Protein AF-0000000075208035 (afdb_homodimer)

Secondary structure (DSSP, 8-state):
-GGGGGHHHHHHHHHHHHHT-HHHHHHHHHHHHHHHHS-SHHHHHHHHHHHHHHHHT-HHHHHHHHHHHHHHHHHHHHHHTTHHHHHHHHHHHH--SHHHHHHHHHHHTTTS-S-HHHHHHHHHHHHHHHTTTS---HHHHHHHHHHTSHHHHTT--SS-HHHHHHHHHHHHHHHHTT----HHHHHHHHGGG-HHHHHHHHHHHHHHHT----------HHHHHSS-----GGGS-GGG-TTS---THHHHHHHHHHHHHHHHHHHHHHHHHH-S-HHHHHHHS-HHHHHHHHHHHHHHHHHHHHHHTT--HHHHHHHHHHHHHTTHHHHHHHHHHHHHHHHHHHHTHHHHHHHHHTTS-HHHHHHHHHHHHHHHHHHHT-HHHHHHHHHHHHHHHHHHHT--HHHHHHHHHHHHHHHHHH-TTSHHHHHHHHHTT--HHHHHHHHHHHHHHHHHHHHHHHHHHHHH-/-GGGGGHHHHHHHHHHHHHT-HHHHHHHHHHHHHHHHS-SHHHHHHHHHHHHHHHHT-HHHHHHHHHHHHHHHHHHHHHHTTHHHHHHHHHHHH--SHHHHHHHHHHHTTTS-S-HHHHHHHHHHHHHHHTTTS---HHHHHHHHHHTSHHHHTT--SS-HHHHHHHHHHHHHHHHTT----HHHHHHHHGGG-HHHHHHHHHHHHHHHT----------HHHHHSS-----GGGS-GGG-TTS---THHHHHHHHHHHHHHHHHHHHHHHHHH-S-HHHHHHHS-HHHHHHHHHHHHHHHHHHHHHHTT--HHHHHHHHHHHHHTTHHHHHHHHHHHHHHHHHHHTTHHHHHHHHHTTS-HHHHHHHHHHHHHHHHHHHT-HHHHHHHHHHHHHHHHHHHT--HHHHHHHHHHHHHHHHHH-TTSHHHHHHHHHTT--HHHHHHHHHHHHHHHHHHHHHHHHHHHHH-

pLDDT: mean 87.48, std 11.92, range [35.88, 98.44]

Solvent-accessible surface area (backbone atoms only — not comparable to full-atom values): 45261 Å² total; per-residue (Å²): 120,50,70,63,16,49,48,25,62,61,46,17,55,59,42,8,48,74,58,53,31,48,60,65,7,43,47,49,14,27,46,51,36,20,27,72,73,29,82,43,87,64,43,12,48,49,44,35,51,50,33,35,49,57,40,48,35,34,66,69,50,41,51,36,52,51,36,43,33,51,51,34,10,44,52,21,33,24,34,65,60,2,3,43,28,12,37,29,53,57,52,46,72,69,46,74,45,56,67,50,47,52,50,45,56,61,56,44,36,78,74,34,45,51,38,54,68,57,27,46,71,41,48,47,42,31,51,56,61,36,45,86,65,24,97,60,55,70,65,56,52,48,48,53,54,49,36,49,24,56,40,44,36,74,62,45,92,56,89,21,53,58,44,45,50,54,26,46,49,45,38,53,29,29,56,68,67,70,48,93,69,58,34,59,60,44,48,60,59,8,45,84,38,23,44,33,29,55,40,37,39,50,49,38,52,42,48,71,75,69,43,75,73,70,76,53,83,58,75,34,66,64,58,61,55,55,52,59,76,74,74,50,48,40,69,50,39,81,54,35,26,82,88,42,49,75,32,35,61,52,37,51,50,44,51,50,46,29,55,51,38,24,54,49,41,21,40,49,50,4,29,72,74,60,74,51,56,72,68,59,5,49,68,66,21,62,48,69,61,24,34,38,40,22,42,52,49,31,45,52,50,42,51,50,57,42,41,74,70,66,48,55,62,64,56,47,50,50,22,24,52,56,21,20,49,70,47,41,67,59,52,54,45,50,43,44,39,42,16,31,54,52,42,27,43,76,43,32,29,56,62,40,45,30,67,56,38,62,75,49,58,64,52,50,49,51,26,48,48,22,51,52,36,25,54,51,3,33,55,35,9,30,30,68,52,33,39,52,64,43,36,44,54,37,50,31,43,20,65,42,56,68,46,59,59,30,52,35,52,7,25,43,53,22,8,8,45,47,3,29,64,38,10,60,65,2,64,58,37,44,50,50,18,57,53,66,72,46,58,42,64,62,50,26,56,63,48,31,56,63,45,50,53,27,48,51,55,29,38,51,49,40,33,51,45,47,69,74,99,118,51,69,62,15,49,47,25,62,62,46,18,54,58,42,8,48,73,58,54,32,49,62,65,7,44,48,50,15,28,44,51,36,19,27,72,75,28,80,43,89,62,42,11,48,49,43,36,50,50,34,36,49,56,39,46,35,34,66,70,50,40,52,36,51,50,37,44,32,51,51,32,9,45,52,19,34,23,35,64,60,3,4,42,28,13,36,29,53,56,50,46,72,70,48,76,46,53,68,49,46,51,50,44,58,62,58,44,36,80,73,34,44,52,38,56,67,58,28,45,70,42,48,47,40,30,50,57,61,36,44,85,65,24,99,61,56,69,63,56,50,50,48,52,52,50,35,48,25,58,41,44,36,76,60,45,89,60,89,21,55,58,44,45,51,55,27,46,47,46,37,54,30,30,56,68,67,69,46,92,68,60,32,58,61,43,47,60,60,7,46,83,38,23,42,34,28,55,41,37,39,51,50,38,51,42,46,70,75,68,43,75,73,72,77,51,79,61,73,34,66,64,59,61,54,57,52,60,76,74,75,49,49,40,68,50,40,80,54,35,26,81,88,43,50,75,30,35,62,54,36,52,49,44,52,51,46,29,54,51,38,23,54,50,40,22,39,49,51,4,31,72,74,60,74,52,56,71,67,61,6,49,68,66,21,61,49,68,61,23,36,37,40,22,43,52,50,31,44,52,51,44,50,51,57,44,40,75,69,68,48,54,62,63,56,45,52,49,22,24,52,55,20,19,50,70,48,42,69,58,52,54,44,49,45,43,38,41,17,30,53,51,42,27,45,75,43,31,30,54,62,39,46,31,66,56,38,64,74,49,58,64,51,50,48,51,27,46,49,23,52,52,36,25,53,52,3,34,55,34,10,30,30,68,53,34,37,52,63,43,37,45,54,38,50,32,44,19,66,41,56,68,46,58,59,31,52,36,53,6,26,42,54,21,9,8,44,46,3,29,64,36,10,61,66,3,65,60,35,43,50,49,18,56,54,66,71,46,58,43,64,62,49,26,57,64,48,32,57,64,45,50,52,26,47,51,53,30,38,51,49,41,34,52,44,48,69,74,98

Structure (mmCIF, N/CA/C/O backbone):
data_AF-0000000075208035-model_v1
#
loop_
_entity.id
_entity.type
_entity.pdbx_description
1 polymer 'Sodium:proton antiporter'
#
loop_
_atom_site.group_PDB
_atom_site.id
_atom_site.type_symbol
_atom_site.label_atom_id
_atom_site.label_alt_id
_atom_site.label_comp_id
_atom_site.label_asym_id
_atom_site.label_entity_id
_atom_site.label_seq_id
_atom_site.pdbx_PDB_ins_code
_atom_site.Cartn_x
_atom_site.Cartn_y
_atom_site.Cartn_z
_atom_site.occupancy
_atom_site.B_iso_or_equiv
_atom_site.auth_seq_id
_atom_site.auth_comp_id
_atom_site.auth_asym_id
_atom_site.auth_atom_id
_atom_site.pdbx_PDB_model_num
ATOM 1 N N . MET A 1 1 ? 21.047 26.766 -17.734 1 55.53 1 MET A N 1
ATOM 2 C CA . MET A 1 1 ? 19.875 27.625 -17.641 1 55.53 1 MET A CA 1
ATOM 3 C C . MET A 1 1 ? 19.078 27.344 -16.375 1 55.53 1 MET A C 1
ATOM 5 O O . MET A 1 1 ? 18.438 26.297 -16.25 1 55.53 1 MET A O 1
ATOM 9 N N . GLU A 1 2 ? 19.281 28.016 -15.281 1 73.06 2 GLU A N 1
ATOM 10 C CA . GLU A 1 2 ? 18.859 27.953 -13.883 1 73.06 2 GLU A CA 1
ATOM 11 C C . GLU A 1 2 ? 17.328 28.047 -13.766 1 73.06 2 GLU A C 1
ATOM 13 O O . GLU A 1 2 ? 16.734 27.438 -12.867 1 73.06 2 GLU A O 1
ATOM 18 N N . TRP A 1 3 ? 16.703 28.641 -14.82 1 82.31 3 TRP A N 1
ATOM 19 C CA . TRP A 1 3 ? 15.258 28.844 -14.758 1 82.31 3 TRP A CA 1
ATOM 20 C C . TRP A 1 3 ? 14.508 27.531 -15.008 1 82.31 3 TRP A C 1
ATOM 22 O O . TRP A 1 3 ? 13.336 27.406 -14.648 1 82.31 3 TRP A O 1
ATOM 32 N N . LEU A 1 4 ? 15.211 26.547 -15.562 1 86.12 4 LEU A N 1
ATOM 33 C CA . LEU A 1 4 ? 14.602 25.25 -15.836 1 86.12 4 LEU A CA 1
ATOM 34 C C . LEU A 1 4 ? 14.25 24.531 -14.539 1 86.12 4 LEU A C 1
ATOM 36 O O . LEU A 1 4 ? 13.383 23.656 -14.523 1 86.12 4 LEU A O 1
ATOM 40 N N . SER A 1 5 ? 14.922 24.969 -13.531 1 87.75 5 SER A N 1
ATOM 41 C CA . SER A 1 5 ? 14.758 24.281 -12.25 1 87.75 5 SER A CA 1
ATOM 42 C C . SER A 1 5 ? 13.398 24.578 -11.625 1 87.75 5 SER A C 1
ATOM 44 O O . SER A 1 5 ? 12.922 23.828 -10.773 1 87.75 5 SER A O 1
ATOM 46 N N . ILE A 1 6 ? 12.75 25.641 -12.086 1 87.88 6 ILE A N 1
ATOM 47 C CA . ILE A 1 6 ? 11.5 26.047 -11.461 1 87.88 6 ILE A CA 1
ATOM 48 C C . ILE A 1 6 ? 10.32 25.516 -12.273 1 87.88 6 ILE A C 1
ATOM 50 O O . ILE A 1 6 ? 9.188 25.5 -11.789 1 87.88 6 ILE A O 1
ATOM 54 N N . ILE A 1 7 ? 10.516 25.047 -13.414 1 91 7 ILE A N 1
ATOM 55 C CA . ILE A 1 7 ? 9.469 24.641 -14.344 1 91 7 ILE A CA 1
ATOM 56 C C . ILE A 1 7 ? 8.633 23.531 -13.734 1 91 7 ILE A C 1
ATOM 58 O O . ILE A 1 7 ? 7.398 23.578 -13.766 1 91 7 ILE A O 1
ATOM 62 N N . PRO A 1 8 ? 9.281 22.531 -13.156 1 91.38 8 PRO A N 1
ATOM 63 C CA . PRO A 1 8 ? 8.469 21.438 -12.586 1 91.38 8 PRO A CA 1
ATOM 64 C C . PRO A 1 8 ? 7.492 21.938 -11.523 1 91.38 8 PRO A C 1
ATOM 66 O O . PRO A 1 8 ? 6.316 21.562 -11.539 1 91.38 8 PRO A O 1
ATOM 69 N N . PHE A 1 9 ? 7.961 22.797 -10.672 1 85.81 9 PHE A N 1
ATOM 70 C CA . PHE A 1 9 ? 7.094 23.297 -9.617 1 85.81 9 PHE A CA 1
ATOM 71 C C . PHE A 1 9 ? 6.027 24.219 -10.188 1 85.81 9 PHE A C 1
ATOM 73 O O . PHE A 1 9 ? 4.902 24.266 -9.688 1 85.81 9 PHE A O 1
ATOM 80 N N . LEU A 1 10 ? 6.316 24.938 -11.227 1 88.12 10 LEU A N 1
ATOM 81 C CA . LEU A 1 10 ? 5.371 25.859 -11.852 1 88.12 10 LEU A CA 1
ATOM 82 C C . LEU A 1 10 ? 4.238 25.094 -12.523 1 88.12 10 LEU A C 1
ATOM 84 O O . LEU A 1 10 ? 3.123 25.609 -12.641 1 88.12 10 LEU A O 1
ATOM 88 N N . LEU A 1 11 ? 4.551 23.906 -12.891 1 91.62 11 LEU A N 1
ATOM 89 C CA . LEU A 1 11 ? 3.537 23.094 -13.555 1 91.62 11 LEU A CA 1
ATOM 90 C C . LEU A 1 11 ? 2.629 22.406 -12.539 1 91.62 11 LEU A C 1
ATOM 92 O O . LEU A 1 11 ? 1.454 22.156 -12.82 1 91.62 11 LEU A O 1
ATOM 96 N N . VAL A 1 12 ? 3.176 22.109 -11.367 1 90.62 12 VAL A N 1
ATOM 97 C CA . VAL A 1 12 ? 2.453 21.359 -10.352 1 90.62 12 VAL A CA 1
ATOM 98 C C . VAL A 1 12 ? 1.216 22.141 -9.906 1 90.62 12 VAL A C 1
ATOM 100 O O . VAL A 1 12 ? 0.114 21.578 -9.859 1 90.62 12 VAL A O 1
ATOM 103 N N . ILE A 1 13 ? 1.379 23.422 -9.68 1 85.69 13 ILE A N 1
ATOM 104 C CA . ILE A 1 13 ? 0.346 24.25 -9.062 1 85.69 13 ILE A CA 1
ATOM 105 C C . ILE A 1 13 ? -0.833 24.406 -10.016 1 85.69 13 ILE A C 1
ATOM 107 O O . ILE A 1 13 ? -1.967 24.062 -9.68 1 85.69 13 ILE A O 1
ATOM 111 N N . PRO A 1 14 ? -0.672 24.797 -11.25 1 89.44 14 PRO A N 1
ATOM 112 C CA . PRO A 1 14 ? -1.81 24.969 -12.156 1 89.44 14 PRO A CA 1
ATOM 113 C C . PRO A 1 14 ? -2.525 23.641 -12.438 1 89.44 14 PRO A C 1
ATOM 115 O O . PRO A 1 14 ? -3.756 23.609 -12.523 1 89.44 14 PRO A O 1
ATOM 118 N N . ILE A 1 15 ? -1.785 22.625 -12.57 1 91.38 15 ILE A N 1
ATOM 119 C CA . ILE A 1 15 ? -2.391 21.328 -12.859 1 91.38 15 ILE A CA 1
ATOM 120 C C . ILE A 1 15 ? -3.195 20.859 -11.648 1 91.38 15 ILE A C 1
ATOM 122 O O . ILE A 1 15 ? -4.305 20.344 -11.797 1 91.38 15 ILE A O 1
ATOM 126 N N . ALA A 1 16 ? -2.646 21.016 -10.5 1 87.38 16 ALA A N 1
ATOM 127 C CA . ALA A 1 16 ? -3.34 20.625 -9.273 1 87.38 16 ALA A CA 1
ATOM 128 C C . ALA A 1 16 ? -4.629 21.422 -9.094 1 87.38 16 ALA A C 1
ATOM 130 O O . ALA A 1 16 ? -5.66 20.875 -8.711 1 87.38 16 ALA A O 1
ATOM 131 N N . VAL A 1 17 ? -4.559 22.703 -9.414 1 83.5 17 VAL A N 1
ATOM 132 C CA . VAL A 1 17 ? -5.723 23.562 -9.266 1 83.5 17 VAL A CA 1
ATOM 133 C C . VAL A 1 17 ? -6.773 23.203 -10.312 1 83.5 17 VAL A C 1
ATOM 135 O O . VAL A 1 17 ? -7.961 23.078 -9.992 1 83.5 17 VAL A O 1
ATOM 138 N N . LYS A 1 18 ? -6.359 22.953 -11.5 1 86.75 18 LYS A N 1
ATOM 139 C CA . LYS A 1 18 ? -7.285 22.641 -12.586 1 86.75 18 LYS A CA 1
ATOM 140 C C . LYS A 1 18 ? -7.945 21.281 -12.383 1 86.75 18 LYS A C 1
ATOM 142 O O . LYS A 1 18 ? -9.133 21.109 -12.656 1 86.75 18 LYS A O 1
ATOM 147 N N . THR A 1 19 ? -7.176 20.359 -11.93 1 87.38 19 THR A N 1
ATOM 148 C CA . THR A 1 19 ? -7.691 19 -11.766 1 87.38 19 THR A CA 1
ATOM 149 C C . THR A 1 19 ? -8.312 18.828 -10.383 1 87.38 19 THR A C 1
ATOM 151 O O . THR A 1 19 ? -9 17.844 -10.125 1 87.38 19 THR A O 1
ATOM 154 N N . LYS A 1 20 ? -8.055 19.75 -9.492 1 82.5 20 LYS A N 1
ATOM 155 C CA . LYS A 1 20 ? -8.492 19.688 -8.102 1 82.5 20 LYS A CA 1
ATOM 156 C C . LYS A 1 20 ? -7.891 18.484 -7.391 1 82.5 20 LYS A C 1
ATOM 158 O O . LYS A 1 20 ? -8.516 17.906 -6.496 1 82.5 20 LYS A O 1
ATOM 163 N N . GLN A 1 21 ? -6.777 18.078 -8.023 1 87.44 21 GLN A N 1
ATOM 164 C CA . GLN A 1 21 ? -6.035 16.953 -7.453 1 87.44 21 GLN A CA 1
ATOM 165 C C . GLN A 1 21 ? -4.539 17.266 -7.395 1 87.44 21 GLN A C 1
ATOM 167 O O . GLN A 1 21 ? -3.969 17.781 -8.359 1 87.44 21 GLN A O 1
ATOM 172 N N . VAL A 1 22 ? -3.93 16.844 -6.305 1 87.38 22 VAL A N 1
ATOM 173 C CA . VAL A 1 22 ? -2.525 17.172 -6.086 1 87.38 22 VAL A CA 1
ATOM 174 C C . VAL A 1 22 ? -1.634 16.188 -6.824 1 87.38 22 VAL A C 1
ATOM 176 O O . VAL A 1 22 ? -0.62 16.562 -7.414 1 87.38 22 VAL A O 1
ATOM 179 N N . LEU A 1 23 ? -2.023 14.938 -6.797 1 91.44 23 LEU A N 1
ATOM 180 C CA . LEU A 1 23 ? -1.148 13.867 -7.258 1 91.44 23 LEU A CA 1
ATOM 181 C C . LEU A 1 23 ? -0.846 14.008 -8.75 1 91.44 23 LEU A C 1
ATOM 183 O O . LEU A 1 23 ? 0.311 13.906 -9.164 1 91.44 23 LEU A O 1
ATOM 187 N N . PRO A 1 24 ? -1.819 14.344 -9.586 1 91.81 24 PRO A N 1
ATOM 188 C CA . PRO A 1 24 ? -1.515 14.555 -11.008 1 91.81 24 PRO A CA 1
ATOM 189 C C . PRO A 1 24 ? -0.543 15.711 -11.242 1 91.81 24 PRO A C 1
ATOM 191 O O . PRO A 1 24 ? 0.316 15.625 -12.117 1 91.81 24 PRO A O 1
ATOM 194 N N . GLY A 1 25 ? -0.71 16.75 -10.5 1 91.94 25 GLY A N 1
ATOM 195 C CA . GLY A 1 25 ? 0.219 17.875 -10.609 1 91.94 25 GLY A CA 1
ATOM 196 C C . GLY A 1 25 ? 1.643 17.5 -10.242 1 91.94 25 GLY A C 1
ATOM 197 O O . GLY A 1 25 ? 2.584 17.828 -10.969 1 91.94 25 GLY A O 1
ATOM 198 N N . LEU A 1 26 ? 1.776 16.812 -9.125 1 92.81 26 LEU A N 1
ATOM 199 C CA . LEU A 1 26 ? 3.098 16.391 -8.672 1 92.81 26 LEU A CA 1
ATOM 200 C C . LEU A 1 26 ? 3.738 15.43 -9.664 1 92.81 26 LEU A C 1
ATOM 202 O O . LEU A 1 26 ? 4.934 15.531 -9.953 1 92.81 26 LEU A O 1
ATOM 206 N N . PHE A 1 27 ? 2.957 14.555 -10.141 1 94.5 27 PHE A N 1
ATOM 207 C CA . PHE A 1 27 ? 3.465 13.586 -11.109 1 94.5 27 PHE A CA 1
ATOM 208 C C . PHE A 1 27 ? 3.91 14.281 -12.391 1 94.5 27 PHE A C 1
ATOM 210 O O . PHE A 1 27 ? 4.938 13.93 -12.969 1 94.5 27 PHE A O 1
ATOM 217 N N . ALA A 1 28 ? 3.127 15.211 -12.852 1 94.56 28 ALA A N 1
ATOM 218 C CA . ALA A 1 28 ? 3.484 15.977 -14.039 1 94.56 28 ALA A CA 1
ATOM 219 C C . ALA A 1 28 ? 4.793 16.734 -13.836 1 94.56 28 ALA A C 1
ATOM 221 O O . ALA A 1 28 ? 5.629 16.797 -14.742 1 94.56 28 ALA A O 1
ATOM 222 N N . GLY A 1 29 ? 4.914 17.328 -12.695 1 95 29 GLY A N 1
ATOM 223 C CA . GLY A 1 29 ? 6.168 18 -12.383 1 95 29 GLY A CA 1
ATOM 224 C C . GLY A 1 29 ? 7.367 17.062 -12.414 1 95 29 GLY A C 1
ATOM 225 O O . GLY A 1 29 ? 8.406 17.406 -12.969 1 95 29 GLY A O 1
ATOM 226 N N . LEU A 1 30 ? 7.211 15.906 -11.805 1 95.56 30 LEU A N 1
ATOM 227 C CA . LEU A 1 30 ? 8.281 14.914 -11.789 1 95.56 30 LEU A CA 1
ATOM 228 C C . LEU A 1 30 ? 8.609 14.453 -13.203 1 95.56 30 LEU A C 1
ATOM 230 O O . LEU A 1 30 ? 9.781 14.32 -13.562 1 95.56 30 LEU A O 1
ATOM 234 N N . LEU A 1 31 ? 7.582 14.258 -13.992 1 95.81 31 LEU A N 1
ATOM 235 C CA . LEU A 1 31 ? 7.766 13.797 -15.367 1 95.81 31 LEU A CA 1
ATOM 236 C C . LEU A 1 31 ? 8.516 14.844 -16.188 1 95.81 31 LEU A C 1
ATOM 238 O O . LEU A 1 31 ? 9.5 14.516 -16.859 1 95.81 31 LEU A O 1
ATOM 242 N N . VAL A 1 32 ? 8.047 16.031 -16.141 1 95.94 32 VAL A N 1
ATOM 243 C CA . VAL A 1 32 ? 8.656 17.109 -16.922 1 95.94 32 VAL A CA 1
ATOM 244 C C . VAL A 1 32 ? 10.086 17.344 -16.438 1 95.94 32 VAL A C 1
ATOM 246 O O . VAL A 1 32 ? 10.992 17.547 -17.25 1 95.94 32 VAL A O 1
ATOM 249 N N . GLY A 1 33 ? 10.266 17.359 -15.117 1 95.81 33 GLY A N 1
ATOM 250 C CA . GLY A 1 33 ? 11.617 17.5 -14.594 1 95.81 33 GLY A CA 1
ATOM 251 C C . GLY A 1 33 ? 12.555 16.406 -15.094 1 95.81 33 GLY A C 1
ATOM 252 O O . GLY A 1 33 ? 13.703 16.688 -15.438 1 95.81 33 GLY A O 1
ATOM 253 N N . SER A 1 34 ? 12.102 15.227 -15.156 1 96 34 SER A N 1
ATOM 254 C CA . SER A 1 34 ? 12.914 14.102 -15.617 1 96 34 SER A CA 1
ATOM 255 C C . SER A 1 34 ? 13.25 14.227 -17.094 1 96 34 SER A C 1
ATOM 257 O O . SER A 1 34 ? 14.359 13.914 -17.516 1 96 34 SER A O 1
ATOM 259 N N . TYR A 1 35 ? 12.312 14.742 -17.875 1 95.31 35 TYR A N 1
ATOM 260 C CA . TYR A 1 35 ? 12.539 14.922 -19.297 1 95.31 35 TYR A CA 1
ATOM 261 C C . TYR A 1 35 ? 13.5 16.078 -19.562 1 95.31 35 TYR A C 1
ATOM 263 O O . TYR A 1 35 ? 14.211 16.094 -20.562 1 95.31 35 TYR A O 1
ATOM 271 N N . LEU A 1 36 ? 13.531 17.031 -18.688 1 95.38 36 LEU A N 1
ATOM 272 C CA . LEU A 1 36 ? 14.477 18.141 -18.828 1 95.38 36 LEU A CA 1
ATOM 273 C C . LEU A 1 36 ? 15.906 17.656 -18.594 1 95.38 36 LEU A C 1
ATOM 275 O O . LEU A 1 36 ? 16.844 18.172 -19.219 1 95.38 36 LEU A O 1
ATOM 279 N N . ILE A 1 37 ? 16.047 16.672 -17.781 1 94.44 37 ILE A N 1
ATOM 280 C CA . ILE A 1 37 ? 17.359 16.125 -17.484 1 94.44 37 ILE A CA 1
ATOM 281 C C . ILE A 1 37 ? 17.781 15.172 -18.609 1 94.44 37 ILE A C 1
ATOM 283 O O . ILE A 1 37 ? 18.922 15.188 -19.047 1 94.44 37 ILE A O 1
ATOM 287 N N . ALA A 1 38 ? 16.891 14.305 -19.031 1 94.69 38 ALA A N 1
ATOM 288 C CA . ALA A 1 38 ? 17.125 13.359 -20.125 1 94.69 38 ALA A CA 1
ATOM 289 C C . ALA A 1 38 ? 16.031 13.469 -21.188 1 94.69 38 ALA A C 1
ATOM 291 O O . ALA A 1 38 ? 15.07 12.695 -21.188 1 94.69 38 ALA A O 1
ATOM 292 N N . PRO A 1 39 ? 16.344 14.352 -22.172 1 90.94 39 PRO A N 1
ATOM 293 C CA . PRO A 1 39 ? 15.312 14.664 -23.172 1 90.94 39 PRO A CA 1
ATOM 294 C C . PRO A 1 39 ? 15.195 13.602 -24.25 1 90.94 39 PRO A C 1
ATOM 296 O O . PRO A 1 39 ? 15.438 13.883 -25.438 1 90.94 39 PRO A O 1
ATOM 299 N N . SER A 1 40 ? 15.023 12.398 -24.031 1 89.25 40 SER A N 1
ATOM 300 C CA . SER A 1 40 ? 14.719 11.312 -24.953 1 89.25 40 SER A CA 1
ATOM 301 C C . SER A 1 40 ? 13.438 10.586 -24.547 1 89.25 40 SER A C 1
ATOM 303 O O . SER A 1 40 ? 12.992 10.695 -23.406 1 89.25 40 SER A O 1
ATOM 305 N N . LEU A 1 41 ? 12.836 10.031 -25.453 1 81.62 41 LEU A N 1
ATOM 306 C CA . LEU A 1 41 ? 11.562 9.367 -25.203 1 81.62 41 LEU A CA 1
ATOM 307 C C . LEU A 1 41 ? 11.688 8.359 -24.078 1 81.62 41 LEU A C 1
ATOM 309 O O . LEU A 1 41 ? 10.852 8.328 -23.172 1 81.62 41 LEU A O 1
ATOM 313 N N . THR A 1 42 ? 12.727 7.586 -24.062 1 84.69 42 THR A N 1
ATOM 314 C CA . THR A 1 42 ? 12.875 6.574 -23.031 1 84.69 42 THR A CA 1
ATOM 315 C C . THR A 1 42 ? 13.695 7.117 -21.859 1 84.69 42 THR A C 1
ATOM 317 O O . THR A 1 42 ? 13.57 6.645 -20.734 1 84.69 42 THR A O 1
ATOM 320 N N . GLY A 1 43 ? 14.508 8.094 -22.172 1 88.75 43 GLY A N 1
ATOM 321 C CA . GLY A 1 43 ? 15.406 8.625 -21.156 1 88.75 43 GLY A CA 1
ATOM 322 C C . GLY A 1 43 ? 14.672 9.32 -20.016 1 88.75 43 GLY A C 1
ATOM 323 O O . GLY A 1 43 ? 15 9.117 -18.844 1 88.75 43 GLY A O 1
ATOM 324 N N . GLY A 1 44 ? 13.695 10.156 -20.359 1 93.31 44 GLY A N 1
ATOM 325 C CA . GLY A 1 44 ? 12.93 10.852 -19.344 1 93.31 44 GLY A CA 1
ATOM 326 C C . GLY A 1 44 ? 12.172 9.922 -18.406 1 93.31 44 GLY A C 1
ATOM 327 O O . GLY A 1 44 ? 12.117 10.141 -17.203 1 93.31 44 GLY A O 1
ATOM 328 N N . LEU A 1 45 ? 11.664 8.883 -18.984 1 92.38 45 LEU A N 1
ATOM 329 C CA . LEU A 1 45 ? 10.898 7.922 -18.188 1 92.38 45 LEU A CA 1
ATOM 330 C C . LEU A 1 45 ? 11.812 7.109 -17.281 1 92.38 45 LEU A C 1
ATOM 332 O O . LEU A 1 45 ? 11.453 6.816 -16.141 1 92.38 45 LEU A O 1
ATOM 336 N N . GLN A 1 46 ? 12.914 6.73 -17.828 1 91.75 46 GLN A N 1
ATOM 337 C CA . GLN A 1 46 ? 13.875 5.98 -17.031 1 91.75 46 GLN A CA 1
ATOM 338 C C . GLN A 1 46 ? 14.391 6.82 -15.867 1 91.75 46 GLN A C 1
ATOM 340 O O . GLN A 1 46 ? 14.578 6.305 -14.758 1 91.75 46 GLN A O 1
ATOM 345 N N . LYS A 1 47 ? 14.609 8.062 -16.172 1 94.69 47 LYS A N 1
ATOM 346 C CA . LYS A 1 47 ? 15.055 8.961 -15.102 1 94.69 47 LYS A CA 1
ATOM 347 C C . LYS A 1 47 ? 13.977 9.125 -14.031 1 94.69 47 LYS A C 1
ATOM 349 O O . LYS A 1 47 ? 14.281 9.227 -12.844 1 94.69 47 LYS A O 1
ATOM 354 N N . MET A 1 48 ? 12.758 9.234 -14.461 1 95.12 48 MET A N 1
ATOM 355 C CA . MET A 1 48 ? 11.648 9.328 -13.523 1 95.12 48 MET A CA 1
ATOM 356 C C . MET A 1 48 ? 11.641 8.133 -12.57 1 95.12 48 MET A C 1
ATOM 358 O O . MET A 1 48 ? 11.492 8.305 -11.359 1 95.12 48 MET A O 1
ATOM 362 N N . VAL A 1 49 ? 11.836 6.961 -13.086 1 93.38 49 VAL A N 1
ATOM 363 C CA . VAL A 1 49 ? 11.875 5.746 -12.281 1 93.38 49 VAL A CA 1
ATOM 364 C C . VAL A 1 49 ? 13.047 5.812 -11.305 1 93.38 49 VAL A C 1
ATOM 366 O O . VAL A 1 49 ? 12.898 5.469 -10.133 1 93.38 49 VAL A O 1
ATOM 369 N N . SER A 1 50 ? 14.125 6.215 -11.836 1 94.5 50 SER A N 1
ATOM 370 C CA . SER A 1 50 ? 15.32 6.297 -11 1 94.5 50 SER A CA 1
ATOM 371 C C . SER A 1 50 ? 15.109 7.234 -9.82 1 94.5 50 SER A C 1
ATOM 373 O O . SER A 1 50 ? 15.531 6.938 -8.703 1 94.5 50 SER A O 1
ATOM 375 N N . TYR A 1 51 ? 14.453 8.344 -10.031 1 95 51 TYR A N 1
ATOM 376 C CA . TYR A 1 51 ? 14.211 9.305 -8.961 1 95 51 TYR A CA 1
ATOM 377 C C . TYR A 1 51 ? 13.211 8.758 -7.953 1 95 51 TYR A C 1
ATOM 379 O O . TYR A 1 51 ? 13.344 8.984 -6.75 1 95 51 TYR A O 1
ATOM 387 N N . LEU A 1 52 ? 12.195 8.086 -8.422 1 94.94 52 LEU A N 1
ATOM 388 C CA . LEU A 1 52 ? 11.227 7.457 -7.531 1 94.94 52 LEU A CA 1
ATOM 389 C C . LEU A 1 52 ? 11.906 6.422 -6.641 1 94.94 52 LEU A C 1
ATOM 391 O O . LEU A 1 52 ? 11.695 6.41 -5.426 1 94.94 52 LEU A O 1
ATOM 395 N N . VAL A 1 53 ? 12.719 5.605 -7.258 1 94.38 53 VAL A N 1
ATOM 396 C CA . VAL A 1 53 ? 13.406 4.543 -6.531 1 94.38 53 VAL A CA 1
ATOM 397 C C . VAL A 1 53 ? 14.391 5.152 -5.535 1 94.38 53 VAL A C 1
ATOM 399 O O . VAL A 1 53 ? 14.484 4.699 -4.391 1 94.38 53 VAL A O 1
ATOM 402 N N . LYS A 1 54 ? 15.102 6.152 -5.988 1 93.06 54 LYS A N 1
ATOM 403 C CA . LYS A 1 54 ? 16.062 6.82 -5.125 1 93.06 54 LYS A CA 1
ATOM 404 C C . LYS A 1 54 ? 15.406 7.332 -3.85 1 93.06 54 LYS A C 1
ATOM 406 O O . LYS A 1 54 ? 15.953 7.172 -2.756 1 93.06 54 LYS A O 1
ATOM 411 N N . GLY A 1 55 ? 14.297 7.941 -3.994 1 92.12 55 GLY A N 1
ATOM 412 C CA . GLY A 1 55 ? 13.562 8.438 -2.838 1 92.12 55 GLY A CA 1
ATOM 413 C C . GLY A 1 55 ? 13.078 7.328 -1.922 1 92.12 55 GLY A C 1
ATOM 414 O O . GLY A 1 55 ? 13.062 7.492 -0.7 1 92.12 55 GLY A O 1
ATOM 415 N N . LEU A 1 56 ? 12.766 6.195 -2.463 1 94.44 56 LEU A N 1
ATOM 416 C CA . LEU A 1 56 ? 12.141 5.113 -1.716 1 94.44 56 LEU A CA 1
ATOM 417 C C . LEU A 1 56 ? 13.188 4.246 -1.03 1 94.44 56 LEU A C 1
ATOM 419 O O . LEU A 1 56 ? 12.891 3.576 -0.037 1 94.44 56 LEU A O 1
ATOM 423 N N . ILE A 1 57 ? 14.391 4.25 -1.521 1 94.69 57 ILE A N 1
ATOM 424 C CA . ILE A 1 57 ? 15.375 3.344 -0.953 1 94.69 57 ILE A CA 1
ATOM 425 C C . ILE A 1 57 ? 16.078 4.016 0.224 1 94.69 57 ILE A C 1
ATOM 427 O O . ILE A 1 57 ? 16.938 3.412 0.871 1 94.69 57 ILE A O 1
ATOM 431 N N . ASP A 1 58 ? 15.734 5.262 0.512 1 92.81 58 ASP A N 1
ATOM 432 C CA . ASP A 1 58 ? 16.234 5.898 1.728 1 92.81 58 ASP A CA 1
ATOM 433 C C . ASP A 1 58 ? 15.656 5.227 2.973 1 92.81 58 ASP A C 1
ATOM 435 O O . ASP A 1 58 ? 14.445 5.07 3.104 1 92.81 58 ASP A O 1
ATOM 439 N N . PRO A 1 59 ? 16.547 4.797 3.863 1 92.56 59 PRO A N 1
ATOM 440 C CA . PRO A 1 59 ? 16.078 4.059 5.035 1 92.56 59 PRO A CA 1
ATOM 441 C C . PRO A 1 59 ? 15.086 4.855 5.879 1 92.56 59 PRO A C 1
ATOM 443 O O . PRO A 1 59 ? 14.125 4.289 6.41 1 92.56 59 PRO A O 1
ATOM 446 N N . LYS A 1 60 ? 15.328 6.109 6.062 1 89.44 60 LYS A N 1
ATOM 447 C CA . LYS A 1 60 ? 14.414 6.938 6.836 1 89.44 60 LYS A CA 1
ATOM 448 C C . LYS A 1 60 ? 13.039 7 6.172 1 89.44 60 LYS A C 1
ATOM 450 O O . LYS A 1 60 ? 12.008 6.91 6.848 1 89.44 60 LYS A O 1
ATOM 455 N N . ASN A 1 61 ? 13.055 7.188 4.84 1 91.94 61 ASN A N 1
ATOM 456 C CA . ASN A 1 61 ? 11.805 7.277 4.094 1 91.94 61 ASN A CA 1
ATOM 457 C C . ASN A 1 61 ? 11.008 5.98 4.184 1 91.94 61 ASN A C 1
ATOM 459 O O . ASN A 1 61 ? 9.789 6.008 4.375 1 91.94 61 ASN A O 1
ATOM 463 N N . ILE A 1 62 ? 11.688 4.859 4.102 1 94.62 62 ILE A N 1
ATOM 464 C CA . ILE A 1 62 ? 11.008 3.572 4.148 1 94.62 62 ILE A CA 1
ATOM 465 C C . ILE A 1 62 ? 10.438 3.342 5.547 1 94.62 62 ILE A C 1
ATOM 467 O O . ILE A 1 62 ? 9.352 2.775 5.699 1 94.62 62 ILE A O 1
ATOM 471 N N . THR A 1 63 ? 11.18 3.748 6.562 1 92.88 63 THR A N 1
ATOM 472 C CA . THR A 1 63 ? 10.703 3.621 7.938 1 92.88 63 THR A CA 1
ATOM 473 C C . THR A 1 63 ? 9.406 4.402 8.133 1 92.88 63 THR A C 1
ATOM 475 O O . THR A 1 63 ? 8.484 3.93 8.797 1 92.88 63 THR A O 1
ATOM 478 N N . ILE A 1 64 ? 9.375 5.504 7.512 1 90.69 64 ILE A N 1
ATOM 479 C CA . ILE A 1 64 ? 8.18 6.34 7.59 1 90.69 64 ILE A CA 1
ATOM 480 C C . ILE A 1 64 ? 7.016 5.648 6.887 1 90.69 64 ILE A C 1
ATOM 482 O O . ILE A 1 64 ? 5.898 5.625 7.398 1 90.69 64 ILE A O 1
ATOM 486 N N . LEU A 1 65 ? 7.281 5.125 5.711 1 94.69 65 LEU A N 1
ATOM 487 C CA . LEU A 1 65 ? 6.234 4.434 4.969 1 94.69 65 LEU A CA 1
ATOM 488 C C . LEU A 1 65 ? 5.699 3.246 5.762 1 94.69 65 LEU A C 1
ATOM 490 O O . LEU A 1 65 ? 4.488 3.021 5.809 1 94.69 65 LEU A O 1
ATOM 494 N N . LEU A 1 66 ? 6.621 2.492 6.352 1 95 66 LEU A N 1
ATOM 495 C CA . LEU A 1 66 ? 6.219 1.363 7.184 1 95 66 LEU A CA 1
ATOM 496 C C . LEU A 1 66 ? 5.379 1.832 8.367 1 95 66 LEU A C 1
ATOM 498 O O . LEU A 1 66 ? 4.375 1.2 8.711 1 95 66 LEU A O 1
ATOM 502 N N . PHE A 1 67 ? 5.809 2.861 8.961 1 92.75 67 PHE A N 1
ATOM 503 C CA . PHE A 1 67 ? 5.074 3.416 10.094 1 92.75 67 PHE A CA 1
ATOM 504 C C . PHE A 1 67 ? 3.658 3.797 9.688 1 92.75 67 PHE A C 1
ATOM 506 O O . PHE A 1 67 ? 2.695 3.451 10.375 1 92.75 67 PHE A O 1
ATOM 513 N N . LEU A 1 68 ? 3.541 4.531 8.539 1 92.12 68 LEU A N 1
ATOM 514 C CA . LEU A 1 68 ? 2.242 5 8.07 1 92.12 68 LEU A CA 1
ATOM 515 C C . LEU A 1 68 ? 1.312 3.824 7.789 1 92.12 68 LEU A C 1
ATOM 517 O O . LEU A 1 68 ? 0.152 3.83 8.211 1 92.12 68 LEU A O 1
ATOM 521 N N . TYR A 1 69 ? 1.806 2.854 7.148 1 95.19 69 TYR A N 1
ATOM 522 C CA . TYR A 1 69 ? 0.972 1.721 6.762 1 95.19 69 TYR A CA 1
ATOM 523 C C . TYR A 1 69 ? 0.563 0.903 7.98 1 95.19 69 TYR A C 1
ATOM 525 O O . TYR A 1 69 ? -0.6 0.516 8.117 1 95.19 69 TYR A O 1
ATOM 533 N N . VAL A 1 70 ? 1.509 0.615 8.883 1 94.75 70 VAL A N 1
ATOM 534 C CA . VAL A 1 70 ? 1.224 -0.187 10.07 1 94.75 70 VAL A CA 1
ATOM 535 C C . VAL A 1 70 ? 0.267 0.57 10.984 1 94.75 70 VAL A C 1
ATOM 537 O O . VAL A 1 70 ? -0.642 -0.023 11.57 1 94.75 70 VAL A O 1
ATOM 540 N N . PHE A 1 71 ? 0.499 1.826 11.102 1 92 71 PHE A N 1
ATOM 541 C CA . PHE A 1 71 ? -0.367 2.637 11.953 1 92 71 PHE A CA 1
ATOM 542 C C . PHE A 1 71 ? -1.81 2.578 11.469 1 92 71 PHE A C 1
ATOM 544 O O . PHE A 1 71 ? -2.725 2.32 12.25 1 92 71 PHE A O 1
ATOM 551 N N . SER A 1 72 ? -1.954 2.857 10.219 1 93.19 72 SER A N 1
ATOM 552 C CA . SER A 1 72 ? -3.299 2.83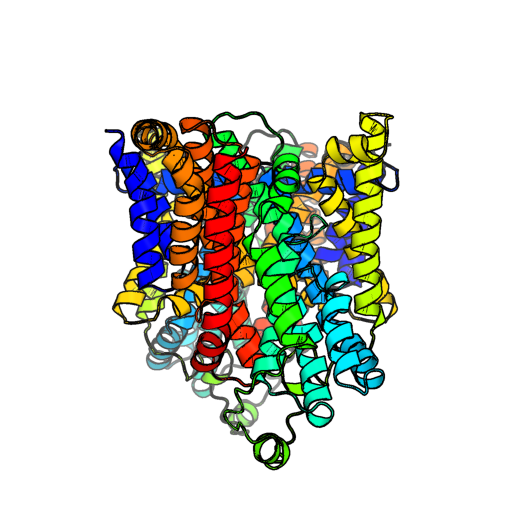4 9.656 1 93.19 72 SER A CA 1
ATOM 553 C C . SER A 1 72 ? -3.881 1.424 9.672 1 93.19 72 SER A C 1
ATOM 555 O O . SER A 1 72 ? -5.094 1.249 9.812 1 93.19 72 SER A O 1
ATOM 557 N N . GLY A 1 73 ? -3.057 0.453 9.531 1 95.44 73 GLY A N 1
ATOM 558 C CA . GLY A 1 73 ? -3.5 -0.922 9.688 1 95.44 73 GLY A CA 1
ATOM 559 C C . GLY A 1 73 ? -4.043 -1.217 11.07 1 95.44 73 GLY A C 1
ATOM 560 O O . GLY A 1 73 ? -5.07 -1.88 11.219 1 95.44 73 GLY A O 1
ATOM 561 N N . LEU A 1 74 ? -3.336 -0.751 12.078 1 94.81 74 LEU A N 1
ATOM 562 C CA . LEU A 1 74 ? -3.803 -0.911 13.453 1 94.81 74 LEU A CA 1
ATOM 563 C C . LEU A 1 74 ? -5.18 -0.282 13.633 1 94.81 74 LEU A C 1
ATOM 565 O O . LEU A 1 74 ? -6.066 -0.885 14.242 1 94.81 74 LEU A O 1
ATOM 569 N N . VAL A 1 75 ? -5.316 0.895 13.094 1 92.69 75 VAL A N 1
ATOM 570 C CA . VAL A 1 75 ? -6.598 1.586 13.188 1 92.69 75 VAL A CA 1
ATOM 571 C C . VAL A 1 75 ? -7.684 0.763 12.5 1 92.69 75 VAL A C 1
ATOM 573 O O . VAL A 1 75 ? -8.828 0.723 12.953 1 92.69 75 VAL A O 1
ATOM 576 N N . GLY A 1 76 ? -7.336 0.134 11.406 1 94.19 76 GLY A N 1
ATOM 577 C CA . GLY A 1 76 ? -8.273 -0.737 10.711 1 94.19 76 GLY A CA 1
ATOM 578 C C . GLY A 1 76 ? -8.758 -1.895 11.57 1 94.19 76 GLY A C 1
ATOM 579 O O . GLY A 1 76 ? -9.945 -2.219 11.57 1 94.19 76 GLY A O 1
ATOM 580 N N . MET A 1 77 ? -7.855 -2.516 12.289 1 96.62 77 MET A N 1
ATOM 581 C CA . MET A 1 77 ? -8.234 -3.602 13.188 1 96.62 77 MET A CA 1
ATOM 582 C C . MET A 1 77 ? -9.133 -3.096 14.305 1 96.62 77 MET A C 1
ATOM 584 O O . MET A 1 77 ? -10.102 -3.766 14.68 1 96.62 77 MET A O 1
ATOM 588 N N . ILE A 1 78 ? -8.828 -1.937 14.789 1 94.88 78 ILE A N 1
ATOM 589 C CA . ILE A 1 78 ? -9.602 -1.332 15.867 1 94.88 78 ILE A CA 1
ATOM 590 C C . ILE A 1 78 ? -11.039 -1.09 15.398 1 94.88 78 ILE A C 1
ATOM 592 O O . ILE A 1 78 ? -11.992 -1.393 16.109 1 94.88 78 ILE A O 1
ATOM 596 N N . LYS A 1 79 ? -11.172 -0.59 14.195 1 93.19 79 LYS A N 1
ATOM 597 C CA . LYS A 1 79 ? -12.484 -0.322 13.617 1 93.19 79 LYS A CA 1
ATOM 598 C C . LYS A 1 79 ? -13.305 -1.604 13.484 1 93.19 79 LYS A C 1
ATOM 600 O O . LYS A 1 79 ? -14.469 -1.648 13.883 1 93.19 79 LYS A O 1
ATOM 605 N N . MET A 1 80 ? -12.695 -2.613 13.055 1 94.25 80 MET A N 1
ATOM 606 C CA . MET A 1 80 ? -13.398 -3.844 12.719 1 94.25 80 MET A CA 1
ATOM 607 C C . MET A 1 80 ? -13.789 -4.609 13.977 1 94.25 80 MET A C 1
ATOM 609 O O . MET A 1 80 ? -14.766 -5.363 13.977 1 94.25 80 MET A O 1
ATOM 613 N N . THR A 1 81 ? -13.094 -4.414 15.039 1 96.44 81 THR A N 1
ATOM 614 C CA . THR A 1 81 ? -13.352 -5.164 16.266 1 96.44 81 THR A CA 1
ATOM 615 C C . THR A 1 81 ? -14.336 -4.414 17.156 1 96.44 81 THR A C 1
ATOM 617 O O . THR A 1 81 ? -14.617 -4.852 18.281 1 96.44 81 THR A O 1
ATOM 620 N N . GLY A 1 82 ? -14.812 -3.25 16.672 1 94.88 82 GLY A N 1
ATOM 621 C CA . GLY A 1 82 ? -15.844 -2.525 17.391 1 94.88 82 GLY A CA 1
ATOM 622 C C . GLY A 1 82 ? -15.281 -1.545 18.406 1 94.88 82 GLY A C 1
ATOM 623 O O . GLY A 1 82 ? -15.992 -1.108 19.312 1 94.88 82 GLY A O 1
ATOM 624 N N . GLY A 1 83 ? -14.055 -1.267 18.281 1 93.69 83 GLY A N 1
ATOM 625 C CA . GLY A 1 83 ? -13.453 -0.318 19.203 1 93.69 83 GLY A CA 1
ATOM 626 C C . GLY A 1 83 ? -14.055 1.074 19.109 1 93.69 83 GLY A C 1
ATOM 627 O O . GLY A 1 83 ? -14.352 1.702 20.125 1 93.69 83 GLY A O 1
ATOM 628 N N . ILE A 1 84 ? -14.242 1.553 17.938 1 91.19 84 ILE A N 1
ATOM 629 C CA . ILE A 1 84 ? -14.773 2.895 17.719 1 91.19 84 ILE A CA 1
ATOM 630 C C . ILE A 1 84 ? -16.234 2.945 18.156 1 91.19 84 ILE A C 1
ATOM 632 O O . ILE A 1 84 ? -16.641 3.848 18.891 1 91.19 84 ILE A O 1
ATOM 636 N N . ARG A 1 85 ? -17 1.974 17.703 1 93.25 85 ARG A N 1
ATOM 637 C CA . ARG A 1 85 ? -18.406 1.922 18.078 1 93.25 85 ARG A CA 1
ATOM 638 C C . ARG A 1 85 ? -18.562 1.877 19.594 1 93.25 85 ARG A C 1
ATOM 640 O O . ARG A 1 85 ? -19.391 2.604 20.156 1 93.25 85 ARG A O 1
ATOM 647 N N . GLY A 1 86 ? -17.812 0.971 20.172 1 92.06 86 GLY A N 1
ATOM 648 C CA . GLY A 1 86 ? -17.875 0.861 21.625 1 92.06 86 GLY A CA 1
ATOM 649 C C . GLY A 1 86 ? -17.562 2.162 22.328 1 92.06 86 GLY A C 1
ATOM 650 O O . GLY A 1 86 ? -18.219 2.523 23.312 1 92.06 86 GLY A O 1
ATOM 651 N N . PHE A 1 87 ? -16.578 2.809 21.844 1 89 87 PHE A N 1
ATOM 652 C CA . PHE A 1 87 ? -16.188 4.078 22.438 1 89 87 PHE A CA 1
ATOM 653 C C . PHE A 1 87 ? -17.281 5.121 22.281 1 89 87 PHE A C 1
ATOM 655 O O . PHE A 1 87 ? -17.594 5.852 23.219 1 89 87 PHE A O 1
ATOM 662 N N . VAL A 1 88 ? -17.828 5.25 21.094 1 86.62 88 VAL A N 1
ATOM 663 C CA . VAL A 1 88 ? -18.875 6.223 20.812 1 86.62 88 VAL A CA 1
ATOM 664 C C . VAL A 1 88 ? -20.094 5.938 21.703 1 86.62 88 VAL A C 1
ATOM 666 O O . VAL A 1 88 ? -20.703 6.859 22.25 1 86.62 88 VAL A O 1
ATOM 669 N N . GLU A 1 89 ? -20.422 4.648 21.812 1 89.5 89 GLU A N 1
ATOM 670 C CA . GLU A 1 89 ? -21.562 4.266 22.656 1 89.5 89 GLU A CA 1
ATOM 671 C C . GLU A 1 89 ? -21.328 4.664 24.109 1 89.5 89 GLU A C 1
ATOM 673 O O . GLU A 1 89 ? -22.219 5.219 24.75 1 89.5 89 GLU A O 1
ATOM 678 N N . GLU A 1 90 ? -20.234 4.348 24.594 1 88 90 GLU A N 1
ATOM 679 C CA . GLU A 1 90 ? -19.906 4.652 25.984 1 88 90 GLU A CA 1
ATOM 680 C C . GLU A 1 90 ? -19.859 6.16 26.219 1 88 90 GLU A C 1
ATOM 682 O O . GLU A 1 90 ? -20.359 6.648 27.234 1 88 90 GLU A O 1
ATOM 687 N N . ALA A 1 91 ? -19.281 6.895 25.312 1 84.19 91 ALA A N 1
ATOM 688 C CA . ALA A 1 91 ? -19.141 8.344 25.438 1 84.19 91 ALA A CA 1
ATOM 689 C C . ALA A 1 91 ? -20.5 9.031 25.328 1 84.19 91 ALA A C 1
ATOM 691 O O . ALA A 1 91 ? -20.797 9.969 26.078 1 84.19 91 ALA A O 1
ATOM 692 N N . SER A 1 92 ? -21.312 8.57 24.359 1 83.81 92 SER A N 1
ATOM 693 C CA . SER A 1 92 ? -22.625 9.18 24.125 1 83.81 92 SER A CA 1
ATOM 694 C C . SER A 1 92 ? -23.547 8.961 25.328 1 83.81 92 SER A C 1
ATOM 696 O O . SER A 1 92 ? -24.438 9.781 25.578 1 83.81 92 SER A O 1
ATOM 698 N N . SER A 1 93 ? -23.375 7.871 26 1 84.44 93 SER A N 1
ATOM 699 C CA . SER A 1 93 ? -24.234 7.57 27.141 1 84.44 93 SER A CA 1
ATOM 700 C C . SER A 1 93 ? -23.859 8.414 28.344 1 84.44 93 SER A C 1
ATOM 702 O O . SER A 1 93 ? -24.703 8.672 29.219 1 84.44 93 SER A O 1
ATOM 704 N N . ARG A 1 94 ? -22.734 8.914 28.359 1 83.88 94 ARG A N 1
ATOM 705 C CA . ARG A 1 94 ? -22.25 9.617 29.547 1 83.88 94 ARG A CA 1
ATOM 706 C C . ARG A 1 94 ? -22.406 11.125 29.391 1 83.88 94 ARG A C 1
ATOM 708 O O . ARG A 1 94 ? -22.438 11.859 30.391 1 83.88 94 ARG A O 1
ATOM 715 N N . ILE A 1 95 ? -22.516 11.57 28.156 1 81.69 95 ILE A N 1
ATOM 716 C CA . ILE A 1 95 ? -22.578 13 27.891 1 81.69 95 ILE A CA 1
ATOM 717 C C . ILE A 1 95 ? -24.031 13.445 27.812 1 81.69 95 ILE A C 1
ATOM 719 O O . ILE A 1 95 ? -24.812 12.883 27.047 1 81.69 95 ILE A O 1
ATOM 723 N N . LYS A 1 96 ? -24.391 14.477 28.594 1 78.19 96 LYS A N 1
ATOM 724 C CA . LYS A 1 96 ? -25.781 14.883 28.656 1 78.19 96 LYS A CA 1
ATOM 725 C C . LYS A 1 96 ? -25.953 16.359 28.297 1 78.19 96 LYS A C 1
ATOM 727 O O . LYS A 1 96 ? -27.047 16.781 27.938 1 78.19 96 LYS A O 1
ATOM 732 N N . THR A 1 97 ? -24.906 17.156 28.375 1 79.62 97 THR A N 1
ATOM 733 C CA . THR A 1 97 ? -25.047 18.594 28.156 1 79.62 97 THR A CA 1
ATOM 734 C C . THR A 1 97 ? -24.141 19.062 27.016 1 79.62 97 THR A C 1
ATOM 736 O O . THR A 1 97 ? -23.203 18.344 26.641 1 79.62 97 THR A O 1
ATOM 739 N N . LYS A 1 98 ? -24.469 20.25 26.5 1 80.06 98 LYS A N 1
ATOM 740 C CA . LYS A 1 98 ? -23.641 20.859 25.453 1 80.06 98 LYS A CA 1
ATOM 741 C C . LYS A 1 98 ? -22.219 21.078 25.938 1 80.06 98 LYS A C 1
ATOM 743 O O . LYS A 1 98 ? -21.266 20.828 25.219 1 80.06 98 LYS A O 1
ATOM 748 N N . ARG A 1 99 ? -22.109 21.578 27.078 1 83.19 99 ARG A N 1
ATOM 749 C CA . ARG A 1 99 ? -20.797 21.859 27.641 1 83.19 99 ARG A CA 1
ATOM 750 C C . ARG A 1 99 ? -19.984 20.578 27.766 1 83.19 99 ARG A C 1
ATOM 752 O O . ARG A 1 99 ? -18.781 20.578 27.469 1 83.19 99 ARG A O 1
ATOM 759 N N . GLU A 1 100 ? -20.625 19.578 28.172 1 84.38 100 GLU A N 1
ATOM 760 C CA . GLU A 1 100 ? -19.938 18.297 28.297 1 84.38 100 GLU A CA 1
ATOM 761 C C . GLU A 1 100 ? -19.5 17.781 26.922 1 84.38 100 GLU A C 1
ATOM 763 O O . GLU A 1 100 ? -18.422 17.188 26.797 1 84.38 100 GLU A O 1
ATOM 768 N N . ALA A 1 101 ? -20.359 18.016 25.984 1 82.81 101 ALA A N 1
ATOM 769 C CA . ALA A 1 101 ? -20.047 17.578 24.625 1 82.81 101 ALA A CA 1
ATOM 770 C C . ALA A 1 101 ? -18.828 18.312 24.078 1 82.81 101 ALA A C 1
ATOM 772 O O . ALA A 1 101 ? -17.969 17.703 23.422 1 82.81 101 ALA A O 1
ATOM 773 N N . LEU A 1 102 ? -18.828 19.547 24.344 1 84.25 102 LEU A N 1
ATOM 774 C CA . LEU A 1 102 ? -17.703 20.359 23.875 1 84.25 102 LEU A CA 1
ATOM 775 C C . LEU A 1 102 ? -16.406 19.953 24.594 1 84.25 102 LEU A C 1
ATOM 777 O O . LEU A 1 102 ? -15.367 19.828 23.953 1 84.25 102 LEU A O 1
ATOM 781 N N . ILE A 1 103 ? -16.516 19.719 25.812 1 85.12 103 ILE A N 1
ATOM 782 C CA . ILE A 1 103 ? -15.344 19.328 26.594 1 85.12 103 ILE A CA 1
ATOM 783 C C . ILE A 1 103 ? -14.844 17.969 26.125 1 85.12 103 ILE A C 1
ATOM 785 O O . ILE A 1 103 ? -13.633 17.75 25.984 1 85.12 103 ILE A O 1
ATOM 789 N N . LEU A 1 104 ? -15.734 17.172 25.859 1 82.69 104 LEU A N 1
ATOM 790 C CA . LEU A 1 104 ? -15.352 15.852 25.359 1 82.69 104 LEU A CA 1
ATOM 791 C C . LEU A 1 104 ? -14.648 15.961 24.016 1 82.69 104 LEU A C 1
ATOM 793 O O . LEU A 1 104 ? -13.695 15.227 23.734 1 82.69 104 LEU A O 1
ATOM 797 N N . THR A 1 105 ? -15.164 16.766 23.188 1 84.25 105 THR A N 1
ATOM 798 C CA . THR A 1 105 ? -14.562 16.953 21.859 1 84.25 105 THR A CA 1
ATOM 799 C C . THR A 1 105 ? -13.117 17.422 21.984 1 84.25 105 THR A C 1
ATOM 801 O O . THR A 1 105 ? -12.227 16.891 21.328 1 84.25 105 THR A O 1
ATOM 804 N N . TYR A 1 106 ? -12.898 18.297 22.844 1 84.5 106 TYR A N 1
ATOM 805 C CA . TYR A 1 106 ? -11.555 18.828 23.016 1 84.5 106 TYR A CA 1
ATOM 806 C C . TYR A 1 106 ? -10.664 17.812 23.734 1 84.5 106 TYR A C 1
ATOM 808 O O . TYR A 1 106 ? -9.516 17.609 23.328 1 84.5 106 TYR A O 1
ATOM 816 N N . LEU A 1 107 ? -11.172 17.094 24.656 1 81.62 107 LEU A N 1
ATOM 817 C CA . LEU A 1 107 ? -10.398 16.141 25.422 1 81.62 107 LEU A CA 1
ATOM 818 C C . LEU A 1 107 ? -10.109 14.883 24.609 1 81.62 107 LEU A C 1
ATOM 820 O O . LEU A 1 107 ? -9.062 14.25 24.781 1 81.62 107 LEU A O 1
ATOM 824 N N . SER A 1 108 ? -11.016 14.57 23.781 1 84 108 SER A N 1
ATOM 825 C CA . SER A 1 108 ? -10.867 13.359 22.984 1 84 108 SER A CA 1
ATOM 826 C C . SER A 1 108 ? -9.719 13.484 21.984 1 84 108 SER A C 1
ATOM 828 O O . SER A 1 108 ? -9.25 12.484 21.438 1 84 108 SER A O 1
ATOM 830 N N . THR A 1 109 ? -9.289 14.688 21.734 1 80.88 109 THR A N 1
ATOM 831 C CA . THR A 1 109 ? -8.156 14.898 20.844 1 80.88 109 THR A CA 1
ATOM 832 C C . THR A 1 109 ? -6.926 14.156 21.359 1 80.88 109 THR A C 1
ATOM 834 O O . THR A 1 109 ? -6.078 13.719 20.578 1 80.88 109 THR A O 1
ATOM 837 N N . LEU A 1 110 ? -6.863 13.883 22.578 1 74.12 110 LEU A N 1
ATOM 838 C CA . LEU A 1 110 ? -5.742 13.203 23.219 1 74.12 110 LEU A CA 1
ATOM 839 C C . LEU A 1 110 ? -5.68 11.742 22.781 1 74.12 110 LEU A C 1
ATOM 841 O O . LEU A 1 110 ? -4.605 11.133 22.781 1 74.12 110 LEU A O 1
ATOM 845 N N . GLY A 1 111 ? -6.812 11.305 22.359 1 72.75 111 GLY A N 1
ATOM 846 C CA . GLY A 1 111 ? -6.852 9.898 22.016 1 72.75 111 GLY A CA 1
ATOM 847 C C . GLY A 1 111 ? -7.109 9.648 20.547 1 72.75 111 GLY A C 1
ATOM 848 O O . GLY A 1 111 ? -6.926 8.531 20.062 1 72.75 111 GLY A O 1
ATOM 849 N N . THR A 1 112 ? -7.473 10.695 19.875 1 78.94 112 THR A N 1
ATOM 850 C CA . THR A 1 112 ? -7.887 10.5 18.5 1 78.94 112 THR A CA 1
ATOM 851 C C . THR A 1 112 ? -7.047 11.352 17.547 1 78.94 112 THR A C 1
ATOM 853 O O . THR A 1 112 ? -7.555 11.859 16.547 1 78.94 112 THR A O 1
ATOM 856 N N . PHE A 1 113 ? -5.809 11.539 17.953 1 77.44 113 PHE A N 1
ATOM 857 C CA . PHE A 1 113 ? -4.98 12.477 17.203 1 77.44 113 PHE A CA 1
ATOM 858 C C . PHE A 1 113 ? -4.195 11.75 16.109 1 77.44 113 PHE A C 1
ATOM 860 O O . PHE A 1 113 ? -3.332 12.344 15.469 1 77.44 113 PHE A O 1
ATOM 867 N N . ALA A 1 114 ? -4.5 10.508 15.93 1 73 114 ALA A N 1
ATOM 868 C CA . ALA A 1 114 ? -3.713 9.711 14.984 1 73 114 ALA A CA 1
ATOM 869 C C . ALA A 1 114 ? -3.84 10.258 13.57 1 73 114 ALA A C 1
ATOM 871 O O . ALA A 1 114 ? -2.838 10.414 12.859 1 73 114 ALA A O 1
ATOM 872 N N . ALA A 1 115 ? -5.02 10.469 13.156 1 80.44 115 ALA A N 1
ATOM 873 C CA . ALA A 1 115 ? -5.348 11.047 11.852 1 80.44 115 ALA A CA 1
ATOM 874 C C . ALA A 1 115 ? -6.668 11.805 11.906 1 80.44 115 ALA A C 1
ATOM 876 O O . ALA A 1 115 ? -7.555 11.469 12.695 1 80.44 115 ALA A O 1
ATOM 877 N N . PRO A 1 116 ? -6.727 12.859 11.086 1 88.44 116 PRO A N 1
ATOM 878 C CA . PRO A 1 116 ? -7.984 13.609 11.102 1 88.44 116 PRO A CA 1
ATOM 879 C C . PRO A 1 116 ? -9.195 12.742 10.789 1 88.44 116 PRO A C 1
ATOM 881 O O . PRO A 1 116 ? -10.242 12.883 11.422 1 88.44 116 PRO A O 1
ATOM 884 N N . SER A 1 117 ? -9.047 11.859 9.859 1 85.75 117 SER A N 1
ATOM 885 C CA . SER A 1 117 ? -10.164 11 9.492 1 85.75 117 SER A CA 1
ATOM 886 C C . SER A 1 117 ? -10.594 10.117 10.664 1 85.75 117 SER A C 1
ATOM 888 O O . SER A 1 117 ? -11.781 9.859 10.852 1 85.75 117 SER A O 1
ATOM 890 N N . PHE A 1 118 ? -9.617 9.664 11.312 1 87.31 118 PHE A N 1
ATOM 891 C CA . PHE A 1 118 ? -9.898 8.844 12.484 1 87.31 118 PHE A CA 1
ATOM 892 C C . PHE A 1 118 ? -10.68 9.641 13.531 1 87.31 118 PHE A C 1
ATOM 894 O O . PHE A 1 118 ? -11.633 9.133 14.117 1 87.31 118 PHE A O 1
ATOM 901 N N . ARG A 1 119 ? -10.273 10.812 13.758 1 89.19 119 ARG A N 1
ATOM 902 C CA . ARG A 1 119 ? -10.961 11.688 14.711 1 89.19 119 ARG A CA 1
ATOM 903 C C . ARG A 1 119 ? -12.398 11.945 14.273 1 89.19 119 ARG A C 1
ATOM 905 O O . ARG A 1 119 ? -13.32 11.883 15.086 1 89.19 119 ARG A O 1
ATOM 912 N N . PHE A 1 120 ? -12.672 12.188 13.062 1 92.06 120 PHE A N 1
ATOM 913 C CA . PHE A 1 120 ? -14 12.477 12.547 1 92.06 120 PHE A CA 1
ATOM 914 C C . PHE A 1 120 ? -14.93 11.281 12.727 1 92.06 120 PHE A C 1
ATOM 916 O O . PHE A 1 120 ? -16.062 11.43 13.172 1 92.06 120 PHE A O 1
ATOM 923 N N . VAL A 1 121 ? -14.359 10.125 12.461 1 88.25 121 VAL A N 1
ATOM 924 C CA . VAL A 1 121 ? -15.211 8.938 12.5 1 88.25 121 VAL A CA 1
ATOM 925 C C . VAL A 1 121 ? -15.492 8.539 13.945 1 88.25 121 VAL A C 1
ATOM 927 O O . VAL A 1 121 ? -16.453 7.812 14.219 1 88.25 121 VAL A O 1
ATOM 930 N N . THR A 1 122 ? -14.672 9.031 14.836 1 88.44 122 THR A N 1
ATOM 931 C CA . THR A 1 122 ? -14.836 8.672 16.25 1 88.44 122 THR A CA 1
ATOM 932 C C . THR A 1 122 ? -15.672 9.719 16.969 1 88.44 122 THR A C 1
ATOM 934 O O . THR A 1 122 ? -16.562 9.367 17.75 1 88.44 122 THR A O 1
ATOM 937 N N . VAL A 1 123 ? -15.492 10.984 16.688 1 89.31 123 VAL A N 1
ATOM 938 C CA . VAL A 1 123 ? -16.078 12.039 17.516 1 89.31 123 VAL A CA 1
ATOM 939 C C . VAL A 1 123 ? -17.359 12.547 16.875 1 89.31 123 VAL A C 1
ATOM 941 O O . VAL A 1 123 ? -18.328 12.867 17.578 1 89.31 123 VAL A O 1
ATOM 944 N N . ALA A 1 124 ? -17.391 12.562 15.562 1 88.44 124 ALA A N 1
ATOM 945 C CA . ALA A 1 124 ? -18.547 13.148 14.875 1 88.44 124 ALA A CA 1
ATOM 946 C C . ALA A 1 124 ? -19.812 12.375 15.188 1 88.44 124 ALA A C 1
ATOM 948 O O . ALA A 1 124 ? -20.859 12.969 15.453 1 88.44 124 ALA A O 1
ATOM 949 N N . PRO A 1 125 ? -19.734 11.086 15.219 1 85.44 125 PRO A N 1
ATOM 950 C CA . PRO A 1 125 ? -20.953 10.344 15.555 1 85.44 125 PRO A CA 1
ATOM 951 C C . PRO A 1 125 ? -21.422 10.609 16.984 1 85.44 125 PRO A C 1
ATOM 953 O O . PRO A 1 125 ? -22.625 10.594 17.25 1 85.44 125 PRO A O 1
ATOM 956 N N . ILE A 1 126 ? -20.531 10.773 17.859 1 84 126 ILE A N 1
ATOM 957 C CA . ILE A 1 126 ? -20.891 11.117 19.234 1 84 126 ILE A CA 1
ATOM 958 C C . ILE A 1 126 ? -21.688 12.414 19.25 1 84 126 ILE A C 1
ATOM 960 O O . ILE A 1 126 ? -22.734 12.5 19.891 1 84 126 ILE A O 1
ATOM 964 N N . MET A 1 127 ? -21.188 13.344 18.531 1 81.5 127 MET A N 1
ATOM 965 C CA . MET A 1 127 ? -21.812 14.656 18.5 1 81.5 127 MET A CA 1
ATOM 966 C C . MET A 1 127 ? -23.172 14.594 17.797 1 81.5 127 MET A C 1
ATOM 968 O O . MET A 1 127 ? -24.125 15.266 18.188 1 81.5 127 MET A O 1
ATOM 972 N N . ARG A 1 128 ? -23.172 13.812 16.797 1 83.06 128 ARG A N 1
ATOM 973 C CA . ARG A 1 128 ? -24.438 13.602 16.094 1 83.06 128 ARG A CA 1
ATOM 974 C C . ARG A 1 128 ? -25.469 12.961 17.016 1 83.06 128 ARG A C 1
ATOM 976 O O . ARG A 1 128 ? -26.656 13.297 16.938 1 83.06 128 ARG A O 1
ATOM 983 N N . ALA A 1 129 ? -25.047 12.094 17.797 1 78.5 129 ALA A N 1
ATOM 984 C CA . ALA A 1 129 ? -25.938 11.43 18.734 1 78.5 129 ALA A CA 1
ATOM 985 C C . ALA A 1 129 ? -26.453 12.414 19.781 1 78.5 129 ALA A C 1
ATOM 987 O O . ALA A 1 129 ? -27.562 12.25 20.312 1 78.5 129 ALA A O 1
ATOM 988 N N . LEU A 1 130 ? -25.781 13.414 19.984 1 76.19 130 LEU A N 1
ATOM 989 C CA . LEU A 1 130 ? -26.094 14.367 21.047 1 76.19 130 LEU A CA 1
ATOM 990 C C . LEU A 1 130 ? -26.875 15.555 20.484 1 76.19 130 LEU A C 1
ATOM 992 O O . LEU A 1 130 ? -27.453 16.328 21.25 1 76.19 130 LEU A O 1
ATOM 996 N N . LEU A 1 131 ? -26.875 15.641 19.188 1 75.81 131 LEU A N 1
ATOM 997 C CA . LEU A 1 131 ? -27.547 16.766 18.562 1 75.81 131 LEU A CA 1
ATOM 998 C C . LEU A 1 131 ? -28.984 16.875 19.047 1 75.81 131 LEU A C 1
ATOM 1000 O O . LEU A 1 131 ? -29.547 17.984 19.141 1 75.81 131 LEU A O 1
ATOM 1004 N N . LYS A 1 132 ? -29.531 15.758 19.359 1 68.06 132 LYS A N 1
ATOM 1005 C CA . LYS A 1 132 ? -30.906 15.773 19.828 1 68.06 132 LYS A CA 1
ATOM 1006 C C . LYS A 1 132 ? -31 16.328 21.25 1 68.06 132 LYS A C 1
ATOM 1008 O O . LYS A 1 132 ? -32.031 16.844 21.656 1 68.06 132 LYS A O 1
ATOM 1013 N N . LYS A 1 133 ? -29.859 16.297 21.844 1 68.94 133 LYS A N 1
ATOM 1014 C CA . LYS A 1 133 ? -29.844 16.688 23.25 1 68.94 133 LYS A CA 1
ATOM 1015 C C . LYS A 1 133 ? -29.281 18.094 23.422 1 68.94 133 LYS A C 1
ATOM 1017 O O . LYS A 1 133 ? -29.516 18.75 24.453 1 68.94 133 LYS A O 1
ATOM 1022 N N . VAL A 1 134 ? -28.5 18.484 22.422 1 69.06 134 VAL A N 1
ATOM 1023 C CA . VAL A 1 134 ? -27.781 19.734 22.578 1 69.06 134 VAL A CA 1
ATOM 1024 C C . VAL A 1 134 ? -28.281 20.75 21.547 1 69.06 134 VAL A C 1
ATOM 1026 O O . VAL A 1 134 ? -28.562 20.406 20.406 1 69.06 134 VAL A O 1
ATOM 1029 N N . LYS A 1 135 ? -28.656 21.922 21.953 1 70.19 135 LYS A N 1
ATOM 1030 C CA . LYS A 1 135 ? -29.109 22.984 21.078 1 70.19 135 LYS A CA 1
ATOM 1031 C C . LYS A 1 135 ? -27.938 23.594 20.297 1 70.19 135 LYS A C 1
ATOM 1033 O O . LYS A 1 135 ? -27.453 24.672 20.641 1 70.19 135 LYS A O 1
ATOM 1038 N N . MET A 1 136 ? -27.375 22.938 19.406 1 74.38 136 MET A N 1
ATOM 1039 C CA . MET A 1 136 ? -26.312 23.406 18.516 1 74.38 136 MET A CA 1
ATOM 1040 C C . MET A 1 136 ? -26.625 23.062 17.062 1 74.38 136 MET A C 1
ATOM 1042 O O . MET A 1 136 ? -27.297 22.062 16.781 1 74.38 136 MET A O 1
ATOM 1046 N N . SER A 1 137 ? -26.234 24.031 16.234 1 79.69 137 SER A N 1
ATOM 1047 C CA . SER A 1 137 ? -26.375 23.703 14.812 1 79.69 137 SER A CA 1
ATOM 1048 C C . SER A 1 137 ? -25.375 22.641 14.383 1 79.69 137 SER A C 1
ATOM 1050 O O . SER A 1 137 ? -24.297 22.516 14.984 1 79.69 137 SER A O 1
ATOM 1052 N N . THR A 1 138 ? -25.703 21.906 13.398 1 83.94 138 THR A N 1
ATOM 1053 C CA . THR A 1 138 ? -24.812 20.875 12.867 1 83.94 138 THR A CA 1
ATOM 1054 C C . THR A 1 138 ? -23.531 21.484 12.328 1 83.94 138 THR A C 1
ATOM 1056 O O . THR A 1 138 ? -22.469 20.891 12.422 1 83.94 138 THR A O 1
ATOM 1059 N N . GLN A 1 139 ? -23.594 22.719 11.766 1 87.56 139 GLN A N 1
ATOM 1060 C CA . GLN A 1 139 ? -22.422 23.406 11.242 1 87.56 139 GLN A CA 1
ATOM 1061 C C . GLN A 1 139 ? -21.469 23.797 12.359 1 87.56 139 GLN A C 1
ATOM 1063 O O . GLN A 1 139 ? -20.25 23.703 12.211 1 87.56 139 GLN A O 1
ATOM 1068 N N . GLU A 1 140 ? -22.062 24.234 13.414 1 85.62 140 GLU A N 1
ATOM 1069 C CA . GLU A 1 140 ? -21.25 24.594 14.562 1 85.62 140 GLU A CA 1
ATOM 1070 C C . GLU A 1 140 ? -20.531 23.375 15.141 1 85.62 140 GLU A C 1
ATOM 1072 O O . GLU A 1 140 ? -19.375 23.469 15.539 1 85.62 140 GLU A O 1
ATOM 1077 N N . LEU A 1 141 ? -21.266 22.375 15.172 1 84.31 141 LEU A N 1
ATOM 1078 C CA . LEU A 1 141 ? -20.672 21.141 15.664 1 84.31 141 LEU A CA 1
ATOM 1079 C C . LEU A 1 141 ? -19.516 20.703 14.773 1 84.31 141 LEU A C 1
ATOM 1081 O O . LEU A 1 141 ? -18.469 20.281 15.281 1 84.31 141 LEU A O 1
ATOM 1085 N N . GLY A 1 142 ? -19.75 20.703 13.523 1 89.31 142 GLY A N 1
ATOM 1086 C CA . GLY A 1 142 ? -18.688 20.375 12.586 1 89.31 142 GLY A CA 1
ATOM 1087 C C . GLY A 1 142 ? -17.469 21.266 12.734 1 89.31 142 GLY A C 1
ATOM 1088 O O . GLY A 1 142 ? -16.328 20.781 12.664 1 89.31 142 GLY A O 1
ATOM 1089 N N . PHE A 1 143 ? -17.781 22.516 12.945 1 91.12 143 PHE A N 1
ATOM 1090 C CA . PHE A 1 143 ? -16.703 23.484 13.102 1 91.12 143 PHE A CA 1
ATOM 1091 C C . PHE A 1 143 ? -15.852 23.172 14.32 1 91.12 143 PHE A C 1
ATOM 1093 O O . PHE A 1 143 ? -14.625 23.188 14.25 1 91.12 143 PHE A O 1
ATOM 1100 N N . VAL A 1 144 ? -16.422 22.812 15.414 1 88.31 144 VAL A N 1
ATOM 1101 C CA . VAL A 1 144 ? -15.711 22.516 16.656 1 88.31 144 VAL A CA 1
ATOM 1102 C C . VAL A 1 144 ? -14.875 21.25 16.469 1 88.31 144 VAL A C 1
ATOM 1104 O O . VAL A 1 144 ? -13.719 21.203 16.906 1 88.31 144 VAL A O 1
ATOM 1107 N N . ILE A 1 145 ? -15.406 20.312 15.859 1 91.25 145 ILE A N 1
ATOM 1108 C CA . ILE A 1 145 ? -14.695 19.062 15.633 1 91.25 145 ILE A CA 1
ATOM 1109 C C . ILE A 1 145 ? -13.477 19.312 14.742 1 91.25 145 ILE A C 1
ATOM 1111 O O . ILE A 1 145 ? -12.375 18.844 15.039 1 91.25 145 ILE A O 1
ATOM 1115 N N . GLU A 1 146 ? -13.602 20.078 13.727 1 93.12 146 GLU A N 1
ATOM 1116 C CA . GLU A 1 146 ? -12.531 20.297 12.758 1 93.12 146 GLU A CA 1
ATOM 1117 C C . GLU A 1 146 ? -11.414 21.141 13.359 1 93.12 146 GLU A C 1
ATOM 1119 O O . GLU A 1 146 ? -10.242 20.984 13.008 1 93.12 146 GLU A O 1
ATOM 1124 N N . THR A 1 147 ? -11.836 22.125 14.219 1 92.62 147 THR A N 1
ATOM 1125 C CA . THR A 1 147 ? -10.828 22.969 14.844 1 92.62 147 THR A CA 1
ATOM 1126 C C . THR A 1 147 ? -9.93 22.141 15.766 1 92.62 147 THR A C 1
ATOM 1128 O O . THR A 1 147 ? -8.789 22.547 16.047 1 92.62 147 THR A O 1
ATOM 1131 N N . THR A 1 148 ? -10.406 21 16.188 1 90.88 148 THR A N 1
ATOM 1132 C CA . THR A 1 148 ? -9.633 20.141 17.078 1 90.88 148 THR A CA 1
ATOM 1133 C C . THR A 1 148 ? -9.016 18.969 16.312 1 90.88 148 THR A C 1
ATOM 1135 O O . THR A 1 148 ? -8.461 18.047 16.906 1 90.88 148 THR A O 1
ATOM 1138 N N . ALA A 1 149 ? -9.109 19 15.031 1 92.69 149 ALA A N 1
ATOM 1139 C CA . ALA A 1 149 ? -8.555 17.922 14.211 1 92.69 149 ALA A CA 1
ATOM 1140 C C . ALA A 1 149 ? -7.191 18.312 13.641 1 92.69 149 ALA A C 1
ATOM 1142 O O . ALA A 1 149 ? -6.195 18.344 14.367 1 92.69 149 ALA A O 1
ATOM 1143 N N . THR A 1 150 ? -7.121 18.797 12.445 1 93.19 150 THR A N 1
ATOM 1144 C CA . THR A 1 150 ? -5.852 19.047 11.781 1 93.19 150 THR A CA 1
ATOM 1145 C C . THR A 1 150 ? -5.047 20.109 12.516 1 93.19 150 THR A C 1
ATOM 1147 O O . THR A 1 150 ? -3.85 19.938 12.742 1 93.19 150 THR A O 1
ATOM 1150 N N . PRO A 1 151 ? -5.688 21.234 12.961 1 94.44 151 PRO A N 1
ATOM 1151 C CA . PRO A 1 151 ? -4.93 22.266 13.672 1 94.44 151 PRO A CA 1
ATOM 1152 C C . PRO A 1 151 ? -4.266 21.75 14.945 1 94.44 151 PRO A C 1
ATOM 1154 O O . PRO A 1 151 ? -3.178 22.203 15.305 1 94.44 151 PRO A O 1
ATOM 1157 N N . VAL A 1 152 ? -4.852 20.812 15.562 1 92.88 152 VAL A N 1
ATOM 1158 C CA . VAL A 1 152 ? -4.289 20.281 16.797 1 92.88 152 VAL A CA 1
ATOM 1159 C C . VAL A 1 152 ? -3.307 19.156 16.469 1 92.88 152 VAL A C 1
ATOM 1161 O O . VAL A 1 152 ? -2.232 19.062 17.062 1 92.88 152 VAL A O 1
ATOM 1164 N N . ILE A 1 153 ? -3.635 18.359 15.547 1 91.31 153 ILE A N 1
ATOM 1165 C CA . ILE A 1 153 ? -2.865 17.172 15.219 1 91.31 153 ILE A CA 1
ATOM 1166 C C . ILE A 1 153 ? -1.473 17.562 14.734 1 91.31 153 ILE A C 1
ATOM 1168 O O . ILE A 1 153 ? -0.48 16.922 15.07 1 91.31 153 ILE A O 1
ATOM 1172 N N . VAL A 1 154 ? -1.36 18.641 14.008 1 93.62 154 VAL A N 1
ATOM 1173 C CA . VAL A 1 154 ? -0.089 19.078 13.438 1 93.62 154 VAL A CA 1
ATOM 1174 C C . VAL A 1 154 ? 0.842 19.547 14.555 1 93.62 154 VAL A C 1
ATOM 1176 O O . VAL A 1 154 ? 2.057 19.641 14.359 1 93.62 154 VAL A O 1
ATOM 1179 N N . LEU A 1 155 ? 0.305 19.766 15.711 1 93.06 155 LEU A N 1
ATOM 1180 C CA . LEU A 1 155 ? 1.088 20.266 16.844 1 93.06 155 LEU A CA 1
ATOM 1181 C C . LEU A 1 155 ? 1.545 19.125 17.734 1 93.06 155 LEU A C 1
ATOM 1183 O O . LEU A 1 155 ? 2.393 19.328 18.609 1 93.06 155 LEU A O 1
ATOM 1187 N N . ILE A 1 156 ? 1.05 17.969 17.516 1 87.88 156 ILE A N 1
ATOM 1188 C CA . ILE A 1 156 ? 1.355 16.844 18.375 1 87.88 156 ILE A CA 1
ATOM 1189 C C . ILE A 1 156 ? 2.59 16.109 17.859 1 87.88 156 ILE A C 1
ATOM 1191 O O . ILE A 1 156 ? 2.562 15.539 16.75 1 87.88 156 ILE A O 1
ATOM 1195 N N . PRO A 1 157 ? 3.641 16.141 18.578 1 84.75 157 PRO A N 1
ATOM 1196 C CA . PRO A 1 157 ? 4.898 15.555 18.094 1 84.75 157 PRO A CA 1
ATOM 1197 C C . PRO A 1 157 ? 5.047 14.078 18.453 1 84.75 157 PRO A C 1
ATOM 1199 O O . PRO A 1 157 ? 6.152 13.617 18.75 1 84.75 157 PRO A O 1
ATOM 1202 N N . ILE A 1 158 ? 3.852 13.453 18.547 1 78.12 158 ILE A N 1
ATOM 1203 C CA . ILE A 1 158 ? 3.922 12.062 18.969 1 78.12 158 ILE A CA 1
ATOM 1204 C C . ILE A 1 158 ? 3.271 11.164 17.922 1 78.12 158 ILE A C 1
ATOM 1206 O O . ILE A 1 158 ? 2.203 11.492 17.391 1 78.12 158 ILE A O 1
ATOM 1210 N N . ALA A 1 159 ? 3.807 10.023 17.75 1 69.62 159 ALA A N 1
ATOM 1211 C CA . ALA A 1 159 ? 3.486 8.828 16.969 1 69.62 159 ALA A CA 1
ATOM 1212 C C . ALA A 1 159 ? 2.232 9.039 16.125 1 69.62 159 ALA A C 1
ATOM 1214 O O . ALA A 1 159 ? 1.252 8.305 16.266 1 69.62 159 ALA A O 1
ATOM 1215 N N . THR A 1 160 ? 2.148 10.055 15.25 1 79.25 160 THR A N 1
ATOM 1216 C CA . THR A 1 160 ? 1.053 10.258 14.305 1 79.25 160 THR A CA 1
ATOM 1217 C C . THR A 1 160 ? 1.55 10.156 12.867 1 79.25 160 THR A C 1
ATOM 1219 O O . THR A 1 160 ? 2.756 10.219 12.617 1 79.25 160 THR A O 1
ATOM 1222 N N . ALA A 1 161 ? 0.597 9.867 12.047 1 80.62 161 ALA A N 1
ATOM 1223 C CA . ALA A 1 161 ? 0.913 9.844 10.617 1 80.62 161 ALA A CA 1
ATOM 1224 C C . ALA A 1 161 ? 1.464 11.195 10.164 1 80.62 161 ALA A C 1
ATOM 1226 O O . ALA A 1 161 ? 2.332 11.25 9.289 1 80.62 161 ALA A O 1
ATOM 1227 N N . PHE A 1 162 ? 1.118 12.25 10.781 1 89.06 162 PHE A N 1
ATOM 1228 C CA . PHE A 1 162 ? 1.541 13.602 10.422 1 89.06 162 PHE A CA 1
ATOM 1229 C C . PHE A 1 162 ? 3.012 13.82 10.758 1 89.06 162 PHE A C 1
ATOM 1231 O O . PHE A 1 162 ? 3.754 14.414 9.977 1 89.06 162 PHE A O 1
ATOM 1238 N N . VAL A 1 163 ? 3.387 13.305 11.883 1 87.5 163 VAL A N 1
ATOM 1239 C CA . VAL A 1 163 ? 4.77 13.477 12.312 1 87.5 163 VAL A CA 1
ATOM 1240 C C . VAL A 1 163 ? 5.711 12.82 11.312 1 87.5 163 VAL A C 1
ATOM 1242 O O . VAL A 1 163 ? 6.719 13.414 10.914 1 87.5 163 VAL A O 1
ATOM 1245 N N . GLY A 1 164 ? 5.391 11.602 10.953 1 84.44 164 GLY A N 1
ATOM 1246 C CA . GLY A 1 164 ? 6.215 10.914 9.969 1 84.44 164 GLY A CA 1
ATOM 1247 C C . GLY A 1 164 ? 6.332 11.672 8.656 1 84.44 164 GLY A C 1
ATOM 1248 O O . GLY A 1 164 ? 7.434 11.859 8.141 1 84.44 164 GLY A O 1
ATOM 1249 N N . TYR A 1 165 ? 5.262 12.094 8.172 1 89.06 165 TYR A N 1
ATOM 1250 C CA . TYR A 1 165 ? 5.25 12.82 6.91 1 89.06 165 TYR A CA 1
ATOM 1251 C C . TYR A 1 165 ? 5.984 14.148 7.035 1 89.06 165 TYR A C 1
ATOM 1253 O O . TYR A 1 165 ? 6.812 14.492 6.188 1 89.06 165 TYR A O 1
ATOM 1261 N N . MET A 1 166 ? 5.648 14.891 8.062 1 94.19 166 MET A N 1
ATOM 1262 C CA . MET A 1 166 ? 6.211 16.219 8.25 1 94.19 166 MET A CA 1
ATOM 1263 C C . MET A 1 166 ? 7.723 16.156 8.422 1 94.19 166 MET A C 1
ATOM 1265 O O . MET A 1 166 ? 8.453 16.953 7.832 1 94.19 166 MET A O 1
ATOM 1269 N N . THR A 1 167 ? 8.203 15.219 9.125 1 91.38 167 THR A N 1
ATOM 1270 C CA . THR A 1 167 ? 9.641 15.055 9.312 1 91.38 167 THR A CA 1
ATOM 1271 C C . THR A 1 167 ? 10.312 14.648 8 1 91.38 167 THR A C 1
ATOM 1273 O O . THR A 1 167 ? 11.43 15.094 7.711 1 91.38 167 THR A O 1
ATOM 1276 N N . SER A 1 168 ? 9.609 13.875 7.266 1 90.75 168 SER A N 1
ATOM 1277 C CA . SER A 1 168 ? 10.172 13.375 6.012 1 90.75 168 SER A CA 1
ATOM 1278 C C . SER A 1 168 ? 10.375 14.508 5.008 1 90.75 168 SER A C 1
ATOM 1280 O O . SER A 1 168 ? 11.398 14.57 4.336 1 90.75 168 SER A O 1
ATOM 1282 N N . ILE A 1 169 ? 9.43 15.336 4.875 1 93.56 169 ILE A N 1
ATOM 1283 C CA . ILE A 1 169 ? 9.516 16.406 3.883 1 93.56 169 ILE A CA 1
ATOM 1284 C C . ILE A 1 169 ? 10.578 17.422 4.309 1 93.56 169 ILE A C 1
ATOM 1286 O O . ILE A 1 169 ? 11.266 18 3.463 1 93.56 169 ILE A O 1
ATOM 1290 N N . VAL A 1 170 ? 10.703 17.594 5.598 1 95.06 170 VAL A N 1
ATOM 1291 C CA . VAL A 1 170 ? 11.773 18.469 6.086 1 95.06 170 VAL A CA 1
ATOM 1292 C C . VAL A 1 170 ? 13.133 17.828 5.785 1 95.06 170 VAL A C 1
ATOM 1294 O O . VAL A 1 170 ? 14.055 18.516 5.34 1 95.06 170 VAL A O 1
ATOM 1297 N N . ASP A 1 171 ? 13.219 16.578 5.977 1 92.88 171 ASP A N 1
ATOM 1298 C CA . ASP A 1 171 ? 14.469 15.859 5.781 1 92.88 171 ASP A CA 1
ATOM 1299 C C . ASP A 1 171 ? 14.945 15.969 4.332 1 92.88 171 ASP A C 1
ATOM 1301 O O . ASP A 1 171 ? 16.125 16.25 4.078 1 92.88 171 ASP A O 1
ATOM 1305 N N . ILE A 1 172 ? 14.086 15.758 3.42 1 90.31 172 ILE A N 1
ATOM 1306 C CA . ILE A 1 172 ? 14.477 15.781 2.014 1 90.31 172 ILE A CA 1
ATOM 1307 C C . ILE A 1 172 ? 14.867 17.203 1.607 1 90.31 172 ILE A C 1
ATOM 1309 O O . ILE A 1 172 ? 15.789 17.391 0.809 1 90.31 172 ILE A O 1
ATOM 1313 N N . ALA A 1 173 ? 14.156 18.156 2.094 1 93.12 173 ALA A N 1
ATOM 1314 C CA . ALA A 1 173 ? 14.477 19.562 1.79 1 93.12 173 ALA A CA 1
ATOM 1315 C C . ALA A 1 173 ? 15.859 19.922 2.324 1 93.12 173 ALA A C 1
ATOM 1317 O O . ALA A 1 173 ? 16.609 20.641 1.664 1 93.12 173 ALA A O 1
ATOM 1318 N N . LEU A 1 174 ? 16.203 19.422 3.504 1 94.62 174 LEU A N 1
ATOM 1319 C CA . LEU A 1 174 ? 17.516 19.672 4.102 1 94.62 174 LEU A CA 1
ATOM 1320 C C . LEU A 1 174 ? 18.609 19.016 3.279 1 94.62 174 LEU A C 1
ATOM 1322 O O . LEU A 1 174 ? 19.656 19.641 3.035 1 94.62 174 LEU A O 1
ATOM 1326 N N . LYS A 1 175 ? 18.391 17.828 2.924 1 91.19 175 LYS A N 1
ATOM 1327 C CA . LYS A 1 175 ? 19.359 17.094 2.125 1 91.19 175 LYS A CA 1
ATOM 1328 C C . LYS A 1 175 ? 19.641 17.812 0.801 1 91.19 175 LYS A C 1
ATOM 1330 O O . LYS A 1 175 ? 20.781 17.859 0.343 1 91.19 175 LYS A O 1
ATOM 1335 N N . ASN A 1 176 ? 18.594 18.312 0.268 1 87.88 176 ASN A N 1
ATOM 1336 C CA . ASN A 1 176 ? 18.719 19.031 -1.001 1 87.88 176 ASN A CA 1
ATOM 1337 C C . ASN A 1 176 ? 19.594 20.266 -0.861 1 87.88 176 ASN A C 1
ATOM 1339 O O . ASN A 1 176 ? 20.266 20.672 -1.812 1 87.88 176 ASN A O 1
ATOM 1343 N N . GLU A 1 177 ? 19.578 20.859 0.336 1 90.75 177 GLU A N 1
ATOM 1344 C CA . GLU A 1 177 ? 20.359 22.062 0.59 1 90.75 177 GLU A CA 1
ATOM 1345 C C . GLU A 1 177 ? 21.688 21.734 1.283 1 90.75 177 GLU A C 1
ATOM 1347 O O . GLU A 1 177 ? 22.422 22.641 1.692 1 90.75 177 GLU A O 1
ATOM 1352 N N . ASN A 1 178 ? 21.953 20.422 1.438 1 91 178 ASN A N 1
ATOM 1353 C CA . ASN A 1 178 ? 23.172 19.938 2.102 1 91 178 ASN A CA 1
ATOM 1354 C C . ASN A 1 178 ? 23.297 20.5 3.51 1 91 178 ASN A C 1
ATOM 1356 O O . ASN A 1 178 ? 24.391 20.891 3.926 1 91 178 ASN A O 1
ATOM 1360 N N . ILE A 1 179 ? 22.172 20.641 4.078 1 92 179 ILE A N 1
ATOM 1361 C CA . ILE A 1 179 ? 22.156 21.094 5.469 1 92 179 ILE A CA 1
ATOM 1362 C C . ILE A 1 179 ? 22.188 19.875 6.398 1 92 179 ILE A C 1
ATOM 1364 O O . ILE A 1 179 ? 21.328 19 6.301 1 92 179 ILE A O 1
ATOM 1368 N N . LYS A 1 180 ? 23.141 19.766 7.25 1 89.81 180 LYS A N 1
ATOM 1369 C CA . LYS A 1 180 ? 23.25 18.688 8.211 1 89.81 180 LYS A CA 1
ATOM 1370 C C . LYS A 1 180 ? 22.5 19.016 9.5 1 89.81 180 LYS A C 1
ATOM 1372 O O . LYS A 1 180 ? 23.047 19.641 10.398 1 89.81 180 LYS A O 1
ATOM 1377 N N . ALA A 1 181 ? 21.297 18.781 9.57 1 90.25 181 ALA A N 1
ATOM 1378 C CA . ALA A 1 181 ? 20.453 18.969 10.742 1 90.25 181 ALA A CA 1
ATOM 1379 C C . ALA A 1 181 ? 19.453 17.828 10.914 1 90.25 181 ALA A C 1
ATOM 1381 O O . ALA A 1 181 ? 19.156 17.109 9.953 1 90.25 181 ALA A O 1
ATOM 1382 N N . ASP A 1 182 ? 19.047 17.656 12.141 1 88.94 182 ASP A N 1
ATOM 1383 C CA . ASP A 1 182 ? 18.047 16.625 12.422 1 88.94 182 ASP A CA 1
ATOM 1384 C C . ASP A 1 182 ? 16.656 17.109 12.078 1 88.94 182 ASP A C 1
ATOM 1386 O O . ASP A 1 182 ? 16.203 18.141 12.602 1 88.94 182 ASP A O 1
ATOM 1390 N N . SER A 1 183 ? 16.031 16.406 11.188 1 91.62 183 SER A N 1
ATOM 1391 C CA . SER A 1 183 ? 14.719 16.812 10.695 1 91.62 183 SER A CA 1
ATOM 1392 C C . SER A 1 183 ? 13.672 16.781 11.805 1 91.62 183 SER A C 1
ATOM 1394 O O . SER A 1 183 ? 12.773 17.625 11.844 1 91.62 183 SER A O 1
ATOM 1396 N N . PHE A 1 184 ? 13.734 15.883 12.703 1 88.62 184 PHE A N 1
ATOM 1397 C CA . PHE A 1 184 ? 12.773 15.797 13.797 1 88.62 184 PHE A CA 1
ATOM 1398 C C . PHE A 1 184 ? 12.953 16.953 14.773 1 88.62 184 PHE A C 1
ATOM 1400 O O . PHE A 1 184 ? 11.977 17.531 15.25 1 88.62 184 PHE A O 1
ATOM 1407 N N . ASP A 1 185 ? 14.211 17.219 15.07 1 89.81 185 ASP A N 1
ATOM 1408 C CA . ASP A 1 185 ? 14.5 18.344 15.953 1 89.81 185 ASP A CA 1
ATOM 1409 C C . ASP A 1 185 ? 13.945 19.641 15.367 1 89.81 185 ASP A C 1
ATOM 1411 O O . ASP A 1 185 ? 13.359 20.453 16.094 1 89.81 185 ASP A O 1
ATOM 1415 N N . LEU A 1 186 ? 14.141 19.781 14.117 1 93.06 186 LEU A N 1
ATOM 1416 C CA . LEU A 1 186 ? 13.648 21 13.461 1 93.06 186 LEU A CA 1
ATOM 1417 C C . LEU A 1 186 ? 12.125 21.031 13.461 1 93.06 186 LEU A C 1
ATOM 1419 O O . LEU A 1 186 ? 11.523 22.109 13.562 1 93.06 186 LEU A O 1
ATOM 1423 N N . PHE A 1 187 ? 11.531 19.859 13.32 1 93.44 187 PHE A N 1
ATOM 1424 C CA . PHE A 1 187 ? 10.078 19.781 13.398 1 93.44 187 PHE A CA 1
ATOM 1425 C C . PHE A 1 187 ? 9.578 20.234 14.766 1 93.44 187 PHE A C 1
ATOM 1427 O O . PHE A 1 187 ? 8.664 21.062 14.852 1 93.44 187 PHE A O 1
ATOM 1434 N N . ILE A 1 188 ? 10.195 19.797 15.773 1 91.69 188 ILE A N 1
ATOM 1435 C CA . ILE A 1 188 ? 9.797 20.156 17.125 1 91.69 188 ILE A CA 1
ATOM 1436 C C . ILE A 1 188 ? 9.969 21.656 17.344 1 91.69 188 ILE A C 1
ATOM 1438 O O . ILE A 1 188 ? 9.086 22.312 17.891 1 91.69 188 ILE A O 1
ATOM 1442 N N . LYS A 1 189 ? 11.047 22.156 16.875 1 94.5 189 LYS A N 1
ATOM 1443 C CA . LYS A 1 189 ? 11.352 23.578 17.031 1 94.5 189 LYS A CA 1
ATOM 1444 C C . LYS A 1 189 ? 10.398 24.438 16.203 1 94.5 189 LYS A C 1
ATOM 1446 O O . LYS A 1 189 ? 10.234 25.625 16.484 1 94.5 189 LYS A O 1
ATOM 1451 N N . SER A 1 190 ? 9.797 23.812 15.219 1 96.69 190 SER A N 1
ATOM 1452 C CA . SER A 1 190 ? 8.906 24.578 14.344 1 96.69 190 SER A CA 1
ATOM 1453 C C . SER A 1 190 ? 7.5 24.672 14.922 1 96.69 190 SER A C 1
ATOM 1455 O O . SER A 1 190 ? 6.707 25.516 14.508 1 96.69 190 SER A O 1
ATOM 1457 N N . ILE A 1 191 ? 7.168 23.844 15.898 1 96.38 191 ILE A N 1
ATOM 1458 C CA . ILE A 1 191 ? 5.812 23.719 16.422 1 96.38 191 ILE A CA 1
ATOM 1459 C C . ILE A 1 191 ? 5.336 25.047 16.984 1 96.38 191 ILE A C 1
ATOM 1461 O O . ILE A 1 191 ? 4.23 25.5 16.656 1 96.38 191 ILE A O 1
ATOM 1465 N N . PRO A 1 192 ? 6.203 25.766 17.75 1 96.31 192 PRO A N 1
ATOM 1466 C CA . PRO A 1 192 ? 5.742 27.047 18.281 1 96.31 192 PRO A CA 1
ATOM 1467 C C . PRO A 1 192 ? 5.492 28.078 17.188 1 96.31 192 PRO A C 1
ATOM 1469 O O . PRO A 1 192 ? 4.777 29.062 17.406 1 96.31 192 PRO A O 1
ATOM 1472 N N . PHE A 1 193 ? 5.977 27.844 16.016 1 97.06 193 PHE A N 1
ATOM 1473 C CA . PHE A 1 193 ? 5.859 28.828 14.945 1 97.06 193 PHE A CA 1
ATOM 1474 C C . PHE A 1 193 ? 4.715 28.469 14.008 1 97.06 193 PHE A C 1
ATOM 1476 O O . PHE A 1 193 ? 4.48 29.156 13.016 1 97.06 193 PHE A O 1
ATOM 1483 N N . ASN A 1 194 ? 4.039 27.375 14.281 1 97.94 194 ASN A N 1
ATOM 1484 C CA . ASN A 1 194 ? 2.805 27.109 13.555 1 97.94 194 ASN A CA 1
ATOM 1485 C C . ASN A 1 194 ? 1.661 27.984 14.047 1 97.94 194 ASN A C 1
ATOM 1487 O O . ASN A 1 194 ? 0.655 27.484 14.547 1 97.94 194 ASN A O 1
ATOM 1491 N N . PHE A 1 195 ? 1.747 29.203 13.703 1 98.25 195 PHE A N 1
ATOM 1492 C CA . PHE A 1 195 ? 0.877 30.219 14.273 1 98.25 195 PHE A CA 1
ATOM 1493 C C . PHE A 1 195 ? -0.574 29.984 13.875 1 98.25 195 PHE A C 1
ATOM 1495 O O . PHE A 1 195 ? -1.491 30.25 14.656 1 98.25 195 PHE A O 1
ATOM 1502 N N . PHE A 1 196 ? -0.782 29.531 12.703 1 98.25 196 PHE A N 1
ATOM 1503 C CA . PHE A 1 196 ? -2.16 29.344 12.266 1 98.25 196 PHE A CA 1
ATOM 1504 C C . PHE A 1 196 ? -2.879 28.344 13.148 1 98.25 196 PHE A C 1
ATOM 1506 O O . PHE A 1 196 ? -4.035 28.547 13.523 1 98.25 196 PHE A O 1
ATOM 1513 N N . SER A 1 197 ? -2.223 27.25 13.398 1 97.25 197 SER A N 1
ATOM 1514 C CA . SER A 1 197 ? -2.822 26.219 14.242 1 97.25 197 SER A CA 1
ATOM 1515 C C . SER A 1 197 ? -3.213 26.781 15.602 1 97.25 197 SER A C 1
ATOM 1517 O O . SER A 1 197 ? -4.336 26.578 16.062 1 97.25 197 SER A O 1
ATOM 1519 N N . PHE A 1 198 ? -2.357 27.516 16.172 1 97.31 198 PHE A N 1
ATOM 1520 C CA . PHE A 1 198 ? -2.627 28.094 17.484 1 97.31 198 PHE A CA 1
ATOM 1521 C C . PHE A 1 198 ? -3.771 29.094 17.406 1 97.31 198 PHE A C 1
ATOM 1523 O O . PHE A 1 198 ? -4.664 29.094 18.25 1 97.31 198 PHE A O 1
ATOM 1530 N N . VAL A 1 199 ? -3.711 29.922 16.438 1 97.69 199 VAL A N 1
ATOM 1531 C CA . VAL A 1 199 ? -4.734 30.953 16.297 1 97.69 199 VAL A CA 1
ATOM 1532 C C . VAL A 1 199 ? -6.086 30.297 16.016 1 97.69 199 VAL A C 1
ATOM 1534 O O . VAL A 1 199 ? -7.109 30.734 16.562 1 97.69 199 VAL A O 1
ATOM 1537 N N . MET A 1 200 ? -6.09 29.297 15.188 1 96.31 200 MET A N 1
ATOM 1538 C CA . MET A 1 200 ? -7.348 28.641 14.844 1 96.31 200 MET A CA 1
ATOM 1539 C C . MET A 1 200 ? -7.941 27.938 16.062 1 96.31 200 MET A C 1
ATOM 1541 O O . MET A 1 200 ? -9.164 27.906 16.234 1 96.31 200 MET A O 1
ATOM 1545 N N . ILE A 1 201 ? -7.078 27.297 16.828 1 94.06 201 ILE A N 1
ATOM 1546 C CA . ILE A 1 201 ? -7.539 26.656 18.062 1 94.06 201 ILE A CA 1
ATOM 1547 C C . ILE A 1 201 ? -8.156 27.719 18.984 1 94.06 201 ILE A C 1
ATOM 1549 O O . ILE A 1 201 ? -9.227 27.5 19.547 1 94.06 201 ILE A O 1
ATOM 1553 N N . ALA A 1 202 ? -7.527 28.875 19.109 1 94.69 202 ALA A N 1
ATOM 1554 C CA . ALA A 1 202 ? -8.031 29.969 19.938 1 94.69 202 ALA A CA 1
ATOM 1555 C C . ALA A 1 202 ? -9.367 30.484 19.406 1 94.69 202 ALA A C 1
ATOM 1557 O O . ALA A 1 202 ? -10.297 30.719 20.172 1 94.69 202 ALA A O 1
ATOM 1558 N N . VAL A 1 203 ? -9.414 30.656 18.109 1 92.81 203 VAL A N 1
ATOM 1559 C CA . VAL A 1 203 ? -10.656 31.109 17.5 1 92.81 203 VAL A CA 1
ATOM 1560 C C . VAL A 1 203 ? -11.758 30.078 17.719 1 92.81 203 VAL A C 1
ATOM 1562 O O . VAL A 1 203 ? -12.898 30.422 18 1 92.81 203 VAL A O 1
ATOM 1565 N N . GLY A 1 204 ? -11.414 28.828 17.547 1 90 204 GLY A N 1
ATOM 1566 C CA . GLY A 1 204 ? -12.375 27.75 17.797 1 90 204 GLY A CA 1
ATOM 1567 C C . GLY A 1 204 ? -12.891 27.734 19.234 1 90 204 GLY A C 1
ATOM 1568 O O . GLY A 1 204 ? -14.086 27.562 19.453 1 90 204 GLY A O 1
ATOM 1569 N N . LEU A 1 205 ? -11.969 27.906 20.141 1 88.62 205 LEU A N 1
ATOM 1570 C CA . LEU A 1 205 ? -12.352 27.953 21.547 1 88.62 205 LEU A CA 1
ATOM 1571 C C . LEU A 1 205 ? -13.266 29.141 21.812 1 88.62 205 LEU A C 1
ATOM 1573 O O . LEU A 1 205 ? -14.258 29.016 22.531 1 88.62 205 LEU A O 1
ATOM 1577 N N . TYR A 1 206 ? -12.93 30.25 21.25 1 88.19 206 TYR A N 1
ATOM 1578 C CA . TYR A 1 206 ? -13.711 31.469 21.453 1 88.19 206 TYR A CA 1
ATOM 1579 C C . TYR A 1 206 ? -15.117 31.297 20.875 1 88.19 206 TYR A C 1
ATOM 1581 O O . TYR A 1 206 ? -16.109 31.625 21.547 1 88.19 206 TYR A O 1
ATOM 1589 N N . LEU A 1 207 ? -15.25 30.734 19.719 1 84.44 207 LEU A N 1
ATOM 1590 C CA . LEU A 1 207 ? -16.547 30.609 19.047 1 84.44 207 LEU A CA 1
ATOM 1591 C C . LEU A 1 207 ? -17.359 29.484 19.688 1 84.44 207 LEU A C 1
ATOM 1593 O O . LEU A 1 207 ? -18.594 29.516 19.625 1 84.44 207 LEU A O 1
ATOM 1597 N N . SER A 1 208 ? -16.672 28.531 20.234 1 81.31 208 SER A N 1
ATOM 1598 C CA . SER A 1 208 ? -17.375 27.406 20.828 1 81.31 208 SER A CA 1
ATOM 1599 C C . SER A 1 208 ? -17.938 27.766 22.203 1 81.31 208 SER A C 1
ATOM 1601 O O . SER A 1 208 ? -19.062 27.359 22.547 1 81.31 208 SER A O 1
ATOM 1603 N N . PHE A 1 209 ? -17.203 28.531 23 1 79.62 209 PHE A N 1
ATOM 1604 C CA . PHE A 1 209 ? -17.594 28.734 24.391 1 79.62 209 PHE A CA 1
ATOM 1605 C C . PHE A 1 209 ? -18.172 30.125 24.594 1 79.62 209 PHE A C 1
ATOM 1607 O O . PHE A 1 209 ? -18.969 30.344 25.5 1 79.62 209 PHE A O 1
ATOM 1614 N N . PHE A 1 210 ? -17.812 31.125 23.859 1 74.5 210 PHE A N 1
ATOM 1615 C CA . PHE A 1 210 ? -18.188 32.5 24.188 1 74.5 210 PHE A CA 1
ATOM 1616 C C . PHE A 1 210 ? -19.156 33.062 23.156 1 74.5 210 PHE A C 1
ATOM 1618 O O . PHE A 1 210 ? -19.922 34 23.453 1 74.5 210 PHE A O 1
ATOM 1625 N N . HIS A 1 211 ? -18.781 33 21.844 1 63.66 211 HIS A N 1
ATOM 1626 C CA . HIS A 1 211 ? -19.609 33.656 20.844 1 63.66 211 HIS A CA 1
ATOM 1627 C C . HIS A 1 211 ? -20.734 32.75 20.359 1 63.66 211 HIS A C 1
ATOM 1629 O O . HIS A 1 211 ? -20.484 31.594 19.984 1 63.66 211 HIS A O 1
ATOM 1635 N N . HIS A 1 212 ? -21.844 33.062 20.922 1 55.47 212 HIS A N 1
ATOM 1636 C CA . HIS A 1 212 ? -23.047 32.375 20.484 1 55.47 212 HIS A CA 1
ATOM 1637 C C . HIS A 1 212 ? -23.391 32.719 19.047 1 55.47 212 HIS A C 1
ATOM 1639 O O . HIS A 1 212 ? -23.484 33.875 18.688 1 55.47 212 HIS A O 1
ATOM 1645 N N . SER A 1 213 ? -22.672 32.062 18.078 1 51.88 213 SER A N 1
ATOM 1646 C CA . SER A 1 213 ? -22.953 32.344 16.672 1 51.88 213 SER A CA 1
ATOM 1647 C C . SER A 1 213 ? -24.453 32.531 16.438 1 51.88 213 SER A C 1
ATOM 1649 O O . SER A 1 213 ? -25.266 31.719 16.875 1 51.88 213 SER A O 1
ATOM 1651 N N . LYS A 1 214 ? -24.859 33.719 16.375 1 44.69 214 LYS A N 1
ATOM 1652 C CA . LYS A 1 214 ? -26.203 34.031 15.906 1 44.69 214 LYS A CA 1
ATOM 1653 C C . LYS A 1 214 ? -26.531 33.312 14.602 1 44.69 214 LYS A C 1
ATOM 1655 O O . LYS A 1 214 ? -27.547 33.594 13.969 1 44.69 214 LYS A O 1
ATOM 1660 N N . SER A 1 215 ? -25.531 32.875 13.969 1 45 215 SER A N 1
ATOM 1661 C CA . SER A 1 215 ? -25.922 32.438 12.625 1 45 215 SER A CA 1
ATOM 1662 C C . SER A 1 215 ? -27.062 31.422 12.688 1 45 215 SER A C 1
ATOM 1664 O O . SER A 1 215 ? -26.891 30.297 13.164 1 45 215 SER A O 1
ATOM 1666 N N . THR A 1 216 ? -28.172 31.875 13.07 1 38.44 216 THR A N 1
ATOM 1667 C CA . THR A 1 216 ? -29.531 31.328 12.93 1 38.44 216 THR A CA 1
ATOM 1668 C C . THR A 1 216 ? -29.719 30.734 11.539 1 38.44 216 THR A C 1
ATOM 1670 O O . THR A 1 216 ? -30.859 30.484 11.117 1 38.44 216 THR A O 1
ATOM 1673 N N . GLU A 1 217 ? -29.031 31.141 10.539 1 37.47 217 GLU A N 1
ATOM 1674 C CA . GLU A 1 217 ? -29.672 30.406 9.445 1 37.47 217 GLU A CA 1
ATOM 1675 C C . GLU A 1 217 ? -30.031 28.984 9.859 1 37.47 217 GLU A C 1
ATOM 1677 O O . GLU A 1 217 ? -29.156 28.234 10.32 1 37.47 217 GLU A O 1
ATOM 1682 N N . THR A 1 218 ? -31.281 28.922 10.367 1 38.78 218 THR A N 1
ATOM 1683 C CA . THR A 1 218 ? -32.25 27.875 10.734 1 38.78 218 THR A CA 1
ATOM 1684 C C . THR A 1 218 ? -31.953 26.578 9.992 1 38.78 218 THR A C 1
ATOM 1686 O O . THR A 1 218 ? -32.312 26.438 8.82 1 38.78 218 THR A O 1
ATOM 1689 N N . SER A 1 219 ? -30.969 26.141 9.641 1 39.19 219 SER A N 1
ATOM 1690 C CA . SER A 1 219 ? -31.438 24.75 9.664 1 39.19 219 SER A CA 1
ATOM 1691 C C . SER A 1 219 ? -32.219 24.453 10.938 1 39.19 219 SER A C 1
ATOM 1693 O O . SER A 1 219 ? -31.672 24.562 12.039 1 39.19 219 SER A O 1
ATOM 1695 N N . ASP A 1 220 ? -33.5 25.109 11.109 1 36.66 220 ASP A N 1
ATOM 1696 C CA . ASP A 1 220 ? -34.562 24.969 12.109 1 36.66 220 ASP A CA 1
ATOM 1697 C C . ASP A 1 220 ? -34.312 23.797 13.039 1 36.66 220 ASP A C 1
ATOM 1699 O O . ASP A 1 220 ? -34.312 22.641 12.609 1 36.66 220 ASP A O 1
ATOM 1703 N N . PRO A 1 221 ? -33.688 24.109 14.07 1 41.03 221 PRO A N 1
ATOM 1704 C CA . PRO A 1 221 ? -33.656 22.953 14.984 1 41.03 221 PRO A CA 1
ATOM 1705 C C . PRO A 1 221 ? -34.906 22.109 14.906 1 41.03 221 PRO A C 1
ATOM 1707 O O . PRO A 1 221 ? -34.906 20.953 15.312 1 41.03 221 PRO A O 1
ATOM 1710 N N . ALA A 1 222 ? -36.125 22.891 14.828 1 38.81 222 ALA A N 1
ATOM 1711 C CA . ALA A 1 222 ? -37.438 22.25 14.68 1 38.81 222 ALA A CA 1
ATOM 1712 C C . ALA A 1 222 ? -37.469 21.406 13.398 1 38.81 222 ALA A C 1
ATOM 1714 O O . ALA A 1 222 ? -38.375 20.562 13.242 1 38.81 222 ALA A O 1
ATOM 1715 N N . LYS A 1 223 ? -37 21.859 12.359 1 41.75 223 LYS A N 1
ATOM 1716 C CA . LYS A 1 223 ? -36.938 21.062 11.141 1 41.75 223 LYS A CA 1
ATOM 1717 C C . LYS A 1 223 ? -35.75 20.078 11.188 1 41.75 223 LYS A C 1
ATOM 1719 O O . LYS A 1 223 ? -35.656 19.203 10.328 1 41.75 223 LYS A O 1
ATOM 1724 N N . ILE A 1 224 ? -34.844 20.391 11.938 1 41.41 224 ILE A N 1
ATOM 1725 C CA . ILE A 1 224 ? -33.812 19.391 12.195 1 41.41 224 ILE A CA 1
ATOM 1726 C C . ILE A 1 224 ? -34.375 18.25 13.016 1 41.41 224 ILE A C 1
ATOM 1728 O O . ILE A 1 224 ? -34.031 17.078 12.797 1 41.41 224 ILE A O 1
ATOM 1732 N N . GLY A 1 225 ? -35.219 18.672 14.109 1 35.97 225 GLY A N 1
ATOM 1733 C CA . GLY A 1 225 ? -35.906 17.672 14.922 1 35.97 225 GLY A CA 1
ATOM 1734 C C . GLY A 1 225 ? -37.094 17.047 14.227 1 35.97 225 GLY A C 1
ATOM 1735 O O . GLY A 1 225 ? -37.656 16.078 14.719 1 35.97 225 GLY A O 1
ATOM 1736 N N . LYS A 1 226 ? -37.906 18.031 13.742 1 38.16 226 LYS A N 1
ATOM 1737 C CA . LYS A 1 226 ? -39.188 17.453 13.289 1 38.16 226 LYS A CA 1
ATOM 1738 C C . LYS A 1 226 ? -38.938 16.453 12.164 1 38.16 226 LYS A C 1
ATOM 1740 O O . LYS A 1 226 ? -39.875 15.766 11.742 1 38.16 226 LYS A O 1
ATOM 1745 N N . GLU A 1 227 ? -38.375 17.047 11.07 1 35.94 227 GLU A N 1
ATOM 1746 C CA . GLU A 1 227 ? -38.281 15.844 10.258 1 35.94 227 GLU A CA 1
ATOM 1747 C C . GLU A 1 227 ? -37.656 14.695 11.031 1 35.94 227 GLU A C 1
ATOM 1749 O O . GLU A 1 227 ? -36.531 14.836 11.523 1 35.94 227 GLU A O 1
ATOM 1754 N N . ASP A 1 228 ? -38.156 14.188 11.844 1 37.84 228 ASP A N 1
ATOM 1755 C CA . ASP A 1 228 ? -38.219 12.859 12.438 1 37.84 228 ASP A CA 1
ATOM 1756 C C . ASP A 1 228 ? -37.156 11.938 11.844 1 37.84 228 ASP A C 1
ATOM 1758 O O . ASP A 1 228 ? -37.219 10.711 11.977 1 37.84 228 ASP A O 1
ATOM 1762 N N . ASP A 1 229 ? -36.688 12.312 10.648 1 41.94 229 ASP A N 1
ATOM 1763 C CA . ASP A 1 229 ? -35.969 11.203 10.031 1 41.94 229 ASP A CA 1
ATOM 1764 C C . ASP A 1 229 ? -34.938 10.633 10.992 1 41.94 229 ASP A C 1
ATOM 1766 O O . ASP A 1 229 ? -34.188 11.383 11.617 1 41.94 229 ASP A O 1
ATOM 1770 N N . GLY A 1 230 ? -35.094 9.758 11.797 1 46.03 230 GLY A N 1
ATOM 1771 C CA . GLY A 1 230 ? -34.531 8.594 12.469 1 46.03 230 GLY A CA 1
ATOM 1772 C C . GLY A 1 230 ? -33.062 8.391 12.211 1 46.03 230 GLY A C 1
ATOM 1773 O O . GLY A 1 230 ? -32.625 7.262 11.984 1 46.03 230 GLY A O 1
ATOM 1774 N N . ASP A 1 231 ? -32.281 9.297 11.867 1 57.81 231 ASP A N 1
ATOM 1775 C CA . ASP A 1 231 ? -31 8.984 11.281 1 57.81 231 ASP A CA 1
ATOM 1776 C C . ASP A 1 231 ? -30.031 8.422 12.328 1 57.81 231 ASP A C 1
ATOM 1778 O O . ASP A 1 231 ? -29.594 9.148 13.227 1 57.81 231 ASP A O 1
ATOM 1782 N N . ASP A 1 232 ? -30.172 7.461 12.711 1 77.69 232 ASP A N 1
ATOM 1783 C CA . ASP A 1 232 ? -29.344 6.566 13.523 1 77.69 232 ASP A CA 1
ATOM 1784 C C . ASP A 1 232 ? -27.859 6.762 13.219 1 77.69 232 ASP A C 1
ATOM 1786 O O . ASP A 1 232 ? -27.422 6.543 12.086 1 77.69 232 ASP A O 1
ATOM 1790 N N . TRP A 1 233 ? -27.203 7.59 14.297 1 83.88 233 TRP A N 1
ATOM 1791 C CA . TRP A 1 233 ? -25.781 7.844 14.125 1 83.88 233 TRP A CA 1
ATOM 1792 C C . TRP A 1 233 ? -25.031 6.559 13.789 1 83.88 233 TRP A C 1
ATOM 1794 O O . TRP A 1 233 ? -23.891 6.602 13.312 1 83.88 233 TRP A O 1
ATOM 1804 N N . HIS A 1 234 ? -25.703 5.438 13.945 1 86.88 234 HIS A N 1
ATOM 1805 C CA . HIS A 1 234 ? -25.094 4.156 13.609 1 86.88 234 HIS A CA 1
ATOM 1806 C C . HIS A 1 234 ? -24.938 4.008 12.102 1 86.88 234 HIS A C 1
ATOM 1808 O O . HIS A 1 234 ? -24.172 3.15 11.633 1 86.88 234 HIS A O 1
ATOM 1814 N N . ASP A 1 235 ? -25.547 4.848 11.344 1 83.75 235 ASP A N 1
ATOM 1815 C CA . ASP A 1 235 ? -25.547 4.719 9.891 1 83.75 235 ASP A CA 1
ATOM 1816 C C . ASP A 1 235 ? -24.625 5.762 9.25 1 83.75 235 ASP A C 1
ATOM 1818 O O . ASP A 1 235 ? -24.469 5.781 8.023 1 83.75 235 ASP A O 1
ATOM 1822 N N . CYS A 1 236 ? -24.109 6.566 10.086 1 80.69 236 CYS A N 1
ATOM 1823 C CA . CYS A 1 236 ? -23.375 7.691 9.508 1 80.69 236 CYS A CA 1
ATOM 1824 C C . CYS A 1 236 ? -22.047 7.238 8.938 1 80.69 236 CYS A C 1
ATOM 1826 O O . CYS A 1 236 ? -21.484 7.887 8.047 1 80.69 236 CYS A O 1
ATOM 1828 N N . ASP A 1 237 ? -21.5 6.148 9.492 1 86.06 237 ASP A N 1
ATOM 1829 C CA . ASP A 1 237 ? -20.219 5.617 9.031 1 86.06 237 ASP A CA 1
ATOM 1830 C C . ASP A 1 237 ? -20.109 4.121 9.312 1 86.06 237 ASP A C 1
ATOM 1832 O O . ASP A 1 237 ? -20.609 3.639 10.328 1 86.06 237 ASP A O 1
ATOM 1836 N N . PRO A 1 238 ? -19.469 3.459 8.422 1 86 238 PRO A N 1
ATOM 1837 C CA . PRO A 1 238 ? -19.312 2.018 8.633 1 86 238 PRO A CA 1
ATOM 1838 C C . PRO A 1 238 ? -18.547 1.686 9.906 1 86 238 PRO A C 1
ATOM 1840 O O . PRO A 1 238 ? -18.734 0.604 10.477 1 86 238 PRO A O 1
ATOM 1843 N N . ALA A 1 239 ? -17.781 2.58 10.391 1 89 239 ALA A N 1
ATOM 1844 C CA . ALA A 1 239 ? -16.953 2.354 11.57 1 89 239 ALA A CA 1
ATOM 1845 C C . ALA A 1 239 ? -17.797 2.258 12.836 1 89 239 ALA A C 1
ATOM 1847 O O . ALA A 1 239 ? -17.328 1.776 13.867 1 89 239 ALA A O 1
ATOM 1848 N N . VAL A 1 240 ? -19.031 2.701 12.758 1 90.94 240 VAL A N 1
ATOM 1849 C CA . VAL A 1 240 ? -19.922 2.662 13.914 1 90.94 240 VAL A CA 1
ATOM 1850 C C . VAL A 1 240 ? -21.172 1.872 13.578 1 90.94 240 VAL A C 1
ATOM 1852 O O . VAL A 1 240 ? -22.219 2.053 14.211 1 90.94 240 VAL A O 1
ATOM 1855 N N . GLY A 1 241 ? -21.016 1.025 12.648 1 90.12 241 GLY A N 1
ATOM 1856 C CA . GLY A 1 241 ? -22.156 0.249 12.195 1 90.12 241 GLY A CA 1
ATOM 1857 C C . GLY A 1 241 ? -22.734 -0.657 13.273 1 90.12 241 GLY A C 1
ATOM 1858 O O . GLY A 1 241 ? -22 -1.146 14.133 1 90.12 241 GLY A O 1
ATOM 1859 N N . LYS A 1 242 ? -24 -0.956 13.078 1 88.88 242 LYS A N 1
ATOM 1860 C CA . LYS A 1 242 ? -24.719 -1.745 14.078 1 88.88 242 LYS A CA 1
ATOM 1861 C C . LYS A 1 242 ? -24.234 -3.191 14.086 1 88.88 242 LYS A C 1
ATOM 1863 O O . LYS A 1 242 ? -24.406 -3.902 15.078 1 88.88 242 LYS A O 1
ATOM 1868 N N . GLU A 1 243 ? -23.531 -3.598 13.078 1 90.56 243 GLU A N 1
ATOM 1869 C CA . GLU A 1 243 ? -23.062 -4.977 12.969 1 90.56 243 GLU A CA 1
ATOM 1870 C C . GLU A 1 243 ? -21.781 -5.188 13.766 1 90.56 243 GLU A C 1
ATOM 1872 O O . GLU A 1 243 ? -21.391 -6.328 14.047 1 90.56 243 GLU A O 1
ATOM 1877 N N . LEU A 1 244 ? -21.234 -4.141 14.211 1 92.75 244 LEU A N 1
ATOM 1878 C CA . LEU A 1 244 ? -19.984 -4.242 14.938 1 92.75 244 LEU A CA 1
ATOM 1879 C C . LEU A 1 244 ? -20.219 -4.41 16.438 1 92.75 244 LEU A C 1
ATOM 1881 O O . LEU A 1 244 ? -21.234 -3.924 16.953 1 92.75 244 LEU A O 1
ATOM 1885 N N . PRO A 1 245 ? -19.359 -5.113 17.109 1 94.25 245 PRO A N 1
ATOM 1886 C CA . PRO A 1 245 ? -19.484 -5.211 18.562 1 94.25 245 PRO A CA 1
ATOM 1887 C C . PRO A 1 245 ? -19.203 -3.885 19.281 1 94.25 245 PRO A C 1
ATOM 1889 O O . PRO A 1 245 ? -18.688 -2.949 18.656 1 94.25 245 PRO A O 1
ATOM 1892 N N . GLU A 1 246 ? -19.625 -3.822 20.531 1 93.94 246 GLU A N 1
ATOM 1893 C CA . GLU A 1 246 ? -19.391 -2.645 21.359 1 93.94 246 GLU A CA 1
ATOM 1894 C C . GLU A 1 246 ? -18.281 -2.9 22.375 1 93.94 246 GLU A C 1
ATOM 1896 O O . GLU A 1 246 ? -18.562 -3.27 23.531 1 93.94 246 GLU A O 1
ATOM 1901 N N . LYS A 1 247 ? -17.141 -2.629 22.016 1 96 247 LYS A N 1
ATOM 1902 C CA . LYS A 1 247 ? -16 -2.887 22.906 1 96 247 LYS A CA 1
ATOM 1903 C C . LYS A 1 247 ? -15.07 -1.681 22.953 1 96 247 LYS A C 1
ATOM 1905 O O . LYS A 1 247 ? -14.031 -1.657 22.297 1 96 247 LYS A O 1
ATOM 1910 N N . PRO A 1 248 ? -15.312 -0.751 23.859 1 93.44 248 PRO A N 1
ATOM 1911 C CA . PRO A 1 248 ? -14.516 0.479 23.922 1 93.44 248 PRO A CA 1
ATOM 1912 C C . PRO A 1 248 ? -13.047 0.217 24.234 1 93.44 248 PRO A C 1
ATOM 1914 O O . PRO A 1 248 ? -12.172 0.969 23.781 1 93.44 248 PRO A O 1
ATOM 1917 N N . TRP A 1 249 ? -12.75 -0.843 24.859 1 95.38 249 TRP A N 1
ATOM 1918 C CA . TRP A 1 249 ? -11.383 -1.146 25.25 1 95.38 249 TRP A CA 1
ATOM 1919 C C . TRP A 1 249 ? -10.539 -1.553 24.047 1 95.38 249 TRP A C 1
ATOM 1921 O O . TRP A 1 249 ? -9.312 -1.53 24.094 1 95.38 249 TRP A O 1
ATOM 1931 N N . ASN A 1 250 ? -11.195 -1.952 22.969 1 96.44 250 ASN A N 1
ATOM 1932 C CA . ASN A 1 250 ? -10.484 -2.311 21.75 1 96.44 250 ASN A CA 1
ATOM 1933 C C . ASN A 1 250 ? -9.883 -1.083 21.078 1 96.44 250 ASN A C 1
ATOM 1935 O O . ASN A 1 250 ? -9.023 -1.211 20.203 1 96.44 250 ASN A O 1
ATOM 1939 N N . LEU A 1 251 ? -10.344 0.065 21.484 1 92.94 251 LEU A N 1
ATOM 1940 C CA . LEU A 1 251 ? -9.758 1.309 20.984 1 92.94 251 LEU A CA 1
ATOM 1941 C C . LEU A 1 251 ? -8.797 1.902 22.016 1 92.94 251 LEU A C 1
ATOM 1943 O O . LEU A 1 251 ? -7.668 2.258 21.688 1 92.94 251 LEU A O 1
ATOM 1947 N N . ILE A 1 252 ? -9.148 1.965 23.25 1 92.88 252 ILE A N 1
ATOM 1948 C CA . ILE A 1 252 ? -8.453 2.686 24.312 1 92.88 252 ILE A CA 1
ATOM 1949 C C . ILE A 1 252 ? -7.113 2.012 24.594 1 92.88 252 ILE A C 1
ATOM 1951 O O . ILE A 1 252 ? -6.078 2.682 24.672 1 92.88 252 ILE A O 1
ATOM 1955 N N . LEU A 1 253 ? -7.109 0.759 24.688 1 95.06 253 LEU A N 1
ATOM 1956 C CA . LEU A 1 253 ? -5.918 0.036 25.109 1 95.06 253 LEU A CA 1
ATOM 1957 C C . LEU A 1 253 ? -4.816 0.14 24.062 1 95.06 253 LEU A C 1
ATOM 1959 O O . LEU A 1 253 ? -3.68 0.494 24.375 1 95.06 253 LEU A O 1
ATOM 1963 N N . PRO A 1 254 ? -5.141 -0.181 22.812 1 93.69 254 PRO A N 1
ATOM 1964 C CA . PRO A 1 254 ? -4.086 -0.07 21.812 1 93.69 254 PRO A CA 1
ATOM 1965 C C . PRO A 1 254 ? -3.535 1.35 21.688 1 93.69 254 PRO A C 1
ATOM 1967 O O . PRO A 1 254 ? -2.326 1.536 21.531 1 93.69 254 PRO A O 1
ATOM 1970 N N . LEU A 1 255 ? -4.387 2.307 21.719 1 89.88 255 LEU A N 1
ATOM 1971 C CA . LEU A 1 255 ? -3.941 3.689 21.594 1 89.88 255 LEU A CA 1
ATOM 1972 C C . LEU A 1 255 ? -3.082 4.094 22.797 1 89.88 255 LEU A C 1
ATOM 1974 O O . LEU A 1 255 ? -2.051 4.75 22.625 1 89.88 255 LEU A O 1
ATOM 1978 N N . PHE A 1 256 ? -3.471 3.783 23.922 1 91.31 256 PHE A N 1
ATOM 1979 C CA . PHE A 1 256 ? -2.701 4.066 25.125 1 91.31 256 PHE A CA 1
ATOM 1980 C C . PHE A 1 256 ? -1.338 3.387 25.078 1 91.31 256 PHE A C 1
ATOM 1982 O O . PHE A 1 256 ? -0.323 3.99 25.422 1 91.31 256 PHE A O 1
ATOM 1989 N N . LEU A 1 257 ? -1.386 2.193 24.672 1 93 257 LEU A N 1
ATOM 1990 C CA . LEU A 1 257 ? -0.15 1.421 24.594 1 93 257 LEU A CA 1
ATOM 1991 C C . LEU A 1 257 ? 0.813 2.037 23.578 1 93 257 LEU A C 1
ATOM 1993 O O . LEU A 1 257 ? 2.021 2.094 23.828 1 93 257 LEU A O 1
ATOM 1997 N N . THR A 1 258 ? 0.285 2.441 22.422 1 89.88 258 THR A N 1
ATOM 1998 C CA . THR A 1 258 ? 1.138 3.027 21.391 1 89.88 258 THR A CA 1
ATOM 1999 C C . THR A 1 258 ? 1.798 4.305 21.891 1 89.88 258 THR A C 1
ATOM 2001 O O . THR A 1 258 ? 2.998 4.508 21.703 1 89.88 258 THR A O 1
ATOM 2004 N N . VAL A 1 259 ? 1.07 5.16 22.547 1 87.25 259 VAL A N 1
ATOM 2005 C CA . VAL A 1 259 ? 1.583 6.434 23.047 1 87.25 259 VAL A CA 1
ATOM 2006 C C . VAL A 1 259 ? 2.592 6.184 24.156 1 87.25 259 VAL A C 1
ATOM 2008 O O . VAL A 1 259 ? 3.699 6.727 24.141 1 87.25 259 VAL A O 1
ATOM 2011 N N . THR A 1 260 ? 2.287 5.344 25.109 1 90.81 260 THR A N 1
ATOM 2012 C CA . THR A 1 260 ? 3.141 5.07 26.266 1 90.81 260 THR A CA 1
ATOM 2013 C C . THR A 1 260 ? 4.438 4.402 25.828 1 90.81 260 THR A C 1
ATOM 2015 O O . THR A 1 260 ? 5.523 4.781 26.281 1 90.81 260 THR A O 1
ATOM 2018 N N . LEU A 1 261 ? 4.281 3.43 24.969 1 90.94 261 LEU A N 1
ATOM 2019 C CA . LEU A 1 261 ? 5.469 2.713 24.516 1 90.94 261 LEU A CA 1
ATOM 2020 C C . LEU A 1 261 ? 6.363 3.617 23.672 1 90.94 261 LEU A C 1
ATOM 2022 O O . LEU A 1 261 ? 7.59 3.486 23.703 1 90.94 261 LEU A O 1
ATOM 2026 N N . THR A 1 262 ? 5.742 4.453 22.828 1 87.38 262 THR A N 1
ATOM 2027 C CA . THR A 1 262 ? 6.531 5.395 22.047 1 87.38 262 THR A CA 1
ATOM 2028 C C . THR A 1 262 ? 7.355 6.301 22.953 1 87.38 262 THR A C 1
ATOM 2030 O O . THR A 1 262 ? 8.555 6.5 22.734 1 87.38 262 THR A O 1
ATOM 2033 N N . LEU A 1 263 ? 6.766 6.836 23.984 1 86.38 263 LEU A N 1
ATOM 2034 C CA . LEU A 1 263 ? 7.461 7.715 24.906 1 86.38 263 LEU A CA 1
ATOM 2035 C C . LEU A 1 263 ? 8.539 6.953 25.672 1 86.38 263 LEU A C 1
ATOM 2037 O O . LEU A 1 263 ? 9.656 7.445 25.828 1 86.38 263 LEU A O 1
ATOM 2041 N N . LEU A 1 264 ? 8.25 5.777 26.078 1 88.19 264 LEU A N 1
ATOM 2042 C CA . LEU A 1 264 ? 9.188 4.973 26.844 1 88.19 264 LEU A CA 1
ATOM 2043 C C . LEU A 1 264 ? 10.375 4.543 26 1 88.19 264 LEU A C 1
ATOM 2045 O O . LEU A 1 264 ? 11.523 4.605 26.438 1 88.19 264 LEU A O 1
ATOM 2049 N N . LEU A 1 265 ? 10.102 4.094 24.844 1 87.12 265 LEU A N 1
ATOM 2050 C CA . LEU A 1 265 ? 11.172 3.605 23.984 1 87.12 265 LEU A CA 1
ATOM 2051 C C . LEU A 1 265 ? 12.039 4.754 23.484 1 87.12 265 LEU A C 1
ATOM 2053 O O . LEU A 1 265 ? 13.25 4.59 23.297 1 87.12 265 LEU A O 1
ATOM 2057 N N . THR A 1 266 ? 11.406 5.848 23.172 1 83.75 266 THR A N 1
ATOM 2058 C CA . THR A 1 266 ? 12.18 7.016 22.781 1 83.75 266 THR A CA 1
ATOM 2059 C C . THR A 1 266 ? 13.109 7.449 23.922 1 83.75 266 THR A C 1
ATOM 2061 O O . THR A 1 266 ? 14.281 7.746 23.688 1 83.75 266 THR A O 1
ATOM 2064 N N . TRP A 1 267 ? 12.594 7.469 25.062 1 82.75 267 TRP A N 1
ATOM 2065 C CA . TRP A 1 267 ? 13.398 7.816 26.234 1 82.75 267 TRP A CA 1
ATOM 2066 C C . TRP A 1 267 ? 14.523 6.805 26.438 1 82.75 267 TRP A C 1
ATOM 2068 O O . TRP A 1 267 ? 15.664 7.18 26.703 1 82.75 267 TRP A O 1
ATOM 2078 N N . TRP A 1 268 ? 14.141 5.613 26.297 1 82.5 268 TRP A N 1
ATOM 2079 C CA . TRP A 1 268 ? 15.102 4.543 26.516 1 82.5 268 TRP A CA 1
ATOM 2080 C C . TRP A 1 268 ? 16.219 4.602 25.484 1 82.5 268 TRP A C 1
ATOM 2082 O O . TRP A 1 268 ? 17.391 4.398 25.812 1 82.5 268 TRP A O 1
ATOM 2092 N N . ASP A 1 269 ? 15.922 4.801 24.281 1 81.31 269 ASP A N 1
ATOM 2093 C CA . ASP A 1 269 ? 16.891 4.898 23.203 1 81.31 269 ASP A CA 1
ATOM 2094 C C . ASP A 1 269 ? 17.844 6.078 23.438 1 81.31 269 ASP A C 1
ATOM 2096 O O . ASP A 1 269 ? 19.062 5.953 23.234 1 81.31 269 ASP A O 1
ATOM 2100 N N . GLY A 1 270 ? 17.312 7.191 23.766 1 78.38 270 GLY A N 1
ATOM 2101 C CA . GLY A 1 270 ? 18.125 8.359 24.047 1 78.38 270 GLY A CA 1
ATOM 2102 C C . GLY A 1 270 ? 19.016 8.172 25.266 1 78.38 270 GLY A C 1
ATOM 2103 O O . GLY A 1 270 ? 20.172 8.586 25.266 1 78.38 270 GLY A O 1
ATOM 2104 N N . TYR A 1 271 ? 18.453 7.523 26.266 1 79.25 271 TYR A N 1
ATOM 2105 C CA . TYR A 1 271 ? 19.188 7.297 27.516 1 79.25 271 TYR A CA 1
ATOM 2106 C C . TYR A 1 271 ? 20.391 6.375 27.266 1 79.25 271 TYR A C 1
ATOM 2108 O O . TYR A 1 271 ? 21.453 6.559 27.875 1 79.25 271 TYR A O 1
ATOM 2116 N N . LYS A 1 272 ? 20.234 5.445 26.422 1 78 272 LYS A N 1
ATOM 2117 C CA . LYS A 1 272 ? 21.344 4.539 26.109 1 78 272 LYS A CA 1
ATOM 2118 C C . LYS A 1 272 ? 22.469 5.277 25.406 1 78 272 LYS A C 1
ATOM 2120 O O . L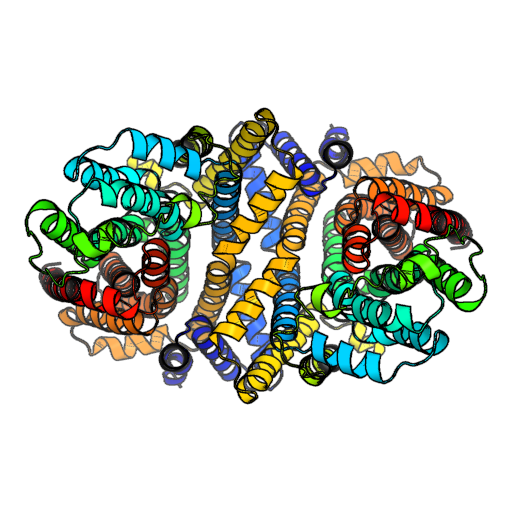YS A 1 272 ? 23.641 4.949 25.594 1 78 272 LYS A O 1
ATOM 2125 N N . LYS A 1 273 ? 22.109 6.254 24.609 1 76.88 273 LYS A N 1
ATOM 2126 C CA . LYS A 1 273 ? 23.094 6.984 23.812 1 76.88 273 LYS A CA 1
ATOM 2127 C C . LYS A 1 273 ? 23.766 8.078 24.641 1 76.88 273 LYS A C 1
ATOM 2129 O O . LYS A 1 273 ? 24.969 8.328 24.5 1 76.88 273 LYS A O 1
ATOM 2134 N N . THR A 1 274 ? 22.984 8.812 25.422 1 73.69 274 THR A N 1
ATOM 2135 C CA . THR A 1 274 ? 23.531 10 26.078 1 73.69 274 THR A CA 1
ATOM 2136 C C . THR A 1 274 ? 23.734 9.75 27.562 1 73.69 274 THR A C 1
ATOM 2138 O O . THR A 1 274 ? 24.516 10.461 28.219 1 73.69 274 THR A O 1
ATOM 2141 N N . LYS A 1 275 ? 23.234 8.773 28.203 1 69.88 275 LYS A N 1
ATOM 2142 C CA . LYS A 1 275 ? 23.297 8.523 29.641 1 69.88 275 LYS A CA 1
ATOM 2143 C C . LYS A 1 275 ? 23 9.789 30.438 1 69.88 275 LYS A C 1
ATOM 2145 O O . LYS A 1 275 ? 23.609 10.039 31.469 1 69.88 275 LYS A O 1
ATOM 2150 N N . ASP A 1 276 ? 22.344 10.688 29.688 1 68.12 276 ASP A N 1
ATOM 2151 C CA . ASP A 1 276 ? 22.062 11.992 30.297 1 68.12 276 ASP A CA 1
ATOM 2152 C C . ASP A 1 276 ? 20.562 12.188 30.516 1 68.12 276 ASP A C 1
ATOM 2154 O O . ASP A 1 276 ? 19.781 11.25 30.344 1 68.12 276 ASP A O 1
ATOM 2158 N N . GLY A 1 277 ? 20.062 13.477 30.766 1 64.94 277 GLY A N 1
ATOM 2159 C CA . GLY A 1 277 ? 18.734 13.891 31.172 1 64.94 277 GLY A CA 1
ATOM 2160 C C . GLY A 1 277 ? 17.672 13.555 30.141 1 64.94 277 GLY A C 1
ATOM 2161 O O . GLY A 1 277 ? 17.984 13.164 29.016 1 64.94 277 GLY A O 1
ATOM 2162 N N . ILE A 1 278 ? 16.406 13.562 30.609 1 69.62 278 ILE A N 1
ATOM 2163 C CA . ILE A 1 278 ? 15.203 13.18 29.875 1 69.62 278 ILE A CA 1
ATOM 2164 C C . ILE A 1 278 ? 15.141 13.953 28.562 1 69.62 278 ILE A C 1
ATOM 2166 O O . ILE A 1 278 ? 14.945 13.359 27.5 1 69.62 278 ILE A O 1
ATOM 2170 N N . LEU A 1 279 ? 15.359 15.188 28.625 1 65.25 279 LEU A N 1
ATOM 2171 C CA . LEU A 1 279 ? 15.219 16.016 27.422 1 65.25 279 LEU A CA 1
ATOM 2172 C C . LEU A 1 279 ? 16.328 15.711 26.422 1 65.25 279 LEU A C 1
ATOM 2174 O O . LEU A 1 279 ? 16.078 15.641 25.219 1 65.25 279 LEU A O 1
ATOM 2178 N N . THR A 1 280 ? 17.469 15.578 26.938 1 67.25 280 THR A N 1
ATOM 2179 C CA . THR A 1 280 ? 18.594 15.289 26.062 1 67.25 280 THR A CA 1
ATOM 2180 C C . THR A 1 280 ? 18.453 13.914 25.422 1 67.25 280 THR A C 1
ATOM 2182 O O . THR A 1 280 ? 18.844 13.711 24.266 1 67.25 280 THR A O 1
ATOM 2185 N N . ALA A 1 281 ? 17.859 13.125 26.141 1 68.25 281 ALA A N 1
ATOM 2186 C CA . ALA A 1 281 ? 17.625 11.773 25.641 1 68.25 281 ALA A CA 1
ATOM 2187 C C . ALA A 1 281 ? 16.641 11.773 24.484 1 68.25 281 ALA A C 1
ATOM 2189 O O . ALA A 1 281 ? 16.859 11.109 23.469 1 68.25 281 ALA A O 1
ATOM 2190 N N . PHE A 1 282 ? 15.695 12.547 24.672 1 68.38 282 PHE A N 1
ATOM 2191 C CA . PHE A 1 282 ? 14.664 12.602 23.641 1 68.38 282 PHE A CA 1
ATOM 2192 C C . PHE A 1 282 ? 15.203 13.227 22.359 1 68.38 282 PHE A C 1
ATOM 2194 O O . PHE A 1 282 ? 14.836 12.812 21.266 1 68.38 282 PHE A O 1
ATOM 2201 N N . ILE A 1 283 ? 16.109 14.062 22.578 1 63.59 283 ILE A N 1
ATOM 2202 C CA . ILE A 1 283 ? 16.641 14.789 21.438 1 63.59 283 ILE A CA 1
ATOM 2203 C C . ILE A 1 283 ? 17.625 13.898 20.672 1 63.59 283 ILE A C 1
ATOM 2205 O O . ILE A 1 283 ? 17.703 13.969 19.438 1 63.59 283 ILE A O 1
ATOM 2209 N N . SER A 1 284 ? 18.219 13.062 21.359 1 67.5 284 SER A N 1
ATOM 2210 C CA . SER A 1 284 ? 19.281 12.258 20.734 1 67.5 284 SER A CA 1
ATOM 2211 C C . SER A 1 284 ? 18.734 10.922 20.25 1 67.5 284 SER A C 1
ATOM 2213 O O . SER A 1 284 ? 19.438 10.156 19.594 1 67.5 284 SER A O 1
ATOM 2215 N N . ALA A 1 285 ? 17.5 10.812 20.453 1 71.31 285 ALA A N 1
ATOM 2216 C CA . ALA A 1 285 ? 16.906 9.508 20.156 1 71.31 285 ALA A CA 1
ATOM 2217 C C . ALA A 1 285 ? 16.531 9.414 18.672 1 71.31 285 ALA A C 1
ATOM 2219 O O . ALA A 1 285 ? 16.344 10.43 18 1 71.31 285 ALA A O 1
ATOM 2220 N N . ASP A 1 286 ? 16.672 8.219 18.156 1 78.88 286 ASP A N 1
ATOM 2221 C CA . ASP A 1 286 ? 16.031 7.941 16.875 1 78.88 286 ASP A CA 1
ATOM 2222 C C . ASP A 1 286 ? 14.531 7.754 17.031 1 78.88 286 ASP A C 1
ATOM 2224 O O . ASP A 1 286 ? 14.047 6.625 17.141 1 78.88 286 ASP A O 1
ATOM 2228 N N . VAL A 1 287 ? 13.969 8.859 16.969 1 78.31 287 VAL A N 1
ATOM 2229 C CA . VAL A 1 287 ? 12.555 8.922 17.328 1 78.31 287 VAL A CA 1
ATOM 2230 C C . VAL A 1 287 ? 11.734 8.086 16.344 1 78.31 287 VAL A C 1
ATOM 2232 O O . VAL A 1 287 ? 10.805 7.379 16.734 1 78.31 287 VAL A O 1
ATOM 2235 N N . MET A 1 288 ? 12.078 8.133 15.07 1 81.75 288 MET A N 1
ATOM 2236 C CA . MET A 1 288 ? 11.289 7.449 14.047 1 81.75 288 MET A CA 1
ATOM 2237 C C . MET A 1 288 ? 11.367 5.938 14.227 1 81.75 288 MET A C 1
ATOM 2239 O O . MET A 1 288 ? 10.359 5.242 14.109 1 81.75 288 MET A O 1
ATOM 2243 N N . GLU A 1 289 ? 12.484 5.441 14.5 1 85 289 GLU A N 1
ATOM 2244 C CA . GLU A 1 289 ? 12.648 4.008 14.727 1 85 289 GLU A CA 1
ATOM 2245 C C . GLU A 1 289 ? 11.93 3.561 15.992 1 85 289 GLU A C 1
ATOM 2247 O O . GLU A 1 289 ? 11.359 2.467 16.047 1 85 289 GLU A O 1
ATOM 2252 N N . SER A 1 290 ? 12.047 4.402 17 1 86.94 290 SER A N 1
ATOM 2253 C CA . SER A 1 290 ? 11.375 4.09 18.25 1 86.94 290 SER A CA 1
ATOM 2254 C C . SER A 1 290 ? 9.859 4.066 18.078 1 86.94 290 SER A C 1
ATOM 2256 O O . SER A 1 290 ? 9.18 3.203 18.641 1 86.94 290 SER A O 1
ATOM 2258 N N . MET A 1 291 ? 9.398 5.027 17.328 1 88.44 291 MET A N 1
ATOM 2259 C CA . MET A 1 291 ? 7.961 5.09 17.062 1 88.44 291 MET A CA 1
ATOM 2260 C C . MET A 1 291 ? 7.488 3.844 16.328 1 88.44 291 MET A C 1
ATOM 2262 O O . MET A 1 291 ? 6.441 3.283 16.656 1 88.44 291 MET A O 1
ATOM 2266 N N . LEU A 1 292 ? 8.227 3.426 15.352 1 91.38 292 LEU A N 1
ATOM 2267 C CA . LEU A 1 292 ? 7.855 2.252 14.57 1 91.38 292 LEU A CA 1
ATOM 2268 C C . LEU A 1 292 ? 7.898 0.993 15.43 1 91.38 292 LEU A C 1
ATOM 2270 O O . LEU A 1 292 ? 7.008 0.141 15.336 1 91.38 292 LEU A O 1
ATOM 2274 N N . THR A 1 293 ? 8.914 0.867 16.25 1 91.75 293 THR A N 1
ATOM 2275 C CA . THR A 1 293 ? 9.047 -0.289 17.125 1 91.75 293 THR A CA 1
ATOM 2276 C C . THR A 1 293 ? 7.883 -0.359 18.109 1 91.75 293 THR A C 1
ATOM 2278 O O . THR A 1 293 ? 7.312 -1.43 18.328 1 91.75 293 THR A O 1
ATOM 2281 N N . ALA A 1 294 ? 7.598 0.772 18.672 1 92 294 ALA A N 1
ATOM 2282 C CA . ALA A 1 294 ? 6.457 0.842 19.578 1 92 294 ALA A CA 1
ATOM 2283 C C . ALA A 1 294 ? 5.164 0.434 18.875 1 92 294 ALA A C 1
ATOM 2285 O O . ALA A 1 294 ? 4.344 -0.294 19.438 1 92 294 ALA A O 1
ATOM 2286 N N . LEU A 1 295 ? 5.004 0.946 17.719 1 92.94 295 LEU A N 1
ATOM 2287 C CA . LEU A 1 295 ? 3.793 0.672 16.953 1 92.94 295 LEU A CA 1
ATOM 2288 C C . LEU A 1 295 ? 3.703 -0.807 16.594 1 92.94 295 LEU A C 1
ATOM 2290 O O . LEU A 1 295 ? 2.619 -1.394 16.625 1 92.94 295 LEU A O 1
ATOM 2294 N N . LEU A 1 296 ? 4.777 -1.403 16.203 1 93.94 296 LEU A N 1
ATOM 2295 C CA . LEU A 1 296 ? 4.789 -2.824 15.875 1 93.94 296 LEU A CA 1
ATOM 2296 C C . LEU A 1 296 ? 4.43 -3.672 17.094 1 93.94 296 LEU A C 1
ATOM 2298 O O . LEU A 1 296 ? 3.674 -4.637 16.969 1 93.94 296 LEU A O 1
ATOM 2302 N N . PHE A 1 297 ? 4.969 -3.328 18.172 1 93.94 297 PHE A N 1
ATOM 2303 C CA . PHE A 1 297 ? 4.617 -4.031 19.406 1 93.94 297 PHE A CA 1
ATOM 2304 C C . PHE A 1 297 ? 3.127 -3.916 19.688 1 93.94 297 PHE A C 1
ATOM 2306 O O . PHE A 1 297 ? 2.473 -4.91 20.016 1 93.94 297 PHE A O 1
ATOM 2313 N N . THR A 1 298 ? 2.689 -2.742 19.641 1 95.19 298 THR A N 1
ATOM 2314 C CA . THR A 1 298 ? 1.278 -2.506 19.922 1 95.19 298 THR A CA 1
ATOM 2315 C C . THR A 1 298 ? 0.39 -3.273 18.953 1 95.19 298 THR A C 1
ATOM 2317 O O . THR A 1 298 ? -0.656 -3.799 19.344 1 95.19 298 THR A O 1
ATOM 2320 N N . THR A 1 299 ? 0.774 -3.271 17.719 1 95.62 299 THR A N 1
ATOM 2321 C CA . THR A 1 299 ? 0.002 -3.992 16.703 1 95.62 299 THR A CA 1
ATOM 2322 C C . THR A 1 299 ? -0.029 -5.484 17.016 1 95.62 299 THR A C 1
ATOM 2324 O O . THR A 1 299 ? -1.078 -6.125 16.906 1 95.62 299 THR A O 1
ATOM 2327 N N . LEU A 1 300 ? 1.062 -6.023 17.406 1 94.56 300 LEU A N 1
ATOM 2328 C CA . LEU A 1 300 ? 1.136 -7.43 17.797 1 94.56 300 LEU A CA 1
ATOM 2329 C C . LEU A 1 300 ? 0.293 -7.703 19.031 1 94.56 300 LEU A C 1
ATOM 2331 O O . LEU A 1 300 ? -0.456 -8.68 19.078 1 94.56 300 LEU A O 1
ATOM 2335 N N . PHE A 1 301 ? 0.482 -6.863 19.969 1 95.56 301 PHE A N 1
ATOM 2336 C CA . PHE A 1 301 ? -0.306 -6.988 21.188 1 95.56 301 PHE A CA 1
ATOM 2337 C C . PHE A 1 301 ? -1.797 -6.938 20.875 1 95.56 301 PHE A C 1
ATOM 2339 O O . PHE A 1 301 ? -2.568 -7.754 21.391 1 95.56 301 PHE A O 1
ATOM 2346 N N . SER A 1 302 ? -2.166 -5.969 20.094 1 97.06 302 SER A N 1
ATOM 2347 C CA . SER A 1 302 ? -3.572 -5.816 19.75 1 97.06 302 SER A CA 1
ATOM 2348 C C . SER A 1 302 ? -4.09 -7.035 18.984 1 97.06 302 SER A C 1
ATOM 2350 O O . SER A 1 302 ? -5.223 -7.473 19.203 1 97.06 302 SER A O 1
ATOM 2352 N N . PHE A 1 303 ? -3.283 -7.57 18.141 1 96.25 303 PHE A N 1
ATOM 2353 C CA . PHE A 1 303 ? -3.656 -8.773 17.406 1 96.25 303 PHE A CA 1
ATOM 2354 C C . PHE A 1 303 ? -3.998 -9.906 18.359 1 96.25 303 PHE A C 1
ATOM 2356 O O . PHE A 1 303 ? -5.051 -10.539 18.234 1 96.25 303 PHE A O 1
ATOM 2363 N N . PHE A 1 304 ? -3.191 -10.109 19.297 1 95.56 304 PHE A N 1
ATOM 2364 C CA . PHE A 1 304 ? -3.418 -11.18 20.266 1 95.56 304 PHE A CA 1
ATOM 2365 C C . PHE A 1 304 ? -4.598 -10.852 21.172 1 95.56 304 PHE A C 1
ATOM 2367 O O . PHE A 1 304 ? -5.391 -11.727 21.5 1 95.56 304 PHE A O 1
ATOM 2374 N N . PHE A 1 305 ? -4.633 -9.609 21.594 1 97.44 305 PHE A N 1
ATOM 2375 C CA . PHE A 1 305 ? -5.734 -9.141 22.422 1 97.44 305 PHE A CA 1
ATOM 2376 C C . PHE A 1 305 ? -7.074 -9.398 21.75 1 97.44 305 PHE A C 1
ATOM 2378 O O . PHE A 1 305 ? -8.023 -9.867 22.391 1 97.44 305 PHE A O 1
ATOM 2385 N N . PHE A 1 306 ? -7.141 -9.125 20.453 1 97.75 306 PHE A N 1
ATOM 2386 C CA . PHE A 1 306 ? -8.367 -9.328 19.688 1 97.75 306 PHE A CA 1
ATOM 2387 C C . PHE A 1 306 ? -8.625 -10.812 19.453 1 97.75 306 PHE A C 1
ATOM 2389 O O . PHE A 1 306 ? -9.781 -11.25 19.438 1 97.75 306 PHE A O 1
ATOM 2396 N N . ARG A 1 307 ? -7.574 -11.594 19.266 1 94.88 307 ARG A N 1
ATOM 2397 C CA . ARG A 1 307 ? -7.719 -13.039 19.109 1 94.88 307 ARG A CA 1
ATOM 2398 C C . ARG A 1 307 ? -8.297 -13.672 20.375 1 94.88 307 ARG A C 1
ATOM 2400 O O . ARG A 1 307 ? -9.07 -14.625 20.297 1 94.88 307 ARG A O 1
ATOM 2407 N N . LEU A 1 308 ? -7.906 -13.188 21.453 1 96.06 308 LEU A N 1
ATOM 2408 C CA . LEU A 1 308 ? -8.43 -13.68 22.734 1 96.06 308 LEU A CA 1
ATOM 2409 C C . LEU A 1 308 ? -9.93 -13.398 22.844 1 96.06 308 LEU A C 1
ATOM 2411 O O . LEU A 1 308 ? -10.641 -14.086 23.578 1 96.06 308 LEU A O 1
ATOM 2415 N N . GLN A 1 309 ? -10.328 -12.391 22.156 1 96.5 309 GLN A N 1
ATOM 2416 C CA . GLN A 1 309 ? -11.75 -12.078 22.109 1 96.5 309 GLN A CA 1
ATOM 2417 C C . GLN A 1 309 ? -12.461 -12.906 21.047 1 96.5 309 GLN A C 1
ATOM 2419 O O . GLN A 1 309 ? -13.609 -12.617 20.688 1 96.5 309 GLN A O 1
ATOM 2424 N N . LYS A 1 310 ? -11.75 -13.844 20.375 1 94.75 310 LYS A N 1
ATOM 2425 C CA . LYS A 1 310 ? -12.281 -14.844 19.453 1 94.75 310 LYS A CA 1
ATOM 2426 C C . LYS A 1 310 ? -12.531 -14.242 18.078 1 94.75 310 LYS A C 1
ATOM 2428 O O . LYS A 1 310 ? -13.391 -14.719 17.328 1 94.75 310 LYS A O 1
ATOM 2433 N N . VAL A 1 311 ? -11.867 -13.148 17.859 1 95.56 311 VAL A N 1
ATOM 2434 C CA . VAL A 1 311 ? -11.93 -12.633 16.484 1 95.56 311 VAL A CA 1
ATOM 2435 C C . VAL A 1 311 ? -11.055 -13.484 15.57 1 95.56 311 VAL A C 1
ATOM 2437 O O . VAL A 1 311 ? -9.93 -13.836 15.922 1 95.56 311 VAL A O 1
ATOM 2440 N N . LYS A 1 312 ? -11.57 -13.875 14.414 1 94.12 312 LYS A N 1
ATOM 2441 C CA . LYS A 1 312 ? -10.859 -14.75 13.484 1 94.12 312 LYS A CA 1
ATOM 2442 C C . LYS A 1 312 ? -9.617 -14.062 12.922 1 94.12 312 LYS A C 1
ATOM 2444 O O . LYS A 1 312 ? -9.617 -12.852 12.703 1 94.12 312 LYS A O 1
ATOM 2449 N N . THR A 1 313 ? -8.609 -14.836 12.656 1 93.94 313 THR A N 1
ATOM 2450 C CA . THR A 1 313 ? -7.352 -14.328 12.125 1 93.94 313 THR A CA 1
ATOM 2451 C C . THR A 1 313 ? -7.562 -13.688 10.758 1 93.94 313 THR A C 1
ATOM 2453 O O . THR A 1 313 ? -6.992 -12.641 10.461 1 93.94 313 THR A O 1
ATOM 2456 N N . SER A 1 314 ? -8.336 -14.281 9.969 1 91 314 SER A N 1
ATOM 2457 C CA . SER A 1 314 ? -8.602 -13.781 8.625 1 91 314 SER A CA 1
ATOM 2458 C C . SER A 1 314 ? -9.242 -12.398 8.672 1 91 314 SER A C 1
ATOM 2460 O O . SER A 1 314 ? -8.914 -11.531 7.855 1 91 314 SER A O 1
ATOM 2462 N N . GLU A 1 315 ? -10.102 -12.219 9.602 1 94.06 315 GLU A N 1
ATOM 2463 C CA . GLU A 1 315 ? -10.766 -10.93 9.758 1 94.06 315 GLU A CA 1
ATOM 2464 C C . GLU A 1 315 ? -9.789 -9.852 10.227 1 94.06 315 GLU A C 1
ATOM 2466 O O . GLU A 1 315 ? -9.836 -8.719 9.742 1 94.06 315 GLU A O 1
ATOM 2471 N N . LEU A 1 316 ? -9 -10.234 11.141 1 95.88 316 LEU A N 1
ATOM 2472 C CA . LEU A 1 316 ? -8.008 -9.289 11.664 1 95.88 316 LEU A CA 1
ATOM 2473 C C . LEU A 1 316 ? -7.035 -8.867 10.57 1 95.88 316 LEU A C 1
ATOM 2475 O O . LEU A 1 316 ? -6.707 -7.688 10.445 1 95.88 316 LEU A O 1
ATOM 2479 N N . LEU A 1 317 ? -6.648 -9.797 9.758 1 94.44 317 LEU A N 1
ATOM 2480 C CA . LEU A 1 317 ? -5.723 -9.5 8.672 1 94.44 317 LEU A CA 1
ATOM 2481 C C . LEU A 1 317 ? -6.395 -8.633 7.613 1 94.44 317 LEU A C 1
ATOM 2483 O O . LEU A 1 317 ? -5.777 -7.711 7.074 1 94.44 317 LEU A O 1
ATOM 2487 N N . SER A 1 318 ? -7.602 -8.992 7.359 1 93.88 318 SER A N 1
ATOM 2488 C CA . SER A 1 318 ? -8.359 -8.188 6.402 1 93.88 318 SER A CA 1
ATOM 2489 C C . SER A 1 318 ? -8.539 -6.758 6.906 1 93.88 318 SER A C 1
ATOM 2491 O O . SER A 1 318 ? -8.453 -5.805 6.129 1 93.88 318 SER A O 1
ATOM 2493 N N . GLY A 1 319 ? -8.844 -6.664 8.211 1 95.44 319 GLY A N 1
ATOM 2494 C CA . GLY A 1 319 ? -8.945 -5.344 8.805 1 95.44 319 GLY A CA 1
ATOM 2495 C C . GLY A 1 319 ? -7.645 -4.559 8.758 1 95.44 319 GLY A C 1
ATOM 2496 O O . GLY A 1 319 ? -7.648 -3.355 8.492 1 95.44 319 GLY A O 1
ATOM 2497 N N . PHE A 1 320 ? -6.559 -5.25 8.977 1 96.44 320 PHE A N 1
ATOM 2498 C CA . PHE A 1 320 ? -5.246 -4.617 8.938 1 96.44 320 PHE A CA 1
ATOM 2499 C C . PHE A 1 320 ? -4.93 -4.105 7.539 1 96.44 320 PHE A C 1
ATOM 2501 O O . PHE A 1 320 ? -4.504 -2.959 7.375 1 96.44 320 PHE A O 1
ATOM 2508 N N . ILE A 1 321 ? -5.16 -4.863 6.539 1 96.44 321 ILE A N 1
ATOM 2509 C CA . ILE A 1 321 ? -4.84 -4.508 5.16 1 96.44 321 ILE A CA 1
ATOM 2510 C C . ILE A 1 321 ? -5.766 -3.391 4.684 1 96.44 321 ILE A C 1
ATOM 2512 O O . ILE A 1 321 ? -5.316 -2.432 4.051 1 96.44 321 ILE A O 1
ATOM 2516 N N . ALA A 1 322 ? -7.027 -3.523 4.984 1 95.56 322 ALA A N 1
ATOM 2517 C CA . ALA A 1 322 ? -7.984 -2.48 4.621 1 95.56 322 ALA A CA 1
ATOM 2518 C C . ALA A 1 322 ? -7.613 -1.148 5.266 1 95.56 322 ALA A C 1
ATOM 2520 O O . ALA A 1 322 ? -7.695 -0.098 4.625 1 95.56 322 ALA A O 1
ATOM 2521 N N . GLY A 1 323 ? -7.281 -1.218 6.523 1 94.69 323 GLY A N 1
ATOM 2522 C CA . GLY A 1 323 ? -6.848 -0.016 7.215 1 94.69 323 GLY A CA 1
ATOM 2523 C C . GLY A 1 323 ? -5.598 0.6 6.613 1 94.69 323 GLY A C 1
ATOM 2524 O O . GLY A 1 323 ? -5.539 1.811 6.395 1 94.69 323 GLY A O 1
ATOM 2525 N N . GLY A 1 324 ? -4.562 -0.217 6.402 1 95.44 324 GLY A N 1
ATOM 2526 C CA . GLY A 1 324 ? -3.35 0.27 5.762 1 95.44 324 GLY A CA 1
ATOM 2527 C C . GLY A 1 324 ? -3.609 0.924 4.418 1 95.44 324 GLY A C 1
ATOM 2528 O O . GLY A 1 324 ? -2.986 1.934 4.082 1 95.44 324 GLY A O 1
ATOM 2529 N N . ASN A 1 325 ? -4.527 0.368 3.67 1 96.44 325 ASN A N 1
ATOM 2530 C CA . ASN A 1 325 ? -4.859 0.852 2.332 1 96.44 325 ASN A CA 1
ATOM 2531 C C . ASN A 1 325 ? -5.453 2.256 2.375 1 96.44 325 ASN A C 1
ATOM 2533 O O . ASN A 1 325 ? -5.402 2.986 1.384 1 96.44 325 ASN A O 1
ATOM 2537 N N . GLU A 1 326 ? -5.953 2.621 3.504 1 90.88 326 GLU A N 1
ATOM 2538 C CA . GLU A 1 326 ? -6.566 3.939 3.639 1 90.88 326 GLU A CA 1
ATOM 2539 C C . GLU A 1 326 ? -5.527 5.047 3.502 1 90.88 326 GLU A C 1
ATOM 2541 O O . GLU A 1 326 ? -5.859 6.176 3.129 1 90.88 326 GLU A O 1
ATOM 2546 N N . LEU A 1 327 ? -4.312 4.758 3.779 1 91.75 327 LEU A N 1
ATOM 2547 C CA . LEU A 1 327 ? -3.289 5.797 3.725 1 91.75 327 LEU A CA 1
ATOM 2548 C C . LEU A 1 327 ? -2.389 5.617 2.508 1 91.75 327 LEU A C 1
ATOM 2550 O O . LEU A 1 327 ? -1.342 6.258 2.402 1 91.75 327 LEU A O 1
ATOM 2554 N N . MET A 1 328 ? -2.791 4.789 1.594 1 95.31 328 MET A N 1
ATOM 2555 C CA . MET A 1 328 ? -1.938 4.543 0.435 1 95.31 328 MET A CA 1
ATOM 2556 C C . MET A 1 328 ? -1.866 5.777 -0.459 1 95.31 328 MET A C 1
ATOM 2558 O O . MET A 1 328 ? -0.833 6.043 -1.075 1 95.31 328 MET A O 1
ATOM 2562 N N . SER A 1 329 ? -2.965 6.523 -0.552 1 92.94 329 SER A N 1
ATOM 2563 C CA . SER A 1 329 ? -2.92 7.746 -1.348 1 92.94 329 SER A CA 1
ATOM 2564 C C . SER A 1 329 ? -1.84 8.695 -0.842 1 92.94 329 SER A C 1
ATOM 2566 O O . SER A 1 329 ? -1.152 9.344 -1.636 1 92.94 329 SER A O 1
ATOM 2568 N N . VAL A 1 330 ? -1.728 8.758 0.463 1 90 330 VAL A N 1
ATOM 2569 C CA . VAL A 1 330 ? -0.722 9.617 1.082 1 90 330 VAL A CA 1
ATOM 2570 C C . VAL A 1 330 ? 0.672 9.047 0.816 1 90 330 VAL A C 1
ATOM 2572 O O . VAL A 1 330 ? 1.607 9.797 0.526 1 90 330 VAL A O 1
ATOM 2575 N N . ILE A 1 331 ? 0.794 7.738 0.899 1 94.69 331 ILE A N 1
ATOM 2576 C CA . ILE A 1 331 ? 2.076 7.074 0.695 1 94.69 331 ILE A CA 1
ATOM 2577 C C . ILE A 1 331 ? 2.543 7.285 -0.743 1 94.69 331 ILE A C 1
ATOM 2579 O O . ILE A 1 331 ? 3.711 7.598 -0.983 1 94.69 331 ILE A O 1
ATOM 2583 N N . VAL A 1 332 ? 1.66 7.152 -1.681 1 95.5 332 VAL A N 1
ATOM 2584 C CA . VAL A 1 332 ? 1.99 7.383 -3.084 1 95.5 332 VAL A CA 1
ATOM 2585 C C . VAL A 1 332 ? 2.395 8.844 -3.285 1 95.5 332 VAL A C 1
ATOM 2587 O O . VAL A 1 332 ? 3.357 9.133 -4.004 1 95.5 332 VAL A O 1
ATOM 2590 N N . LEU A 1 333 ? 1.693 9.719 -2.662 1 93.56 333 LEU A N 1
ATOM 2591 C CA . LEU A 1 333 ? 1.997 11.141 -2.746 1 93.56 333 LEU A CA 1
ATOM 2592 C C . LEU A 1 333 ? 3.408 11.43 -2.24 1 93.56 333 LEU A C 1
ATOM 2594 O O . LEU A 1 333 ? 4.16 12.172 -2.877 1 93.56 333 LEU A O 1
ATOM 2598 N N . LEU A 1 334 ? 3.742 10.82 -1.166 1 93.06 334 LEU A N 1
ATOM 2599 C CA . LEU A 1 334 ? 5.059 11.023 -0.568 1 93.06 334 LEU A CA 1
ATOM 2600 C C . LEU A 1 334 ? 6.16 10.547 -1.511 1 93.06 334 LEU A C 1
ATOM 2602 O O . LEU A 1 334 ? 7.188 11.219 -1.657 1 93.06 334 LEU A O 1
ATOM 2606 N N . ALA A 1 335 ? 5.938 9.438 -2.078 1 95.06 335 ALA A N 1
ATOM 2607 C CA . ALA A 1 335 ? 6.918 8.891 -3.012 1 95.06 335 ALA A CA 1
ATOM 2608 C C . ALA A 1 335 ? 7.164 9.852 -4.172 1 95.06 335 ALA A C 1
ATOM 2610 O O . ALA A 1 335 ? 8.312 10.078 -4.57 1 95.06 335 ALA A O 1
ATOM 2611 N N . VAL A 1 336 ? 6.137 10.438 -4.715 1 95.44 336 VAL A N 1
ATOM 2612 C CA . VAL A 1 336 ? 6.25 11.352 -5.852 1 95.44 336 VAL A CA 1
ATOM 2613 C C . VAL A 1 336 ? 6.902 12.656 -5.406 1 95.44 336 VAL A C 1
ATOM 2615 O O . VAL A 1 336 ? 7.703 13.234 -6.141 1 95.44 336 VAL A O 1
ATOM 2618 N N . VAL A 1 337 ? 6.582 13.109 -4.203 1 93.12 337 VAL A N 1
ATOM 2619 C CA . VAL A 1 337 ? 7.172 14.328 -3.658 1 93.12 337 VAL A CA 1
ATOM 2620 C C . VAL A 1 337 ? 8.68 14.156 -3.525 1 93.12 337 VAL A C 1
ATOM 2622 O O . VAL A 1 337 ? 9.445 15.062 -3.865 1 93.12 337 VAL A O 1
ATOM 2625 N N . TRP A 1 338 ? 9.125 13.023 -3.02 1 93.5 338 TRP A N 1
ATOM 2626 C CA . TRP A 1 338 ? 10.547 12.75 -2.887 1 93.5 338 TRP A CA 1
ATOM 2627 C C . TRP A 1 338 ? 11.234 12.766 -4.25 1 93.5 338 TRP A C 1
ATOM 2629 O O . TRP A 1 338 ? 12.328 13.312 -4.395 1 93.5 338 TRP A O 1
ATOM 2639 N N . GLY A 1 339 ? 10.57 12.125 -5.211 1 94.62 339 GLY A N 1
ATOM 2640 C CA . GLY A 1 339 ? 11.102 12.148 -6.566 1 94.62 339 GLY A CA 1
ATOM 2641 C C . GLY A 1 339 ? 11.18 13.547 -7.148 1 94.62 339 GLY A C 1
ATOM 2642 O O . GLY A 1 339 ? 12.203 13.922 -7.738 1 94.62 339 GLY A O 1
ATOM 2643 N N . LEU A 1 340 ? 10.133 14.297 -6.977 1 93.81 340 LEU A N 1
ATOM 2644 C CA . LEU A 1 340 ? 10.07 15.664 -7.492 1 93.81 340 LEU A CA 1
ATOM 2645 C C . LEU A 1 340 ? 11.148 16.531 -6.852 1 93.81 340 LEU A C 1
ATOM 2647 O O . LEU A 1 340 ? 11.812 17.312 -7.539 1 93.81 340 LEU A O 1
ATOM 2651 N N . SER A 1 341 ? 11.266 16.391 -5.574 1 90.88 341 SER A N 1
ATOM 2652 C CA . SER A 1 341 ? 12.273 17.156 -4.855 1 90.88 341 SER A CA 1
ATOM 2653 C C . SER A 1 341 ? 13.68 16.828 -5.359 1 90.88 341 SER A C 1
ATOM 2655 O O . SER A 1 341 ? 14.508 17.734 -5.523 1 90.88 341 SER A O 1
ATOM 2657 N N . SER A 1 342 ? 13.945 15.602 -5.629 1 91.62 342 SER A N 1
ATOM 2658 C CA . SER A 1 342 ? 15.258 15.164 -6.086 1 91.62 342 SER A CA 1
ATOM 2659 C C . SER A 1 342 ? 15.555 15.672 -7.492 1 91.62 342 SER A C 1
ATOM 2661 O O . SER A 1 342 ? 16.672 16.125 -7.773 1 91.62 342 SER A O 1
ATOM 2663 N N . VAL A 1 343 ? 14.578 15.602 -8.328 1 94 343 VAL A N 1
ATOM 2664 C CA . VAL A 1 343 ? 14.812 16.016 -9.711 1 94 343 VAL A CA 1
ATOM 2665 C C . VAL A 1 343 ? 15.008 17.516 -9.773 1 94 343 VAL A C 1
ATOM 2667 O O . VAL A 1 343 ? 15.836 18.016 -10.539 1 94 343 VAL A O 1
ATOM 2670 N N . THR A 1 344 ? 14.297 18.281 -9.047 1 91.19 344 THR A N 1
ATOM 2671 C CA . THR A 1 344 ? 14.43 19.734 -9.062 1 91.19 344 THR A CA 1
ATOM 2672 C C . THR A 1 344 ? 15.773 20.156 -8.484 1 91.19 344 THR A C 1
ATOM 2674 O O . THR A 1 344 ? 16.359 21.141 -8.93 1 91.19 344 THR A O 1
ATOM 2677 N N . GLU A 1 345 ? 16.156 19.453 -7.504 1 89.62 345 GLU A N 1
ATOM 2678 C CA . GLU A 1 345 ? 17.469 19.75 -6.957 1 89.62 345 GLU A CA 1
ATOM 2679 C C . GLU A 1 345 ? 18.562 19.547 -8.008 1 89.62 345 GLU A C 1
ATOM 2681 O O . GLU A 1 345 ? 19.5 20.328 -8.094 1 89.62 345 GLU A O 1
ATOM 2686 N N . ASP A 1 346 ? 18.453 18.469 -8.734 1 91.94 346 ASP A N 1
ATOM 2687 C CA . ASP A 1 346 ? 19.422 18.188 -9.789 1 91.94 346 ASP A CA 1
ATOM 2688 C C . ASP A 1 346 ? 19.375 19.266 -10.875 1 91.94 346 ASP A C 1
ATOM 2690 O O . ASP A 1 346 ? 20.375 19.516 -11.539 1 91.94 346 ASP A O 1
ATOM 2694 N N . LEU A 1 347 ? 18.234 19.922 -11.008 1 93.75 347 LEU A N 1
ATOM 2695 C CA . LEU A 1 347 ? 18.078 20.969 -12.016 1 93.75 347 LEU A CA 1
ATOM 2696 C C . LEU A 1 347 ? 18.594 22.297 -11.492 1 93.75 347 LEU A C 1
ATOM 2698 O O . LEU A 1 347 ? 18.688 23.281 -12.25 1 93.75 347 LEU A O 1
ATOM 2702 N N . GLY A 1 348 ? 18.906 22.359 -10.203 1 90.38 348 GLY A N 1
ATOM 2703 C CA . GLY A 1 348 ? 19.484 23.578 -9.633 1 90.38 348 GLY A CA 1
ATOM 2704 C C . GLY A 1 348 ? 18.453 24.469 -8.969 1 90.38 348 GLY A C 1
ATOM 2705 O O . GLY A 1 348 ? 18.562 25.703 -9.031 1 90.38 348 GLY A O 1
ATOM 2706 N N . PHE A 1 349 ? 17.469 23.906 -8.422 1 88.75 349 PHE A N 1
ATOM 2707 C CA . PHE A 1 349 ? 16.375 24.641 -7.805 1 88.75 349 PHE A CA 1
ATOM 2708 C C . PHE A 1 349 ? 16.875 25.516 -6.672 1 88.75 349 PHE A C 1
ATOM 2710 O O . PHE A 1 349 ? 16.547 26.703 -6.613 1 88.75 349 PHE A O 1
ATOM 2717 N N . SER A 1 350 ? 17.688 24.953 -5.785 1 83.81 350 SER A N 1
ATOM 2718 C CA . SER A 1 350 ? 18.188 25.703 -4.637 1 83.81 350 SER A CA 1
ATOM 2719 C C . SER A 1 350 ? 18.984 26.922 -5.082 1 83.81 350 SER A C 1
ATOM 2721 O O . SER A 1 350 ? 18.828 28.016 -4.523 1 83.81 350 SER A O 1
ATOM 2723 N N . THR A 1 351 ? 19.812 26.75 -6.059 1 85.19 351 THR A N 1
ATOM 2724 C CA . THR A 1 351 ? 20.625 27.844 -6.578 1 85.19 351 THR A CA 1
ATOM 2725 C C . THR A 1 351 ? 19.75 28.938 -7.18 1 85.19 351 THR A C 1
ATOM 2727 O O . THR A 1 351 ? 20.016 30.125 -6.992 1 85.19 351 THR A O 1
ATOM 2730 N N . PHE A 1 352 ? 18.75 28.484 -7.852 1 86.75 352 PHE A N 1
ATOM 2731 C CA . PHE A 1 352 ? 17.844 29.438 -8.492 1 86.75 352 PHE A CA 1
ATOM 2732 C C . PHE A 1 352 ? 17.141 30.281 -7.449 1 86.75 352 PHE A C 1
ATOM 2734 O O . PHE A 1 352 ? 17.109 31.516 -7.566 1 86.75 352 PHE A O 1
ATOM 2741 N N . ILE A 1 353 ? 16.656 29.734 -6.457 1 84.88 353 ILE A N 1
ATOM 2742 C CA . ILE A 1 353 ? 15.883 30.422 -5.441 1 84.88 353 ILE A CA 1
ATOM 2743 C C . ILE A 1 353 ? 16.797 31.359 -4.637 1 84.88 353 ILE A C 1
ATOM 2745 O O . ILE A 1 353 ? 16.406 32.5 -4.324 1 84.88 353 ILE A O 1
ATOM 2749 N N . THR A 1 354 ? 17.922 30.875 -4.281 1 81 354 THR A N 1
ATOM 2750 C CA . THR A 1 354 ? 18.859 31.688 -3.51 1 81 354 THR A CA 1
ATOM 2751 C C . THR A 1 354 ? 19.234 32.938 -4.273 1 81 354 THR A C 1
ATOM 2753 O O . THR A 1 354 ? 19.391 34.031 -3.68 1 81 354 THR A O 1
ATOM 2756 N N . GLY A 1 355 ? 19.359 32.781 -5.555 1 81.94 355 GLY A N 1
ATOM 2757 C CA . GLY A 1 355 ? 19.719 33.938 -6.367 1 81.94 355 GLY A CA 1
ATOM 2758 C C . GLY A 1 355 ? 18.609 35 -6.418 1 81.94 355 GLY A C 1
ATOM 2759 O O . GLY A 1 355 ? 18.906 36.188 -6.426 1 81.94 355 GLY A O 1
ATOM 2760 N N . TYR A 1 356 ? 17.406 34.625 -6.363 1 81.12 356 TYR A N 1
ATOM 2761 C CA . TYR A 1 356 ? 16.281 35.562 -6.504 1 81.12 356 TYR A CA 1
ATOM 2762 C C . TYR A 1 356 ? 15.758 36 -5.141 1 81.12 356 TYR A C 1
ATOM 2764 O O . TYR A 1 356 ? 15.219 37.094 -5.004 1 81.12 356 TYR A O 1
ATOM 2772 N N . ALA A 1 357 ? 15.875 35.156 -4.164 1 78.62 357 ALA A N 1
ATOM 2773 C CA . ALA A 1 357 ? 15.398 35.469 -2.82 1 78.62 357 ALA A CA 1
ATOM 2774 C C . ALA A 1 357 ? 16.172 36.625 -2.207 1 78.62 357 ALA A C 1
ATOM 2776 O O . ALA A 1 357 ? 15.656 37.344 -1.33 1 78.62 357 ALA A O 1
ATOM 2777 N N . GLU A 1 358 ? 17.312 36.844 -2.652 1 77.5 358 GLU A N 1
ATOM 2778 C CA . GLU A 1 358 ? 18.141 37.938 -2.141 1 77.5 358 GLU A CA 1
ATOM 2779 C C . GLU A 1 358 ? 17.469 39.281 -2.383 1 77.5 358 GLU A C 1
ATOM 2781 O O . GLU A 1 358 ? 17.75 40.25 -1.666 1 77.5 358 GLU A O 1
ATOM 2786 N N . HIS A 1 359 ? 16.5 39.25 -3.258 1 82.06 359 HIS A N 1
ATOM 2787 C CA . HIS A 1 359 ? 15.875 40.531 -3.611 1 82.06 359 HIS A CA 1
ATOM 2788 C C . HIS A 1 359 ? 14.617 40.781 -2.779 1 82.06 359 HIS A C 1
ATOM 2790 O O . HIS A 1 359 ? 14.055 41.875 -2.799 1 82.06 359 HIS A O 1
ATOM 2796 N N . ILE A 1 360 ? 14.195 39.844 -2.029 1 84.06 360 ILE A N 1
ATOM 2797 C CA . ILE A 1 360 ? 13.016 39.969 -1.178 1 84.06 360 ILE A CA 1
ATOM 2798 C C . ILE A 1 360 ? 13.445 40.344 0.24 1 84.06 360 ILE A C 1
ATOM 2800 O O . ILE A 1 360 ? 14.305 39.688 0.828 1 84.06 360 ILE A O 1
ATOM 2804 N N . PRO A 1 361 ? 12.828 41.438 0.71 1 85.12 361 PRO A N 1
ATOM 2805 C CA . PRO A 1 361 ? 13.148 41.781 2.098 1 85.12 361 PRO A CA 1
ATOM 2806 C C . PRO A 1 361 ? 12.859 40.656 3.066 1 85.12 361 PRO A C 1
ATOM 2808 O O . PRO A 1 361 ? 11.836 39.969 2.945 1 85.12 361 PRO A O 1
ATOM 2811 N N . SER A 1 362 ? 13.766 40.438 3.945 1 82.88 362 SER A N 1
ATOM 2812 C CA . SER A 1 362 ? 13.703 39.312 4.879 1 82.88 362 SER A CA 1
ATOM 2813 C C . SER A 1 362 ? 12.398 39.344 5.672 1 82.88 362 SER A C 1
ATOM 2815 O O . SER A 1 362 ? 11.828 38.281 5.957 1 82.88 362 SER A O 1
ATOM 2817 N N . ILE A 1 363 ? 11.898 40.531 5.977 1 85.12 363 ILE A N 1
ATOM 2818 C CA . ILE A 1 363 ? 10.711 40.688 6.816 1 85.12 363 ILE A CA 1
ATOM 2819 C C . ILE A 1 363 ? 9.484 40.188 6.066 1 85.12 363 ILE A C 1
ATOM 2821 O O . ILE A 1 363 ? 8.508 39.75 6.684 1 85.12 363 ILE A O 1
ATOM 2825 N N . ALA A 1 364 ? 9.531 40.125 4.785 1 89.88 364 ALA A N 1
ATOM 2826 C CA . ALA A 1 364 ? 8.367 39.781 3.969 1 89.88 364 ALA A CA 1
ATOM 2827 C C . ALA A 1 364 ? 8.391 38.312 3.57 1 89.88 364 ALA A C 1
ATOM 2829 O O . ALA A 1 364 ? 7.375 37.781 3.145 1 89.88 364 ALA A O 1
ATOM 2830 N N . VAL A 1 365 ? 9.508 37.688 3.789 1 90.75 365 VAL A N 1
ATOM 2831 C CA . VAL A 1 365 ? 9.711 36.344 3.256 1 90.75 365 VAL A CA 1
ATOM 2832 C C . VAL A 1 365 ? 8.734 35.375 3.918 1 90.75 365 VAL A C 1
ATOM 2834 O O . VAL A 1 365 ? 7.988 34.656 3.232 1 90.75 365 VAL A O 1
ATOM 2837 N N . VAL A 1 366 ? 8.617 35.344 5.223 1 95.31 366 VAL A N 1
ATOM 2838 C CA . VAL A 1 366 ? 7.859 34.344 5.957 1 95.31 366 VAL A CA 1
ATOM 2839 C C . VAL A 1 366 ? 6.363 34.594 5.777 1 95.31 366 VAL A C 1
ATOM 2841 O O . VAL A 1 366 ? 5.605 33.656 5.473 1 95.31 366 VAL A O 1
ATOM 2844 N N . PRO A 1 367 ? 5.891 35.906 5.902 1 95.06 367 PRO A N 1
ATOM 2845 C CA . PRO A 1 367 ? 4.465 36.156 5.668 1 95.06 367 PRO A CA 1
ATOM 2846 C C . PRO A 1 367 ? 4.039 35.844 4.238 1 95.06 367 PRO A C 1
ATOM 2848 O O . PRO A 1 367 ? 2.951 35.281 4.02 1 95.06 367 PRO A O 1
ATOM 2851 N N . ILE A 1 368 ? 4.863 36.125 3.328 1 93.06 368 ILE A N 1
ATOM 2852 C CA . ILE A 1 368 ? 4.539 35.844 1.93 1 93.06 368 ILE A CA 1
ATOM 2853 C C . ILE A 1 368 ? 4.5 34.344 1.676 1 93.06 368 ILE A C 1
ATOM 2855 O O . ILE A 1 368 ? 3.617 33.844 0.969 1 93.06 368 ILE A O 1
ATOM 2859 N N . LEU A 1 369 ? 5.465 33.688 2.225 1 94.56 369 LEU A N 1
ATOM 2860 C CA . LEU A 1 369 ? 5.484 32.25 2.094 1 94.56 369 LEU A CA 1
ATOM 2861 C C . LEU A 1 369 ? 4.223 31.625 2.684 1 94.56 369 LEU A C 1
ATOM 2863 O O . LEU A 1 369 ? 3.625 30.734 2.084 1 94.56 369 LEU A O 1
ATOM 2867 N N . PHE A 1 370 ? 3.795 32.094 3.842 1 97.44 370 PHE A N 1
ATOM 2868 C CA . PHE A 1 370 ? 2.592 31.594 4.496 1 97.44 370 PHE A CA 1
ATOM 2869 C C . PHE A 1 370 ? 1.355 31.875 3.65 1 97.44 370 PHE A C 1
ATOM 2871 O O . PHE A 1 370 ? 0.537 30.984 3.414 1 97.44 370 PHE A O 1
ATOM 2878 N N . LEU A 1 371 ? 1.237 33.094 3.205 1 96.56 371 LEU A N 1
ATOM 2879 C CA . LEU A 1 371 ? 0.057 33.469 2.449 1 96.56 371 LEU A CA 1
ATOM 2880 C C . LEU A 1 371 ? 0.008 32.781 1.099 1 96.56 371 LEU A C 1
ATOM 2882 O O . LEU A 1 371 ? -1.056 32.312 0.666 1 96.56 371 LEU A O 1
ATOM 2886 N N . PHE A 1 372 ? 1.104 32.719 0.487 1 93.06 372 PHE A N 1
ATOM 2887 C CA . PHE A 1 372 ? 1.189 32 -0.778 1 93.06 372 PHE A CA 1
ATOM 2888 C C . PHE A 1 372 ? 0.852 30.531 -0.587 1 93.06 372 PHE A C 1
ATOM 2890 O O . PHE A 1 372 ? 0.069 29.969 -1.352 1 93.06 372 PHE A O 1
ATOM 2897 N N . GLY A 1 373 ? 1.447 29.922 0.412 1 94.75 373 GLY A N 1
ATOM 2898 C CA . GLY A 1 373 ? 1.146 28.547 0.734 1 94.75 373 GLY A CA 1
ATOM 2899 C C . GLY A 1 373 ? -0.311 28.312 1.086 1 94.75 373 GLY A C 1
ATOM 2900 O O . GLY A 1 373 ? -0.896 27.297 0.701 1 94.75 373 GLY A O 1
ATOM 2901 N N . SER A 1 374 ? -0.877 29.234 1.785 1 96.81 374 SER A N 1
ATOM 2902 C CA . SER A 1 374 ? -2.285 29.141 2.16 1 96.81 374 SER A CA 1
ATOM 2903 C C . SER A 1 374 ? -3.188 29.203 0.933 1 96.81 374 SER A C 1
ATOM 2905 O O . SER A 1 374 ? -4.18 28.469 0.85 1 96.81 374 SER A O 1
ATOM 2907 N N . ALA A 1 375 ? -2.859 30.062 0.053 1 93.12 375 ALA A N 1
ATOM 2908 C CA . ALA A 1 375 ? -3.625 30.156 -1.188 1 93.12 375 ALA A CA 1
ATOM 2909 C C . ALA A 1 375 ? -3.564 28.859 -1.97 1 93.12 375 ALA A C 1
ATOM 2911 O O . ALA A 1 375 ? -4.594 28.344 -2.414 1 93.12 375 ALA A O 1
ATOM 2912 N N . ILE A 1 376 ? -2.375 28.344 -2.078 1 89.81 376 ILE A N 1
ATOM 2913 C CA . ILE A 1 376 ? -2.184 27.078 -2.781 1 89.81 376 ILE A CA 1
ATOM 2914 C C . ILE A 1 376 ? -2.957 25.969 -2.07 1 89.81 376 ILE A C 1
ATOM 2916 O O . ILE A 1 376 ? -3.652 25.188 -2.713 1 89.81 376 ILE A O 1
ATOM 2920 N N . SER A 1 377 ? -2.82 25.969 -0.831 1 93.94 377 SER A N 1
ATOM 2921 C CA . SER A 1 377 ? -3.457 24.922 -0.034 1 93.94 377 SER A CA 1
ATOM 2922 C C . SER A 1 377 ? -4.977 25 -0.143 1 93.94 377 SER A C 1
ATOM 2924 O O . SER A 1 377 ? -5.656 23.969 -0.14 1 93.94 377 SER A O 1
ATOM 2926 N N . TYR A 1 378 ? -5.508 26.188 -0.196 1 93.38 378 TYR A N 1
ATOM 2927 C CA . TYR A 1 378 ? -6.949 26.375 -0.31 1 93.38 378 TYR A CA 1
ATOM 2928 C C . TYR A 1 378 ? -7.473 25.797 -1.623 1 93.38 378 TYR A C 1
ATOM 2930 O O . TYR A 1 378 ? -8.531 25.172 -1.655 1 93.38 378 TYR A O 1
ATOM 2938 N N . PHE A 1 379 ? -6.77 25.969 -2.631 1 87.94 379 PHE A N 1
ATOM 2939 C CA . PHE A 1 379 ? -7.234 25.578 -3.951 1 87.94 379 PHE A CA 1
ATOM 2940 C C . PHE A 1 379 ? -6.965 24.094 -4.195 1 87.94 379 PHE A C 1
ATOM 2942 O O . PHE A 1 379 ? -7.684 23.438 -4.957 1 87.94 379 PHE A O 1
ATOM 2949 N N . ILE A 1 380 ? -5.973 23.594 -3.547 1 85.75 380 ILE A N 1
ATOM 2950 C CA . ILE A 1 380 ? -5.645 22.172 -3.723 1 85.75 380 ILE A CA 1
ATOM 2951 C C . ILE A 1 380 ? -6.398 21.344 -2.691 1 85.75 380 ILE A C 1
ATOM 2953 O O . ILE A 1 380 ? -6.723 20.172 -2.941 1 85.75 380 ILE A O 1
ATOM 2957 N N . GLY A 1 381 ? -6.664 21.969 -1.578 1 88 381 GLY A N 1
ATOM 2958 C CA . GLY A 1 381 ? -7.406 21.312 -0.511 1 88 381 GLY A CA 1
ATOM 2959 C C . GLY A 1 381 ? -6.645 20.172 0.133 1 88 381 GLY A C 1
ATOM 2960 O O . GLY A 1 381 ? -7.238 19.172 0.52 1 88 381 GLY A O 1
ATOM 2961 N N . SER A 1 382 ? -5.328 20.219 0.104 1 88.75 382 SER A N 1
ATOM 2962 C CA . SER A 1 382 ? -4.496 19.156 0.665 1 88.75 382 SER A CA 1
ATOM 2963 C C . SER A 1 382 ? -3.295 19.734 1.406 1 88.75 382 SER A C 1
ATOM 2965 O O . SER A 1 382 ? -2.445 20.391 0.804 1 88.75 382 SER A O 1
ATOM 2967 N N . ALA A 1 383 ? -3.303 19.453 2.719 1 93.69 383 ALA A N 1
ATOM 2968 C CA . ALA A 1 383 ? -2.145 19.875 3.504 1 93.69 383 ALA A CA 1
ATOM 2969 C C . ALA A 1 383 ? -0.889 19.125 3.068 1 93.69 383 ALA A C 1
ATOM 2971 O O . ALA A 1 383 ? 0.175 19.719 2.9 1 93.69 383 ALA A O 1
ATOM 2972 N N . TRP A 1 384 ? -0.949 17.844 2.84 1 91.06 384 TRP A N 1
ATOM 2973 C CA . TRP A 1 384 ? 0.164 16.984 2.447 1 91.06 384 TRP A CA 1
ATOM 2974 C C . TRP A 1 384 ? 0.783 17.469 1.136 1 91.06 384 TRP A C 1
ATOM 2976 O O . TRP A 1 384 ? 2.006 17.578 1.027 1 91.06 384 TRP A O 1
ATOM 2986 N N . GLY A 1 385 ? -0.125 17.719 0.227 1 89.69 385 GLY A N 1
ATOM 2987 C CA . GLY A 1 385 ? 0.337 18.203 -1.062 1 89.69 385 GLY A CA 1
ATOM 2988 C C . GLY A 1 385 ? 1.03 19.547 -0.977 1 89.69 385 GLY A C 1
ATOM 2989 O O . GLY A 1 385 ? 2.092 19.75 -1.572 1 89.69 385 GLY A O 1
ATOM 2990 N N . THR A 1 386 ? 0.462 20.406 -0.199 1 92.88 386 THR A N 1
ATOM 2991 C CA . THR A 1 386 ? 1.015 21.75 -0.042 1 92.88 386 THR A CA 1
ATOM 2992 C C . THR A 1 386 ? 2.395 21.688 0.606 1 92.88 386 THR A C 1
ATOM 2994 O O . THR A 1 386 ? 3.338 22.328 0.126 1 92.88 386 THR A O 1
ATOM 2997 N N . TRP A 1 387 ? 2.475 20.938 1.656 1 96 387 TRP A N 1
ATOM 2998 C CA . TRP A 1 387 ? 3.746 20.812 2.365 1 96 387 TRP A CA 1
ATOM 2999 C C . TRP A 1 387 ? 4.82 20.234 1.458 1 96 387 TRP A C 1
ATOM 3001 O O . TRP A 1 387 ? 5.973 20.672 1.478 1 96 387 TRP A O 1
ATOM 3011 N N . GLY A 1 388 ? 4.453 19.281 0.701 1 90.56 388 GLY A N 1
ATOM 3012 C CA . GLY A 1 388 ? 5.395 18.641 -0.211 1 90.56 388 GLY A CA 1
ATOM 3013 C C . GLY A 1 388 ? 5.934 19.594 -1.261 1 90.56 388 GLY A C 1
ATOM 3014 O O . GLY A 1 388 ? 7.113 19.531 -1.616 1 90.56 388 GLY A O 1
ATOM 3015 N N . ILE A 1 389 ? 5.113 20.5 -1.709 1 87.38 389 ILE A N 1
ATOM 3016 C CA . ILE A 1 389 ? 5.48 21.438 -2.764 1 87.38 389 ILE A CA 1
ATOM 3017 C C . ILE A 1 389 ? 6.285 22.594 -2.17 1 87.38 389 ILE A C 1
ATOM 3019 O O . ILE A 1 389 ? 7.289 23.016 -2.748 1 87.38 389 ILE A O 1
ATOM 3023 N N . LEU A 1 390 ? 5.961 23.031 -1.02 1 92.81 390 LEU A N 1
ATOM 3024 C CA . LEU A 1 390 ? 6.453 24.312 -0.53 1 92.81 390 LEU A CA 1
ATOM 3025 C C . LEU A 1 390 ? 7.684 24.125 0.353 1 92.81 390 LEU A C 1
ATOM 3027 O O . LEU A 1 390 ? 8.469 25.062 0.54 1 92.81 390 LEU A O 1
ATOM 3031 N N . MET A 1 391 ? 7.836 22.922 0.921 1 95.44 391 MET A N 1
ATOM 3032 C CA . MET A 1 391 ? 8.891 22.766 1.919 1 95.44 391 MET A CA 1
ATOM 3033 C C . MET A 1 391 ? 10.266 22.969 1.294 1 95.44 391 MET A C 1
ATOM 3035 O O . MET A 1 391 ? 11.102 23.672 1.849 1 95.44 391 MET A O 1
ATOM 3039 N N . PRO A 1 392 ? 10.5 22.344 0.15 1 91.44 392 PRO A N 1
ATOM 3040 C CA . PRO A 1 392 ? 11.797 22.625 -0.472 1 91.44 392 PRO A CA 1
ATOM 3041 C C . PRO A 1 392 ? 12 24.109 -0.752 1 91.44 392 PRO A C 1
ATOM 3043 O O . PRO A 1 392 ? 13.102 24.641 -0.552 1 91.44 392 PRO A O 1
ATOM 3046 N N . LEU A 1 393 ? 10.992 24.766 -1.206 1 89.81 393 LEU A N 1
ATOM 3047 C CA . LEU A 1 393 ? 11.039 26.203 -1.449 1 89.81 393 LEU A CA 1
ATOM 3048 C C . LEU A 1 393 ? 11.32 26.969 -0.157 1 89.81 393 LEU A C 1
ATOM 3050 O O . LEU A 1 393 ? 12.156 27.859 -0.132 1 89.81 393 LEU A O 1
ATOM 3054 N N . GLY A 1 394 ? 10.625 26.594 0.866 1 93.62 394 GLY A N 1
ATOM 3055 C CA . GLY A 1 394 ? 10.805 27.25 2.152 1 93.62 394 GLY A CA 1
ATOM 3056 C C . GLY A 1 394 ? 12.219 27.125 2.691 1 93.62 394 GLY A C 1
ATOM 3057 O O . GLY A 1 394 ? 12.812 28.109 3.123 1 93.62 394 GLY A O 1
ATOM 3058 N N . VAL A 1 395 ? 12.742 25.953 2.646 1 93.88 395 VAL A N 1
ATOM 3059 C CA . VAL A 1 395 ? 14.078 25.688 3.182 1 93.88 395 VAL A CA 1
ATOM 3060 C C . VAL A 1 395 ? 15.117 26.438 2.348 1 93.88 395 VAL A C 1
ATOM 3062 O O . VAL A 1 395 ? 16.062 27.016 2.895 1 93.88 395 VAL A O 1
ATOM 3065 N N . SER A 1 396 ? 14.945 26.453 1.08 1 90.69 396 SER A N 1
ATOM 3066 C CA . SER A 1 396 ? 15.844 27.188 0.212 1 90.69 396 SER A CA 1
ATOM 3067 C C . SER A 1 396 ? 15.789 28.688 0.51 1 90.69 396 SER A C 1
ATOM 3069 O O . SER A 1 396 ? 16.828 29.359 0.526 1 90.69 396 SER A O 1
ATOM 3071 N N . MET A 1 397 ? 14.633 29.188 0.74 1 90.75 397 MET A N 1
ATOM 3072 C CA . MET A 1 397 ? 14.461 30.609 1.049 1 90.75 397 MET A CA 1
ATOM 3073 C C . MET A 1 397 ? 15.109 30.953 2.389 1 90.75 397 MET A C 1
ATOM 3075 O O . MET A 1 397 ? 15.672 32.031 2.547 1 90.75 397 MET A O 1
ATOM 3079 N N . SER A 1 398 ? 14.867 30.031 3.312 1 92.56 398 SER A N 1
ATOM 3080 C CA . SER A 1 398 ? 15.5 30.25 4.613 1 92.56 398 SER A CA 1
ATOM 3081 C C . SER A 1 398 ? 17.016 30.391 4.473 1 92.56 398 SER A C 1
ATOM 3083 O O . SER A 1 398 ? 17.609 31.281 5.066 1 92.56 398 SER A O 1
ATOM 3085 N N . GLN A 1 399 ? 17.594 29.562 3.73 1 88.44 399 GLN A N 1
ATOM 3086 C CA . GLN A 1 399 ? 19.031 29.594 3.518 1 88.44 399 GLN A CA 1
ATOM 3087 C C . GLN A 1 399 ? 19.453 30.875 2.809 1 88.44 399 GLN A C 1
ATOM 3089 O O . GLN A 1 399 ? 20.469 31.484 3.16 1 88.44 399 GLN A O 1
ATOM 3094 N N . ALA A 1 400 ? 18.734 31.281 1.932 1 86.12 400 ALA A N 1
ATOM 3095 C CA . ALA A 1 400 ? 19.062 32.438 1.124 1 86.12 400 ALA A CA 1
ATOM 3096 C C . ALA A 1 400 ? 18.906 33.719 1.931 1 86.12 400 ALA A C 1
ATOM 3098 O O . ALA A 1 400 ? 19.672 34.688 1.765 1 86.12 400 ALA A O 1
ATOM 3099 N N . SER A 1 401 ? 17.953 33.812 2.748 1 88.31 401 SER A N 1
ATOM 3100 C CA . SER A 1 401 ? 17.609 35.062 3.445 1 88.31 401 SER A CA 1
ATOM 3101 C C . SER A 1 401 ? 18.203 35.094 4.848 1 88.31 401 SER A C 1
ATOM 3103 O O . SER A 1 401 ? 18.172 36.125 5.527 1 88.31 401 SER A O 1
ATOM 3105 N N . GLY A 1 402 ? 18.656 33.938 5.309 1 87.62 402 GLY A N 1
ATOM 3106 C CA . GLY A 1 402 ? 19.219 33.844 6.641 1 87.62 402 GLY A CA 1
ATOM 3107 C C . GLY A 1 402 ? 18.172 33.781 7.734 1 87.62 402 GLY A C 1
ATOM 3108 O O . GLY A 1 402 ? 18.453 34.094 8.898 1 87.62 402 GLY A O 1
ATOM 3109 N N . ILE A 1 403 ? 17 33.562 7.336 1 91.81 403 ILE A N 1
ATOM 3110 C CA . ILE A 1 403 ? 15.914 33.438 8.305 1 91.81 403 ILE A CA 1
ATOM 3111 C C . ILE A 1 403 ? 15.984 32.062 8.984 1 91.81 403 ILE A C 1
ATOM 3113 O O . ILE A 1 403 ? 16.422 31.078 8.383 1 91.81 403 ILE A O 1
ATOM 3117 N N . SER A 1 404 ? 15.523 32.062 10.188 1 94 404 SER A N 1
ATOM 3118 C CA . SER A 1 404 ? 15.562 30.828 10.969 1 94 404 SER A CA 1
ATOM 3119 C C . SER A 1 404 ? 14.758 29.719 10.297 1 94 404 SER A C 1
ATOM 3121 O O . SER A 1 404 ? 13.633 29.953 9.859 1 94 404 SER A O 1
ATOM 3123 N N . LEU A 1 405 ? 15.352 28.531 10.242 1 95.69 405 LEU A N 1
ATOM 3124 C CA . LEU A 1 405 ? 14.727 27.375 9.625 1 95.69 405 LEU A CA 1
ATOM 3125 C C . LEU A 1 405 ? 13.43 27 10.336 1 95.69 405 LEU A C 1
ATOM 3127 O O . LEU A 1 405 ? 12.406 26.781 9.695 1 95.69 405 LEU A O 1
ATOM 3131 N N . PRO A 1 406 ? 13.414 26.953 11.688 1 96.94 406 PRO A N 1
ATOM 3132 C CA . PRO A 1 406 ? 12.18 26.594 12.391 1 96.94 406 PRO A CA 1
ATOM 3133 C C . PRO A 1 406 ? 11.023 27.531 12.062 1 96.94 406 PRO A C 1
ATOM 3135 O O . PRO A 1 406 ? 9.883 27.094 11.938 1 96.94 406 PRO A O 1
ATOM 3138 N N . LEU A 1 407 ? 11.328 28.766 11.906 1 96.94 407 LEU A N 1
ATOM 3139 C CA . LEU A 1 407 ? 10.305 29.75 11.602 1 96.94 407 LEU A CA 1
ATOM 3140 C C . LEU A 1 407 ? 9.703 29.516 10.219 1 96.94 407 LEU A C 1
ATOM 3142 O O . LEU A 1 407 ? 8.477 29.516 10.062 1 96.94 407 LEU A O 1
ATOM 3146 N N . VAL A 1 408 ? 10.539 29.281 9.258 1 96.56 408 VAL A N 1
ATOM 3147 C CA . VAL A 1 408 ? 10.102 29.047 7.887 1 96.56 408 VAL A CA 1
ATOM 3148 C C . VAL A 1 408 ? 9.328 27.734 7.805 1 96.56 408 VAL A C 1
ATOM 3150 O O . VAL A 1 408 ? 8.281 27.656 7.164 1 96.56 408 VAL A O 1
ATOM 3153 N N . ILE A 1 409 ? 9.812 26.656 8.438 1 97.75 409 ILE A N 1
ATOM 3154 C CA . ILE A 1 409 ? 9.164 25.359 8.453 1 97.75 409 ILE A CA 1
ATOM 3155 C C . ILE A 1 409 ? 7.789 25.469 9.102 1 97.75 409 ILE A C 1
ATOM 3157 O O . ILE A 1 409 ? 6.809 24.922 8.586 1 97.75 409 ILE A O 1
ATOM 3161 N N . GLY A 1 410 ? 7.75 26.188 10.195 1 98 410 GLY A N 1
ATOM 3162 C CA . GLY A 1 410 ? 6.473 26.438 10.852 1 98 410 GLY A CA 1
ATOM 3163 C C . GLY A 1 410 ? 5.469 27.141 9.961 1 98 410 GLY A C 1
ATOM 3164 O O . GLY A 1 410 ? 4.285 26.797 9.953 1 98 410 GLY A O 1
ATOM 3165 N N . ALA A 1 411 ? 5.938 28.094 9.211 1 97.94 411 ALA A N 1
ATOM 3166 C CA . ALA A 1 411 ? 5.066 28.844 8.312 1 97.94 411 ALA A CA 1
ATOM 3167 C C . ALA A 1 411 ? 4.523 27.953 7.199 1 97.94 411 ALA A C 1
ATOM 3169 O O . ALA A 1 411 ? 3.365 28.078 6.801 1 97.94 411 ALA A O 1
ATOM 3170 N N . VAL A 1 412 ? 5.34 27.094 6.703 1 97.56 412 VAL A N 1
ATOM 3171 C CA . VAL A 1 412 ? 4.91 26.156 5.66 1 97.56 412 VAL A CA 1
ATOM 3172 C C . VAL A 1 412 ? 3.838 25.219 6.211 1 97.56 412 VAL A C 1
ATOM 3174 O O . VAL A 1 412 ? 2.791 25.031 5.59 1 97.56 412 VAL A O 1
ATOM 3177 N N . PHE A 1 413 ? 4.07 24.656 7.379 1 98.12 413 PHE A N 1
ATOM 3178 C CA . PHE A 1 413 ? 3.094 23.75 7.984 1 98.12 413 PHE A CA 1
ATOM 3179 C C . PHE A 1 413 ? 1.794 24.5 8.281 1 98.12 413 PHE A C 1
ATOM 3181 O O . PHE A 1 413 ? 0.707 23.938 8.125 1 98.12 413 PHE A O 1
ATOM 3188 N N . ALA A 1 414 ? 1.948 25.734 8.68 1 98.38 414 ALA A N 1
ATOM 3189 C CA . ALA A 1 414 ? 0.769 26.562 8.945 1 98.38 414 ALA A CA 1
ATOM 3190 C C . ALA A 1 414 ? -0.054 26.766 7.676 1 98.38 414 ALA A C 1
ATOM 3192 O O . ALA A 1 414 ? -1.286 26.734 7.715 1 98.38 414 ALA A O 1
ATOM 3193 N N . SER A 1 415 ? 0.58 27 6.625 1 97.31 415 SER A N 1
ATOM 3194 C CA . SER A 1 415 ? -0.101 27.266 5.359 1 97.31 415 SER A CA 1
ATOM 3195 C C . SER A 1 415 ? -0.928 26.062 4.922 1 97.31 415 SER A C 1
ATOM 3197 O O . SER A 1 415 ? -2.078 26.203 4.508 1 97.31 415 SER A O 1
ATOM 3199 N N . GLY A 1 416 ? -0.323 24.875 5.012 1 96.81 416 GLY A N 1
ATOM 3200 C CA . GLY A 1 416 ? -1.062 23.672 4.672 1 96.81 416 GLY A CA 1
ATOM 3201 C C . GLY A 1 416 ? -2.242 23.422 5.594 1 96.81 416 GLY A C 1
ATOM 3202 O O . GLY A 1 416 ? -3.293 22.953 5.148 1 96.81 416 GLY A O 1
ATOM 3203 N N . THR A 1 417 ? -2.053 23.703 6.82 1 96.94 417 THR A N 1
ATOM 3204 C CA . THR A 1 417 ? -3.119 23.516 7.797 1 96.94 417 THR A CA 1
ATOM 3205 C C . THR A 1 417 ? -4.32 24.406 7.457 1 96.94 417 THR A C 1
ATOM 3207 O O . THR A 1 417 ? -5.469 23.984 7.629 1 96.94 417 THR A O 1
ATOM 3210 N N . PHE A 1 418 ? -4.059 25.562 6.996 1 97.56 418 PHE A N 1
ATOM 3211 C CA . PHE A 1 418 ? -5.125 26.469 6.586 1 97.56 418 PHE A CA 1
ATOM 3212 C C . PHE A 1 418 ? -5.98 25.844 5.492 1 97.56 418 PHE A C 1
ATOM 3214 O O . PHE A 1 418 ? -7.207 25.844 5.578 1 97.56 418 PHE A O 1
ATOM 3221 N N . GLY A 1 419 ? -5.387 25.344 4.516 1 94.56 419 GLY A N 1
ATOM 3222 C CA . GLY A 1 419 ? -6.117 24.734 3.41 1 94.56 419 GLY A CA 1
ATOM 3223 C C . GLY A 1 419 ? -6.906 23.5 3.82 1 94.56 419 GLY A C 1
ATOM 3224 O O . GLY A 1 419 ? -8.055 23.328 3.398 1 94.56 419 GLY A O 1
ATOM 3225 N N . ALA A 1 420 ? -6.277 22.672 4.59 1 93.69 420 ALA A N 1
ATOM 3226 C CA . ALA A 1 420 ? -6.957 21.484 5.082 1 93.69 420 ALA A CA 1
ATOM 3227 C C . ALA A 1 420 ? -8.219 21.844 5.859 1 93.69 420 ALA A C 1
ATOM 3229 O O . ALA A 1 420 ? -9.211 21.125 5.82 1 93.69 420 ALA A O 1
ATOM 3230 N N . PHE A 1 421 ? -8.117 22.922 6.512 1 95.69 421 PHE A N 1
ATOM 3231 C CA . PHE A 1 421 ? -9.227 23.359 7.348 1 95.69 421 PHE A CA 1
ATOM 3232 C C . PHE A 1 421 ? -10.281 24.094 6.516 1 95.69 421 PHE A C 1
ATOM 3234 O O . PHE A 1 421 ? -11.477 23.797 6.621 1 95.69 421 PHE A O 1
ATOM 3241 N N . ALA A 1 422 ? -9.891 24.938 5.613 1 95.31 422 ALA A N 1
ATOM 3242 C CA . ALA A 1 422 ? -10.797 25.938 5.039 1 95.31 422 ALA A CA 1
ATOM 3243 C C . ALA A 1 422 ? -11.273 25.5 3.654 1 95.31 422 ALA A C 1
ATOM 3245 O O . ALA A 1 422 ? -12.344 25.906 3.205 1 95.31 422 ALA A O 1
ATOM 3246 N N . SER A 1 423 ? -10.602 24.672 2.992 1 94.62 423 SER A N 1
ATOM 3247 C CA . SER A 1 423 ? -10.867 24.375 1.59 1 94.62 423 SER A CA 1
ATOM 3248 C C . SER A 1 423 ? -12.094 23.469 1.442 1 94.62 423 SER A C 1
ATOM 3250 O O . SER A 1 423 ? -12.25 22.5 2.189 1 94.62 423 SER A O 1
ATOM 3252 N N . PRO A 1 424 ? -13.016 23.75 0.487 1 92.19 424 PRO A N 1
ATOM 3253 C CA . PRO A 1 424 ? -14.133 22.859 0.184 1 92.19 424 PRO A CA 1
ATOM 3254 C C . PRO A 1 424 ? -13.68 21.547 -0.464 1 92.19 424 PRO A C 1
ATOM 3256 O O . PRO A 1 424 ? -14.445 20.578 -0.507 1 92.19 424 PRO A O 1
ATOM 3259 N N . LEU A 1 425 ? -12.469 21.578 -0.896 1 89.19 425 LEU A N 1
ATOM 3260 C CA . LEU A 1 425 ? -11.945 20.422 -1.597 1 89.19 425 LEU A CA 1
ATOM 3261 C C . LEU A 1 425 ? -11.211 19.484 -0.636 1 89.19 425 LEU A C 1
ATOM 3263 O O . LEU A 1 425 ? -10.836 18.375 -1.006 1 89.19 425 LEU A O 1
ATOM 3267 N N . SER A 1 426 ? -11.039 19.906 0.575 1 92 426 SER A N 1
ATOM 3268 C CA . SER A 1 426 ? -10.242 19.109 1.516 1 92 426 SER A CA 1
ATOM 3269 C C . SER A 1 426 ? -11.008 17.875 1.976 1 92 426 SER A C 1
ATOM 3271 O O . SER A 1 426 ? -12.227 17.906 2.121 1 92 426 SER A O 1
ATOM 3273 N N . ASP A 1 427 ? -10.25 16.828 2.191 1 88.06 427 ASP A N 1
ATOM 3274 C CA . ASP A 1 427 ? -10.836 15.594 2.705 1 88.06 427 ASP A CA 1
ATOM 3275 C C . ASP A 1 427 ? -11.469 15.82 4.078 1 88.06 427 ASP A C 1
ATOM 3277 O O . ASP A 1 427 ? -12.469 15.188 4.414 1 88.06 427 ASP A O 1
ATOM 3281 N N . ASP A 1 428 ? -10.859 16.672 4.832 1 92.44 428 ASP A N 1
ATOM 3282 C CA . ASP A 1 428 ? -11.406 16.969 6.148 1 92.44 428 ASP A CA 1
ATOM 3283 C C . ASP A 1 428 ? -12.812 17.547 6.039 1 92.44 428 ASP A C 1
ATOM 3285 O O . ASP A 1 428 ? -13.75 17.047 6.672 1 92.44 428 ASP A O 1
ATOM 3289 N N . THR A 1 429 ? -12.961 18.531 5.168 1 93.12 429 THR A N 1
ATOM 3290 C CA . THR A 1 429 ? -14.25 19.188 4.953 1 93.12 429 THR A CA 1
ATOM 3291 C C . THR A 1 429 ? -15.273 18.203 4.398 1 93.12 429 THR A C 1
ATOM 3293 O O . THR A 1 429 ? -16.406 18.141 4.871 1 93.12 429 THR A O 1
ATOM 3296 N N . ASN A 1 430 ? -14.898 17.406 3.518 1 91 430 ASN A N 1
ATOM 3297 C CA . ASN A 1 430 ? -15.805 16.469 2.863 1 91 430 ASN A CA 1
ATOM 3298 C C . ASN A 1 430 ? -16.25 15.359 3.816 1 91 430 ASN A C 1
ATOM 3300 O O . ASN A 1 430 ? -17.422 14.969 3.814 1 91 430 ASN A O 1
ATOM 3304 N N . THR A 1 431 ? -15.352 14.906 4.598 1 89.94 431 THR A N 1
ATOM 3305 C CA . THR A 1 431 ? -15.656 13.82 5.52 1 89.94 431 THR A CA 1
ATOM 3306 C C . THR A 1 431 ? -16.625 14.289 6.602 1 89.94 431 THR A C 1
ATOM 3308 O O . THR A 1 431 ? -17.625 13.617 6.887 1 89.94 431 THR A O 1
ATOM 3311 N N . ILE A 1 432 ? -16.344 15.406 7.172 1 91.81 432 ILE A N 1
ATOM 3312 C CA . ILE A 1 432 ? -17.203 15.93 8.227 1 91.81 432 ILE A CA 1
ATOM 3313 C C . ILE A 1 432 ? -18.578 16.25 7.66 1 91.81 432 ILE A C 1
ATOM 3315 O O . ILE A 1 432 ? -19.609 15.977 8.297 1 91.81 432 ILE A O 1
ATOM 3319 N N . ALA A 1 433 ? -18.625 16.828 6.484 1 91.38 433 ALA A N 1
ATOM 3320 C CA . ALA A 1 433 ? -19.891 17.156 5.848 1 91.38 433 ALA A CA 1
ATOM 3321 C C . ALA A 1 433 ? -20.719 15.898 5.59 1 91.38 433 ALA A C 1
ATOM 3323 O O . ALA A 1 433 ? -21.938 15.898 5.797 1 91.38 433 ALA A O 1
ATOM 3324 N N . ARG A 1 434 ? -20.031 14.875 5.223 1 88.38 434 ARG A N 1
ATOM 3325 C CA . ARG A 1 434 ? -20.719 13.617 4.941 1 88.38 434 ARG A CA 1
ATOM 3326 C C . ARG A 1 434 ? -21.281 13 6.219 1 88.38 434 ARG A C 1
ATOM 3328 O O . ARG A 1 434 ? -22.438 12.57 6.254 1 88.38 434 ARG A O 1
ATOM 3335 N N . ILE A 1 435 ? -20.469 12.969 7.227 1 87.75 435 ILE A N 1
ATOM 3336 C CA . ILE A 1 435 ? -20.875 12.32 8.477 1 87.75 435 ILE A CA 1
ATOM 3337 C C . ILE A 1 435 ? -22.016 13.094 9.109 1 87.75 435 ILE A C 1
ATOM 3339 O O . ILE A 1 435 ? -22.938 12.5 9.664 1 87.75 435 ILE A O 1
ATOM 3343 N N . LEU A 1 436 ? -22.047 14.422 8.953 1 88.19 436 LEU A N 1
ATOM 3344 C CA . LEU A 1 436 ? -23.047 15.273 9.602 1 88.19 436 LEU A CA 1
ATOM 3345 C C . LEU A 1 436 ? -24.156 15.641 8.633 1 88.19 436 LEU A C 1
ATOM 3347 O O . LEU A 1 436 ? -25.047 16.422 8.977 1 88.19 436 LEU A O 1
ATOM 3351 N N . ASN A 1 437 ? -24.109 15.094 7.465 1 86.25 437 ASN A N 1
ATOM 3352 C CA . ASN A 1 437 ? -25.109 15.328 6.426 1 86.25 437 ASN A CA 1
ATOM 3353 C C . ASN A 1 437 ? -25.266 16.812 6.121 1 86.25 437 ASN A C 1
ATOM 3355 O O . ASN A 1 437 ? -26.375 17.344 6.152 1 86.25 437 ASN A O 1
ATOM 3359 N N . LEU A 1 438 ? -24.141 17.453 5.922 1 88.44 438 LEU A N 1
ATOM 3360 C CA . LEU A 1 438 ? -24.094 18.859 5.539 1 88.44 438 LEU A CA 1
ATOM 3361 C C . LEU A 1 438 ? -23.719 19.016 4.07 1 88.44 438 LEU A C 1
ATOM 3363 O O . LEU A 1 438 ? -23.094 18.125 3.488 1 88.44 438 LEU A O 1
ATOM 3367 N N . SER A 1 439 ? -24.188 20.109 3.492 1 91.88 439 SER A N 1
ATOM 3368 C CA . SER A 1 439 ? -23.656 20.5 2.188 1 91.88 439 SER A CA 1
ATOM 3369 C C . SER A 1 439 ? -22.203 20.922 2.291 1 91.88 439 SER A C 1
ATOM 3371 O O . SER A 1 439 ? -21.875 21.828 3.064 1 91.88 439 SER A O 1
ATOM 3373 N N . VAL A 1 440 ? -21.375 20.375 1.522 1 92.25 440 VAL A N 1
ATOM 3374 C CA . VAL A 1 440 ? -19.953 20.625 1.577 1 92.25 440 VAL A CA 1
ATOM 3375 C C . VAL A 1 440 ? -19.688 22.109 1.319 1 92.25 440 VAL A C 1
ATOM 3377 O O . VAL A 1 440 ? -18.922 22.75 2.059 1 92.25 440 VAL A O 1
ATOM 3380 N N . VAL A 1 441 ? -20.344 22.688 0.345 1 91.44 441 VAL A N 1
ATOM 3381 C CA . VAL A 1 441 ? -20.078 24.062 -0.077 1 91.44 441 VAL A CA 1
ATOM 3382 C C . VAL A 1 441 ? -20.562 25.031 0.997 1 91.44 441 VAL A C 1
ATOM 3384 O O . VAL A 1 441 ? -19.844 25.984 1.355 1 91.44 441 VAL A O 1
ATOM 3387 N N . GLU A 1 442 ? -21.703 24.797 1.497 1 91.19 442 GLU A N 1
ATOM 3388 C CA . GLU A 1 442 ? -22.266 25.688 2.52 1 91.19 442 GLU A CA 1
ATOM 3389 C C . GLU A 1 442 ? -21.453 25.609 3.809 1 91.19 442 GLU A C 1
ATOM 3391 O O . GLU A 1 442 ? -21.219 26.625 4.461 1 91.19 442 GLU A O 1
ATOM 3396 N N . TYR A 1 443 ? -21.078 24.453 4.098 1 93.38 443 TYR A N 1
ATOM 3397 C CA . TYR A 1 443 ? -20.266 24.266 5.301 1 93.38 443 TYR A CA 1
ATOM 3398 C C . TYR A 1 443 ? -18.906 24.938 5.141 1 93.38 443 TYR A C 1
ATOM 3400 O O . TYR A 1 443 ? -18.422 25.609 6.062 1 93.38 443 TYR A O 1
ATOM 3408 N N . ALA A 1 444 ? -18.281 24.766 4 1 94.19 444 ALA A N 1
ATOM 3409 C CA . ALA A 1 444 ? -17 25.406 3.729 1 94.19 444 ALA A CA 1
ATOM 3410 C C . ALA A 1 444 ? -17.109 26.922 3.814 1 94.19 444 ALA A C 1
ATOM 3412 O O . ALA A 1 444 ? -16.203 27.578 4.324 1 94.19 444 ALA A O 1
ATOM 3413 N N . LYS A 1 445 ? -18.172 27.391 3.316 1 92.75 445 LYS A N 1
ATOM 3414 C CA . LYS A 1 445 ? -18.391 28.844 3.379 1 92.75 445 LYS A CA 1
ATOM 3415 C C . LYS A 1 445 ? -18.547 29.312 4.82 1 92.75 445 LYS A C 1
ATOM 3417 O O . LYS A 1 445 ? -18.078 30.391 5.184 1 92.75 445 LYS A O 1
ATOM 3422 N N . TYR A 1 446 ? -19.203 28.516 5.516 1 91.38 446 TYR A N 1
ATOM 3423 C CA . TYR A 1 446 ? -19.438 28.828 6.922 1 91.38 446 TYR A CA 1
ATOM 3424 C C . TYR A 1 446 ? -18.125 28.969 7.68 1 91.38 446 TYR A C 1
ATOM 3426 O O . TYR A 1 446 ? -17.953 29.891 8.469 1 91.38 446 TYR A O 1
ATOM 3434 N N . LYS A 1 447 ? -17.203 28.125 7.457 1 93.94 447 LYS A N 1
ATOM 3435 C CA . LYS A 1 447 ? -15.977 28.109 8.266 1 93.94 447 LYS A CA 1
ATOM 3436 C C . LYS A 1 447 ? -14.891 28.953 7.617 1 93.94 447 LYS A C 1
ATOM 3438 O O . LYS A 1 447 ? -13.836 29.188 8.227 1 93.94 447 LYS A O 1
ATOM 3443 N N . LEU A 1 448 ? -15.141 29.422 6.426 1 94.94 448 LEU A N 1
ATOM 3444 C CA . LEU A 1 448 ? -14.133 30.203 5.719 1 94.94 448 LEU A CA 1
ATOM 3445 C C . LEU A 1 448 ? -13.867 31.531 6.426 1 94.94 448 LEU A C 1
ATOM 3447 O O . LEU A 1 448 ? -12.727 31.984 6.508 1 94.94 448 LEU A O 1
ATOM 3451 N N . LYS A 1 449 ? -14.852 32.156 6.902 1 93.06 449 LYS A N 1
ATOM 3452 C CA . LYS A 1 449 ? -14.703 33.469 7.535 1 93.06 449 LYS A CA 1
ATOM 3453 C C . LYS A 1 449 ? -13.789 33.406 8.75 1 93.06 449 LYS A C 1
ATOM 3455 O O . LYS A 1 449 ? -12.773 34.094 8.828 1 93.06 449 LYS A O 1
ATOM 3460 N N . PRO A 1 450 ? -14.148 32.562 9.672 1 94.56 450 PRO A N 1
ATOM 3461 C CA . PRO A 1 450 ? -13.227 32.438 10.805 1 94.56 450 PRO A CA 1
ATOM 3462 C C . PRO A 1 450 ? -11.82 32 10.383 1 94.56 450 PRO A C 1
ATOM 3464 O O . PRO A 1 450 ? -10.836 32.438 11 1 94.56 450 PRO A O 1
ATOM 3467 N N . ALA A 1 451 ? -11.688 31.203 9.43 1 96.69 451 ALA A N 1
ATOM 3468 C CA . ALA A 1 451 ? -10.383 30.734 8.945 1 96.69 451 ALA A CA 1
ATOM 3469 C C . ALA A 1 451 ? -9.578 31.891 8.359 1 96.69 451 ALA A C 1
ATOM 3471 O O . ALA A 1 451 ? -8.359 31.969 8.562 1 96.69 451 ALA A O 1
ATOM 3472 N N . LEU A 1 452 ? -10.25 32.75 7.645 1 96.94 452 LEU A N 1
ATOM 3473 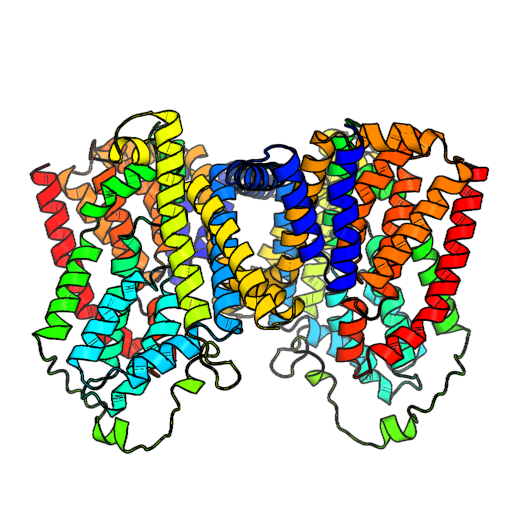C CA . LEU A 1 452 ? -9.578 33.906 7.055 1 96.94 452 LEU A CA 1
ATOM 3474 C C . LEU A 1 452 ? -9.125 34.875 8.133 1 96.94 452 LEU A C 1
ATOM 3476 O O . LEU A 1 452 ? -8.062 35.5 8.016 1 96.94 452 LEU A O 1
ATOM 3480 N N . ILE A 1 453 ? -9.938 35.031 9.102 1 95.88 453 ILE A N 1
ATOM 3481 C CA . ILE A 1 453 ? -9.555 35.875 10.227 1 95.88 453 ILE A CA 1
ATOM 3482 C C . ILE A 1 453 ? -8.297 35.312 10.891 1 95.88 453 ILE A C 1
ATOM 3484 O O . ILE A 1 453 ? -7.352 36.031 11.18 1 95.88 453 ILE A O 1
ATOM 3488 N N . ALA A 1 454 ? -8.328 34.031 11.109 1 97.31 454 ALA A N 1
ATOM 3489 C CA . ALA A 1 454 ? -7.172 33.375 11.695 1 97.31 454 ALA A CA 1
ATOM 3490 C C . ALA A 1 454 ? -5.941 33.531 10.812 1 97.31 454 ALA A C 1
ATOM 3492 O O . ALA A 1 454 ? -4.828 33.719 11.305 1 97.31 454 ALA A O 1
ATOM 3493 N N . ALA A 1 455 ? -6.133 33.375 9.508 1 97.56 455 ALA A N 1
ATOM 3494 C CA . ALA A 1 455 ? -5.027 33.5 8.562 1 97.56 455 ALA A CA 1
ATOM 3495 C C . ALA A 1 455 ? -4.441 34.938 8.594 1 97.56 455 ALA A C 1
ATOM 3497 O O . ALA A 1 455 ? -3.223 35.094 8.516 1 97.56 455 ALA A O 1
ATOM 3498 N N . PHE A 1 456 ? -5.277 35.906 8.68 1 96.81 456 PHE A N 1
ATOM 3499 C CA . PHE A 1 456 ? -4.828 37.281 8.742 1 96.81 456 PHE A CA 1
ATOM 3500 C C . PHE A 1 456 ? -4.008 37.531 10 1 96.81 456 PHE A C 1
ATOM 3502 O O . PHE A 1 456 ? -2.928 38.125 9.938 1 96.81 456 PHE A O 1
ATOM 3509 N N . ILE A 1 457 ? -4.52 37.125 11.109 1 97.44 457 ILE A N 1
ATOM 3510 C CA . ILE A 1 457 ? -3.807 37.25 12.375 1 97.44 457 ILE A CA 1
ATOM 3511 C C . ILE A 1 457 ? -2.453 36.562 12.281 1 97.44 457 ILE A C 1
ATOM 3513 O O . ILE A 1 457 ? -1.44 37.094 12.75 1 97.44 457 ILE A O 1
ATOM 3517 N N . THR A 1 458 ? -2.434 35.375 11.672 1 97.94 458 THR A N 1
ATOM 3518 C CA . THR A 1 458 ? -1.219 34.562 11.516 1 97.94 458 THR A CA 1
ATOM 3519 C C . THR A 1 458 ? -0.193 35.312 10.664 1 97.94 458 THR A C 1
ATOM 3521 O O . THR A 1 458 ? 0.992 35.344 11.008 1 97.94 458 THR A O 1
ATOM 3524 N N . ALA A 1 459 ? -0.63 35.906 9.586 1 96.62 459 ALA A N 1
ATOM 3525 C CA . ALA A 1 459 ? 0.262 36.656 8.711 1 96.62 459 ALA A CA 1
ATOM 3526 C C . ALA A 1 459 ? 0.907 37.812 9.461 1 96.62 459 ALA A C 1
ATOM 3528 O O . ALA A 1 459 ? 2.098 38.094 9.289 1 96.62 459 ALA A O 1
ATOM 3529 N N . VAL A 1 460 ? 0.165 38.469 10.25 1 95.69 460 VAL A N 1
ATOM 3530 C CA . VAL A 1 460 ? 0.657 39.594 11.039 1 95.69 460 VAL A CA 1
ATOM 3531 C C . VAL A 1 460 ? 1.666 39.094 12.07 1 95.69 460 VAL A C 1
ATOM 3533 O O . VAL A 1 460 ? 2.695 39.75 12.297 1 95.69 460 VAL A O 1
ATOM 3536 N N . LEU A 1 461 ? 1.341 38 12.672 1 96.75 461 LEU A N 1
ATOM 3537 C CA . LEU A 1 461 ? 2.25 37.406 13.664 1 96.75 461 LEU A CA 1
ATOM 3538 C C . LEU A 1 461 ? 3.594 37.062 13.031 1 96.75 461 LEU A C 1
ATOM 3540 O O . LEU A 1 461 ? 4.645 37.281 13.648 1 96.75 461 LEU A O 1
ATOM 3544 N N . TYR A 1 462 ? 3.58 36.5 11.844 1 96.88 462 TYR A N 1
ATOM 3545 C CA . TYR A 1 462 ? 4.824 36.188 11.148 1 96.88 462 TYR A CA 1
ATOM 3546 C C . TYR A 1 462 ? 5.621 37.438 10.844 1 96.88 462 TYR A C 1
ATOM 3548 O O . TYR A 1 462 ? 6.84 37.469 11.016 1 96.88 462 TYR A O 1
ATOM 3556 N N . GLY A 1 463 ? 4.953 38.469 10.352 1 93.38 463 GLY A N 1
ATOM 3557 C CA . GLY A 1 463 ? 5.621 39.719 10.109 1 93.38 463 GLY A CA 1
ATOM 3558 C C . GLY A 1 463 ? 6.266 40.312 11.352 1 93.38 463 GLY A C 1
ATOM 3559 O O . GLY A 1 463 ? 7.41 40.781 11.305 1 93.38 463 GLY A O 1
ATOM 3560 N N . ALA A 1 464 ? 5.594 40.25 12.422 1 93.38 464 ALA A N 1
ATOM 3561 C CA . ALA A 1 464 ? 6.082 40.781 13.688 1 93.38 464 ALA A CA 1
ATOM 3562 C C . ALA A 1 464 ? 7.266 39.938 14.203 1 93.38 464 ALA A C 1
ATOM 3564 O O . ALA A 1 464 ? 8.219 40.5 14.758 1 93.38 464 ALA A O 1
ATOM 3565 N N . THR A 1 465 ? 7.219 38.656 14.07 1 93.38 465 THR A N 1
ATOM 3566 C CA . THR A 1 465 ? 8.266 37.781 14.57 1 93.38 465 THR A CA 1
ATOM 3567 C C . THR A 1 465 ? 9.57 38 13.812 1 93.38 465 THR A C 1
ATOM 3569 O O . THR A 1 465 ? 10.648 38 14.414 1 93.38 465 THR A O 1
ATOM 3572 N N . VAL A 1 466 ? 9.453 38.156 12.516 1 87.31 466 VAL A N 1
ATOM 3573 C CA . VAL A 1 466 ? 10.664 38.344 11.727 1 87.31 466 VAL A CA 1
ATOM 3574 C C . VAL A 1 466 ? 11.289 39.719 12.062 1 87.31 466 VAL A C 1
ATOM 3576 O O . VAL A 1 466 ? 12.508 39.844 12.055 1 87.31 466 VAL A O 1
ATOM 3579 N N . PHE A 1 467 ? 10.477 40.625 12.43 1 81.5 467 PHE A N 1
ATOM 3580 C CA . PHE A 1 467 ? 10.961 41.938 12.781 1 81.5 467 PHE A CA 1
ATOM 3581 C C . PHE A 1 467 ? 11.695 41.906 14.117 1 81.5 467 PHE A C 1
ATOM 3583 O O . PHE A 1 467 ? 12.711 42.594 14.289 1 81.5 467 PHE A O 1
ATOM 3590 N N . PHE A 1 468 ? 11.281 41.031 15.016 1 76.94 468 PHE A N 1
ATOM 3591 C CA . PHE A 1 468 ? 11.859 41.031 16.359 1 76.94 468 PHE A CA 1
ATOM 3592 C C . PHE A 1 468 ? 12.867 39.906 16.5 1 76.94 468 PHE A C 1
ATOM 3594 O O . PHE A 1 468 ? 13.664 39.906 17.453 1 76.94 468 PHE A O 1
ATOM 3601 N N . TYR A 1 469 ? 12.844 38.906 15.766 1 67.62 469 TYR A N 1
ATOM 3602 C CA . TYR A 1 469 ? 13.688 37.75 15.906 1 67.62 469 TYR A CA 1
ATOM 3603 C C . TYR A 1 469 ? 14.969 37.875 15.094 1 67.62 469 TYR A C 1
ATOM 3605 O O . TYR A 1 469 ? 14.93 38.281 13.922 1 67.62 469 TYR A O 1
ATOM 3613 N N . MET B 1 1 ? 24.812 -22.719 17.75 1 55.78 1 MET B N 1
ATOM 3614 C CA . MET B 1 1 ? 23.797 -23.75 17.625 1 55.78 1 MET B CA 1
ATOM 3615 C C . MET B 1 1 ? 23.016 -23.609 16.312 1 55.78 1 MET B C 1
ATOM 3617 O O . MET B 1 1 ? 22.219 -22.688 16.172 1 55.78 1 MET B O 1
ATOM 3621 N N . GLU B 1 2 ? 23.359 -24.25 15.234 1 73.44 2 GLU B N 1
ATOM 3622 C CA . GLU B 1 2 ? 22.969 -24.234 13.828 1 73.44 2 GLU B CA 1
ATOM 3623 C C . GLU B 1 2 ? 21.484 -24.578 13.664 1 73.44 2 GLU B C 1
ATOM 3625 O O . GLU B 1 2 ? 20.828 -24.078 12.742 1 73.44 2 GLU B O 1
ATOM 3630 N N . TRP B 1 3 ? 20.938 -25.266 14.703 1 82.56 3 TRP B N 1
ATOM 3631 C CA . TRP B 1 3 ? 19.547 -25.703 14.594 1 82.56 3 TRP B CA 1
ATOM 3632 C C . TRP B 1 3 ? 18.578 -24.547 14.82 1 82.56 3 TRP B C 1
ATOM 3634 O O . TRP B 1 3 ? 17.406 -24.609 14.438 1 82.56 3 TRP B O 1
ATOM 3644 N N . LEU B 1 4 ? 19.109 -23.453 15.383 1 86.31 4 LEU B N 1
ATOM 3645 C CA . LEU B 1 4 ? 18.281 -22.281 15.633 1 86.31 4 LEU B CA 1
ATOM 3646 C C . LEU B 1 4 ? 17.859 -21.625 14.328 1 86.31 4 LEU B C 1
ATOM 3648 O O . LEU B 1 4 ? 16.844 -20.922 14.281 1 86.31 4 LEU B O 1
ATOM 3652 N N . SER B 1 5 ? 18.609 -21.938 13.336 1 87.94 5 SER B N 1
ATOM 3653 C CA . SER B 1 5 ? 18.375 -21.297 12.047 1 87.94 5 SER B CA 1
ATOM 3654 C C . SER B 1 5 ? 17.094 -21.828 11.391 1 87.94 5 SER B C 1
ATOM 3656 O O . SER B 1 5 ? 16.516 -21.156 10.523 1 87.94 5 SER B O 1
ATOM 3658 N N . ILE B 1 6 ? 16.625 -22.969 11.828 1 88.31 6 ILE B N 1
ATOM 3659 C CA . ILE B 1 6 ? 15.477 -23.594 11.172 1 88.31 6 ILE B CA 1
ATOM 3660 C C . ILE B 1 6 ? 14.203 -23.266 11.953 1 88.31 6 ILE B C 1
ATOM 3662 O O . ILE B 1 6 ? 13.094 -23.438 11.445 1 88.31 6 ILE B O 1
ATOM 3666 N N . ILE B 1 7 ? 14.289 -22.781 13.102 1 91.25 7 ILE B N 1
ATOM 3667 C CA . ILE B 1 7 ? 13.164 -22.562 14.008 1 91.25 7 ILE B CA 1
ATOM 3668 C C . ILE B 1 7 ? 12.164 -21.609 13.375 1 91.25 7 ILE B C 1
ATOM 3670 O O . ILE B 1 7 ? 10.961 -21.859 13.367 1 91.25 7 ILE B O 1
ATOM 3674 N N . PRO B 1 8 ? 12.648 -20.5 12.805 1 91.62 8 PRO B N 1
ATOM 3675 C CA . PRO B 1 8 ? 11.68 -19.578 12.211 1 91.62 8 PRO B CA 1
ATOM 3676 C C . PRO B 1 8 ? 10.828 -20.219 11.125 1 91.62 8 PRO B C 1
ATOM 3678 O O . PRO B 1 8 ? 9.609 -20.062 11.117 1 91.62 8 PRO B O 1
ATOM 3681 N N . PHE B 1 9 ? 11.461 -20.984 10.289 1 86.25 9 PHE B N 1
ATOM 3682 C CA . PHE B 1 9 ? 10.719 -21.625 9.219 1 86.25 9 PHE B CA 1
ATOM 3683 C C . PHE B 1 9 ? 9.812 -22.719 9.766 1 86.25 9 PHE B C 1
ATOM 3685 O O . PHE B 1 9 ? 8.727 -22.953 9.234 1 86.25 9 PHE B O 1
ATOM 3692 N N . LEU B 1 10 ? 10.195 -23.391 10.805 1 88.44 10 LEU B N 1
ATOM 3693 C CA . LEU B 1 10 ? 9.398 -24.453 11.414 1 88.44 10 LEU B CA 1
ATOM 3694 C C . LEU B 1 10 ? 8.133 -23.891 12.055 1 88.44 10 LEU B C 1
ATOM 3696 O O . LEU B 1 10 ? 7.117 -24.578 12.133 1 88.44 10 LEU B O 1
ATOM 3700 N N . LEU B 1 11 ? 8.234 -22.672 12.438 1 91.81 11 LEU B N 1
ATOM 3701 C CA . LEU B 1 11 ? 7.078 -22.047 13.07 1 91.81 11 LEU B CA 1
ATOM 3702 C C . LEU B 1 11 ? 6.098 -21.531 12.031 1 91.81 11 LEU B C 1
ATOM 3704 O O . LEU B 1 11 ? 4.887 -21.484 12.273 1 91.81 11 LEU B O 1
ATOM 3708 N N . VAL B 1 12 ? 6.609 -21.125 10.875 1 91 12 VAL B N 1
ATOM 3709 C CA . VAL B 1 12 ? 5.793 -20.5 9.844 1 91 12 VAL B CA 1
ATOM 3710 C C . VAL B 1 12 ? 4.723 -21.484 9.367 1 91 12 VAL B C 1
ATOM 3712 O O . VAL B 1 12 ? 3.543 -21.125 9.289 1 91 12 VAL B O 1
ATOM 3715 N N . ILE B 1 13 ? 5.117 -22.719 9.141 1 85.94 13 ILE B N 1
ATOM 3716 C CA . ILE B 1 13 ? 4.258 -23.703 8.492 1 85.94 13 ILE B CA 1
ATOM 3717 C C . ILE B 1 13 ? 3.102 -24.078 9.414 1 85.94 13 ILE B C 1
ATOM 3719 O O . ILE B 1 13 ? 1.933 -23.938 9.047 1 85.94 13 ILE B O 1
ATOM 3723 N N . PRO B 1 14 ? 3.297 -24.453 10.641 1 89.75 14 PRO B N 1
ATOM 3724 C CA . PRO B 1 14 ? 2.182 -24.812 11.523 1 89.75 14 PRO B CA 1
ATOM 3725 C C . PRO B 1 14 ? 1.24 -23.625 11.789 1 89.75 14 PRO B C 1
ATOM 3727 O O . PRO B 1 14 ? 0.021 -23.812 11.836 1 89.75 14 PRO B O 1
ATOM 3730 N N . ILE B 1 15 ? 1.791 -22.5 11.945 1 91.88 15 ILE B N 1
ATOM 3731 C CA . ILE B 1 15 ? 0.965 -21.328 12.211 1 91.88 15 ILE B CA 1
ATOM 3732 C C . ILE B 1 15 ? 0.122 -21 10.984 1 91.88 15 ILE B C 1
ATOM 3734 O O . ILE B 1 15 ? -1.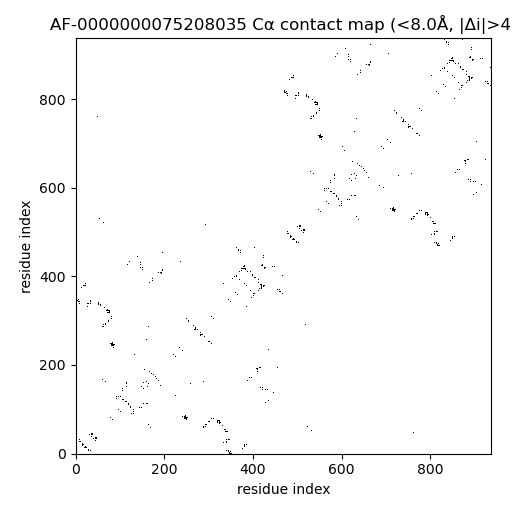064 -20.688 11.102 1 91.88 15 ILE B O 1
ATOM 3738 N N . ALA B 1 16 ? 0.721 -21.047 9.844 1 87.62 16 ALA B N 1
ATOM 3739 C CA . ALA B 1 16 ? 0.001 -20.781 8.602 1 87.62 16 ALA B CA 1
ATOM 3740 C C . ALA B 1 16 ? -1.126 -21.797 8.391 1 87.62 16 ALA B C 1
ATOM 3742 O O . ALA B 1 16 ? -2.229 -21.422 7.977 1 87.62 16 ALA B O 1
ATOM 3743 N N . VAL B 1 17 ? -0.839 -23.031 8.719 1 83.75 17 VAL B N 1
ATOM 3744 C CA . VAL B 1 17 ? -1.83 -24.094 8.539 1 83.75 17 VAL B CA 1
ATOM 3745 C C . VAL B 1 17 ? -2.959 -23.922 9.555 1 83.75 17 VAL B C 1
ATOM 3747 O O . VAL B 1 17 ? -4.137 -24.016 9.203 1 83.75 17 VAL B O 1
ATOM 3750 N N . LYS B 1 18 ? -2.621 -23.609 10.75 1 87.12 18 LYS B N 1
ATOM 3751 C CA . LYS B 1 18 ? -3.613 -23.469 11.812 1 87.12 18 LYS B CA 1
ATOM 3752 C C . LYS B 1 18 ? -4.488 -22.25 11.594 1 87.12 18 LYS B C 1
ATOM 3754 O O . LYS B 1 18 ? -5.699 -22.281 11.836 1 87.12 18 LYS B O 1
ATOM 3759 N N . THR B 1 19 ? -3.885 -21.203 11.164 1 87.56 19 THR B N 1
ATOM 3760 C CA . THR B 1 19 ? -4.625 -19.953 10.984 1 87.56 19 THR B CA 1
ATOM 3761 C C . THR B 1 19 ? -5.23 -19.875 9.586 1 87.56 19 THR B C 1
ATOM 3763 O O . THR B 1 19 ? -6.07 -19.016 9.305 1 87.56 19 THR B O 1
ATOM 3766 N N . LYS B 1 20 ? -4.785 -20.75 8.703 1 82.81 20 LYS B N 1
ATOM 3767 C CA . LYS B 1 20 ? -5.191 -20.75 7.297 1 82.81 20 LYS B CA 1
ATOM 3768 C C . LYS B 1 20 ? -4.797 -19.453 6.605 1 82.81 20 LYS B C 1
ATOM 3770 O O . LYS B 1 20 ? -5.488 -18.984 5.695 1 82.81 20 LYS B O 1
ATOM 3775 N N . GLN B 1 21 ? -3.787 -18.859 7.266 1 87.62 21 GLN B N 1
ATOM 3776 C CA . GLN B 1 21 ? -3.234 -17.641 6.715 1 87.62 21 GLN B CA 1
ATOM 3777 C C . GLN B 1 21 ? -1.708 -17.672 6.695 1 87.62 21 GLN B C 1
ATOM 3779 O O . GLN B 1 21 ? -1.083 -18.094 7.672 1 87.62 21 GLN B O 1
ATOM 3784 N N . VAL B 1 22 ? -1.146 -17.141 5.633 1 87.75 22 VAL B N 1
ATOM 3785 C CA . VAL B 1 22 ? 0.299 -17.234 5.457 1 87.75 22 VAL B CA 1
ATOM 3786 C C . VAL B 1 22 ? 0.986 -16.094 6.215 1 87.75 22 VAL B C 1
ATOM 3788 O O . VAL B 1 22 ? 2.035 -16.297 6.828 1 87.75 22 VAL B O 1
ATOM 3791 N N . LEU B 1 23 ? 0.385 -14.945 6.176 1 91.62 23 LEU B N 1
ATOM 3792 C CA . LEU B 1 23 ? 1.048 -13.734 6.652 1 91.62 23 LEU B CA 1
ATOM 3793 C C . LEU B 1 23 ? 1.334 -13.828 8.148 1 91.62 23 LEU B C 1
ATOM 3795 O O . LEU B 1 23 ? 2.445 -13.531 8.594 1 91.62 23 LEU B O 1
ATOM 3799 N N . PRO B 1 24 ? 0.409 -14.328 8.961 1 91.88 24 PRO B N 1
ATOM 3800 C CA . PRO B 1 24 ? 0.713 -14.484 10.391 1 91.88 24 PRO B CA 1
ATOM 3801 C C . PRO B 1 24 ? 1.861 -15.453 10.648 1 91.88 24 PRO B C 1
ATOM 3803 O O . PRO B 1 24 ? 2.674 -15.227 11.547 1 91.88 24 PRO B O 1
ATOM 3806 N N . GLY B 1 25 ? 1.894 -16.516 9.914 1 92.06 25 GLY B N 1
ATOM 3807 C CA . GLY B 1 25 ? 2.996 -17.453 10.047 1 92.06 25 GLY B CA 1
ATOM 3808 C C . GLY B 1 25 ? 4.344 -16.844 9.711 1 92.06 25 GLY B C 1
ATOM 3809 O O . GLY B 1 25 ? 5.309 -17 10.461 1 92.06 25 GLY B O 1
ATOM 3810 N N . LEU B 1 26 ? 4.387 -16.141 8.594 1 93.06 26 LEU B N 1
ATOM 3811 C CA . LEU B 1 26 ? 5.629 -15.5 8.172 1 93.06 26 LEU B CA 1
ATOM 3812 C C . LEU B 1 26 ? 6.07 -14.445 9.18 1 93.06 26 LEU B C 1
ATOM 3814 O O . LEU B 1 26 ? 7.258 -14.344 9.492 1 93.06 26 LEU B O 1
ATOM 3818 N N . PHE B 1 27 ? 5.137 -13.719 9.641 1 94.56 27 PHE B N 1
ATOM 3819 C CA . PHE B 1 27 ? 5.445 -12.68 10.617 1 94.56 27 PHE B CA 1
ATOM 3820 C C . PHE B 1 27 ? 5.973 -13.297 11.906 1 94.56 27 PHE B C 1
ATOM 3822 O O . PHE B 1 27 ? 6.91 -12.773 12.516 1 94.56 27 PHE B O 1
ATOM 3829 N N . ALA B 1 28 ? 5.355 -14.344 12.344 1 94.62 28 ALA B N 1
ATOM 3830 C CA . ALA B 1 28 ? 5.809 -15.047 13.547 1 94.62 28 ALA B CA 1
ATOM 3831 C C . ALA B 1 28 ? 7.23 -15.562 13.375 1 94.62 28 ALA B C 1
ATOM 3833 O O . ALA B 1 28 ? 8.047 -15.492 14.297 1 94.62 28 ALA B O 1
ATOM 3834 N N . GLY B 1 29 ? 7.477 -16.125 12.242 1 95.12 29 GLY B N 1
ATOM 3835 C CA . GLY B 1 29 ? 8.828 -16.578 11.961 1 95.12 29 GLY B CA 1
ATOM 3836 C C . GLY B 1 29 ? 9.852 -15.445 12.016 1 95.12 29 GLY B C 1
ATOM 3837 O O . GLY B 1 29 ? 10.922 -15.609 12.602 1 95.12 29 GLY B O 1
ATOM 3838 N N . LEU B 1 30 ? 9.516 -14.336 11.398 1 95.62 30 LEU B N 1
ATOM 3839 C CA . LEU B 1 30 ? 10.398 -13.172 11.406 1 95.62 30 LEU B CA 1
ATOM 3840 C C . LEU B 1 30 ? 10.617 -12.664 12.828 1 95.62 30 LEU B C 1
ATOM 3842 O O . LEU B 1 30 ? 11.734 -12.336 13.219 1 95.62 30 LEU B O 1
ATOM 3846 N N . LEU B 1 31 ? 9.555 -12.648 13.594 1 95.88 31 LEU B N 1
ATOM 3847 C CA . LEU B 1 31 ? 9.625 -12.172 14.969 1 95.88 31 LEU B CA 1
ATOM 3848 C C . LEU B 1 31 ? 10.523 -13.07 15.812 1 95.88 31 LEU B C 1
ATOM 3850 O O . LEU B 1 31 ? 11.422 -12.586 16.5 1 95.88 31 LEU B O 1
ATOM 3854 N N . VAL B 1 32 ? 10.266 -14.32 15.742 1 96 32 VAL B N 1
ATOM 3855 C CA . VAL B 1 32 ? 11.023 -15.273 16.547 1 96 32 VAL B CA 1
ATOM 3856 C C . VAL B 1 32 ? 12.484 -15.266 16.109 1 96 32 VAL B C 1
ATOM 3858 O O . VAL B 1 32 ? 13.391 -15.312 16.938 1 96 32 VAL B O 1
ATOM 3861 N N . GLY B 1 33 ? 12.695 -15.25 14.781 1 95.94 33 GLY B N 1
ATOM 3862 C CA . GLY B 1 33 ? 14.062 -15.148 14.297 1 95.94 33 GLY B CA 1
ATOM 3863 C C . GLY B 1 33 ? 14.789 -13.922 14.812 1 95.94 33 GLY B C 1
ATOM 3864 O O . GLY B 1 33 ? 15.961 -14 15.188 1 95.94 33 GLY B O 1
ATOM 3865 N N . SER B 1 34 ? 14.148 -12.828 14.859 1 96.12 34 SER B N 1
ATOM 3866 C CA . SER B 1 34 ? 14.734 -11.578 15.336 1 96.12 34 SER B CA 1
ATOM 3867 C C . SER B 1 34 ? 15.055 -11.656 16.828 1 96.12 34 SER B C 1
ATOM 3869 O O . SER B 1 34 ? 16.094 -11.148 17.266 1 96.12 34 SER B O 1
ATOM 3871 N N . TYR B 1 35 ? 14.203 -12.328 17.578 1 95.38 35 TYR B N 1
ATOM 3872 C CA . TYR B 1 35 ? 14.43 -12.469 19.016 1 95.38 35 TYR B CA 1
ATOM 3873 C C . TYR B 1 35 ? 15.562 -13.445 19.297 1 95.38 35 TYR B C 1
ATOM 3875 O O . TYR B 1 35 ? 16.234 -13.344 20.312 1 95.38 35 TYR B O 1
ATOM 3883 N N . LEU B 1 36 ? 15.773 -14.383 18.438 1 95.44 36 LEU B N 1
ATOM 3884 C CA . LEU B 1 36 ? 16.891 -15.305 18.594 1 95.44 36 LEU B CA 1
ATOM 3885 C C . LEU B 1 36 ? 18.219 -14.578 18.391 1 95.44 36 LEU B C 1
ATOM 3887 O O . LEU B 1 36 ? 19.219 -14.93 19.031 1 95.44 36 LEU B O 1
ATOM 3891 N N . ILE B 1 37 ? 18.203 -13.602 17.562 1 94.5 37 ILE B N 1
ATOM 3892 C CA . ILE B 1 37 ? 19.406 -12.828 17.312 1 94.5 37 ILE B CA 1
ATOM 3893 C C . ILE B 1 37 ? 19.641 -11.82 18.438 1 94.5 37 ILE B C 1
ATOM 3895 O O . ILE B 1 37 ? 20.766 -11.648 18.906 1 94.5 37 ILE B O 1
ATOM 3899 N N . ALA B 1 38 ? 18.609 -11.109 18.859 1 94.81 38 ALA B N 1
ATOM 3900 C CA . ALA B 1 38 ? 18.656 -10.141 19.938 1 94.81 38 ALA B CA 1
ATOM 3901 C C . ALA B 1 38 ? 17.578 -10.43 20.984 1 94.81 38 ALA B C 1
ATOM 3903 O O . ALA B 1 38 ? 16.5 -9.836 20.969 1 94.81 38 ALA B O 1
ATOM 3904 N N . PRO B 1 39 ? 18 -11.266 21.969 1 91 39 PRO B N 1
ATOM 3905 C CA . PRO B 1 39 ? 17.016 -11.75 22.938 1 91 39 PRO B CA 1
ATOM 3906 C C . PRO B 1 39 ? 16.703 -10.727 24.031 1 91 39 PRO B C 1
ATOM 3908 O O . PRO B 1 39 ? 16.984 -10.969 25.203 1 91 39 PRO B O 1
ATOM 3911 N N . SER B 1 40 ? 16.328 -9.57 23.812 1 89.31 40 SER B N 1
ATOM 3912 C CA . SER B 1 40 ? 15.828 -8.547 24.734 1 89.31 40 SER B CA 1
ATOM 3913 C C . SER B 1 40 ? 14.453 -8.047 24.297 1 89.31 40 SER B C 1
ATOM 3915 O O . SER B 1 40 ? 14.047 -8.242 23.156 1 89.31 40 SER B O 1
ATOM 3917 N N . LEU B 1 41 ? 13.758 -7.613 25.188 1 81.69 41 LEU B N 1
ATOM 3918 C CA . LEU B 1 41 ? 12.391 -7.18 24.922 1 81.69 41 LEU B CA 1
ATOM 3919 C C . LEU B 1 41 ? 12.344 -6.164 23.781 1 81.69 41 LEU B C 1
ATOM 3921 O O . LEU B 1 41 ? 11.531 -6.281 22.875 1 81.69 41 LEU B O 1
ATOM 3925 N N . THR B 1 42 ? 13.25 -5.227 23.781 1 84.69 42 THR B N 1
ATOM 3926 C CA . THR B 1 42 ? 13.234 -4.211 22.734 1 84.69 42 THR B CA 1
ATOM 3927 C C . THR B 1 42 ? 14.164 -4.602 21.594 1 84.69 42 THR B C 1
ATOM 3929 O O . THR B 1 42 ? 13.977 -4.16 20.453 1 84.69 42 THR B O 1
ATOM 3932 N N . GLY B 1 43 ? 15.125 -5.43 21.922 1 88.69 43 GLY B N 1
ATOM 3933 C CA . GLY B 1 43 ? 16.125 -5.793 20.922 1 88.69 43 GLY B CA 1
ATOM 3934 C C . GLY B 1 43 ? 15.547 -6.598 19.766 1 88.69 43 GLY B C 1
ATOM 3935 O O . GLY B 1 43 ? 15.859 -6.34 18.609 1 88.69 43 GLY B O 1
ATOM 3936 N N . GLY B 1 44 ? 14.711 -7.582 20.078 1 93.38 44 GLY B N 1
ATOM 3937 C CA . GLY B 1 44 ? 14.102 -8.398 19.047 1 93.38 44 GLY B CA 1
ATOM 3938 C C . GLY B 1 44 ? 13.219 -7.609 18.109 1 93.38 44 GLY B C 1
ATOM 3939 O O . GLY B 1 44 ? 13.227 -7.836 16.891 1 93.38 44 GLY B O 1
ATOM 3940 N N . LEU B 1 45 ? 12.523 -6.676 18.656 1 92.5 45 LEU B N 1
ATOM 3941 C CA . LEU B 1 45 ? 11.625 -5.859 17.859 1 92.5 45 LEU B CA 1
ATOM 3942 C C . LEU B 1 45 ? 12.414 -4.898 16.969 1 92.5 45 LEU B C 1
ATOM 3944 O O . LEU B 1 45 ? 12.039 -4.664 15.812 1 92.5 45 LEU B O 1
ATOM 3948 N N . GLN B 1 46 ? 13.414 -4.336 17.547 1 91.75 46 GLN B N 1
ATOM 3949 C CA . GLN B 1 46 ? 14.258 -3.432 16.766 1 91.75 46 GLN B CA 1
ATOM 3950 C C . GLN B 1 46 ? 14.938 -4.164 15.617 1 91.75 46 GLN B C 1
ATOM 3952 O O . GLN B 1 46 ? 15.062 -3.621 14.516 1 91.75 46 GLN B O 1
ATOM 3957 N N . LYS B 1 47 ? 15.367 -5.355 15.914 1 94.62 47 LYS B N 1
ATOM 3958 C CA . LYS B 1 47 ? 15.984 -6.156 14.859 1 94.62 47 LYS B CA 1
ATOM 3959 C C . LYS B 1 47 ? 14.969 -6.504 13.773 1 94.62 47 LYS B C 1
ATOM 3961 O O . LYS B 1 47 ? 15.32 -6.551 12.586 1 94.62 47 LYS B O 1
ATOM 3966 N N . MET B 1 48 ? 13.781 -6.809 14.18 1 95.19 48 MET B N 1
ATOM 3967 C CA . MET B 1 48 ? 12.727 -7.09 13.203 1 95.19 48 MET B CA 1
ATOM 3968 C C . MET B 1 48 ? 12.539 -5.914 12.25 1 95.19 48 MET B C 1
ATOM 3970 O O . MET B 1 48 ? 12.453 -6.102 11.039 1 95.19 48 MET B O 1
ATOM 3974 N N . VAL B 1 49 ? 12.516 -4.727 12.773 1 93.44 49 VAL B N 1
ATOM 3975 C CA . VAL B 1 49 ? 12.375 -3.52 11.969 1 93.44 49 VAL B CA 1
ATOM 3976 C C . VAL B 1 49 ? 13.562 -3.385 11.023 1 93.44 49 VAL B C 1
ATOM 3978 O O . VAL B 1 49 ? 13.391 -3.064 9.844 1 93.44 49 VAL B O 1
ATOM 3981 N N . SER B 1 50 ? 14.68 -3.602 11.578 1 94.5 50 SER B N 1
ATOM 3982 C CA . SER B 1 50 ? 15.891 -3.477 10.773 1 94.5 50 SER B CA 1
ATOM 3983 C C . SER B 1 50 ? 15.867 -4.434 9.586 1 94.5 50 SER B C 1
ATOM 3985 O O . SER B 1 50 ? 16.266 -4.066 8.477 1 94.5 50 SER B O 1
ATOM 3987 N N . TYR B 1 51 ? 15.406 -5.637 9.781 1 95.19 51 TYR B N 1
ATOM 3988 C CA . TYR B 1 51 ? 15.352 -6.621 8.711 1 95.19 51 TYR B CA 1
ATOM 3989 C C . TYR B 1 51 ? 14.297 -6.246 7.676 1 95.19 51 TYR B C 1
ATOM 3991 O O . TYR B 1 51 ? 14.492 -6.445 6.473 1 95.19 51 TYR B O 1
ATOM 3999 N N . LEU B 1 52 ? 13.172 -5.766 8.125 1 95.06 52 LEU B N 1
ATOM 4000 C CA . LEU B 1 52 ? 12.141 -5.305 7.203 1 95.06 52 LEU B CA 1
ATOM 4001 C C . LEU B 1 52 ? 12.648 -4.168 6.328 1 95.06 52 LEU B C 1
ATOM 4003 O O . LEU B 1 52 ? 12.469 -4.188 5.109 1 95.06 52 LEU B O 1
ATOM 4007 N N . VAL B 1 53 ? 13.297 -3.225 6.969 1 94.38 53 VAL B N 1
ATOM 4008 C CA . VAL B 1 53 ? 13.805 -2.057 6.258 1 94.38 53 VAL B CA 1
ATOM 4009 C C . VAL B 1 53 ? 14.906 -2.484 5.285 1 94.38 53 VAL B C 1
ATOM 4011 O O . VAL B 1 53 ? 14.953 -2.012 4.148 1 94.38 53 VAL B O 1
ATOM 4014 N N . LYS B 1 54 ? 15.766 -3.354 5.754 1 93.25 54 LYS B N 1
ATOM 4015 C CA . LYS B 1 54 ? 16.859 -3.842 4.918 1 93.25 54 LYS B CA 1
ATOM 4016 C C . LYS B 1 54 ? 16.328 -4.457 3.625 1 93.25 54 LYS B C 1
ATOM 4018 O O . LYS B 1 54 ? 16.859 -4.203 2.545 1 93.25 54 LYS B O 1
ATOM 4023 N N . GLY B 1 55 ? 15.328 -5.242 3.746 1 92.44 55 GLY B N 1
ATOM 4024 C CA . GLY B 1 55 ? 14.727 -5.852 2.574 1 92.44 55 GLY B CA 1
ATOM 4025 C C . GLY B 1 55 ? 14.078 -4.844 1.644 1 92.44 55 GLY B C 1
ATOM 4026 O O . GLY B 1 55 ? 14.125 -5 0.422 1 92.44 55 GLY B O 1
ATOM 4027 N N . LEU B 1 56 ? 13.57 -3.787 2.182 1 94.62 56 LEU B N 1
ATOM 4028 C CA . LEU B 1 56 ? 12.781 -2.826 1.417 1 94.62 56 LEU B CA 1
ATOM 4029 C C . LEU B 1 56 ? 13.68 -1.788 0.756 1 94.62 56 LEU B C 1
ATOM 4031 O O . LEU B 1 56 ? 13.305 -1.179 -0.246 1 94.62 56 LEU B O 1
ATOM 4035 N N . ILE B 1 57 ? 14.852 -1.586 1.272 1 94.81 57 ILE B N 1
ATOM 4036 C CA . ILE B 1 57 ? 15.688 -0.521 0.729 1 94.81 57 ILE B CA 1
ATOM 4037 C C . ILE B 1 57 ? 16.531 -1.062 -0.425 1 94.81 57 ILE B C 1
ATOM 4039 O O . ILE B 1 57 ? 17.297 -0.319 -1.046 1 94.81 57 ILE B O 1
ATOM 4043 N N . ASP B 1 58 ? 16.406 -2.346 -0.721 1 93.06 58 ASP B N 1
ATOM 4044 C CA . ASP B 1 58 ? 17.031 -2.891 -1.919 1 93.06 58 ASP B CA 1
ATOM 4045 C C . ASP B 1 58 ? 16.391 -2.322 -3.184 1 93.06 58 ASP B C 1
ATOM 4047 O O . ASP B 1 58 ? 15.18 -2.381 -3.348 1 93.06 58 ASP B O 1
ATOM 4051 N N . PRO B 1 59 ? 17.234 -1.75 -4.047 1 92.75 59 PRO B N 1
ATOM 4052 C CA . PRO B 1 59 ? 16.672 -1.098 -5.234 1 92.75 59 PRO B CA 1
ATOM 4053 C C . PRO B 1 59 ? 15.852 -2.051 -6.102 1 92.75 59 PRO B C 1
ATOM 4055 O O . PRO B 1 59 ? 14.82 -1.655 -6.652 1 92.75 59 PRO B O 1
ATOM 4058 N N . LYS B 1 60 ? 16.312 -3.244 -6.277 1 89.88 60 LYS B N 1
ATOM 4059 C CA . LYS B 1 60 ? 15.562 -4.215 -7.074 1 89.88 60 LYS B CA 1
ATOM 4060 C C . LYS B 1 60 ? 14.203 -4.512 -6.445 1 89.88 60 LYS B C 1
ATOM 4062 O O . LYS B 1 60 ? 13.195 -4.598 -7.148 1 89.88 60 LYS B O 1
ATOM 4067 N N . ASN B 1 61 ? 14.219 -4.695 -5.117 1 92.38 61 ASN B N 1
ATOM 4068 C CA . ASN B 1 61 ? 12.984 -5 -4.398 1 92.38 61 ASN B CA 1
ATOM 4069 C C . ASN B 1 61 ? 11.977 -3.859 -4.512 1 92.38 61 ASN B C 1
ATOM 4071 O O . ASN B 1 61 ? 10.789 -4.094 -4.738 1 92.38 61 ASN B O 1
ATOM 4075 N N . ILE B 1 62 ? 12.453 -2.637 -4.418 1 94.75 62 ILE B N 1
ATOM 4076 C CA . ILE B 1 62 ? 11.562 -1.485 -4.488 1 94.75 62 ILE B CA 1
ATOM 4077 C C . ILE B 1 62 ? 10.992 -1.356 -5.902 1 94.75 62 ILE B C 1
ATOM 4079 O O . ILE B 1 62 ? 9.828 -0.985 -6.078 1 94.75 62 ILE B O 1
ATOM 4083 N N . THR B 1 63 ? 11.82 -1.628 -6.891 1 93.06 63 THR B N 1
ATOM 4084 C CA . THR B 1 63 ? 11.359 -1.582 -8.273 1 93.06 63 THR B CA 1
ATOM 4085 C C . THR B 1 63 ? 10.227 -2.574 -8.5 1 93.06 63 THR B C 1
ATOM 4087 O O . THR B 1 63 ? 9.25 -2.266 -9.188 1 93.06 63 THR B O 1
ATOM 4090 N N . ILE B 1 64 ? 10.367 -3.668 -7.879 1 91.25 64 ILE B N 1
ATOM 4091 C CA . ILE B 1 64 ? 9.344 -4.699 -7.988 1 91.25 64 ILE B CA 1
ATOM 4092 C C . ILE B 1 64 ? 8.055 -4.223 -7.312 1 91.25 64 ILE B C 1
ATOM 4094 O O . ILE B 1 64 ? 6.965 -4.395 -7.852 1 91.25 64 ILE B O 1
ATOM 4098 N N . LEU B 1 65 ? 8.195 -3.666 -6.133 1 94.88 65 LEU B N 1
ATOM 4099 C CA . LEU B 1 65 ? 7.027 -3.17 -5.418 1 94.88 65 LEU B CA 1
ATOM 4100 C C . LEU B 1 65 ? 6.316 -2.09 -6.223 1 94.88 65 LEU B C 1
ATOM 4102 O O . LEU B 1 65 ? 5.086 -2.076 -6.297 1 94.88 65 LEU B O 1
ATOM 4106 N N . LEU B 1 66 ? 7.109 -1.188 -6.797 1 95.06 66 LEU B N 1
ATOM 4107 C CA . LEU B 1 66 ? 6.539 -0.145 -7.641 1 95.06 66 LEU B CA 1
ATOM 4108 C C . LEU B 1 66 ? 5.82 -0.75 -8.844 1 95.06 66 LEU B C 1
ATOM 4110 O O . LEU B 1 66 ? 4.73 -0.301 -9.211 1 95.06 66 LEU B O 1
ATOM 4114 N N . PHE B 1 67 ? 6.438 -1.686 -9.43 1 92.94 67 PHE B N 1
ATOM 4115 C CA . PHE B 1 67 ? 5.84 -2.357 -10.578 1 92.94 67 PHE B CA 1
ATOM 4116 C C . PHE B 1 67 ? 4.5 -2.98 -10.203 1 92.94 67 PHE B C 1
ATOM 4118 O O . PHE B 1 67 ? 3.51 -2.809 -10.914 1 92.94 67 PHE B O 1
ATOM 4125 N N . LEU B 1 68 ? 4.484 -3.727 -9.055 1 92.62 68 LEU B N 1
ATOM 4126 C CA . LEU B 1 68 ? 3.275 -4.41 -8.617 1 92.62 68 LEU B CA 1
ATOM 4127 C C . LEU B 1 68 ? 2.15 -3.414 -8.359 1 92.62 68 LEU B C 1
ATOM 4129 O O . LEU B 1 68 ? 1.021 -3.617 -8.812 1 92.62 68 LEU B O 1
ATOM 4133 N N . TYR B 1 69 ? 2.449 -2.373 -7.711 1 95.44 69 TYR B N 1
ATOM 4134 C CA . TYR B 1 69 ? 1.426 -1.4 -7.348 1 95.44 69 TYR B CA 1
ATOM 4135 C C . TYR B 1 69 ? 0.912 -0.662 -8.578 1 95.44 69 TYR B C 1
ATOM 4137 O O . TYR B 1 69 ? -0.297 -0.482 -8.742 1 95.44 69 TYR B O 1
ATOM 4145 N N . VAL B 1 70 ? 1.816 -0.214 -9.453 1 94.94 70 VAL B N 1
ATOM 4146 C CA . VAL B 1 70 ? 1.428 0.529 -10.648 1 94.94 70 VAL B CA 1
ATOM 4147 C C . VAL B 1 70 ? 0.639 -0.379 -11.594 1 94.94 70 VAL B C 1
ATOM 4149 O O . VAL B 1 70 ? -0.343 0.051 -12.203 1 94.94 70 VAL B O 1
ATOM 4152 N N . PHE B 1 71 ? 1.083 -1.582 -11.695 1 92.31 71 PHE B N 1
ATOM 4153 C CA . PHE B 1 71 ? 0.391 -2.527 -12.562 1 92.31 71 PHE B CA 1
ATOM 4154 C C . PHE B 1 71 ? -1.054 -2.717 -12.117 1 92.31 71 PHE B C 1
ATOM 4156 O O . PHE B 1 71 ? -1.978 -2.621 -12.93 1 92.31 71 PHE B O 1
ATOM 4163 N N . SER B 1 72 ? -1.18 -3.006 -10.875 1 93.44 72 SER B N 1
ATOM 4164 C CA . SER B 1 72 ? -2.523 -3.211 -10.344 1 93.44 72 SER B CA 1
ATOM 4165 C C . SER B 1 72 ? -3.336 -1.922 -10.383 1 93.44 72 SER B C 1
ATOM 4167 O O . SER B 1 72 ? -4.559 -1.957 -10.547 1 93.44 72 SER B O 1
ATOM 4169 N N . GLY B 1 73 ? -2.695 -0.829 -10.219 1 95.56 73 GLY B N 1
ATOM 4170 C CA . GLY B 1 73 ? -3.365 0.45 -10.398 1 95.56 73 GLY B CA 1
ATOM 4171 C C . GLY B 1 73 ? -3.914 0.649 -11.797 1 95.56 73 GLY B C 1
ATOM 4172 O O . GLY B 1 73 ? -5.035 1.128 -11.969 1 95.56 73 GLY B O 1
ATOM 4173 N N . LEU B 1 74 ? -3.109 0.308 -12.781 1 95 74 LEU B N 1
ATOM 4174 C CA . LEU B 1 74 ? -3.561 0.386 -14.172 1 95 74 LEU B CA 1
ATOM 4175 C C . LEU B 1 74 ? -4.805 -0.468 -14.383 1 95 74 LEU B C 1
ATOM 4177 O O . LEU B 1 74 ? -5.766 -0.023 -15.016 1 95 74 LEU B O 1
ATOM 4181 N N . VAL B 1 75 ? -4.75 -1.649 -13.844 1 92.88 75 VAL B N 1
ATOM 4182 C CA . VAL B 1 75 ? -5.895 -2.551 -13.969 1 92.88 75 VAL B CA 1
ATOM 4183 C C . VAL B 1 75 ? -7.117 -1.923 -13.305 1 92.88 75 VAL B C 1
ATOM 4185 O O . VAL B 1 75 ? -8.242 -2.076 -13.789 1 92.88 75 VAL B O 1
ATOM 4188 N N . GLY B 1 76 ? -6.918 -1.243 -12.203 1 94.31 76 GLY B N 1
ATOM 4189 C CA . GLY B 1 76 ? -8.008 -0.545 -11.539 1 94.31 76 GLY B CA 1
ATOM 4190 C C . GLY B 1 76 ? -8.656 0.514 -12.414 1 94.31 76 GLY B C 1
ATOM 4191 O O . GLY B 1 76 ? -9.883 0.63 -12.445 1 94.31 76 GLY B O 1
ATOM 4192 N N . MET B 1 77 ? -7.863 1.278 -13.109 1 96.69 77 MET B N 1
ATOM 4193 C CA . MET B 1 77 ? -8.391 2.285 -14.023 1 96.69 77 MET B CA 1
ATOM 4194 C C . MET B 1 77 ? -9.172 1.633 -15.164 1 96.69 77 MET B C 1
ATOM 4196 O O . MET B 1 77 ? -10.219 2.131 -15.57 1 96.69 77 MET B O 1
ATOM 4200 N N . ILE B 1 78 ? -8.656 0.541 -15.633 1 95 78 ILE B N 1
ATOM 4201 C CA . ILE B 1 78 ? -9.289 -0.188 -16.734 1 95 78 ILE B CA 1
ATOM 4202 C C . ILE B 1 78 ? -10.672 -0.666 -16.297 1 95 78 ILE B C 1
ATOM 4204 O O . ILE B 1 78 ? -11.648 -0.524 -17.031 1 95 78 ILE B O 1
ATOM 4208 N N . LYS B 1 79 ? -10.766 -1.183 -15.094 1 93.31 79 LYS B N 1
ATOM 4209 C CA . LYS B 1 79 ? -12.023 -1.67 -14.547 1 93.31 79 LYS B CA 1
ATOM 4210 C C . LYS B 1 79 ? -13.055 -0.544 -14.445 1 93.31 79 LYS B C 1
ATOM 4212 O O . LYS B 1 79 ? -14.195 -0.698 -14.875 1 93.31 79 LYS B O 1
ATOM 4217 N N . MET B 1 80 ? -12.633 0.545 -14.008 1 94.19 80 MET B N 1
ATOM 4218 C CA . MET B 1 80 ? -13.547 1.636 -13.688 1 94.19 80 MET B CA 1
ATOM 4219 C C . MET B 1 80 ? -14.023 2.33 -14.961 1 94.19 80 MET B C 1
ATOM 4221 O O . MET B 1 80 ? -15.109 2.912 -14.992 1 94.19 80 MET B O 1
ATOM 4225 N N . THR B 1 81 ? -13.273 2.256 -16 1 96.44 81 THR B N 1
ATOM 4226 C CA . THR B 1 81 ? -13.625 2.955 -17.234 1 96.44 81 THR B CA 1
ATOM 4227 C C . THR B 1 81 ? -14.445 2.053 -18.156 1 96.44 81 THR B C 1
ATOM 4229 O O . THR B 1 81 ? -14.766 2.436 -19.281 1 96.44 81 THR B O 1
ATOM 4232 N N . GLY B 1 82 ? -14.719 0.83 -17.672 1 94.94 82 GLY B N 1
ATOM 4233 C CA . GLY B 1 82 ? -15.594 -0.056 -18.422 1 94.94 82 GLY B CA 1
ATOM 4234 C C . GLY B 1 82 ? -14.852 -0.925 -19.422 1 94.94 82 GLY B C 1
ATOM 4235 O O . GLY B 1 82 ? -15.453 -1.465 -20.359 1 94.94 82 GLY B O 1
ATOM 4236 N N . GLY B 1 83 ? -13.609 -1.002 -19.25 1 93.75 83 GLY B N 1
ATOM 4237 C CA . GLY B 1 83 ? -12.828 -1.833 -20.156 1 93.75 83 GLY B CA 1
ATOM 4238 C C . GLY B 1 83 ? -13.188 -3.305 -20.078 1 93.75 83 GLY B C 1
ATOM 4239 O O . GLY B 1 83 ? -13.352 -3.973 -21.094 1 93.75 83 GLY B O 1
ATOM 4240 N N . ILE B 1 84 ? -13.336 -3.816 -18.906 1 91.5 84 ILE B N 1
ATOM 4241 C CA . ILE B 1 84 ? -13.633 -5.23 -18.703 1 91.5 84 ILE B CA 1
ATOM 4242 C C . ILE B 1 84 ? -15.055 -5.527 -19.172 1 91.5 84 ILE B C 1
ATOM 4244 O O . ILE B 1 84 ? -15.281 -6.48 -19.922 1 91.5 84 ILE B O 1
ATOM 4248 N N . ARG B 1 85 ? -15.992 -4.699 -18.734 1 93.31 85 ARG B N 1
ATOM 4249 C CA . ARG B 1 85 ? -17.375 -4.887 -19.156 1 93.31 85 ARG B CA 1
ATOM 4250 C C . ARG B 1 85 ? -17.5 -4.863 -20.672 1 93.31 85 ARG B C 1
ATOM 4252 O O . ARG B 1 85 ? -18.172 -5.715 -21.266 1 93.31 85 ARG B O 1
ATOM 4259 N N . GLY B 1 86 ? -16.906 -3.83 -21.25 1 92.19 86 GLY B N 1
ATOM 4260 C CA . GLY B 1 86 ? -16.938 -3.729 -22.688 1 92.19 86 GLY B CA 1
ATOM 4261 C C . GLY B 1 86 ? -16.375 -4.957 -23.391 1 92.19 86 GLY B C 1
ATOM 4262 O O . GLY B 1 86 ? -16.953 -5.422 -24.391 1 92.19 86 GLY B O 1
ATOM 4263 N N . PHE B 1 87 ? -15.32 -5.434 -22.891 1 89.19 87 PHE B N 1
ATOM 4264 C CA . PHE B 1 87 ? -14.695 -6.621 -23.469 1 89.19 87 PHE B CA 1
ATOM 4265 C C . PHE B 1 87 ? -15.609 -7.832 -23.328 1 89.19 87 PHE B C 1
ATOM 4267 O O . PHE B 1 87 ? -15.773 -8.602 -24.281 1 89.19 87 PHE B O 1
ATOM 4274 N N . VAL B 1 88 ? -16.156 -8.047 -22.156 1 86.81 88 VAL B N 1
ATOM 4275 C CA . VAL B 1 88 ? -17.031 -9.188 -21.906 1 86.81 88 VAL B CA 1
ATOM 4276 C C . VAL B 1 88 ? -18.25 -9.109 -22.812 1 86.81 88 VAL B C 1
ATOM 4278 O O . VAL B 1 88 ? -18.688 -10.117 -23.375 1 86.81 88 VAL B O 1
ATOM 4281 N N . GLU B 1 89 ? -18.797 -7.898 -22.938 1 89.56 89 GLU B N 1
ATOM 4282 C CA . GLU B 1 89 ? -19.953 -7.715 -23.812 1 89.56 89 GLU B CA 1
ATOM 4283 C C . GLU B 1 89 ? -19.625 -8.062 -25.266 1 89.56 89 GLU B C 1
ATOM 4285 O O . GLU B 1 89 ? -20.391 -8.758 -25.922 1 89.56 89 GLU B O 1
ATOM 4290 N N . GLU B 1 90 ? -18.578 -7.555 -25.719 1 88.12 90 GLU B N 1
ATOM 4291 C CA . GLU B 1 90 ? -18.156 -7.801 -27.094 1 88.12 90 GLU B CA 1
ATOM 4292 C C . GLU B 1 90 ? -17.859 -9.281 -27.328 1 88.12 90 GLU B C 1
ATOM 4294 O O . GLU B 1 90 ? -18.234 -9.844 -28.359 1 88.12 90 GLU B O 1
ATOM 4299 N N . ALA B 1 91 ? -17.172 -9.914 -26.391 1 84.38 91 ALA B N 1
ATOM 4300 C CA . ALA B 1 91 ? -16.797 -11.32 -26.516 1 84.38 91 ALA B CA 1
ATOM 4301 C C . ALA B 1 91 ? -18.016 -12.227 -26.438 1 84.38 91 ALA B C 1
ATOM 4303 O O . ALA B 1 91 ? -18.125 -13.203 -27.188 1 84.38 91 ALA B O 1
ATOM 4304 N N . SER B 1 92 ? -18.922 -11.914 -25.5 1 83.94 92 SER B N 1
ATOM 4305 C CA . SER B 1 92 ? -20.109 -12.742 -25.312 1 83.94 92 SER B CA 1
ATOM 4306 C C . SER B 1 92 ? -21.031 -12.688 -26.531 1 83.94 92 SER B C 1
ATOM 4308 O O . SER B 1 92 ? -21.75 -13.641 -26.812 1 83.94 92 SER B O 1
ATOM 4310 N N . SER B 1 93 ? -21.031 -11.57 -27.203 1 84.56 93 SER B N 1
ATOM 4311 C CA . SER B 1 93 ? -21.891 -11.414 -28.359 1 84.56 93 SER B CA 1
ATOM 4312 C C . SER B 1 93 ? -21.359 -12.18 -29.562 1 84.56 93 SER B C 1
ATOM 4314 O O . SER B 1 93 ? -22.109 -12.57 -30.453 1 84.56 93 SER B O 1
ATOM 4316 N N . ARG B 1 94 ? -20.156 -12.484 -29.531 1 84 94 ARG B N 1
ATOM 4317 C CA . ARG B 1 94 ? -19.516 -13.094 -30.703 1 84 94 ARG B CA 1
ATOM 4318 C C . ARG B 1 94 ? -19.438 -14.609 -30.547 1 84 94 ARG B C 1
ATOM 4320 O O . ARG B 1 94 ? -19.312 -15.328 -31.547 1 84 94 ARG B O 1
ATOM 4327 N N . ILE B 1 95 ? -19.484 -15.062 -29.312 1 81.69 95 ILE B N 1
ATOM 4328 C CA . ILE B 1 95 ? -19.328 -16.484 -29.047 1 81.69 95 ILE B CA 1
ATOM 4329 C C . ILE B 1 95 ? -20.688 -17.172 -29.016 1 81.69 95 ILE B C 1
ATOM 4331 O O . ILE B 1 95 ? -21.578 -16.75 -28.281 1 81.69 95 ILE B O 1
ATOM 4335 N N . LYS B 1 96 ? -20.844 -18.25 -29.797 1 78 96 LYS B N 1
ATOM 4336 C CA . LYS B 1 96 ? -22.141 -18.891 -29.922 1 78 96 LYS B CA 1
ATOM 4337 C C . LYS B 1 96 ? -22.078 -20.359 -29.547 1 78 96 LYS B C 1
ATOM 4339 O O . LYS B 1 96 ? -23.094 -20.969 -29.219 1 78 96 LYS B O 1
ATOM 4344 N N . THR B 1 97 ? -20.922 -20.984 -29.594 1 79.25 97 THR B N 1
ATOM 4345 C CA . THR B 1 97 ? -20.828 -22.422 -29.359 1 79.25 97 THR B CA 1
ATOM 4346 C C . THR B 1 97 ? -19.891 -22.719 -28.203 1 79.25 97 THR B C 1
ATOM 4348 O O . THR B 1 97 ? -19.094 -21.859 -27.812 1 79.25 97 THR B O 1
ATOM 4351 N N . LYS B 1 98 ? -20.031 -23.953 -27.688 1 79.75 98 LYS B N 1
ATOM 4352 C CA . LYS B 1 98 ? -19.141 -24.422 -26.625 1 79.75 98 LYS B CA 1
ATOM 4353 C C . LYS B 1 98 ? -17.688 -24.406 -27.062 1 79.75 98 LYS B C 1
ATOM 4355 O O . LYS B 1 98 ? -16.812 -23.984 -26.312 1 79.75 98 LYS B O 1
ATOM 4360 N N . ARG B 1 99 ? -17.469 -24.891 -28.188 1 83.06 99 ARG B N 1
ATOM 4361 C CA . ARG B 1 99 ? -16.109 -24.938 -28.703 1 83.06 99 ARG B CA 1
ATOM 4362 C C . ARG B 1 99 ? -15.5 -23.531 -28.812 1 83.06 99 ARG B C 1
ATOM 4364 O O . ARG B 1 99 ? -14.328 -23.328 -28.484 1 83.06 99 ARG B O 1
ATOM 4371 N N . GLU B 1 100 ? -16.297 -22.656 -29.266 1 84.12 100 GLU B N 1
ATOM 4372 C CA . GLU B 1 100 ? -15.828 -21.281 -29.359 1 84.12 100 GLU B CA 1
ATOM 4373 C C . GLU B 1 100 ? -15.531 -20.688 -27.984 1 84.12 100 GLU B C 1
ATOM 4375 O O . GLU B 1 100 ? -14.578 -19.922 -27.828 1 84.12 100 GLU B O 1
ATOM 4380 N N . ALA B 1 101 ? -16.359 -21.078 -27.078 1 82.88 101 ALA B N 1
ATOM 4381 C CA . ALA B 1 101 ? -16.156 -20.594 -25.719 1 82.88 101 ALA B CA 1
ATOM 4382 C C . ALA B 1 101 ? -14.859 -21.109 -25.125 1 82.88 101 ALA B C 1
ATOM 4384 O O . ALA B 1 101 ? -14.133 -20.375 -24.453 1 82.88 101 ALA B O 1
ATOM 4385 N N . LEU B 1 102 ? -14.641 -22.328 -25.375 1 84.31 102 LEU B N 1
ATOM 4386 C CA . LEU B 1 102 ? -13.406 -22.938 -24.875 1 84.31 102 LEU B CA 1
ATOM 4387 C C . LEU B 1 102 ? -12.188 -22.328 -25.547 1 84.31 102 LEU B C 1
ATOM 4389 O O . LEU B 1 102 ? -11.195 -22.016 -24.891 1 84.31 102 LEU B O 1
ATOM 4393 N N . ILE B 1 103 ? -12.281 -22.125 -26.797 1 85.25 103 ILE B N 1
ATOM 4394 C CA . ILE B 1 103 ? -11.18 -21.531 -27.547 1 85.25 103 ILE B CA 1
ATOM 4395 C C . ILE B 1 103 ? -10.922 -20.109 -27.062 1 85.25 103 ILE B C 1
ATOM 4397 O O . ILE B 1 103 ? -9.773 -19.703 -26.891 1 85.25 103 ILE B O 1
ATOM 4401 N N . LEU B 1 104 ? -11.953 -19.469 -26.812 1 82.69 104 LEU B N 1
ATOM 4402 C CA . LEU B 1 104 ? -11.805 -18.109 -26.312 1 82.69 104 LEU B CA 1
ATOM 4403 C C . LEU B 1 104 ? -11.133 -18.094 -24.953 1 82.69 104 LEU B C 1
ATOM 4405 O O . LEU B 1 104 ? -10.32 -17.219 -24.656 1 82.69 104 LEU B O 1
ATOM 4409 N N . THR B 1 105 ? -11.531 -18.969 -24.141 1 84.25 105 THR B N 1
ATOM 4410 C CA . THR B 1 105 ? -10.953 -19.047 -22.797 1 84.25 105 THR B CA 1
ATOM 4411 C C . THR B 1 105 ? -9.445 -19.266 -22.891 1 84.25 105 THR B C 1
ATOM 4413 O O . THR B 1 105 ? -8.672 -18.594 -22.188 1 84.25 105 THR B O 1
ATOM 4416 N N . TYR B 1 106 ? -9.055 -20.109 -23.703 1 84.62 106 TYR B N 1
ATOM 4417 C CA . TYR B 1 106 ? -7.633 -20.406 -23.844 1 84.62 106 TYR B CA 1
ATOM 4418 C C . TYR B 1 106 ? -6.906 -19.266 -24.547 1 84.62 106 TYR B C 1
ATOM 4420 O O . TYR B 1 106 ? -5.824 -18.859 -24.109 1 84.62 106 TYR B O 1
ATOM 4428 N N . LEU B 1 107 ? -7.5 -18.641 -25.484 1 82.06 107 LEU B N 1
ATOM 4429 C CA . LEU B 1 107 ? -6.871 -17.562 -26.25 1 82.06 107 LEU B CA 1
ATOM 4430 C C . LEU B 1 107 ? -6.824 -16.266 -25.438 1 82.06 107 LEU B C 1
ATOM 4432 O O . LEU B 1 107 ? -5.898 -15.469 -25.594 1 82.06 107 LEU B O 1
ATOM 4436 N N . SER B 1 108 ? -7.801 -16.109 -24.625 1 84.19 108 SER B N 1
ATOM 4437 C CA . SER B 1 108 ? -7.883 -14.883 -23.844 1 84.19 108 SER B CA 1
ATOM 4438 C C . SER B 1 108 ? -6.762 -14.805 -22.812 1 84.19 108 SER B C 1
ATOM 4440 O O . SER B 1 108 ? -6.484 -13.734 -22.266 1 84.19 108 SER B O 1
ATOM 4442 N N . THR B 1 109 ? -6.129 -15.922 -22.547 1 81.19 109 THR B N 1
ATOM 4443 C CA . THR B 1 109 ? -4.996 -15.922 -21.625 1 81.19 109 THR B CA 1
ATOM 4444 C C . THR B 1 109 ? -3.9 -14.977 -22.109 1 81.19 109 THR B C 1
ATOM 4446 O O . THR B 1 109 ? -3.166 -14.406 -21.312 1 81.19 109 THR B O 1
ATOM 4449 N N . LEU B 1 110 ? -3.854 -14.703 -23.328 1 74.56 110 LEU B N 1
ATOM 4450 C CA . LEU B 1 110 ? -2.854 -13.844 -23.938 1 74.56 110 LEU B CA 1
ATOM 4451 C C . LEU B 1 110 ? -3.059 -12.391 -23.516 1 74.56 110 LEU B C 1
ATOM 4453 O O . LEU B 1 110 ? -2.107 -11.602 -23.5 1 74.56 110 LEU B O 1
ATOM 4457 N N . GLY B 1 111 ? -4.258 -12.156 -23.141 1 73.19 111 GLY B N 1
ATOM 4458 C CA . GLY B 1 111 ? -4.551 -10.773 -22.797 1 73.19 111 GLY B CA 1
ATOM 4459 C C . GLY B 1 111 ? -4.887 -10.578 -21.344 1 73.19 111 GLY B C 1
ATOM 4460 O O . GLY B 1 111 ? -4.922 -9.445 -20.859 1 73.19 111 GLY B O 1
ATOM 4461 N N . THR B 1 112 ? -5.078 -11.664 -20.672 1 79.12 112 THR B N 1
ATOM 4462 C CA . THR B 1 112 ? -5.559 -11.539 -19.297 1 79.12 112 THR B CA 1
ATOM 4463 C C . THR B 1 112 ? -4.609 -12.234 -18.328 1 79.12 112 THR B C 1
ATOM 4465 O O . THR B 1 112 ? -5.051 -12.828 -17.344 1 79.12 112 THR B O 1
ATOM 446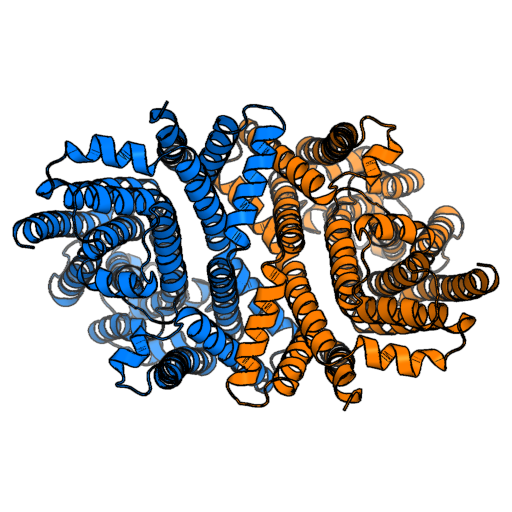8 N N . PHE B 1 113 ? -3.342 -12.195 -18.688 1 78 113 PHE B N 1
ATOM 4469 C CA . PHE B 1 113 ? -2.383 -12.969 -17.906 1 78 113 PHE B CA 1
ATOM 4470 C C . PHE B 1 113 ? -1.764 -12.117 -16.812 1 78 113 PHE B C 1
ATOM 4472 O O . PHE B 1 113 ? -0.818 -12.547 -16.141 1 78 113 PHE B O 1
ATOM 4479 N N . ALA B 1 114 ? -2.289 -10.945 -16.625 1 73.56 114 ALA B N 1
ATOM 4480 C CA . ALA B 1 114 ? -1.685 -10.031 -15.664 1 73.56 114 ALA B CA 1
ATOM 4481 C C . ALA B 1 114 ? -1.748 -10.594 -14.25 1 73.56 114 ALA B C 1
ATOM 4483 O O . ALA B 1 114 ? -0.753 -10.57 -13.523 1 73.56 114 ALA B O 1
ATOM 4484 N N . ALA B 1 115 ? -2.883 -11.016 -13.867 1 81.12 115 ALA B N 1
ATOM 4485 C CA . ALA B 1 115 ? -3.141 -11.648 -12.578 1 81.12 115 ALA B CA 1
ATOM 4486 C C . ALA B 1 115 ? -4.309 -12.625 -12.664 1 81.12 115 ALA B C 1
ATOM 4488 O O . ALA B 1 115 ? -5.211 -12.453 -13.484 1 81.12 115 ALA B O 1
ATOM 4489 N N . PRO B 1 116 ? -4.211 -13.672 -11.844 1 88.81 116 PRO B N 1
ATOM 4490 C CA . PRO B 1 116 ? -5.32 -14.625 -11.883 1 88.81 116 PRO B CA 1
ATOM 4491 C C . PRO B 1 116 ? -6.672 -13.977 -11.609 1 88.81 116 PRO B C 1
ATOM 4493 O O . PRO B 1 116 ? -7.66 -14.297 -12.273 1 88.81 116 PRO B O 1
ATOM 4496 N N . SER B 1 117 ? -6.695 -13.102 -10.68 1 86.38 117 SER B N 1
ATOM 4497 C CA . SER B 1 117 ? -7.949 -12.438 -10.344 1 86.38 117 SER B CA 1
ATOM 4498 C C . SER B 1 117 ? -8.484 -11.641 -11.531 1 86.38 117 SER B C 1
ATOM 4500 O O . SER B 1 117 ? -9.695 -11.594 -11.75 1 86.38 117 SER B O 1
ATOM 4502 N N . PHE B 1 118 ? -7.594 -11.016 -12.156 1 87.5 118 PHE B N 1
ATOM 4503 C CA . PHE B 1 118 ? -7.98 -10.258 -13.344 1 87.5 118 PHE B CA 1
ATOM 4504 C C . PHE B 1 118 ? -8.578 -11.172 -14.398 1 87.5 118 PHE B C 1
ATOM 4506 O O . PHE B 1 118 ? -9.594 -10.836 -15.016 1 87.5 118 PHE B O 1
ATOM 4513 N N . ARG B 1 119 ? -7.977 -12.258 -14.617 1 89.5 119 ARG B N 1
ATOM 4514 C CA . ARG B 1 119 ? -8.477 -13.234 -15.578 1 89.5 119 ARG B CA 1
ATOM 4515 C C . ARG B 1 119 ? -9.859 -13.734 -15.18 1 89.5 119 ARG B C 1
ATOM 4517 O O . ARG B 1 119 ? -10.758 -13.836 -16.016 1 89.5 119 ARG B O 1
ATOM 4524 N N . PHE B 1 120 ? -10.125 -14.016 -13.977 1 92.31 120 PHE B N 1
ATOM 4525 C CA . PHE B 1 120 ? -11.398 -14.539 -13.492 1 92.31 120 PHE B CA 1
ATOM 4526 C C . PHE B 1 120 ? -12.508 -13.516 -13.695 1 92.31 120 PHE B C 1
ATOM 4528 O O . PHE B 1 120 ? -13.594 -13.852 -14.172 1 92.31 120 PHE B O 1
ATOM 4535 N N . VAL B 1 121 ? -12.164 -12.281 -13.422 1 88.56 121 VAL B N 1
ATOM 4536 C CA . VAL B 1 121 ? -13.203 -11.258 -13.477 1 88.56 121 VAL B CA 1
ATOM 4537 C C . VAL B 1 121 ? -13.508 -10.906 -14.93 1 88.56 121 VAL B C 1
ATOM 4539 O O . VAL B 1 121 ? -14.562 -10.344 -15.234 1 88.56 121 VAL B O 1
ATOM 4542 N N . THR B 1 122 ? -12.594 -11.258 -15.805 1 88.62 122 THR B N 1
ATOM 4543 C CA . THR B 1 122 ? -12.781 -10.93 -17.219 1 88.62 122 THR B CA 1
ATOM 4544 C C . THR B 1 122 ? -13.406 -12.102 -17.969 1 88.62 122 THR B C 1
ATOM 4546 O O . THR B 1 122 ? -14.336 -11.922 -18.75 1 88.62 122 THR B O 1
ATOM 4549 N N . VAL B 1 123 ? -13 -13.32 -17.688 1 89.44 123 VAL B N 1
ATOM 4550 C CA . VAL B 1 123 ? -13.375 -14.461 -18.516 1 89.44 123 VAL B CA 1
ATOM 4551 C C . VAL B 1 123 ? -14.578 -15.18 -17.906 1 89.44 123 VAL B C 1
ATOM 4553 O O . VAL B 1 123 ? -15.453 -15.656 -18.625 1 89.44 123 VAL B O 1
ATOM 4556 N N . ALA B 1 124 ? -14.641 -15.203 -16.594 1 88.5 124 ALA B N 1
ATOM 4557 C CA . ALA B 1 124 ? -15.695 -15.977 -15.938 1 88.5 124 ALA B CA 1
ATOM 4558 C C . ALA B 1 124 ? -17.078 -15.422 -16.281 1 88.5 124 ALA B C 1
ATOM 4560 O O . ALA B 1 124 ? -18 -16.188 -16.578 1 88.5 124 ALA B O 1
ATOM 4561 N N . PRO B 1 125 ? -17.219 -14.133 -16.312 1 85.44 125 PRO B N 1
ATOM 4562 C CA . PRO B 1 125 ? -18.531 -13.609 -16.688 1 85.44 125 PRO B CA 1
ATOM 4563 C C . PRO B 1 125 ? -18.906 -13.945 -18.125 1 85.44 125 PRO B C 1
ATOM 4565 O O . PRO B 1 125 ? -20.078 -14.125 -18.438 1 85.44 125 PRO B O 1
ATOM 4568 N N . ILE B 1 126 ? -17.953 -13.953 -18.984 1 84.06 126 ILE B N 1
ATOM 4569 C CA . ILE B 1 126 ? -18.219 -14.344 -20.359 1 84.06 126 ILE B CA 1
ATOM 4570 C C . ILE B 1 126 ? -18.781 -15.758 -20.406 1 84.06 126 ILE B C 1
ATOM 4572 O O . ILE B 1 126 ? -19.781 -16.016 -21.062 1 84.06 126 ILE B O 1
ATOM 4576 N N . MET B 1 127 ? -18.156 -16.594 -19.688 1 81.69 127 MET B N 1
ATOM 4577 C CA . MET B 1 127 ? -18.562 -18 -19.672 1 81.69 127 MET B CA 1
ATOM 4578 C C . MET B 1 127 ? -19.922 -18.172 -19 1 81.69 127 MET B C 1
ATOM 4580 O O . MET B 1 127 ? -20.734 -18.984 -19.422 1 81.69 127 MET B O 1
ATOM 4584 N N . ARG B 1 128 ? -20.094 -17.406 -17.984 1 83.06 128 ARG B N 1
ATOM 4585 C CA . ARG B 1 128 ? -21.391 -17.422 -17.312 1 83.06 128 ARG B CA 1
ATOM 4586 C C . ARG B 1 128 ? -22.484 -16.969 -18.25 1 83.06 128 ARG B C 1
ATOM 4588 O O . ARG B 1 128 ? -23.609 -17.484 -18.219 1 83.06 128 ARG B O 1
ATOM 4595 N N . ALA B 1 129 ? -22.203 -16.016 -19.031 1 78.62 129 ALA B N 1
ATOM 4596 C CA . ALA B 1 129 ? -23.172 -15.508 -20 1 78.62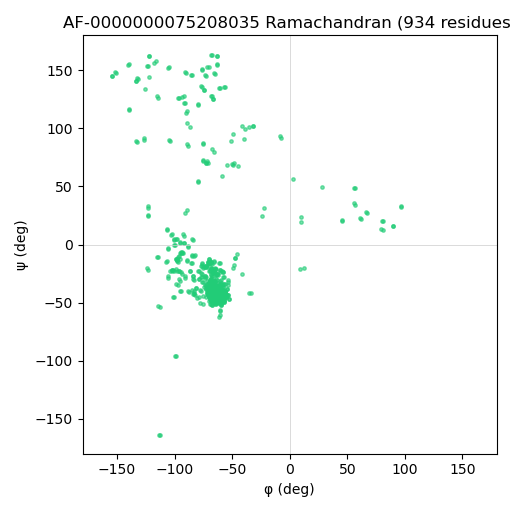 129 ALA B CA 1
ATOM 4597 C C . ALA B 1 129 ? -23.484 -16.562 -21.062 1 78.62 129 ALA B C 1
ATOM 4599 O O . ALA B 1 129 ? -24.578 -16.578 -21.609 1 78.62 129 ALA B O 1
ATOM 4600 N N . LEU B 1 130 ? -22.641 -17.453 -21.234 1 76.31 130 LEU B N 1
ATOM 4601 C CA . LEU B 1 130 ? -22.766 -18.438 -22.297 1 76.31 130 LEU B CA 1
ATOM 4602 C C . LEU B 1 130 ? -23.344 -19.75 -21.766 1 76.31 130 LEU B C 1
ATOM 4604 O O . LEU B 1 130 ? -23.75 -20.609 -22.531 1 76.31 130 LEU B O 1
ATOM 4608 N N . LEU B 1 131 ? -23.359 -19.828 -20.453 1 75.62 131 LEU B N 1
ATOM 4609 C CA . LEU B 1 131 ? -23.828 -21.062 -19.844 1 75.62 131 LEU B CA 1
ATOM 4610 C C . LEU B 1 131 ? -25.219 -21.438 -20.375 1 75.62 131 LEU B C 1
ATOM 4612 O O . LEU B 1 131 ? -25.547 -22.625 -20.469 1 75.62 131 LEU B O 1
ATOM 4616 N N . LYS B 1 132 ? -25.953 -20.438 -20.672 1 67.94 132 LYS B N 1
ATOM 4617 C CA . LYS B 1 132 ? -27.297 -20.703 -21.172 1 67.94 132 LYS B CA 1
ATOM 4618 C C . LYS B 1 132 ? -27.25 -21.266 -22.594 1 67.94 132 LYS B C 1
ATOM 4620 O O . LYS B 1 132 ? -28.172 -21.969 -23.016 1 67.94 132 LYS B O 1
ATOM 4625 N N . LYS B 1 133 ? -26.109 -21 -23.156 1 68.69 133 LYS B N 1
ATOM 4626 C CA . LYS B 1 133 ? -26 -21.391 -24.562 1 68.69 133 LYS B CA 1
ATOM 4627 C C . LYS B 1 133 ? -25.203 -22.688 -24.719 1 68.69 133 LYS B C 1
ATOM 4629 O O . LYS B 1 133 ? -25.281 -23.344 -25.75 1 68.69 133 LYS B O 1
ATOM 4634 N N . VAL B 1 134 ? -24.391 -22.906 -23.672 1 68.81 134 VAL B N 1
ATOM 4635 C CA . VAL B 1 134 ? -23.453 -24.016 -23.812 1 68.81 134 VAL B CA 1
ATOM 4636 C C . VAL B 1 134 ? -23.797 -25.109 -22.797 1 68.81 134 VAL B C 1
ATOM 4638 O O . VAL B 1 134 ? -24.203 -24.812 -21.672 1 68.81 134 VAL B O 1
ATOM 4641 N N . LYS B 1 135 ? -23.984 -26.312 -23.219 1 70.06 135 LYS B N 1
ATOM 4642 C CA . LYS B 1 135 ? -24.281 -27.453 -22.344 1 70.06 135 LYS B CA 1
ATOM 4643 C C . LYS B 1 135 ? -23.047 -27.844 -21.531 1 70.06 135 LYS B C 1
ATOM 4645 O O . LYS B 1 135 ? -22.391 -28.828 -21.828 1 70.06 135 LYS B O 1
ATOM 4650 N N . MET B 1 136 ? -22.625 -27.094 -20.609 1 74.12 136 MET B N 1
ATOM 4651 C CA . MET B 1 136 ? -21.516 -27.375 -19.703 1 74.12 136 MET B CA 1
ATOM 4652 C C . MET B 1 136 ? -21.922 -27.078 -18.266 1 74.12 136 MET B C 1
ATOM 4654 O O . MET B 1 136 ? -22.766 -26.219 -18 1 74.12 136 MET B O 1
ATOM 4658 N N . SER B 1 137 ? -21.391 -27.969 -17.406 1 79.56 137 SER B N 1
ATOM 4659 C CA . SER B 1 137 ? -21.641 -27.672 -16 1 79.56 137 SER B CA 1
ATOM 4660 C C . SER B 1 137 ? -20.828 -26.469 -15.539 1 79.56 137 SER B C 1
ATOM 4662 O O . SER B 1 137 ? -19.781 -26.156 -16.125 1 79.56 137 SER B O 1
ATOM 4664 N N . THR B 1 138 ? -21.312 -25.781 -14.578 1 84 138 THR B N 1
ATOM 4665 C CA . THR B 1 138 ? -20.625 -24.625 -14.023 1 84 138 THR B CA 1
ATOM 4666 C C . THR B 1 138 ? -19.266 -25.016 -13.453 1 84 138 THR B C 1
ATOM 4668 O O . THR B 1 138 ? -18.312 -24.234 -13.516 1 84 138 THR B O 1
ATOM 4671 N N . GLN B 1 139 ? -19.141 -26.234 -12.883 1 87.62 139 GLN B N 1
ATOM 4672 C CA . GLN B 1 139 ? -17.891 -26.719 -12.328 1 87.62 139 GLN B CA 1
ATOM 4673 C C . GLN B 1 139 ? -16.844 -26.953 -13.43 1 87.62 139 GLN B C 1
ATOM 4675 O O . GLN B 1 139 ? -15.672 -26.641 -13.25 1 87.62 139 GLN B O 1
ATOM 4680 N N . GLU B 1 140 ? -17.328 -27.469 -14.492 1 85.5 140 GLU B N 1
ATOM 4681 C CA . GLU B 1 140 ? -16.438 -27.688 -15.625 1 85.5 140 GLU B CA 1
ATOM 4682 C C . GLU B 1 140 ? -15.914 -26.375 -16.188 1 85.5 140 GLU B C 1
ATOM 4684 O O . GLU B 1 140 ? -14.75 -26.266 -16.562 1 85.5 140 GLU B O 1
ATOM 4689 N N . LEU B 1 141 ? -16.812 -25.5 -16.234 1 84.5 141 LEU B N 1
ATOM 4690 C CA . LEU B 1 141 ? -16.422 -24.188 -16.719 1 84.5 141 LEU B CA 1
ATOM 4691 C C . LEU B 1 141 ? -15.375 -23.562 -15.805 1 84.5 141 LEU B C 1
ATOM 4693 O O . LEU B 1 141 ? -14.391 -22.984 -16.281 1 84.5 141 LEU B O 1
ATOM 4697 N N . GLY B 1 142 ? -15.641 -23.609 -14.562 1 89.38 142 GLY B N 1
ATOM 4698 C CA . GLY B 1 142 ? -14.672 -23.109 -13.594 1 89.38 142 GLY B CA 1
ATOM 4699 C C . GLY B 1 142 ? -13.312 -23.781 -13.711 1 89.38 142 GLY B C 1
ATOM 4700 O O . GLY B 1 142 ? -12.273 -23.109 -13.625 1 89.38 142 GLY B O 1
ATOM 4701 N N . PHE B 1 143 ? -13.406 -25.062 -13.938 1 91.12 143 PHE B N 1
ATOM 4702 C CA . PHE B 1 143 ? -12.18 -25.844 -14.055 1 91.12 143 PHE B CA 1
ATOM 4703 C C . PHE B 1 143 ? -11.367 -25.375 -15.266 1 91.12 143 PHE B C 1
ATOM 4705 O O . PHE B 1 143 ? -10.156 -25.188 -15.164 1 91.12 143 PHE B O 1
ATOM 4712 N N . VAL B 1 144 ? -11.961 -25.141 -16.375 1 88.38 144 VAL B N 1
ATOM 4713 C CA . VAL B 1 144 ? -11.281 -24.719 -17.594 1 88.38 144 VAL B CA 1
ATOM 4714 C C . VAL B 1 144 ? -10.664 -23.344 -17.406 1 88.38 144 VAL B C 1
ATOM 4716 O O . VAL B 1 144 ? -9.523 -23.094 -17.797 1 88.38 144 VAL B O 1
ATOM 4719 N N . ILE B 1 145 ? -11.375 -22.484 -16.812 1 91.38 145 ILE B N 1
ATOM 4720 C CA . ILE B 1 145 ? -10.883 -21.141 -16.562 1 91.38 145 ILE B CA 1
ATOM 4721 C C . ILE B 1 145 ? -9.672 -21.172 -15.648 1 91.38 145 ILE B C 1
ATOM 4723 O O . ILE B 1 145 ? -8.656 -20.531 -15.922 1 91.38 145 ILE B O 1
ATOM 4727 N N . GLU B 1 146 ? -9.688 -21.953 -14.633 1 93.19 146 GLU B N 1
ATOM 4728 C CA . GLU B 1 146 ? -8.617 -22 -13.633 1 93.19 146 GLU B CA 1
ATOM 4729 C C . GLU B 1 146 ? -7.359 -22.641 -14.203 1 93.19 146 GLU B C 1
ATOM 4731 O O . GLU B 1 146 ? -6.242 -22.281 -13.82 1 93.19 146 GLU B O 1
ATOM 4736 N N . THR B 1 147 ? -7.59 -23.672 -15.062 1 92.75 147 THR B N 1
ATOM 4737 C CA . THR B 1 147 ? -6.438 -24.328 -15.656 1 92.75 147 THR B CA 1
ATOM 4738 C C . THR B 1 147 ? -5.664 -23.375 -16.562 1 92.75 147 THR B C 1
ATOM 4740 O O . THR B 1 147 ? -4.473 -23.562 -16.812 1 92.75 147 THR B O 1
ATOM 4743 N N . THR B 1 148 ? -6.309 -22.312 -17 1 91.12 148 THR B N 1
ATOM 4744 C CA . THR B 1 148 ? -5.664 -21.344 -17.875 1 91.12 148 THR B CA 1
ATOM 4745 C C . THR B 1 148 ? -5.277 -20.094 -17.094 1 91.12 148 THR B C 1
ATOM 4747 O O . THR B 1 148 ? -4.875 -19.078 -17.672 1 91.12 148 THR B O 1
ATOM 4750 N N . ALA B 1 149 ? -5.402 -20.125 -15.812 1 92.88 149 ALA B N 1
ATOM 4751 C CA . ALA B 1 149 ? -5.066 -18.969 -14.984 1 92.88 149 ALA B CA 1
ATOM 4752 C C . ALA B 1 149 ? -3.672 -19.125 -14.375 1 92.88 149 ALA B C 1
ATOM 4754 O O . ALA B 1 149 ? -2.668 -18.984 -15.078 1 92.88 149 ALA B O 1
ATOM 4755 N N . THR B 1 150 ? -3.557 -19.594 -13.18 1 93.44 150 THR B N 1
ATOM 4756 C CA . THR B 1 150 ? -2.277 -19.625 -12.477 1 93.44 150 THR B CA 1
ATOM 4757 C C . THR B 1 150 ? -1.29 -20.531 -13.195 1 93.44 150 THR B C 1
ATOM 4759 O O . THR B 1 150 ? -0.13 -20.172 -13.398 1 93.44 150 THR B O 1
ATOM 4762 N N . PRO B 1 151 ? -1.712 -21.75 -13.664 1 94.69 151 PRO B N 1
ATOM 4763 C CA . PRO B 1 151 ? -0.773 -22.641 -14.344 1 94.69 151 PRO B CA 1
ATOM 4764 C C . PRO B 1 151 ? -0.173 -22.016 -15.602 1 94.69 151 PRO B C 1
ATOM 4766 O O . PRO B 1 151 ? 0.984 -22.281 -15.938 1 94.69 151 PRO B O 1
ATOM 4769 N N . VAL B 1 152 ? -0.892 -21.203 -16.234 1 93.12 152 VAL B N 1
ATOM 4770 C CA . VAL B 1 152 ? -0.395 -20.578 -17.453 1 93.12 152 VAL B CA 1
ATOM 4771 C C . VAL B 1 152 ? 0.374 -19.297 -17.109 1 93.12 152 VAL B C 1
ATOM 4773 O O . VAL B 1 152 ? 1.43 -19.031 -17.688 1 93.12 152 VAL B O 1
ATOM 4776 N N . ILE B 1 153 ? -0.112 -18.562 -16.203 1 91.56 153 ILE B N 1
ATOM 4777 C CA . ILE B 1 153 ? 0.436 -17.25 -15.875 1 91.56 153 ILE B CA 1
ATOM 4778 C C . ILE B 1 153 ? 1.861 -17.406 -15.344 1 91.56 153 ILE B C 1
ATOM 4780 O O . ILE B 1 153 ? 2.738 -16.609 -15.664 1 91.56 153 ILE B O 1
ATOM 4784 N N . VAL B 1 154 ? 2.133 -18.453 -14.609 1 93.75 154 VAL B N 1
ATOM 4785 C CA . VAL B 1 154 ? 3.443 -18.672 -14 1 93.75 154 VAL B CA 1
ATOM 4786 C C . VAL B 1 154 ? 4.469 -18.984 -15.094 1 93.75 154 VAL B C 1
ATOM 4788 O O . VAL B 1 154 ? 5.676 -18.859 -14.867 1 93.75 154 VAL B O 1
ATOM 4791 N N . LEU B 1 155 ? 4.02 -19.281 -16.266 1 93.31 155 LEU B N 1
ATOM 4792 C CA . LEU B 1 155 ? 4.902 -19.641 -17.359 1 93.31 155 LEU B CA 1
ATOM 4793 C C . LEU B 1 155 ? 5.184 -18.438 -18.25 1 93.31 155 LEU B C 1
ATOM 4795 O O . LEU B 1 155 ? 6.078 -18.484 -19.109 1 93.31 155 LEU B O 1
ATOM 4799 N N . ILE B 1 156 ? 4.484 -17.391 -18.062 1 88.31 156 ILE B N 1
ATOM 4800 C CA . ILE B 1 156 ? 4.617 -16.219 -18.922 1 88.31 156 ILE B CA 1
ATOM 4801 C C . ILE B 1 156 ? 5.695 -15.289 -18.359 1 88.31 156 ILE B C 1
ATOM 4803 O O . ILE B 1 156 ? 5.539 -14.734 -17.266 1 88.31 156 ILE B O 1
ATOM 4807 N N . PRO B 1 157 ? 6.754 -15.102 -19.047 1 85.12 157 PRO B N 1
ATOM 4808 C CA . PRO B 1 157 ? 7.887 -14.336 -18.516 1 85.12 157 PRO B CA 1
ATOM 4809 C C . PRO B 1 157 ? 7.801 -12.852 -18.859 1 85.12 157 PRO B C 1
ATOM 4811 O O . PRO B 1 157 ? 8.828 -12.195 -19.047 1 85.12 157 PRO B O 1
ATOM 4814 N N . ILE B 1 158 ? 6.504 -12.406 -19.047 1 78.69 158 ILE B N 1
ATOM 4815 C CA . ILE B 1 158 ? 6.398 -11.016 -19.484 1 78.69 158 ILE B CA 1
ATOM 4816 C C . ILE B 1 158 ? 5.477 -10.25 -18.531 1 78.69 158 ILE B C 1
ATOM 4818 O O . ILE B 1 158 ? 4.359 -10.688 -18.25 1 78.69 158 ILE B O 1
ATOM 4822 N N . ALA B 1 159 ? 5.91 -9.117 -18.156 1 71.12 159 ALA B N 1
ATOM 4823 C CA . ALA B 1 159 ? 5.266 -7.977 -17.516 1 71.12 159 ALA B CA 1
ATOM 4824 C C . ALA B 1 159 ? 4.07 -8.43 -16.672 1 71.12 159 ALA B C 1
ATOM 4826 O O . ALA B 1 159 ? 2.963 -7.906 -16.828 1 71.12 159 ALA B O 1
ATOM 4827 N N . THR B 1 160 ? 4.148 -9.406 -15.805 1 80 160 THR B N 1
ATOM 4828 C CA . THR B 1 160 ? 3.094 -9.805 -14.883 1 80 160 THR B CA 1
ATOM 4829 C C . THR B 1 160 ? 3.541 -9.625 -13.438 1 80 160 THR B C 1
ATOM 4831 O O . THR B 1 160 ? 4.734 -9.477 -13.164 1 80 160 THR B O 1
ATOM 4834 N N . ALA B 1 161 ? 2.531 -9.492 -12.633 1 81.75 161 ALA B N 1
ATOM 4835 C CA . ALA B 1 161 ? 2.812 -9.414 -11.195 1 81.75 161 ALA B CA 1
ATOM 4836 C C . ALA B 1 161 ? 3.576 -10.648 -10.727 1 81.75 161 ALA B C 1
ATOM 4838 O O . ALA B 1 161 ? 4.422 -10.562 -9.836 1 81.75 161 ALA B O 1
ATOM 4839 N N . PHE B 1 162 ? 3.422 -11.75 -11.352 1 89.5 162 PHE B N 1
ATOM 4840 C CA . PHE B 1 162 ? 4.062 -13.008 -10.977 1 89.5 162 PHE B CA 1
ATOM 4841 C C . PHE B 1 162 ? 5.555 -12.961 -11.281 1 89.5 162 PHE B C 1
ATOM 4843 O O . PHE B 1 162 ? 6.375 -13.422 -10.484 1 89.5 162 PHE B O 1
ATOM 4850 N N . VAL B 1 163 ? 5.871 -12.391 -12.406 1 87.81 163 VAL B N 1
ATOM 4851 C CA . VAL B 1 163 ? 7.27 -12.32 -12.805 1 87.81 163 VAL B CA 1
ATOM 4852 C C . VAL B 1 163 ? 8.062 -11.516 -11.773 1 87.81 163 VAL B C 1
ATOM 4854 O O . VAL B 1 163 ? 9.141 -11.922 -11.352 1 87.81 163 VAL B O 1
ATOM 4857 N N . GLY B 1 164 ? 7.523 -10.375 -11.422 1 85.31 164 GLY B N 1
ATOM 4858 C CA . GLY B 1 164 ? 8.195 -9.555 -10.422 1 85.31 164 GLY B CA 1
ATOM 4859 C C . GLY B 1 164 ? 8.398 -10.281 -9.102 1 85.31 164 GLY B C 1
ATOM 4860 O O . GLY B 1 164 ? 9.5 -10.281 -8.555 1 85.31 164 GLY B O 1
ATOM 4861 N N . TYR B 1 165 ? 7.406 -10.883 -8.648 1 89.81 165 TYR B N 1
ATOM 4862 C CA . TYR B 1 165 ? 7.484 -11.594 -7.375 1 89.81 165 TYR B CA 1
ATOM 4863 C C . TYR B 1 165 ? 8.438 -12.781 -7.477 1 89.81 165 TYR B C 1
ATOM 4865 O O . TYR B 1 165 ? 9.289 -12.977 -6.602 1 89.81 165 TYR B O 1
ATOM 4873 N N . MET B 1 166 ? 8.258 -13.562 -8.508 1 94.5 166 MET B N 1
ATOM 4874 C CA . MET B 1 166 ? 9.039 -14.781 -8.672 1 94.5 166 MET B CA 1
ATOM 4875 C C . MET B 1 166 ? 10.523 -14.461 -8.812 1 94.5 166 MET B C 1
ATOM 4877 O O . MET B 1 166 ? 11.367 -15.117 -8.195 1 94.5 166 MET B O 1
ATOM 4881 N N . THR B 1 167 ? 10.859 -13.453 -9.508 1 91.81 167 THR B N 1
ATOM 4882 C CA . THR B 1 167 ? 12.258 -13.047 -9.656 1 91.81 167 THR B CA 1
ATOM 4883 C C . THR B 1 167 ? 12.812 -12.539 -8.336 1 91.81 167 THR B C 1
ATOM 4885 O O . THR B 1 167 ? 13.984 -12.781 -8.016 1 91.81 167 THR B O 1
ATOM 4888 N N . SER B 1 168 ? 11.969 -11.898 -7.617 1 91.19 168 SER B N 1
ATOM 4889 C CA . SER B 1 168 ? 12.391 -11.312 -6.352 1 91.19 168 SER B CA 1
ATOM 4890 C C . SER B 1 168 ? 12.766 -12.391 -5.34 1 91.19 168 SER B C 1
ATOM 4892 O O . SER B 1 168 ? 13.773 -12.281 -4.645 1 91.19 168 SER B O 1
ATOM 4894 N N . ILE B 1 169 ? 11.977 -13.367 -5.219 1 94.06 169 ILE B N 1
ATOM 4895 C CA . ILE B 1 169 ? 12.219 -14.398 -4.219 1 94.06 169 ILE B CA 1
ATOM 4896 C C . ILE B 1 169 ? 13.445 -15.227 -4.613 1 94.06 169 ILE B C 1
ATOM 4898 O O . ILE B 1 169 ? 14.203 -15.68 -3.75 1 94.06 169 ILE B O 1
ATOM 4902 N N . VAL B 1 170 ? 13.633 -15.383 -5.906 1 95.38 170 VAL B N 1
ATOM 4903 C CA . VAL B 1 170 ? 14.844 -16.062 -6.363 1 95.38 170 VAL B CA 1
ATOM 4904 C C . VAL B 1 170 ? 16.062 -15.203 -6.031 1 95.38 170 VAL B C 1
ATOM 4906 O O . VAL B 1 170 ? 17.078 -15.711 -5.562 1 95.38 170 VAL B O 1
ATOM 4909 N N . ASP B 1 171 ? 15.953 -13.953 -6.223 1 93.31 171 ASP B N 1
ATOM 4910 C CA . ASP B 1 171 ? 17.047 -13.023 -6 1 93.31 171 ASP B CA 1
ATOM 4911 C C . ASP B 1 171 ? 17.516 -13.047 -4.543 1 93.31 171 ASP B C 1
ATOM 4913 O O . ASP B 1 171 ? 18.703 -13.133 -4.262 1 93.31 171 ASP B O 1
ATOM 4917 N N . ILE B 1 172 ? 16.609 -12.992 -3.654 1 90.75 172 ILE B N 1
ATOM 4918 C CA . ILE B 1 172 ? 16.969 -12.945 -2.24 1 90.75 172 ILE B CA 1
ATOM 4919 C C . ILE B 1 172 ? 17.578 -14.281 -1.818 1 90.75 172 ILE B C 1
ATOM 4921 O O . ILE B 1 172 ? 18.5 -14.312 -0.999 1 90.75 172 ILE B O 1
ATOM 4925 N N . ALA B 1 173 ? 17.047 -15.352 -2.314 1 93.44 173 ALA B N 1
ATOM 4926 C CA . ALA B 1 173 ? 17.594 -16.672 -1.996 1 93.44 173 ALA B CA 1
ATOM 4927 C C . ALA B 1 173 ? 19.031 -16.797 -2.496 1 93.44 173 ALA B C 1
ATOM 4929 O O . ALA B 1 173 ? 19.875 -17.391 -1.814 1 93.44 173 ALA B O 1
ATOM 4930 N N . LEU B 1 174 ? 19.312 -16.25 -3.67 1 94.88 174 LEU B N 1
ATOM 4931 C CA . LEU B 1 174 ? 20.656 -16.266 -4.234 1 94.88 174 LEU B CA 1
ATOM 4932 C C . LEU B 1 174 ? 21.625 -15.438 -3.387 1 94.88 174 LEU B C 1
ATOM 4934 O O . LEU B 1 174 ? 22.734 -15.875 -3.111 1 94.88 174 LEU B O 1
ATOM 4938 N N . LYS B 1 175 ? 21.188 -14.312 -3.045 1 91.56 175 LYS B N 1
ATOM 4939 C CA . LYS B 1 175 ? 22 -13.422 -2.227 1 91.56 175 LYS B CA 1
ATOM 4940 C C . LYS B 1 175 ? 22.359 -14.078 -0.894 1 91.56 175 LYS B C 1
ATOM 4942 O O . LYS B 1 175 ? 23.484 -13.93 -0.408 1 91.56 175 LYS B O 1
ATOM 4947 N N . ASN B 1 176 ? 21.406 -14.75 -0.384 1 88.19 176 ASN B N 1
ATOM 4948 C CA . ASN B 1 176 ? 21.625 -15.43 0.891 1 88.19 176 ASN B CA 1
ATOM 4949 C C . ASN B 1 176 ? 22.688 -16.5 0.777 1 88.19 176 ASN B C 1
ATOM 4951 O O . ASN B 1 176 ? 23.406 -16.781 1.743 1 88.19 176 ASN B O 1
ATOM 4955 N N . GLU B 1 177 ? 22.828 -17.094 -0.411 1 91 177 GLU B N 1
ATOM 4956 C CA . GLU B 1 177 ? 23.797 -18.156 -0.641 1 91 177 GLU B CA 1
ATOM 4957 C C . GLU B 1 177 ? 25.062 -17.594 -1.304 1 91 177 GLU B C 1
ATOM 4959 O O . GLU B 1 177 ? 25.953 -18.359 -1.692 1 91 177 GLU B O 1
ATOM 4964 N N . ASN B 1 178 ? 25.109 -16.25 -1.466 1 91.31 178 ASN B N 1
ATOM 4965 C CA . ASN B 1 178 ? 26.234 -15.578 -2.104 1 91.31 178 ASN B CA 1
ATOM 4966 C C . ASN B 1 178 ? 26.5 -16.125 -3.506 1 91.31 178 ASN B C 1
ATOM 4968 O O . ASN B 1 178 ? 27.641 -16.328 -3.895 1 91.31 178 ASN B O 1
ATOM 4972 N N . ILE B 1 179 ? 25.422 -16.438 -4.094 1 92.31 179 ILE B N 1
ATOM 4973 C CA . ILE B 1 179 ? 25.516 -16.891 -5.48 1 92.31 179 ILE B CA 1
ATOM 4974 C C . ILE B 1 179 ? 25.359 -15.695 -6.418 1 92.31 179 ILE B C 1
ATOM 4976 O O . ILE B 1 179 ? 24.359 -14.969 -6.344 1 92.31 179 ILE B O 1
ATOM 4980 N N . LYS B 1 180 ? 26.297 -15.438 -7.246 1 90.06 180 LYS B N 1
ATOM 4981 C CA . LYS B 1 180 ? 26.234 -14.344 -8.211 1 90.06 180 LYS B CA 1
ATOM 4982 C C . LYS B 1 180 ? 25.594 -14.797 -9.516 1 90.06 180 LYS B C 1
ATOM 4984 O O . LYS B 1 180 ? 26.266 -15.336 -10.398 1 90.06 180 LYS B O 1
ATOM 4989 N N . ALA B 1 181 ? 24.359 -14.75 -9.617 1 90.5 181 ALA B N 1
ATOM 4990 C CA . ALA B 1 181 ? 23.594 -15.094 -10.812 1 90.5 181 ALA B CA 1
ATOM 4991 C C . ALA B 1 181 ? 22.422 -14.133 -11.008 1 90.5 181 ALA B C 1
ATOM 4993 O O . ALA B 1 181 ? 21.984 -13.477 -10.055 1 90.5 181 ALA B O 1
ATOM 4994 N N . ASP B 1 182 ? 22.031 -14.023 -12.234 1 89.25 182 ASP B N 1
ATOM 4995 C CA . ASP B 1 182 ? 20.891 -13.18 -12.547 1 89.25 182 ASP B CA 1
ATOM 4996 C C . ASP B 1 182 ? 19.578 -13.898 -12.234 1 89.25 182 ASP B C 1
ATOM 4998 O O . ASP B 1 182 ? 19.312 -14.984 -12.766 1 89.25 182 ASP B O 1
ATOM 5002 N N . SER B 1 183 ? 18.812 -13.312 -11.367 1 91.88 183 SER B N 1
ATOM 5003 C CA . SER B 1 183 ? 17.578 -13.938 -10.906 1 91.88 183 SER B CA 1
ATOM 5004 C C . SER B 1 183 ? 16.578 -14.078 -12.039 1 91.88 183 SER B C 1
ATOM 5006 O O . SER B 1 183 ? 15.828 -15.062 -12.102 1 91.88 183 SER B O 1
ATOM 5008 N N . PHE B 1 184 ? 16.516 -13.18 -12.945 1 88.88 184 PHE B N 1
ATOM 5009 C CA . PHE B 1 184 ? 15.578 -13.258 -14.062 1 88.88 184 PHE B CA 1
ATOM 5010 C C . PHE B 1 184 ? 15.977 -14.367 -15.023 1 88.88 184 PHE B C 1
ATOM 5012 O O . PHE B 1 184 ? 15.125 -15.102 -15.523 1 88.88 184 PHE B O 1
ATOM 5019 N N . ASP B 1 185 ? 17.281 -14.422 -15.289 1 90.06 185 ASP B N 1
ATOM 5020 C CA . ASP B 1 185 ? 17.766 -15.484 -16.156 1 90.06 185 ASP B CA 1
ATOM 5021 C C . ASP B 1 185 ? 17.438 -16.859 -15.586 1 90.06 185 ASP B C 1
ATOM 5023 O O . ASP B 1 185 ? 17 -17.75 -16.312 1 90.06 185 ASP B O 1
ATOM 5027 N N . LEU B 1 186 ? 17.609 -16.969 -14.328 1 93.19 186 LEU B N 1
ATOM 5028 C CA . LEU B 1 186 ? 17.312 -18.234 -13.672 1 93.19 186 LEU B CA 1
ATOM 5029 C C . LEU B 1 186 ? 15.812 -18.531 -13.711 1 93.19 186 LEU B C 1
ATOM 5031 O O . LEU B 1 186 ? 15.406 -19.688 -13.82 1 93.19 186 LEU B O 1
ATOM 5035 N N . PHE B 1 187 ? 15.031 -17.484 -13.594 1 93.5 187 PHE B N 1
ATOM 5036 C CA . PHE B 1 187 ? 13.586 -17.641 -13.703 1 93.5 187 PHE B CA 1
ATOM 5037 C C . PHE B 1 187 ? 13.211 -18.172 -15.086 1 93.5 187 PHE B C 1
ATOM 5039 O O . PHE B 1 187 ? 12.453 -19.141 -15.195 1 93.5 187 PHE B O 1
ATOM 5046 N N . ILE B 1 188 ? 13.766 -17.641 -16.078 1 91.94 188 ILE B N 1
ATOM 5047 C CA . ILE B 1 188 ? 13.469 -18.062 -17.453 1 91.94 188 ILE B CA 1
ATOM 5048 C C . ILE B 1 188 ? 13.898 -19.516 -17.641 1 91.94 188 ILE B C 1
ATOM 5050 O O . ILE B 1 188 ? 13.156 -20.312 -18.219 1 91.94 188 ILE B O 1
ATOM 5054 N N . LYS B 1 189 ? 15.031 -19.812 -17.156 1 94.62 189 LYS B N 1
ATOM 5055 C CA . LYS B 1 189 ? 15.578 -21.156 -17.297 1 94.62 189 LYS B CA 1
ATOM 5056 C C . LYS B 1 189 ? 14.758 -22.172 -16.5 1 94.62 189 LYS B C 1
ATOM 5058 O O . LYS B 1 189 ? 14.812 -23.375 -16.766 1 94.62 189 LYS B O 1
ATOM 5063 N N . SER B 1 190 ? 14.031 -21.672 -15.523 1 96.75 190 SER B N 1
ATOM 5064 C CA . SER B 1 190 ? 13.266 -22.578 -14.664 1 96.75 190 SER B CA 1
ATOM 5065 C C . SER B 1 190 ? 11.914 -22.906 -15.273 1 96.75 190 SER B C 1
ATOM 5067 O O . SER B 1 190 ? 11.266 -23.875 -14.883 1 96.75 190 SER B O 1
ATOM 5069 N N . ILE B 1 191 ? 11.469 -22.141 -16.25 1 96.44 191 ILE B N 1
ATOM 5070 C CA . ILE B 1 191 ? 10.125 -22.234 -16.812 1 96.44 191 ILE B CA 1
ATOM 5071 C C . ILE B 1 191 ? 9.898 -23.641 -17.375 1 96.44 191 ILE B C 1
ATOM 5073 O O . ILE B 1 191 ? 8.883 -24.281 -17.094 1 96.44 191 ILE B O 1
ATOM 5077 N N . PRO B 1 192 ? 10.898 -24.203 -18.125 1 96.44 192 PRO B N 1
ATOM 5078 C CA . PRO B 1 192 ? 10.672 -25.547 -18.656 1 96.44 192 PRO B CA 1
ATOM 5079 C C . PRO B 1 192 ? 10.578 -26.609 -17.562 1 96.44 192 PRO B C 1
ATOM 5081 O O . PRO B 1 192 ? 10.047 -27.703 -17.797 1 96.44 192 PRO B O 1
ATOM 5084 N N . PHE B 1 193 ? 10.969 -26.297 -16.391 1 97.25 193 PHE B N 1
ATOM 5085 C CA . PHE B 1 193 ? 10.992 -27.281 -15.312 1 97.25 193 PHE B CA 1
ATOM 5086 C C . PHE B 1 193 ? 9.781 -27.109 -14.406 1 97.25 193 PHE B C 1
ATOM 5088 O O . PHE B 1 193 ? 9.641 -27.844 -13.414 1 97.25 193 PHE B O 1
ATOM 5095 N N . ASN B 1 194 ? 8.945 -26.156 -14.695 1 98 194 ASN B N 1
ATOM 5096 C CA . ASN B 1 194 ? 7.664 -26.094 -14 1 98 194 ASN B CA 1
ATOM 5097 C C . ASN B 1 194 ? 6.699 -27.156 -14.516 1 98 194 ASN B C 1
ATOM 5099 O O . ASN B 1 194 ? 5.637 -26.844 -15.047 1 98 194 ASN B O 1
ATOM 5103 N N . PHE B 1 195 ? 6.977 -28.344 -14.172 1 98.31 195 PHE B N 1
ATOM 5104 C CA . PHE B 1 195 ? 6.309 -29.484 -14.758 1 98.31 195 PHE B CA 1
ATOM 5105 C C . PHE B 1 195 ? 4.828 -29.5 -14.391 1 98.31 195 PHE B C 1
ATOM 5107 O O . PHE B 1 195 ? 3.988 -29.906 -15.195 1 98.31 195 PHE B O 1
ATOM 5114 N N . PHE B 1 196 ? 4.523 -29.094 -13.227 1 98.31 196 PHE B N 1
ATOM 5115 C CA . PHE B 1 196 ? 3.123 -29.141 -12.82 1 98.31 196 PHE B CA 1
ATOM 5116 C C . PHE B 1 196 ? 2.268 -28.266 -13.734 1 98.31 196 PHE B C 1
ATOM 5118 O O . PHE B 1 196 ? 1.172 -28.672 -14.133 1 98.31 196 PHE B O 1
ATOM 5125 N N . SER B 1 197 ? 2.734 -27.078 -13.969 1 97.38 197 SER B N 1
ATOM 5126 C CA . SER B 1 197 ? 1.991 -26.172 -14.828 1 97.38 197 SER B CA 1
ATOM 5127 C C . SER B 1 197 ? 1.737 -26.797 -16.203 1 97.38 197 SER B C 1
ATOM 5129 O O . SER B 1 197 ? 0.608 -26.781 -16.703 1 97.38 197 SER B O 1
ATOM 5131 N N . PHE B 1 198 ? 2.715 -27.375 -16.75 1 97.44 198 PHE B N 1
ATOM 5132 C CA . PHE B 1 198 ? 2.58 -27.984 -18.062 1 97.44 198 PHE B CA 1
ATOM 5133 C C . PHE B 1 198 ? 1.619 -29.172 -18 1 97.44 198 PHE B C 1
ATOM 5135 O O . PHE B 1 198 ? 0.76 -29.312 -18.875 1 97.44 198 PHE B O 1
ATOM 5142 N N . VAL B 1 199 ? 1.796 -29.984 -17.031 1 97.75 199 VAL B N 1
ATOM 5143 C CA . VAL B 1 199 ? 0.958 -31.172 -16.906 1 97.75 199 VAL B CA 1
ATOM 5144 C C . VAL B 1 199 ? -0.492 -30.766 -16.672 1 97.75 199 VAL B C 1
ATOM 5146 O O . VAL B 1 199 ? -1.414 -31.359 -17.234 1 97.75 199 VAL B O 1
ATOM 5149 N N . MET B 1 200 ? -0.684 -29.766 -15.844 1 96.44 200 MET B N 1
ATOM 5150 C CA . MET B 1 200 ? -2.043 -29.328 -15.531 1 96.44 200 MET B CA 1
ATOM 5151 C C . MET B 1 200 ? -2.717 -28.734 -16.766 1 96.44 200 MET B C 1
ATOM 5153 O O . MET B 1 200 ? -3.918 -28.922 -16.969 1 96.44 200 MET B O 1
ATOM 5157 N N . ILE B 1 201 ? -1.958 -27.953 -17.516 1 94.25 201 ILE B N 1
ATOM 5158 C CA . ILE B 1 201 ? -2.488 -27.406 -18.766 1 94.25 201 ILE B CA 1
ATOM 5159 C C . ILE B 1 201 ? -2.891 -28.547 -19.703 1 94.25 201 ILE B C 1
ATOM 5161 O O . ILE B 1 201 ? -3.967 -28.516 -20.297 1 94.25 201 ILE B O 1
ATOM 5165 N N . ALA B 1 202 ? -2.074 -29.594 -19.797 1 94.88 202 ALA B N 1
ATOM 5166 C CA . ALA B 1 202 ? -2.369 -30.75 -20.641 1 94.88 202 ALA B CA 1
ATOM 5167 C C . ALA B 1 202 ? -3.607 -31.484 -20.141 1 94.88 202 ALA B C 1
ATOM 5169 O O . ALA B 1 202 ? -4.465 -31.891 -20.938 1 94.88 202 ALA B O 1
ATOM 5170 N N . VAL B 1 203 ? -3.662 -31.672 -18.844 1 92.88 203 VAL B N 1
ATOM 5171 C CA . VAL B 1 203 ? -4.82 -32.312 -18.25 1 92.88 203 VAL B CA 1
ATOM 5172 C C . VAL B 1 203 ? -6.074 -31.484 -18.5 1 92.88 203 VAL B C 1
ATOM 5174 O O . VAL B 1 203 ? -7.137 -32.031 -18.812 1 92.88 203 VAL B O 1
ATOM 5177 N N . GLY B 1 204 ? -5.949 -30.203 -18.344 1 90.19 204 GLY B N 1
ATOM 5178 C CA . GLY B 1 204 ? -7.066 -29.312 -18.625 1 90.19 204 GLY B CA 1
ATOM 5179 C C . GLY B 1 204 ? -7.539 -29.375 -20.062 1 90.19 204 GLY B C 1
ATOM 5180 O O . GLY B 1 204 ? -8.742 -29.422 -20.328 1 90.19 204 GLY B O 1
ATOM 5181 N N . LEU B 1 205 ? -6.59 -29.391 -20.953 1 88.94 205 LEU B N 1
ATOM 5182 C CA . LEU B 1 205 ? -6.922 -29.5 -22.359 1 88.94 205 LEU B CA 1
ATOM 5183 C C . LEU B 1 205 ? -7.613 -30.828 -22.656 1 88.94 205 LEU B C 1
ATOM 5185 O O . LEU B 1 205 ? -8.602 -30.875 -23.391 1 88.94 205 LEU B O 1
ATOM 5189 N N . TYR B 1 206 ? -7.113 -31.875 -22.078 1 88.38 206 TYR B N 1
ATOM 5190 C CA . TYR B 1 206 ? -7.684 -33.188 -22.281 1 88.38 206 TYR B CA 1
ATOM 5191 C C . TYR B 1 206 ? -9.109 -33.281 -21.75 1 88.38 206 TYR B C 1
ATOM 5193 O O . TYR B 1 206 ? -10.008 -33.75 -22.438 1 88.38 206 TYR B O 1
ATOM 5201 N N . LEU B 1 207 ? -9.359 -32.719 -20.594 1 84.31 207 LEU B N 1
ATOM 5202 C CA . LEU B 1 207 ? -10.672 -32.812 -19.969 1 84.31 207 LEU B CA 1
ATOM 5203 C C . LEU B 1 207 ? -11.656 -31.859 -20.625 1 84.31 207 LEU B C 1
ATOM 5205 O O . LEU B 1 207 ? -12.867 -32.094 -20.594 1 84.31 207 LEU B O 1
ATOM 5209 N N . SER B 1 208 ? -11.125 -30.797 -21.156 1 81.44 208 SER B N 1
ATOM 5210 C CA . SER B 1 208 ? -11.984 -29.797 -21.781 1 81.44 208 SER B CA 1
ATOM 5211 C C . SER B 1 208 ? -12.453 -30.25 -23.156 1 81.44 208 SER B C 1
ATOM 5213 O O . SER B 1 208 ? -13.609 -30.047 -23.531 1 81.44 208 SER B O 1
ATOM 5215 N N . PHE B 1 209 ? -11.562 -30.891 -23.938 1 79.81 209 PHE B N 1
ATOM 5216 C CA . PHE B 1 209 ? -11.883 -31.156 -25.328 1 79.81 209 PHE B CA 1
ATOM 5217 C C . PHE B 1 209 ? -12.211 -32.625 -25.547 1 79.81 209 PHE B C 1
ATOM 5219 O O . PHE B 1 209 ? -12.938 -32.969 -26.484 1 79.81 209 PHE B O 1
ATOM 5226 N N . PHE B 1 210 ? -11.719 -33.562 -24.781 1 74.88 210 PHE B N 1
ATOM 5227 C CA . PHE B 1 210 ? -11.836 -34.969 -25.125 1 74.88 210 PHE B CA 1
ATOM 5228 C C . PHE B 1 210 ? -12.719 -35.688 -24.109 1 74.88 210 PHE B C 1
ATOM 5230 O O . PHE B 1 210 ? -13.328 -36.719 -24.438 1 74.88 210 PHE B O 1
ATOM 5237 N N . HIS B 1 211 ? -12.398 -35.562 -22.781 1 63.91 211 HIS B N 1
ATOM 5238 C CA . HIS B 1 211 ? -13.133 -36.375 -21.797 1 63.91 211 HIS B CA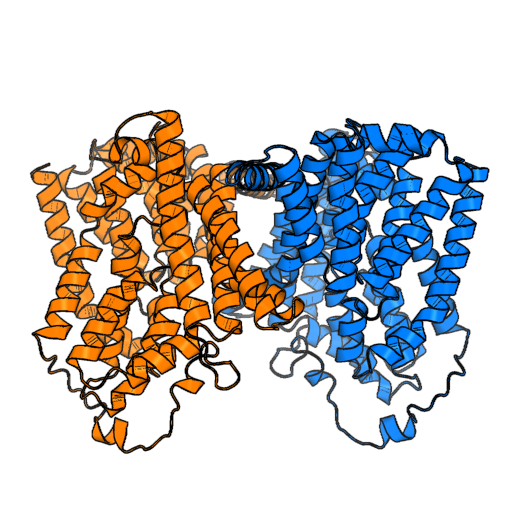 1
ATOM 5239 C C . HIS B 1 211 ? -14.391 -35.625 -21.328 1 63.91 211 HIS B C 1
ATOM 5241 O O . HIS B 1 211 ? -14.32 -34.469 -20.938 1 63.91 211 HIS B O 1
ATOM 5247 N N . HIS B 1 212 ? -15.445 -36.125 -21.875 1 55.59 212 HIS B N 1
ATOM 5248 C CA . HIS B 1 212 ? -16.75 -35.625 -21.438 1 55.59 212 HIS B CA 1
ATOM 5249 C C . HIS B 1 212 ? -17.031 -36.031 -20 1 55.59 212 HIS B C 1
ATOM 5251 O O . HIS B 1 212 ? -16.953 -37.188 -19.641 1 55.59 212 HIS B O 1
ATOM 5257 N N . SER B 1 213 ? -16.469 -35.25 -19 1 52.22 213 SER B N 1
ATOM 5258 C CA . SER B 1 213 ? -16.719 -35.594 -17.594 1 52.22 213 SER B CA 1
ATOM 5259 C C . SER B 1 213 ? -18.156 -36 -17.375 1 52.22 213 SER B C 1
ATOM 5261 O O . SER B 1 213 ? -19.094 -35.344 -17.828 1 52.22 213 SER B O 1
ATOM 5263 N N . LYS B 1 214 ? -18.359 -37.25 -17.281 1 45.19 214 LYS B N 1
ATOM 5264 C CA . LYS B 1 214 ? -19.641 -37.812 -16.859 1 45.19 214 LYS B CA 1
ATOM 5265 C C . LYS B 1 214 ? -20.125 -37.125 -15.578 1 45.19 214 LYS B C 1
ATOM 5267 O O . LYS B 1 214 ? -21.141 -37.531 -15 1 45.19 214 LYS B O 1
ATOM 5272 N N . SER B 1 215 ? -19.25 -36.531 -14.898 1 45.53 215 SER B N 1
ATOM 5273 C CA . SER B 1 215 ? -19.734 -36.156 -13.57 1 45.53 215 SER B CA 1
ATOM 5274 C C . SER B 1 215 ? -20.938 -35.25 -13.672 1 45.53 215 SER B C 1
ATOM 5276 O O . SER B 1 215 ? -20.812 -34.062 -14.016 1 45.53 215 SER B O 1
ATOM 5278 N N . THR B 1 216 ? -21.938 -35.719 -14.289 1 39.94 216 THR B N 1
ATOM 5279 C CA . THR B 1 216 ? -23.312 -35.188 -14.211 1 39.94 216 THR B CA 1
ATOM 5280 C C . THR B 1 216 ? -23.688 -34.906 -12.766 1 39.94 216 THR B C 1
ATOM 5282 O O . THR B 1 216 ? -24.875 -34.906 -12.414 1 39.94 216 THR B O 1
ATOM 5285 N N . GLU B 1 217 ? -23.016 -35.219 -11.781 1 37.25 217 GLU B N 1
ATOM 5286 C CA . GLU B 1 217 ? -23.875 -34.719 -10.719 1 37.25 217 GLU B CA 1
ATOM 5287 C C . GLU B 1 217 ? -24.562 -33.438 -11.141 1 37.25 217 GLU B C 1
ATOM 5289 O O . GLU B 1 217 ? -23.922 -32.5 -11.625 1 37.25 217 GLU B O 1
ATOM 5294 N N . THR B 1 218 ? -25.875 -33.688 -11.523 1 38.88 218 THR B N 1
ATOM 5295 C CA . THR B 1 218 ? -27.062 -32.906 -11.891 1 38.88 218 THR B CA 1
ATOM 5296 C C . THR B 1 218 ? -27 -31.5 -11.289 1 38.88 218 THR B C 1
ATOM 5298 O O . THR B 1 218 ? -27.375 -31.312 -10.133 1 38.88 218 THR B O 1
ATOM 5301 N N . SER B 1 219 ? -26.062 -30.891 -10.961 1 38.97 219 SER B N 1
ATOM 5302 C CA . SER B 1 219 ? -26.75 -29.609 -11.039 1 38.97 219 SER B CA 1
ATOM 5303 C C . SER B 1 219 ? -27.484 -29.453 -12.367 1 38.97 219 SER B C 1
ATOM 5305 O O . SER B 1 219 ? -26.859 -29.453 -13.438 1 38.97 219 SER B O 1
ATOM 5307 N N . ASP B 1 220 ? -28.641 -30.328 -12.586 1 36.59 220 ASP B N 1
ATOM 5308 C CA . ASP B 1 220 ? -29.656 -30.359 -13.641 1 36.59 220 ASP B CA 1
ATOM 5309 C C . ASP B 1 220 ? -29.531 -29.141 -14.555 1 36.59 220 ASP B C 1
ATOM 5311 O O . ASP B 1 220 ? -29.734 -28.016 -14.117 1 36.59 220 ASP B O 1
ATOM 5315 N N . PRO B 1 221 ? -28.828 -29.359 -15.539 1 41.03 221 PRO B N 1
ATOM 5316 C CA . PRO B 1 221 ? -28.938 -28.203 -16.453 1 41.03 221 PRO B CA 1
ATOM 5317 C C . PRO B 1 221 ? -30.328 -27.578 -16.453 1 41.03 221 PRO B C 1
ATOM 5319 O O . PRO B 1 221 ? -30.484 -26.422 -16.859 1 41.03 221 PRO B O 1
ATOM 5322 N N . ALA B 1 222 ? -31.391 -28.531 -16.438 1 39 222 ALA B N 1
ATOM 5323 C CA . ALA B 1 222 ? -32.781 -28.109 -16.344 1 39 222 ALA B CA 1
ATOM 5324 C C . ALA B 1 222 ? -33.031 -27.297 -15.078 1 39 222 ALA B C 1
ATOM 5326 O O . ALA B 1 222 ? -34.031 -26.609 -14.969 1 39 222 ALA B O 1
ATOM 5327 N N . LYS B 1 223 ? -32.531 -27.688 -14.008 1 41.91 223 LYS B N 1
ATOM 5328 C CA . LYS B 1 223 ? -32.656 -26.906 -12.781 1 41.91 223 LYS B CA 1
ATOM 5329 C C . LYS B 1 223 ? -31.656 -25.75 -12.75 1 41.91 223 LYS B C 1
ATOM 5331 O O . LYS B 1 223 ? -31.75 -24.875 -11.891 1 41.91 223 LYS B O 1
ATOM 5336 N N . ILE B 1 224 ? -30.688 -25.891 -13.445 1 41.31 224 ILE B N 1
ATOM 5337 C CA . ILE B 1 224 ? -29.797 -24.75 -13.625 1 41.31 224 ILE B CA 1
ATOM 5338 C C . ILE B 1 224 ? -30.484 -23.688 -14.492 1 41.31 224 ILE B C 1
ATOM 5340 O O . ILE B 1 224 ? -30.344 -22.484 -14.25 1 41.31 224 ILE B O 1
ATOM 5344 N N . GLY B 1 225 ? -31.203 -24.234 -15.625 1 36.25 225 GLY B N 1
ATOM 5345 C CA . GLY B 1 225 ? -31.969 -23.344 -16.469 1 36.25 225 GLY B CA 1
ATOM 5346 C C . GLY B 1 225 ? -33.312 -22.938 -15.852 1 36.25 225 GLY B C 1
ATOM 5347 O O . GLY B 1 225 ? -34 -22.062 -16.375 1 36.25 225 GLY B O 1
ATOM 5348 N N . LYS B 1 226 ? -33.969 -24.047 -15.438 1 38.47 226 LYS B N 1
ATOM 5349 C CA . LYS B 1 226 ? -35.344 -23.703 -15.055 1 38.47 226 LYS B CA 1
ATOM 5350 C C . LYS B 1 226 ? -35.344 -22.688 -13.914 1 38.47 226 LYS B C 1
ATOM 5352 O O . LYS B 1 226 ? -36.406 -22.188 -13.531 1 38.47 226 LYS B O 1
ATOM 5357 N N . GLU B 1 227 ? -34.719 -23.188 -12.805 1 35.88 227 GLU B N 1
ATOM 5358 C CA . GLU B 1 227 ? -34.875 -21.969 -12 1 35.88 227 GLU B CA 1
ATOM 5359 C C . GLU B 1 227 ? -34.406 -20.734 -12.758 1 35.88 227 GLU B C 1
ATOM 5361 O O . GLU B 1 227 ? -33.25 -20.688 -13.188 1 35.88 227 GLU B O 1
ATOM 5366 N N . ASP B 1 228 ? -34.906 -20.328 -13.609 1 37.88 228 ASP B N 1
ATOM 5367 C CA . ASP B 1 228 ? -35.156 -19.016 -14.211 1 37.88 228 ASP B CA 1
ATOM 5368 C C . ASP B 1 228 ? -34.281 -17.953 -13.562 1 37.88 228 ASP B C 1
ATOM 5370 O O . ASP B 1 228 ? -34.562 -16.75 -13.688 1 37.88 228 ASP B O 1
ATOM 5374 N N . ASP B 1 229 ? -33.812 -18.281 -12.359 1 42 229 ASP B N 1
ATOM 5375 C CA . ASP B 1 229 ? -33.312 -17.094 -11.688 1 42 229 ASP B CA 1
ATOM 5376 C C . ASP B 1 229 ? -32.375 -16.312 -12.594 1 42 229 ASP B C 1
ATOM 5378 O O . ASP B 1 229 ? -31.531 -16.891 -13.281 1 42 229 ASP B O 1
ATOM 5382 N N . GLY B 1 230 ? -32.625 -15.383 -13.297 1 45.78 230 GLY B N 1
ATOM 5383 C CA . GLY B 1 230 ? -32.281 -14.094 -13.867 1 45.78 230 GLY B CA 1
ATOM 5384 C C . GLY B 1 230 ? -30.859 -13.672 -13.594 1 45.78 230 GLY B C 1
ATOM 5385 O O . GLY B 1 230 ? -30.594 -12.5 -13.352 1 45.78 230 GLY B O 1
ATOM 5386 N N . ASP B 1 231 ? -29.969 -14.469 -13.266 1 58.06 231 ASP B N 1
ATOM 5387 C CA . ASP B 1 231 ? -28.734 -13.961 -12.656 1 58.06 231 ASP B CA 1
ATOM 5388 C C . ASP B 1 231 ? -27.859 -13.25 -13.688 1 58.06 231 ASP B C 1
ATOM 5390 O O . ASP B 1 231 ? -27.281 -13.891 -14.57 1 58.06 231 ASP B O 1
ATOM 5394 N N . ASP B 1 232 ? -28.141 -12.336 -14.094 1 77.75 232 ASP B N 1
ATOM 5395 C CA . ASP B 1 232 ? -27.453 -11.32 -14.891 1 77.75 232 ASP B CA 1
ATOM 5396 C C . ASP B 1 232 ? -25.969 -11.258 -14.547 1 77.75 232 ASP B C 1
ATOM 5398 O O . ASP B 1 232 ? -25.609 -10.977 -13.406 1 77.75 232 ASP B O 1
ATOM 5402 N N . TRP B 1 233 ? -25.156 -11.961 -15.602 1 84.31 233 TRP B N 1
ATOM 5403 C CA . TRP B 1 233 ? -23.719 -11.969 -15.391 1 84.31 233 TRP B CA 1
ATOM 5404 C C . TRP B 1 233 ? -23.203 -10.578 -15.031 1 84.31 233 TRP B C 1
ATOM 5406 O O . TRP B 1 233 ? -22.094 -10.43 -14.531 1 84.31 233 TRP B O 1
ATOM 5416 N N . HIS B 1 234 ? -24.062 -9.586 -15.211 1 86.94 234 HIS B N 1
ATOM 5417 C CA . HIS B 1 234 ? -23.688 -8.219 -14.859 1 86.94 234 HIS B CA 1
ATOM 5418 C C . HIS B 1 234 ? -23.594 -8.047 -13.344 1 86.94 234 HIS B C 1
ATOM 5420 O O . HIS B 1 234 ? -23 -7.074 -12.859 1 86.94 234 HIS B O 1
ATOM 5426 N N . ASP B 1 235 ? -24.078 -8.977 -12.609 1 83.94 235 ASP B N 1
ATOM 5427 C CA . ASP B 1 235 ? -24.125 -8.852 -11.156 1 83.94 235 ASP B CA 1
ATOM 5428 C C . ASP B 1 235 ? -23.078 -9.719 -10.484 1 83.94 235 ASP B C 1
ATOM 5430 O O . ASP B 1 235 ? -22.938 -9.719 -9.258 1 83.94 235 ASP B O 1
ATOM 5434 N N . CYS B 1 236 ? -22.391 -10.438 -11.305 1 81.19 236 CYS B N 1
ATOM 5435 C CA . CYS B 1 236 ? -21.5 -11.422 -10.703 1 81.19 236 CYS B CA 1
ATOM 5436 C C . CYS B 1 236 ? -20.281 -10.75 -10.094 1 81.19 236 CYS B C 1
ATOM 5438 O O . CYS B 1 236 ? -19.641 -11.297 -9.195 1 81.19 236 CYS B O 1
ATOM 5440 N N . ASP B 1 237 ? -19.922 -9.578 -10.641 1 86.38 237 ASP B N 1
ATOM 5441 C CA . ASP B 1 237 ? -18.75 -8.844 -10.148 1 86.38 237 ASP B CA 1
ATOM 5442 C C . ASP B 1 237 ? -18.891 -7.352 -10.43 1 86.38 237 ASP B C 1
ATOM 5444 O O . ASP B 1 237 ? -19.438 -6.953 -11.461 1 86.38 237 ASP B O 1
ATOM 5448 N N . PRO B 1 238 ? -18.391 -6.586 -9.523 1 86.19 238 PRO B N 1
ATOM 5449 C CA . PRO B 1 238 ? -18.469 -5.141 -9.727 1 86.19 238 PRO B CA 1
ATOM 5450 C C . PRO B 1 238 ? -17.75 -4.68 -10.992 1 86.19 238 PRO B C 1
ATOM 5452 O O . PRO B 1 238 ? -18.094 -3.639 -11.562 1 86.19 238 PRO B O 1
ATOM 5455 N N . ALA B 1 239 ? -16.828 -5.434 -11.445 1 89.19 239 ALA B N 1
ATOM 5456 C CA . ALA B 1 239 ? -16.016 -5.066 -12.602 1 89.19 239 ALA B CA 1
ATOM 5457 C C . ALA B 1 239 ? -16.828 -5.113 -13.891 1 89.19 239 ALA B C 1
ATOM 5459 O O . ALA B 1 239 ? -16.422 -4.555 -14.914 1 89.19 239 ALA B O 1
ATOM 5460 N N . VAL B 1 240 ? -17.984 -5.758 -13.852 1 91.12 240 VAL B N 1
ATOM 5461 C CA . VAL B 1 240 ? -18.828 -5.863 -15.031 1 91.12 240 VAL B CA 1
ATOM 5462 C C . VAL B 1 240 ? -20.219 -5.301 -14.734 1 91.12 240 VAL B C 1
ATOM 5464 O O . VAL B 1 240 ? -21.203 -5.652 -15.398 1 91.12 240 VAL B O 1
ATOM 5467 N N . GLY B 1 241 ? -20.234 -4.441 -13.805 1 90.12 241 GLY B N 1
ATOM 5468 C CA . GLY B 1 241 ? -21.5 -3.867 -13.383 1 90.12 241 GLY B CA 1
ATOM 5469 C C . GLY B 1 241 ? -22.188 -3.074 -14.477 1 90.12 241 GLY B C 1
ATOM 5470 O O . GLY B 1 241 ? -21.531 -2.467 -15.32 1 90.12 241 GLY B O 1
ATOM 5471 N N . LYS B 1 242 ? -23.484 -3.002 -14.328 1 88.94 242 LYS B N 1
ATOM 5472 C CA . LYS B 1 242 ? -24.297 -2.348 -15.344 1 88.94 242 LYS B CA 1
ATOM 5473 C C . LYS B 1 242 ? -24.062 -0.84 -15.352 1 88.94 242 LYS B C 1
ATOM 5475 O O . LYS B 1 242 ? -24.328 -0.171 -16.359 1 88.94 242 LYS B O 1
ATOM 5480 N N . GLU B 1 243 ? -23.484 -0.32 -14.32 1 90.56 243 GLU B N 1
ATOM 5481 C CA . GLU B 1 243 ? -23.266 1.119 -14.203 1 90.56 243 GLU B CA 1
ATOM 5482 C C . GLU B 1 243 ? -22 1.549 -14.961 1 90.56 243 GLU B C 1
ATOM 5484 O O . GLU B 1 243 ? -21.812 2.734 -15.234 1 90.56 243 GLU B O 1
ATOM 5489 N N . LEU B 1 244 ? -21.281 0.611 -15.391 1 92.75 244 LEU B N 1
ATOM 5490 C CA . LEU B 1 244 ? -20.047 0.928 -16.078 1 92.75 244 LEU B CA 1
ATOM 5491 C C . LEU B 1 244 ? -20.266 1.051 -17.578 1 92.75 244 LEU B C 1
ATOM 5493 O O . LEU B 1 244 ? -21.156 0.402 -18.141 1 92.75 244 LEU B O 1
ATOM 5497 N N . PRO B 1 245 ? -19.516 1.894 -18.234 1 94.19 245 PRO B N 1
ATOM 5498 C CA . PRO B 1 245 ? -19.609 1.973 -19.703 1 94.19 245 PRO B CA 1
ATOM 5499 C C . PRO B 1 245 ? -19.094 0.713 -20.391 1 94.19 245 PRO B C 1
ATOM 5501 O O . PRO B 1 245 ? -18.453 -0.122 -19.766 1 94.19 245 PRO B O 1
ATOM 5504 N N . GLU B 1 246 ? -19.469 0.57 -21.656 1 93.94 246 GLU B N 1
ATOM 5505 C CA . GLU B 1 246 ? -19.016 -0.55 -22.484 1 93.94 246 GLU B CA 1
ATOM 5506 C C . GLU B 1 246 ? -17.953 -0.113 -23.469 1 93.94 246 GLU B C 1
ATOM 5508 O O . GLU B 1 246 ? -18.25 0.206 -24.625 1 93.94 246 GLU B O 1
ATOM 5513 N N . LYS B 1 247 ? -16.797 -0.174 -23.078 1 95.94 247 LYS B N 1
ATOM 5514 C CA . LYS B 1 247 ? -15.688 0.273 -23.922 1 95.94 247 LYS B CA 1
ATOM 5515 C C . LYS B 1 247 ? -14.562 -0.759 -23.953 1 95.94 247 LYS B C 1
ATOM 5517 O O . LYS B 1 247 ? -13.555 -0.609 -23.266 1 95.94 247 LYS B O 1
ATOM 5522 N N . PRO B 1 248 ? -14.617 -1.714 -24.859 1 93.56 248 PRO B N 1
ATOM 5523 C CA . PRO B 1 248 ? -13.625 -2.791 -24.906 1 93.56 248 PRO B CA 1
ATOM 5524 C C . PRO B 1 248 ? -12.211 -2.283 -25.172 1 93.56 248 PRO B C 1
ATOM 5526 O O . PRO B 1 248 ? -11.234 -2.881 -24.703 1 93.56 248 PRO B O 1
ATOM 5529 N N . TRP B 1 249 ? -12.086 -1.187 -25.797 1 95.38 249 TRP B N 1
ATOM 5530 C CA . TRP B 1 249 ? -10.773 -0.655 -26.156 1 95.38 249 TRP B CA 1
ATOM 5531 C C . TRP B 1 249 ? -10.055 -0.115 -24.922 1 95.38 249 TRP B C 1
ATOM 5533 O O . TRP B 1 249 ? -8.836 0.072 -24.953 1 95.38 249 TRP B O 1
ATOM 5543 N N . ASN B 1 250 ? -10.789 0.167 -23.875 1 96.44 250 ASN B N 1
ATOM 5544 C CA . ASN B 1 250 ? -10.18 0.638 -22.641 1 96.44 250 ASN B CA 1
ATOM 5545 C C . ASN B 1 250 ? -9.398 -0.471 -21.938 1 96.44 250 ASN B C 1
ATOM 5547 O O . ASN B 1 250 ? -8.602 -0.203 -21.031 1 96.44 250 ASN B O 1
ATOM 5551 N N . LEU B 1 251 ? -9.648 -1.681 -22.359 1 93.06 251 LEU B N 1
ATOM 5552 C CA . LEU B 1 251 ? -8.875 -2.809 -21.844 1 93.06 251 LEU B CA 1
ATOM 5553 C C . LEU B 1 251 ? -7.809 -3.229 -22.844 1 93.06 251 LEU B C 1
ATOM 5555 O O . LEU B 1 251 ? -6.641 -3.387 -22.484 1 93.06 251 LEU B O 1
ATOM 5559 N N . ILE B 1 252 ? -8.109 -3.346 -24.078 1 93 252 ILE B N 1
ATOM 5560 C CA . ILE B 1 252 ? -7.273 -3.936 -25.125 1 93 252 ILE B CA 1
ATOM 5561 C C . ILE B 1 252 ? -6.059 -3.045 -25.375 1 93 252 ILE B C 1
ATOM 5563 O O . ILE B 1 252 ? -4.926 -3.527 -25.422 1 93 252 ILE B O 1
ATOM 5567 N N . LEU B 1 253 ? -6.262 -1.81 -25.469 1 95.12 253 LEU B N 1
ATOM 5568 C CA . LEU B 1 253 ? -5.195 -0.894 -25.859 1 95.12 253 LEU B CA 1
ATOM 5569 C C . LEU B 1 253 ? -4.125 -0.812 -24.781 1 95.12 253 LEU B C 1
ATOM 5571 O O . LEU B 1 253 ? -2.936 -0.97 -25.062 1 95.12 253 LEU B O 1
ATOM 5575 N N . PRO B 1 254 ? -4.531 -0.552 -23.562 1 93.81 254 PRO B N 1
ATOM 5576 C CA . PRO B 1 254 ? -3.498 -0.483 -22.516 1 93.81 254 PRO B CA 1
ATOM 5577 C C . PRO B 1 254 ? -2.721 -1.789 -22.375 1 93.81 254 PRO B C 1
ATOM 5579 O O . PRO B 1 254 ? -1.5 -1.768 -22.188 1 93.81 254 PRO B O 1
ATOM 5582 N N . LEU B 1 255 ? -3.395 -2.875 -22.438 1 90.19 255 LEU B N 1
ATOM 5583 C CA . LEU B 1 255 ? -2.723 -4.16 -22.281 1 90.19 255 LEU B CA 1
ATOM 5584 C C . LEU B 1 255 ? -1.776 -4.414 -23.453 1 90.19 255 LEU B C 1
ATOM 5586 O O . LEU B 1 255 ? -0.653 -4.883 -23.266 1 90.19 255 LEU B O 1
ATOM 5590 N N . PHE B 1 256 ? -2.189 -4.176 -24.609 1 91.62 256 PHE B N 1
ATOM 5591 C CA . PHE B 1 256 ? -1.351 -4.328 -25.781 1 91.62 256 PHE B CA 1
ATOM 5592 C C . PHE B 1 256 ? -0.125 -3.426 -25.703 1 91.62 256 PHE B C 1
ATOM 5594 O O . PHE B 1 256 ? 0.987 -3.846 -26.031 1 91.62 256 PHE B O 1
ATOM 5601 N N . LEU B 1 257 ? -0.383 -2.254 -25.297 1 93.25 257 LEU B N 1
ATOM 5602 C CA . LEU B 1 257 ? 0.702 -1.284 -25.203 1 93.25 257 LEU B CA 1
ATOM 5603 C C . LEU B 1 257 ? 1.729 -1.729 -24.156 1 93.25 257 LEU B C 1
ATOM 5605 O O . LEU B 1 257 ? 2.936 -1.582 -24.375 1 93.25 257 LEU B O 1
ATOM 5609 N N . THR B 1 258 ? 1.242 -2.225 -23 1 90.12 258 THR B N 1
ATOM 5610 C CA . THR B 1 258 ? 2.156 -2.66 -21.953 1 90.12 258 THR B CA 1
ATOM 5611 C C . THR B 1 258 ? 3.035 -3.807 -22.438 1 90.12 258 THR B C 1
ATOM 5613 O O . THR B 1 258 ? 4.25 -3.803 -22.219 1 90.12 258 THR B O 1
ATOM 5616 N N . VAL B 1 259 ? 2.486 -4.762 -23.109 1 87.69 259 VAL B N 1
ATOM 5617 C CA . VAL B 1 259 ? 3.219 -5.93 -23.578 1 87.69 259 VAL B CA 1
ATOM 5618 C C . VAL B 1 259 ? 4.199 -5.512 -24.672 1 87.69 259 VAL B C 1
ATOM 5620 O O . VAL B 1 259 ? 5.383 -5.855 -24.625 1 87.69 259 VAL B O 1
ATOM 5623 N N . THR B 1 260 ? 3.771 -4.742 -25.641 1 91 260 THR B N 1
ATOM 5624 C CA . THR B 1 260 ? 4.598 -4.328 -26.766 1 91 260 THR B CA 1
ATOM 5625 C C . THR B 1 260 ? 5.75 -3.447 -26.297 1 91 260 THR B C 1
ATOM 5627 O O . THR B 1 260 ? 6.895 -3.639 -26.719 1 91 260 THR B O 1
ATOM 5630 N N . LEU B 1 261 ? 5.414 -2.508 -25.438 1 91.12 261 LEU B N 1
ATOM 5631 C CA . LEU B 1 261 ? 6.449 -1.6 -24.969 1 91.12 261 LEU B CA 1
ATOM 5632 C C . LEU B 1 261 ? 7.461 -2.34 -24.094 1 91.12 261 LEU B C 1
ATOM 5634 O O . LEU B 1 261 ? 8.648 -2.002 -24.094 1 91.12 261 LEU B O 1
ATOM 5638 N N . THR B 1 262 ? 6.969 -3.283 -23.281 1 87.62 262 THR B N 1
ATOM 5639 C CA . THR B 1 262 ? 7.891 -4.078 -22.469 1 87.62 262 THR B CA 1
ATOM 5640 C C . THR B 1 262 ? 8.883 -4.824 -23.359 1 87.62 262 THR B C 1
ATOM 5642 O O . THR B 1 262 ? 10.086 -4.816 -23.094 1 87.62 262 THR B O 1
ATOM 5645 N N . LEU B 1 263 ? 8.414 -5.445 -24.375 1 86.69 263 LEU B N 1
ATOM 5646 C CA . LEU B 1 263 ? 9.273 -6.195 -25.297 1 86.69 263 LEU B CA 1
ATOM 5647 C C . LEU B 1 263 ? 10.227 -5.258 -26.031 1 86.69 263 LEU B C 1
ATOM 5649 O O . LEU B 1 263 ? 11.422 -5.555 -26.156 1 86.69 263 LEU B O 1
ATOM 5653 N N . LEU B 1 264 ? 9.758 -4.145 -26.453 1 88.25 264 LEU B N 1
ATOM 5654 C CA . LEU B 1 264 ? 10.562 -3.191 -27.219 1 88.25 264 LEU B CA 1
ATOM 5655 C C . LEU B 1 264 ? 11.633 -2.566 -26.328 1 88.25 264 LEU B C 1
ATOM 5657 O O . LEU B 1 264 ? 12.789 -2.43 -26.734 1 88.25 264 LEU B O 1
ATOM 5661 N N . LEU B 1 265 ? 11.25 -2.178 -25.172 1 87.12 265 LEU B N 1
ATOM 5662 C CA . LEU B 1 265 ? 12.195 -1.511 -24.281 1 87.12 265 LEU B CA 1
ATOM 5663 C C . LEU B 1 265 ? 13.234 -2.496 -23.766 1 87.12 265 LEU B C 1
ATOM 5665 O O . LEU B 1 265 ? 14.391 -2.129 -23.547 1 87.12 265 LEU B O 1
ATOM 5669 N N . THR B 1 266 ? 12.789 -3.676 -23.469 1 83.94 266 THR B N 1
ATOM 5670 C CA . THR B 1 266 ? 13.75 -4.695 -23.062 1 83.94 266 THR B CA 1
ATOM 5671 C C . THR B 1 266 ? 14.766 -4.965 -24.156 1 83.94 266 THR B C 1
ATOM 5673 O O . THR B 1 266 ? 15.969 -5.059 -23.906 1 83.94 266 THR B O 1
ATOM 5676 N N . TRP B 1 267 ? 14.289 -5.07 -25.328 1 82.75 267 TRP B N 1
ATOM 5677 C CA . TRP B 1 267 ? 15.172 -5.277 -26.469 1 82.75 267 TRP B CA 1
ATOM 5678 C C . TRP B 1 267 ? 16.109 -4.09 -26.656 1 82.75 267 TRP B C 1
ATOM 5680 O O . TRP B 1 267 ? 17.312 -4.27 -26.875 1 82.75 267 TRP B O 1
ATOM 5690 N N . TRP B 1 268 ? 15.531 -2.982 -26.531 1 82.44 268 TRP B N 1
ATOM 5691 C CA . TRP B 1 268 ? 16.312 -1.765 -26.719 1 82.44 268 TRP B CA 1
ATOM 5692 C C . TRP B 1 268 ? 17.391 -1.634 -25.656 1 82.44 268 TRP B C 1
ATOM 5694 O O . TRP B 1 268 ? 18.516 -1.238 -25.969 1 82.44 268 TRP B O 1
ATOM 5704 N N . ASP B 1 269 ? 17.094 -1.886 -24.453 1 81.38 269 ASP B N 1
ATOM 5705 C CA . ASP B 1 269 ? 18.047 -1.819 -23.359 1 81.38 269 ASP B CA 1
ATOM 5706 C C . ASP B 1 269 ? 19.188 -2.818 -23.547 1 81.38 269 ASP B C 1
ATOM 5708 O O . ASP B 1 269 ? 20.359 -2.488 -23.328 1 81.38 269 ASP B O 1
ATOM 5712 N N . GLY B 1 270 ? 18.859 -4.004 -23.891 1 78.44 270 GLY B N 1
ATOM 5713 C CA . GLY B 1 270 ? 19.859 -5.012 -24.156 1 78.44 270 GLY B CA 1
ATOM 5714 C C . GLY B 1 270 ? 20.734 -4.684 -25.359 1 78.44 270 GLY B C 1
ATOM 5715 O O . GLY B 1 270 ? 21.953 -4.898 -25.328 1 78.44 270 GLY B O 1
ATOM 5716 N N . TYR B 1 271 ? 20.094 -4.137 -26.375 1 79.31 271 TYR B N 1
ATOM 5717 C CA . TYR B 1 271 ? 20.828 -3.789 -27.594 1 79.31 271 TYR B CA 1
ATOM 5718 C C . TYR B 1 271 ? 21.828 -2.678 -27.344 1 79.31 271 TYR B C 1
ATOM 5720 O O . TYR B 1 271 ? 22.922 -2.678 -27.906 1 79.31 271 TYR B O 1
ATOM 5728 N N . LYS B 1 272 ? 21.516 -1.783 -26.484 1 78.12 272 LYS B N 1
ATOM 5729 C CA . LYS B 1 272 ? 22.438 -0.704 -26.141 1 78.12 272 LYS B CA 1
ATOM 5730 C C . LYS B 1 272 ? 23.656 -1.239 -25.406 1 78.12 272 LYS B C 1
ATOM 5732 O O . LYS B 1 272 ? 24.766 -0.716 -25.562 1 78.12 272 LYS B O 1
AT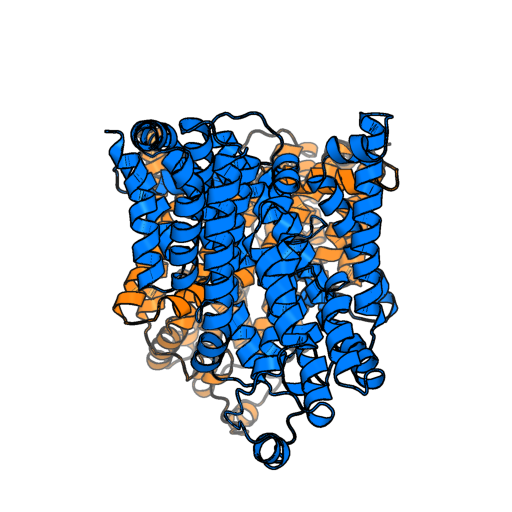OM 5737 N N . LYS B 1 273 ? 23.453 -2.275 -24.625 1 76.81 273 LYS B N 1
ATOM 5738 C CA . LYS B 1 273 ? 24.531 -2.832 -23.797 1 76.81 273 LYS B CA 1
ATOM 5739 C C . LYS B 1 273 ? 25.391 -3.797 -24.609 1 76.81 273 LYS B C 1
ATOM 5741 O O . LYS B 1 273 ? 26.609 -3.838 -24.453 1 76.81 273 LYS B O 1
ATOM 5746 N N . THR B 1 274 ? 24.766 -4.633 -25.406 1 73.88 274 THR B N 1
ATOM 5747 C CA . THR B 1 274 ? 25.516 -5.715 -26.047 1 73.88 274 THR B CA 1
ATOM 5748 C C . THR B 1 274 ? 25.703 -5.43 -27.531 1 73.88 274 THR B C 1
ATOM 5750 O O . THR B 1 274 ? 26.609 -6 -28.172 1 73.88 274 THR B O 1
ATOM 5753 N N . LYS B 1 275 ? 25.062 -4.555 -28.203 1 69.94 275 LYS B N 1
ATOM 5754 C CA . LYS B 1 275 ? 25.109 -4.297 -29.641 1 69.94 275 LYS B CA 1
ATOM 5755 C C . LYS B 1 275 ? 25.047 -5.598 -30.422 1 69.94 275 LYS B C 1
ATOM 5757 O O . LYS B 1 275 ? 25.719 -5.742 -31.453 1 69.94 275 LYS B O 1
ATOM 5762 N N . ASP B 1 276 ? 24.516 -6.594 -29.688 1 68.62 276 ASP B N 1
ATOM 5763 C CA . ASP B 1 276 ? 24.484 -7.93 -30.281 1 68.62 276 ASP B CA 1
ATOM 5764 C C . ASP B 1 276 ? 23.047 -8.375 -30.547 1 68.62 276 ASP B C 1
ATOM 5766 O O . ASP B 1 276 ? 22.109 -7.586 -30.406 1 68.62 276 ASP B O 1
ATOM 5770 N N . GLY B 1 277 ? 22.781 -9.734 -30.797 1 65.06 277 GLY B N 1
ATOM 5771 C CA . GLY B 1 277 ? 21.547 -10.359 -31.219 1 65.06 277 GLY B CA 1
ATOM 5772 C C . GLY B 1 277 ? 20.422 -10.219 -30.219 1 65.06 277 GLY B C 1
ATOM 5773 O O . GLY B 1 277 ? 20.641 -9.773 -29.094 1 65.06 277 GLY B O 1
ATOM 5774 N N . ILE B 1 278 ? 19.188 -10.445 -30.719 1 69.75 278 ILE B N 1
ATOM 5775 C CA . ILE B 1 278 ? 17.922 -10.273 -30 1 69.75 278 ILE B CA 1
ATOM 5776 C C . ILE B 1 278 ? 17.969 -11.047 -28.688 1 69.75 278 ILE B C 1
ATOM 5778 O O . ILE B 1 278 ? 17.656 -10.492 -27.625 1 69.75 278 ILE B O 1
ATOM 5782 N N . LEU B 1 279 ? 18.391 -12.219 -28.719 1 65.12 279 LEU B N 1
ATOM 5783 C CA . LEU B 1 279 ? 18.375 -13.062 -27.531 1 65.12 279 LEU B CA 1
ATOM 5784 C C . LEU B 1 279 ? 19.391 -12.57 -26.5 1 65.12 279 LEU B C 1
ATOM 5786 O O . LEU B 1 279 ? 19.094 -12.539 -25.312 1 65.12 279 LEU B O 1
ATOM 5790 N N . THR B 1 280 ? 20.516 -12.242 -26.984 1 66.88 280 THR B N 1
ATOM 5791 C CA . THR B 1 280 ? 21.562 -11.766 -26.094 1 66.88 280 THR B CA 1
ATOM 5792 C C . THR B 1 280 ? 21.156 -10.43 -25.469 1 66.88 280 THR B C 1
ATOM 5794 O O . THR B 1 280 ? 21.484 -10.164 -24.312 1 66.88 280 THR B O 1
ATOM 5797 N N . ALA B 1 281 ? 20.453 -9.75 -26.219 1 68.06 281 ALA B N 1
ATOM 5798 C CA . ALA B 1 281 ? 19.984 -8.461 -25.734 1 68.06 281 ALA B CA 1
ATOM 5799 C C . ALA B 1 281 ? 18.984 -8.625 -24.594 1 68.06 281 ALA B C 1
ATOM 5801 O O . ALA B 1 281 ? 19.062 -7.93 -23.578 1 68.06 281 ALA B O 1
ATOM 5802 N N . PHE B 1 282 ? 18.188 -9.555 -24.781 1 68.38 282 PHE B N 1
ATOM 5803 C CA . PHE B 1 282 ? 17.156 -9.789 -23.781 1 68.38 282 PHE B CA 1
ATOM 5804 C C . PHE B 1 282 ? 17.766 -10.312 -22.484 1 68.38 282 PHE B C 1
ATOM 5806 O O . PHE B 1 282 ? 17.312 -9.961 -21.406 1 68.38 282 PHE B O 1
ATOM 5813 N N . ILE B 1 283 ? 18.812 -10.984 -22.672 1 63.78 283 ILE B N 1
ATOM 5814 C CA . ILE B 1 283 ? 19.438 -11.609 -21.516 1 63.78 283 ILE B CA 1
ATOM 5815 C C . ILE B 1 283 ? 20.234 -10.562 -20.734 1 63.78 283 ILE B C 1
ATOM 5817 O O . ILE B 1 283 ? 20.297 -10.609 -19.516 1 63.78 283 ILE B O 1
ATOM 5821 N N . SER B 1 284 ? 20.688 -9.633 -21.422 1 67.38 284 SER B N 1
ATOM 5822 C CA . SER B 1 284 ? 21.578 -8.664 -20.781 1 67.38 284 SER B CA 1
ATOM 5823 C C . SER B 1 284 ? 20.797 -7.438 -20.312 1 67.38 284 SER B C 1
ATOM 5825 O O . SER B 1 284 ? 21.359 -6.562 -19.641 1 67.38 284 SER B O 1
ATOM 5827 N N . ALA B 1 285 ? 19.578 -7.539 -20.547 1 71.5 285 ALA B N 1
ATOM 5828 C CA . ALA B 1 285 ? 18.766 -6.359 -20.266 1 71.5 285 ALA B CA 1
ATOM 5829 C C . ALA B 1 285 ? 18.344 -6.32 -18.797 1 71.5 285 ALA B C 1
ATOM 5831 O O . ALA B 1 285 ? 18.312 -7.352 -18.125 1 71.5 285 ALA B O 1
ATOM 5832 N N . ASP B 1 286 ? 18.266 -5.117 -18.297 1 79.19 286 ASP B N 1
ATOM 5833 C CA . ASP B 1 286 ? 17.562 -4.945 -17.031 1 79.19 286 ASP B CA 1
ATOM 5834 C C . ASP B 1 286 ? 16.047 -5.02 -17.234 1 79.19 286 ASP B C 1
ATOM 5836 O O . ASP B 1 286 ? 15.391 -3.986 -17.359 1 79.19 286 ASP B O 1
ATOM 5840 N N . VAL B 1 287 ? 15.688 -6.199 -17.172 1 78.62 287 VAL B N 1
ATOM 5841 C CA . VAL B 1 287 ? 14.312 -6.508 -17.562 1 78.62 287 VAL B CA 1
ATOM 5842 C C . VAL B 1 287 ? 13.336 -5.824 -16.609 1 78.62 287 VAL B C 1
ATOM 5844 O O . VAL B 1 287 ? 12.32 -5.277 -17.047 1 78.62 287 VAL B O 1
ATOM 5847 N N . MET B 1 288 ? 13.641 -5.812 -15.328 1 82.06 288 MET B N 1
ATOM 5848 C CA . MET B 1 288 ? 12.719 -5.273 -14.336 1 82.06 288 MET B CA 1
ATOM 5849 C C . MET B 1 288 ? 12.539 -3.77 -14.516 1 82.06 288 MET B C 1
ATOM 5851 O O . MET B 1 288 ? 11.422 -3.256 -14.438 1 82.06 288 MET B O 1
ATOM 5855 N N . GLU B 1 289 ? 13.578 -3.09 -14.773 1 85.25 289 GLU B N 1
ATOM 5856 C CA . GLU B 1 289 ? 13.508 -1.649 -14.992 1 85.25 289 GLU B CA 1
ATOM 5857 C C . GLU B 1 289 ? 12.758 -1.328 -16.281 1 85.25 289 GLU B C 1
ATOM 5859 O O . GLU B 1 289 ? 12.016 -0.346 -16.344 1 85.25 289 GLU B O 1
ATOM 5864 N N . SER B 1 290 ? 13.039 -2.145 -17.281 1 87.12 290 SER B N 1
ATOM 5865 C CA . SER B 1 290 ? 12.359 -1.952 -18.562 1 87.12 290 SER B CA 1
ATOM 5866 C C . SER B 1 290 ? 10.852 -2.188 -18.422 1 87.12 290 SER B C 1
ATOM 5868 O O . SER B 1 290 ? 10.055 -1.453 -19 1 87.12 290 SER B O 1
ATOM 5870 N N . MET B 1 291 ? 10.547 -3.209 -17.688 1 88.62 291 MET B N 1
ATOM 5871 C CA . MET B 1 291 ? 9.141 -3.514 -17.453 1 88.62 291 MET B CA 1
ATOM 5872 C C . MET B 1 291 ? 8.438 -2.367 -16.734 1 88.62 291 MET B C 1
ATOM 5874 O O . MET B 1 291 ? 7.32 -1.991 -17.094 1 88.62 291 MET B O 1
ATOM 5878 N N . LEU B 1 292 ? 9.062 -1.829 -15.75 1 91.5 292 LEU B N 1
ATOM 5879 C CA . LEU B 1 292 ? 8.477 -0.736 -14.984 1 91.5 292 LEU B CA 1
ATOM 5880 C C . LEU B 1 292 ? 8.32 0.513 -15.844 1 91.5 292 LEU B C 1
ATOM 5882 O O . LEU B 1 292 ? 7.301 1.199 -15.781 1 91.5 292 LEU B O 1
ATOM 5886 N N . THR B 1 293 ? 9.328 0.81 -16.641 1 91.75 293 THR B N 1
ATOM 5887 C CA . THR B 1 293 ? 9.289 1.972 -17.531 1 91.75 293 THR B CA 1
ATOM 5888 C C . THR B 1 293 ? 8.148 1.843 -18.531 1 91.75 293 THR B C 1
ATOM 5890 O O . THR B 1 293 ? 7.414 2.803 -18.781 1 91.75 293 THR B O 1
ATOM 5893 N N . ALA B 1 294 ? 8.078 0.675 -19.094 1 92.12 294 ALA B N 1
ATOM 5894 C CA . ALA B 1 294 ? 6.988 0.413 -20.031 1 92.12 294 ALA B CA 1
ATOM 5895 C C . ALA B 1 294 ? 5.629 0.596 -19.359 1 92.12 294 ALA B C 1
ATOM 5897 O O . ALA B 1 294 ? 4.715 1.176 -19.953 1 92.12 294 ALA B O 1
ATOM 5898 N N . LEU B 1 295 ? 5.527 0.072 -18.203 1 93.06 295 LEU B N 1
ATOM 5899 C CA . LEU B 1 295 ? 4.27 0.136 -17.469 1 93.06 295 LEU B CA 1
ATOM 5900 C C . LEU B 1 295 ? 3.92 1.578 -17.125 1 93.06 295 LEU B C 1
ATOM 5902 O O . LEU B 1 295 ? 2.754 1.971 -17.172 1 93.06 295 LEU B O 1
ATOM 5906 N N . LEU B 1 296 ? 4.871 2.348 -16.719 1 94 296 LEU B N 1
ATOM 5907 C CA . LEU B 1 296 ? 4.633 3.75 -16.391 1 94 296 LEU B CA 1
ATOM 5908 C C . LEU B 1 296 ? 4.164 4.523 -17.609 1 94 296 LEU B C 1
ATOM 5910 O O . LEU B 1 296 ? 3.254 5.352 -17.531 1 94 296 LEU B O 1
ATOM 5914 N N . PHE B 1 297 ? 4.777 4.27 -18.688 1 94 297 PHE B N 1
ATOM 5915 C CA . PHE B 1 297 ? 4.344 4.898 -19.938 1 94 297 PHE B CA 1
ATOM 5916 C C . PHE B 1 297 ? 2.9 4.535 -20.25 1 94 297 PHE B C 1
ATOM 5918 O O . PHE B 1 297 ? 2.096 5.402 -20.594 1 94 297 PHE B O 1
ATOM 5925 N N . THR B 1 298 ? 2.67 3.303 -20.203 1 95.25 298 THR B N 1
ATOM 5926 C CA . THR B 1 298 ? 1.327 2.83 -20.516 1 95.25 298 THR B CA 1
ATOM 5927 C C . THR B 1 298 ? 0.298 3.436 -19.578 1 95.25 298 THR B C 1
ATOM 5929 O O . THR B 1 298 ? -0.812 3.775 -19.984 1 95.25 298 THR B O 1
ATOM 5932 N N . THR B 1 299 ? 0.641 3.498 -18.328 1 95.69 299 THR B N 1
ATOM 5933 C CA . THR B 1 299 ? -0.265 4.074 -17.344 1 95.69 299 THR B CA 1
ATOM 5934 C C . THR B 1 299 ? -0.542 5.543 -17.656 1 95.69 299 THR B C 1
ATOM 5936 O O . THR B 1 299 ? -1.686 5.996 -17.578 1 95.69 299 THR B O 1
ATOM 5939 N N . LEU B 1 300 ? 0.454 6.258 -18.031 1 94.62 300 LEU B N 1
ATOM 5940 C CA . LEU B 1 300 ? 0.295 7.66 -18.406 1 94.62 300 LEU B CA 1
ATOM 5941 C C . LEU B 1 300 ? -0.55 7.785 -19.672 1 94.62 300 LEU B C 1
ATOM 5943 O O . LEU B 1 300 ? -1.454 8.625 -19.734 1 94.62 300 LEU B O 1
ATOM 5947 N N . PHE B 1 301 ? -0.2 6.992 -20.594 1 95.69 301 PHE B N 1
ATOM 5948 C CA . PHE B 1 301 ? -0.968 6.98 -21.828 1 95.69 301 PHE B CA 1
ATOM 5949 C C . PHE B 1 301 ? -2.436 6.68 -21.562 1 95.69 301 PHE B C 1
ATOM 5951 O O . PHE B 1 301 ? -3.322 7.355 -22.094 1 95.69 301 PHE B O 1
ATOM 5958 N N . SER B 1 302 ? -2.65 5.66 -20.797 1 97.19 302 SER B N 1
ATOM 5959 C CA . SER B 1 302 ? -4.02 5.27 -20.469 1 97.19 302 SER B CA 1
ATOM 5960 C C . SER B 1 302 ? -4.754 6.383 -19.719 1 97.19 302 SER B C 1
ATOM 5962 O O . SER B 1 302 ? -5.938 6.621 -19.969 1 97.19 302 SER B O 1
ATOM 5964 N N . PHE B 1 303 ? -4.066 7.043 -18.875 1 96.31 303 PHE B N 1
ATOM 5965 C CA . PHE B 1 303 ? -4.656 8.164 -18.141 1 96.31 303 PHE B CA 1
ATOM 5966 C C . PHE B 1 303 ? -5.164 9.227 -19.109 1 96.31 303 PHE B C 1
ATOM 5968 O O . PHE B 1 303 ? -6.312 9.672 -19 1 96.31 303 PHE B O 1
ATOM 5975 N N . PHE B 1 304 ? -4.387 9.57 -20.016 1 95.56 304 PHE B N 1
ATOM 5976 C CA . PHE B 1 304 ? -4.77 10.586 -20.984 1 95.56 304 PHE B CA 1
ATOM 5977 C C . PHE B 1 304 ? -5.855 10.055 -21.922 1 95.56 304 PHE B C 1
ATOM 5979 O O . PHE B 1 304 ? -6.781 10.789 -22.281 1 95.56 304 PHE B O 1
ATOM 5986 N N . PHE B 1 305 ? -5.668 8.828 -22.344 1 97.44 305 PHE B N 1
ATOM 5987 C CA . PHE B 1 305 ? -6.652 8.18 -23.203 1 97.44 305 PHE B CA 1
ATOM 5988 C C . PHE B 1 305 ? -8.031 8.203 -22.562 1 97.44 305 PHE B C 1
ATOM 5990 O O . PHE B 1 305 ? -9.031 8.5 -23.219 1 97.44 305 PHE B O 1
ATOM 5997 N N . PHE B 1 306 ? -8.078 7.922 -21.266 1 97.75 306 PHE B N 1
ATOM 5998 C CA . PHE B 1 306 ? -9.344 7.902 -20.531 1 97.75 306 PHE B CA 1
ATOM 5999 C C . PHE B 1 306 ? -9.859 9.32 -20.312 1 97.75 306 PHE B C 1
ATOM 6001 O O . PHE B 1 306 ? -11.062 9.562 -20.312 1 97.75 306 PHE B O 1
ATOM 6008 N N . ARG B 1 307 ? -8.961 10.273 -20.109 1 94.94 307 ARG B N 1
ATOM 6009 C CA . ARG B 1 307 ? -9.352 11.672 -19.953 1 94.94 307 ARG B CA 1
ATOM 6010 C C . ARG B 1 307 ? -10 12.195 -21.219 1 94.94 307 ARG B C 1
ATOM 6012 O O . ARG B 1 307 ? -10.93 13.008 -21.172 1 94.94 307 ARG B O 1
ATOM 6019 N N . LEU B 1 308 ? -9.508 11.797 -22.297 1 96.06 308 LEU B N 1
ATOM 6020 C CA . LEU B 1 308 ? -10.078 12.195 -23.578 1 96.06 308 LEU B CA 1
ATOM 6021 C C . LEU B 1 308 ? -11.5 11.664 -23.734 1 96.06 308 LEU B C 1
ATOM 6023 O O . LEU B 1 308 ? -12.297 12.219 -24.484 1 96.06 308 LEU B O 1
ATOM 6027 N N . GLN B 1 309 ? -11.727 10.594 -23.047 1 96.5 309 GLN B N 1
ATOM 6028 C CA . GLN B 1 309 ? -13.078 10.047 -23.047 1 96.5 309 GLN B CA 1
ATOM 6029 C C . GLN B 1 309 ? -13.953 10.734 -22 1 96.5 309 GLN B C 1
ATOM 6031 O O . GLN B 1 309 ? -15.031 10.25 -21.672 1 96.5 309 GLN B O 1
ATOM 6036 N N . LYS B 1 310 ? -13.43 11.781 -21.312 1 94.69 310 LYS B N 1
ATOM 6037 C CA . LYS B 1 310 ? -14.148 12.672 -20.406 1 94.69 310 LYS B CA 1
ATOM 6038 C C . LYS B 1 310 ? -14.32 12.039 -19.031 1 94.69 310 LYS B C 1
ATOM 6040 O O . LYS B 1 310 ? -15.266 12.359 -18.312 1 94.69 310 LYS B O 1
ATOM 6045 N N . VAL B 1 311 ? -13.484 11.078 -18.797 1 95.56 311 VAL B N 1
ATOM 6046 C CA . VAL B 1 311 ? -13.484 10.555 -17.422 1 95.56 311 VAL B CA 1
ATOM 6047 C C . VAL B 1 311 ? -12.797 11.547 -16.5 1 95.56 311 VAL B C 1
ATOM 6049 O O . VAL B 1 311 ? -11.734 12.078 -16.828 1 95.56 311 VAL B O 1
ATOM 6052 N N . LYS B 1 312 ? -13.398 11.852 -15.359 1 94.12 312 LYS B N 1
ATOM 6053 C CA . LYS B 1 312 ? -12.867 12.828 -14.414 1 94.12 312 LYS B CA 1
ATOM 6054 C C . LYS B 1 312 ? -11.539 12.359 -13.82 1 94.12 312 LYS B C 1
ATOM 6056 O O . LYS B 1 312 ? -11.344 11.156 -13.602 1 94.12 312 LYS B O 1
ATOM 6061 N N . THR B 1 313 ? -10.68 13.297 -13.539 1 93.88 313 THR B N 1
ATOM 6062 C CA . THR B 1 313 ? -9.367 13.008 -12.969 1 93.88 313 THR B CA 1
ATOM 6063 C C . THR B 1 313 ? -9.508 12.336 -11.602 1 93.88 313 THR B C 1
ATOM 6065 O O . THR B 1 313 ? -8.773 11.398 -11.289 1 93.88 313 THR B O 1
ATOM 6068 N N . SER B 1 314 ? -10.391 12.789 -10.844 1 90.88 314 SER B N 1
ATOM 6069 C CA . SER B 1 314 ? -10.602 12.25 -9.508 1 90.88 314 SER B CA 1
ATOM 6070 C C . SER B 1 314 ? -10.992 10.773 -9.562 1 90.88 314 SER B C 1
ATOM 6072 O O . SER B 1 314 ? -10.547 9.977 -8.734 1 90.88 314 SER B O 1
ATOM 6074 N N . GLU B 1 315 ? -11.789 10.453 -10.516 1 94.12 315 GLU B N 1
ATOM 6075 C CA . GLU B 1 315 ? -12.219 9.07 -10.68 1 94.12 315 GLU B CA 1
ATOM 6076 C C . GLU B 1 315 ? -11.062 8.172 -11.117 1 94.12 315 GLU B C 1
ATOM 6078 O O . GLU B 1 315 ? -10.922 7.047 -10.633 1 94.12 315 GLU B O 1
ATOM 6083 N N . LEU B 1 316 ? -10.328 8.695 -12.016 1 95.88 316 LEU B N 1
ATOM 6084 C CA . LEU B 1 316 ? -9.18 7.93 -12.508 1 95.88 316 LEU B CA 1
ATOM 6085 C C . LEU B 1 316 ? -8.18 7.68 -11.391 1 95.88 316 LEU B C 1
ATOM 6087 O O . LEU B 1 316 ? -7.652 6.57 -11.258 1 95.88 316 LEU B O 1
ATOM 6091 N N . LEU B 1 317 ? -7.973 8.656 -10.578 1 94.44 317 LEU B N 1
ATOM 6092 C CA . LEU B 1 317 ? -7.039 8.516 -9.469 1 94.44 317 LEU B CA 1
ATOM 6093 C C . LEU B 1 317 ? -7.582 7.547 -8.422 1 94.44 317 LEU B C 1
ATOM 6095 O O . LEU B 1 317 ? -6.828 6.742 -7.863 1 94.44 317 LEU B O 1
ATOM 6099 N N . SER B 1 318 ? -8.836 7.695 -8.203 1 93.81 318 SER B N 1
ATOM 6100 C CA . SER B 1 318 ? -9.469 6.77 -7.262 1 93.81 318 SER B CA 1
ATOM 6101 C C . SER B 1 318 ? -9.391 5.336 -7.77 1 93.81 318 SER B C 1
ATOM 6103 O O . SER B 1 318 ? -9.172 4.406 -6.988 1 93.81 318 SER B O 1
ATOM 6105 N N . GLY B 1 319 ? -9.648 5.195 -9.07 1 95.44 319 GLY B N 1
ATOM 6106 C CA . GLY B 1 319 ? -9.508 3.879 -9.672 1 95.44 319 GLY B CA 1
ATOM 6107 C C . GLY B 1 319 ? -8.094 3.33 -9.586 1 95.44 319 GLY B C 1
ATOM 6108 O O . GLY B 1 319 ? -7.902 2.143 -9.312 1 95.44 319 GLY B O 1
ATOM 6109 N N . PHE B 1 320 ? -7.137 4.191 -9.781 1 96.38 320 PHE B N 1
ATOM 6110 C CA . PHE B 1 320 ? -5.734 3.797 -9.711 1 96.38 320 PHE B CA 1
ATOM 6111 C C . PHE B 1 320 ? -5.371 3.342 -8.305 1 96.38 320 PHE B C 1
ATOM 6113 O O . PHE B 1 320 ? -4.758 2.287 -8.125 1 96.38 320 PHE B O 1
ATOM 6120 N N . ILE B 1 321 ? -5.746 4.043 -7.309 1 96.38 321 ILE B N 1
ATOM 6121 C CA . ILE B 1 321 ? -5.402 3.744 -5.926 1 96.38 321 ILE B CA 1
ATOM 6122 C C . ILE B 1 321 ? -6.137 2.484 -5.469 1 96.38 321 ILE B C 1
ATOM 6124 O O . ILE B 1 321 ? -5.547 1.613 -4.824 1 96.38 321 ILE B O 1
ATOM 6128 N N . ALA B 1 322 ? -7.395 2.404 -5.797 1 95.56 322 ALA B N 1
ATOM 6129 C CA . ALA B 1 322 ? -8.164 1.213 -5.457 1 95.56 322 ALA B CA 1
ATOM 6130 C C . ALA B 1 322 ? -7.559 -0.036 -6.086 1 95.56 322 ALA B C 1
ATOM 6132 O O . ALA B 1 322 ? -7.48 -1.086 -5.445 1 95.56 322 ALA B O 1
ATOM 6133 N N . GLY B 1 323 ? -7.219 0.095 -7.34 1 94.81 323 GLY B N 1
ATOM 6134 C CA . GLY B 1 323 ? -6.57 -1.016 -8.016 1 94.81 323 GLY B CA 1
ATOM 6135 C C . GLY B 1 323 ? -5.25 -1.409 -7.387 1 94.81 323 GLY B C 1
ATOM 6136 O O . GLY B 1 323 ? -4.992 -2.594 -7.156 1 94.81 323 GLY B O 1
ATOM 6137 N N . GLY B 1 324 ? -4.371 -0.426 -7.148 1 95.62 324 GLY B N 1
ATOM 6138 C CA . GLY B 1 324 ? -3.113 -0.701 -6.477 1 95.62 324 GLY B CA 1
ATOM 6139 C C . GLY B 1 324 ? -3.287 -1.391 -5.141 1 95.62 324 GLY B C 1
ATOM 6140 O O . GLY B 1 324 ? -2.51 -2.279 -4.785 1 95.62 324 GLY B O 1
ATOM 6141 N N . ASN B 1 325 ? -4.309 -0.999 -4.414 1 96.5 325 ASN B N 1
ATOM 6142 C CA . ASN B 1 325 ? -4.582 -1.534 -3.084 1 96.5 325 ASN B CA 1
ATOM 6143 C C . ASN B 1 325 ? -4.93 -3.02 -3.139 1 96.5 325 ASN B C 1
ATOM 6145 O O . ASN B 1 325 ? -4.777 -3.734 -2.145 1 96.5 325 ASN B O 1
ATOM 6149 N N . GLU B 1 326 ? -5.34 -3.467 -4.277 1 91.25 326 GLU B N 1
ATOM 6150 C CA . GLU B 1 326 ? -5.715 -4.871 -4.422 1 91.25 326 GLU B CA 1
ATOM 6151 C C . GLU B 1 326 ? -4.508 -5.785 -4.258 1 91.25 326 GLU B C 1
ATOM 6153 O O . GLU B 1 326 ? -4.656 -6.953 -3.889 1 91.25 326 GLU B O 1
ATOM 6158 N N . LEU B 1 327 ? -3.348 -5.301 -4.504 1 92.25 327 LEU B N 1
ATOM 6159 C CA . LEU B 1 327 ? -2.166 -6.152 -4.422 1 92.25 327 LEU B CA 1
ATOM 6160 C C . LEU B 1 327 ? -1.343 -5.824 -3.182 1 92.25 327 LEU B C 1
ATOM 6162 O O . LEU B 1 327 ? -0.206 -6.281 -3.045 1 92.25 327 LEU B O 1
ATOM 6166 N N . MET B 1 328 ? -1.897 -5.066 -2.281 1 95.5 328 MET B N 1
ATOM 6167 C CA . MET B 1 328 ? -1.125 -4.68 -1.105 1 95.5 328 MET B CA 1
ATOM 6168 C C . MET B 1 328 ? -0.866 -5.883 -0.205 1 95.5 328 MET B C 1
ATOM 6170 O O . MET B 1 328 ? 0.184 -5.973 0.434 1 95.5 328 MET B O 1
ATOM 6174 N N . SER B 1 329 ? -1.824 -6.809 -0.133 1 93.25 329 SER B N 1
ATOM 6175 C CA . SER B 1 329 ? -1.592 -8.008 0.668 1 93.25 329 SER B CA 1
ATOM 6176 C C . SER B 1 329 ? -0.353 -8.758 0.192 1 93.25 329 SER B C 1
ATOM 6178 O O . SER B 1 329 ? 0.417 -9.273 1.005 1 93.25 329 SER B O 1
ATOM 6180 N N . VAL B 1 330 ? -0.2 -8.805 -1.103 1 90.69 330 VAL B N 1
ATOM 6181 C CA . VAL B 1 330 ? 0.952 -9.477 -1.695 1 90.69 330 VAL B CA 1
ATOM 6182 C C . VAL B 1 330 ? 2.223 -8.68 -1.4 1 90.69 330 VAL B C 1
ATOM 6184 O O . VAL B 1 330 ? 3.266 -9.266 -1.09 1 90.69 330 VAL B O 1
ATOM 6187 N N . ILE B 1 331 ? 2.123 -7.367 -1.481 1 95 331 ILE B N 1
ATOM 6188 C CA . ILE B 1 331 ? 3.268 -6.492 -1.248 1 95 331 ILE B CA 1
ATOM 6189 C C . ILE B 1 331 ? 3.729 -6.617 0.202 1 95 331 ILE B C 1
ATOM 6191 O O . ILE B 1 331 ? 4.926 -6.73 0.472 1 95 331 ILE B O 1
ATOM 6195 N N . VAL B 1 332 ? 2.811 -6.637 1.109 1 95.62 332 VAL B N 1
ATOM 6196 C CA . VAL B 1 332 ? 3.141 -6.809 2.521 1 95.62 332 VAL B CA 1
ATOM 6197 C C . VAL B 1 332 ? 3.783 -8.18 2.738 1 95.62 332 VAL B C 1
ATOM 6199 O O . VAL B 1 332 ? 4.762 -8.297 3.48 1 95.62 332 VAL B O 1
ATOM 6202 N N . LEU B 1 333 ? 3.246 -9.164 2.104 1 93.94 333 LEU B N 1
ATOM 6203 C CA . LEU B 1 333 ? 3.787 -10.516 2.201 1 93.94 333 LEU B CA 1
ATOM 6204 C C . LEU B 1 333 ? 5.238 -10.562 1.732 1 93.94 333 LEU B C 1
ATOM 6206 O O . LEU B 1 333 ? 6.09 -11.156 2.393 1 93.94 333 LEU B O 1
ATOM 6210 N N . LEU B 1 334 ? 5.488 -9.922 0.658 1 93.62 334 LEU B N 1
ATOM 6211 C CA . LEU B 1 334 ? 6.832 -9.891 0.091 1 93.62 334 LEU B CA 1
ATOM 6212 C C . LEU B 1 334 ? 7.816 -9.234 1.054 1 93.62 334 LEU B C 1
ATOM 6214 O O . LEU B 1 334 ? 8.938 -9.719 1.226 1 93.62 334 LEU B O 1
ATOM 6218 N N . ALA B 1 335 ? 7.406 -8.164 1.608 1 95.25 335 ALA B N 1
ATOM 6219 C CA . ALA B 1 335 ? 8.258 -7.461 2.562 1 95.25 335 ALA B CA 1
ATOM 6220 C C . ALA B 1 335 ? 8.633 -8.367 3.734 1 95.25 335 ALA B C 1
ATOM 6222 O O . ALA B 1 335 ? 9.789 -8.391 4.16 1 95.25 335 ALA B O 1
ATOM 6223 N N . VAL B 1 336 ? 7.707 -9.125 4.258 1 95.62 336 VAL B N 1
ATOM 6224 C CA . VAL B 1 336 ? 7.945 -10 5.398 1 95.62 336 VAL B CA 1
ATOM 6225 C C . VAL B 1 336 ? 8.82 -11.172 4.973 1 95.62 336 VAL B C 1
ATOM 6227 O O . VAL B 1 336 ? 9.695 -11.609 5.73 1 95.62 336 VAL B O 1
ATOM 6230 N N . VAL B 1 337 ? 8.617 -11.672 3.764 1 93.62 337 VAL B N 1
ATOM 6231 C CA . VAL B 1 337 ? 9.414 -12.773 3.238 1 93.62 337 VAL B CA 1
ATOM 6232 C C . VAL B 1 337 ? 10.883 -12.344 3.145 1 93.62 337 VAL B C 1
ATOM 6234 O O . VAL B 1 337 ? 11.781 -13.109 3.508 1 93.62 337 VAL B O 1
ATOM 6237 N N . TRP B 1 338 ? 11.133 -11.148 2.646 1 94 338 TRP B N 1
ATOM 6238 C CA . TRP B 1 338 ? 12.5 -10.641 2.553 1 94 338 TRP B CA 1
ATOM 6239 C C . TRP B 1 338 ? 13.141 -10.539 3.934 1 94 338 TRP B C 1
ATOM 6241 O O . TRP B 1 338 ? 14.305 -10.906 4.109 1 94 338 TRP B O 1
ATOM 6251 N N . GLY B 1 339 ? 12.352 -10.031 4.887 1 94.88 339 GLY B N 1
ATOM 6252 C CA . GLY B 1 339 ? 12.844 -9.969 6.258 1 94.88 339 GLY B CA 1
ATOM 6253 C C . GLY B 1 339 ? 13.148 -11.336 6.844 1 94.88 339 GLY B C 1
ATOM 6254 O O . GLY B 1 339 ? 14.195 -11.531 7.461 1 94.88 339 GLY B O 1
ATOM 6255 N N . LEU B 1 340 ? 12.25 -12.25 6.645 1 94.12 340 LEU B N 1
ATOM 6256 C CA . LEU B 1 340 ? 12.398 -13.602 7.16 1 94.12 340 LEU B CA 1
ATOM 6257 C C . LEU B 1 340 ? 13.625 -14.281 6.551 1 94.12 340 LEU B C 1
ATOM 6259 O O . LEU B 1 340 ? 14.398 -14.938 7.258 1 94.12 340 LEU B O 1
ATOM 6263 N N . SER B 1 341 ? 13.75 -14.117 5.27 1 91.25 341 SER B N 1
ATOM 6264 C CA . SER B 1 341 ? 14.898 -14.703 4.578 1 91.25 341 SER B CA 1
ATOM 6265 C C . SER B 1 341 ? 16.203 -14.148 5.117 1 91.25 341 SER B C 1
ATOM 6267 O O . SER B 1 341 ? 17.172 -14.891 5.305 1 91.25 341 SER B O 1
ATOM 6269 N N . SER B 1 342 ? 16.25 -12.883 5.391 1 91.94 342 SER B N 1
ATOM 6270 C CA . SER B 1 342 ? 17.469 -12.227 5.875 1 91.94 342 SER B CA 1
ATOM 6271 C C . SER B 1 342 ? 17.812 -12.68 7.289 1 91.94 342 SER B C 1
ATOM 6273 O O . SER B 1 342 ? 18.969 -12.938 7.602 1 91.94 342 SER B O 1
ATOM 6275 N N . VAL B 1 343 ? 16.812 -12.773 8.109 1 94.19 343 VAL B N 1
ATOM 6276 C CA . VAL B 1 343 ? 17.078 -13.141 9.492 1 94.19 343 VAL B CA 1
ATOM 6277 C C . VAL B 1 343 ? 17.516 -14.602 9.57 1 94.19 343 VAL B C 1
ATOM 6279 O O . VAL B 1 343 ? 18.406 -14.945 10.352 1 94.19 343 VAL B O 1
ATOM 6282 N N . THR B 1 344 ? 16.969 -15.469 8.836 1 91.56 344 THR B N 1
ATOM 6283 C CA . THR B 1 344 ? 17.344 -16.875 8.859 1 91.56 344 THR B CA 1
ATOM 6284 C C . THR B 1 344 ? 18.75 -17.062 8.32 1 91.56 344 THR B C 1
ATOM 6286 O O . THR B 1 344 ? 19.484 -17.938 8.781 1 91.56 344 THR B O 1
ATOM 6289 N N . GLU B 1 345 ? 19.031 -16.312 7.336 1 90.25 345 GLU B N 1
ATOM 6290 C CA . GLU B 1 345 ? 20.391 -16.375 6.82 1 90.25 345 GLU B CA 1
ATOM 6291 C C . GLU B 1 345 ? 21.406 -15.977 7.895 1 90.25 345 GLU B C 1
ATOM 6293 O O . GLU B 1 345 ? 22.469 -16.594 8.008 1 90.25 345 GLU B O 1
ATOM 6298 N N . ASP B 1 346 ? 21.094 -14.938 8.617 1 92.25 346 ASP B N 1
ATOM 6299 C CA . ASP B 1 346 ? 21.969 -14.492 9.695 1 92.25 346 ASP B CA 1
ATOM 6300 C C . ASP B 1 346 ? 22.094 -15.555 10.781 1 92.25 346 ASP B C 1
ATOM 6302 O O . ASP B 1 346 ? 23.109 -15.641 11.469 1 92.25 346 ASP B O 1
ATOM 6306 N N . LEU B 1 347 ? 21.078 -16.406 10.883 1 93.94 347 LEU B N 1
ATOM 6307 C CA . LEU B 1 347 ? 21.078 -17.469 11.891 1 93.94 347 LEU B CA 1
ATOM 6308 C C . LEU B 1 347 ? 21.828 -18.688 11.383 1 93.94 347 LEU B C 1
ATOM 6310 O O . LEU B 1 347 ? 22.062 -19.641 12.141 1 93.94 347 LEU B O 1
ATOM 6314 N N . GLY B 1 348 ? 22.172 -18.688 10.102 1 90.69 348 GLY B N 1
ATOM 6315 C CA . GLY B 1 348 ? 22.969 -19.781 9.547 1 90.69 348 GLY B CA 1
ATOM 6316 C C . GLY B 1 348 ? 22.109 -20.844 8.867 1 90.69 348 GLY B C 1
ATOM 6317 O O . GLY B 1 348 ? 22.422 -22.031 8.938 1 90.69 348 GLY B O 1
ATOM 6318 N N . PHE B 1 349 ? 21.062 -20.438 8.297 1 89.12 349 PHE B N 1
ATOM 6319 C CA . PHE B 1 349 ? 20.109 -21.359 7.656 1 89.12 349 PHE B CA 1
ATOM 6320 C C . PHE B 1 349 ? 20.797 -22.141 6.543 1 89.12 349 PHE B C 1
ATOM 6322 O O . PHE B 1 349 ? 20.672 -23.359 6.48 1 89.12 349 PHE B O 1
ATOM 6329 N N . SER B 1 350 ? 21.516 -21.453 5.672 1 84.31 350 SER B N 1
ATOM 6330 C CA . SER B 1 350 ? 22.172 -22.109 4.539 1 84.31 350 SER B CA 1
ATOM 6331 C C . SER B 1 350 ? 23.156 -23.172 5.008 1 84.31 350 SER B C 1
ATOM 6333 O O . SER B 1 350 ? 23.188 -24.281 4.453 1 84.31 350 SER B O 1
ATOM 6335 N N . THR B 1 351 ? 23.906 -22.859 6.004 1 85.56 351 THR B N 1
ATOM 6336 C CA . THR B 1 351 ? 24.875 -23.797 6.551 1 85.56 351 THR B CA 1
ATOM 6337 C C . THR B 1 351 ? 24.188 -25.031 7.137 1 85.56 351 THR B C 1
ATOM 6339 O O . THR B 1 351 ? 24.656 -26.156 6.961 1 85.56 351 THR B O 1
ATOM 6342 N N . PHE B 1 352 ? 23.109 -24.75 7.777 1 87.25 352 PHE B N 1
ATOM 6343 C CA . PHE B 1 352 ? 22.359 -25.828 8.398 1 87.25 352 PHE B CA 1
ATOM 6344 C C . PHE B 1 352 ? 21.828 -26.797 7.34 1 87.25 352 PHE B C 1
ATOM 6346 O O . PHE B 1 352 ? 22 -28.016 7.465 1 87.25 352 PHE B O 1
ATOM 6353 N N . ILE B 1 353 ? 21.297 -26.328 6.344 1 85.38 353 ILE B N 1
ATOM 6354 C CA . ILE B 1 353 ? 20.672 -27.156 5.312 1 85.38 353 ILE B CA 1
ATOM 6355 C C . ILE B 1 353 ? 21.75 -27.906 4.535 1 85.38 353 ILE B C 1
ATOM 6357 O O . ILE B 1 353 ? 21.562 -29.094 4.219 1 85.38 353 ILE B O 1
ATOM 6361 N N . THR B 1 354 ? 22.797 -27.25 4.203 1 81.38 354 THR B N 1
ATOM 6362 C CA . THR B 1 354 ? 23.875 -27.891 3.457 1 81.38 354 THR B CA 1
ATOM 6363 C C . THR B 1 354 ? 24.438 -29.078 4.238 1 81.38 354 THR B C 1
ATOM 6365 O O . THR B 1 354 ? 24.781 -30.109 3.652 1 81.38 354 THR B O 1
ATOM 6368 N N . GLY B 1 355 ? 24.5 -28.891 5.52 1 82.12 355 GLY B N 1
ATOM 6369 C CA . GLY B 1 355 ? 25.016 -29.969 6.352 1 82.12 355 GLY B CA 1
ATOM 6370 C C . GLY B 1 355 ? 24.109 -31.188 6.379 1 82.12 355 GLY B C 1
ATOM 6371 O O . GLY B 1 355 ? 24.594 -32.312 6.391 1 82.12 355 GLY B O 1
ATOM 6372 N N . TYR B 1 356 ? 22.859 -31.047 6.297 1 81.5 356 TYR B N 1
ATOM 6373 C CA . TYR B 1 356 ? 21.891 -32.125 6.414 1 81.5 356 TYR B CA 1
ATOM 6374 C C . TYR B 1 356 ? 21.5 -32.656 5.043 1 81.5 356 TYR B C 1
ATOM 6376 O O . TYR B 1 356 ? 21.156 -33.844 4.895 1 81.5 356 TYR B O 1
ATOM 6384 N N . ALA B 1 357 ? 21.5 -31.828 4.066 1 79 357 ALA B N 1
ATOM 6385 C CA . ALA B 1 357 ? 21.109 -32.219 2.713 1 79 357 ALA B CA 1
ATOM 6386 C C . ALA B 1 357 ? 22.078 -33.219 2.127 1 79 357 ALA B C 1
ATOM 6388 O O . ALA B 1 357 ? 21.719 -34 1.239 1 79 357 ALA B O 1
ATOM 6389 N N . GLU B 1 358 ? 23.234 -33.219 2.6 1 77.75 358 GLU B N 1
ATOM 6390 C CA . GLU B 1 358 ? 24.234 -34.156 2.113 1 77.75 358 GLU B CA 1
ATOM 6391 C C . GLU B 1 358 ? 23.797 -35.625 2.346 1 77.75 358 GLU B C 1
ATOM 6393 O O . GLU B 1 358 ? 24.25 -36.531 1.641 1 77.75 358 GLU B O 1
ATOM 6398 N N . HIS B 1 359 ? 22.812 -35.75 3.199 1 82.44 359 HIS B N 1
ATOM 6399 C CA . HIS B 1 359 ? 22.391 -37.094 3.545 1 82.44 359 HIS B CA 1
ATOM 6400 C C . HIS B 1 359 ? 21.219 -37.562 2.686 1 82.44 359 HIS B C 1
ATOM 6402 O O . HIS B 1 359 ? 20.844 -38.719 2.703 1 82.44 359 HIS B O 1
ATOM 6408 N N . ILE B 1 360 ? 20.672 -36.719 1.912 1 84.38 360 ILE B N 1
ATOM 6409 C CA . ILE B 1 360 ? 19.547 -37.031 1.035 1 84.38 360 ILE B CA 1
ATOM 6410 C C . ILE B 1 360 ? 20.062 -37.344 -0.372 1 84.38 360 ILE B C 1
ATOM 6412 O O . ILE B 1 360 ? 20.812 -36.531 -0.945 1 84.38 360 ILE B O 1
ATOM 6416 N N . PRO B 1 361 ? 19.641 -38.531 -0.846 1 85.44 361 PRO B N 1
ATOM 6417 C CA . PRO B 1 361 ? 20.047 -38.812 -2.225 1 85.44 361 PRO B CA 1
ATOM 6418 C C . PRO B 1 361 ? 19.594 -37.75 -3.207 1 85.44 361 PRO B C 1
ATOM 6420 O O . PRO B 1 361 ? 18.469 -37.25 -3.107 1 85.44 361 PRO B O 1
ATOM 6423 N N . SER B 1 362 ? 20.484 -37.375 -4.066 1 83 362 SER B N 1
ATOM 6424 C CA . SER B 1 362 ? 20.25 -36.312 -5.012 1 83 362 SER B CA 1
ATOM 6425 C C . SER B 1 362 ? 18.984 -36.531 -5.828 1 83 362 SER B C 1
ATOM 6427 O O . SER B 1 362 ? 18.25 -35.594 -6.133 1 83 362 SER B O 1
ATOM 6429 N N . ILE B 1 363 ? 18.688 -37.781 -6.141 1 85.38 363 ILE B N 1
ATOM 6430 C CA . ILE B 1 363 ? 17.578 -38.156 -7.004 1 85.38 363 ILE B CA 1
ATOM 6431 C C . ILE B 1 363 ? 16.25 -37.844 -6.285 1 85.38 363 ILE B C 1
ATOM 6433 O O . ILE B 1 363 ? 15.234 -37.594 -6.926 1 85.38 363 ILE B O 1
ATOM 6437 N N . ALA B 1 364 ? 16.266 -37.812 -5 1 90.19 364 ALA B N 1
ATOM 6438 C CA . ALA B 1 364 ? 15.055 -37.656 -4.211 1 90.19 364 ALA B CA 1
ATOM 6439 C C . ALA B 1 364 ? 14.812 -36.188 -3.822 1 90.19 364 ALA B C 1
ATOM 6441 O O . ALA B 1 364 ? 13.711 -35.812 -3.424 1 90.19 364 ALA B O 1
ATOM 6442 N N . VAL B 1 365 ? 15.812 -35.375 -4.016 1 90.94 365 VAL B N 1
ATOM 6443 C CA . VAL B 1 365 ? 15.773 -34.031 -3.486 1 90.94 365 VAL B CA 1
ATOM 6444 C C . VAL B 1 365 ? 14.664 -33.219 -4.18 1 90.94 365 VAL B C 1
ATOM 6446 O O . VAL B 1 365 ? 13.789 -32.656 -3.516 1 90.94 365 VAL B O 1
ATOM 6449 N N . VAL B 1 366 ? 14.578 -33.25 -5.488 1 95.44 366 VAL B N 1
ATOM 6450 C CA . VAL B 1 366 ? 13.68 -32.375 -6.246 1 95.44 366 VAL B CA 1
ATOM 6451 C C . VAL B 1 366 ? 12.242 -32.875 -6.105 1 95.44 366 VAL B C 1
ATOM 6453 O O . VAL B 1 366 ? 11.336 -32.094 -5.824 1 95.44 366 VAL B O 1
ATOM 6456 N N . PRO B 1 367 ? 12 -34.25 -6.234 1 95.25 367 PRO B N 1
ATOM 6457 C CA . PRO B 1 367 ? 10.641 -34.719 -6.031 1 95.25 367 PRO B CA 1
ATOM 6458 C C . PRO B 1 367 ? 10.125 -34.5 -4.617 1 95.25 367 PRO B C 1
ATOM 6460 O O . PRO B 1 367 ? 8.961 -34.125 -4.43 1 95.25 367 PRO B O 1
ATOM 6463 N N . ILE B 1 368 ? 10.961 -34.625 -3.682 1 93.25 368 ILE B N 1
ATOM 6464 C CA . ILE B 1 368 ? 10.562 -34.406 -2.293 1 93.25 368 ILE B CA 1
ATOM 6465 C C . ILE B 1 368 ? 10.258 -32.938 -2.051 1 93.25 368 ILE B C 1
ATOM 6467 O O . ILE B 1 368 ? 9.289 -32.594 -1.366 1 93.25 368 ILE B O 1
ATOM 6471 N N . LEU B 1 369 ? 11.109 -32.125 -2.576 1 94.75 369 LEU B N 1
ATOM 6472 C CA . LEU B 1 369 ? 10.883 -30.703 -2.455 1 94.75 369 LEU B CA 1
ATOM 6473 C C . LEU B 1 369 ? 9.547 -30.312 -3.08 1 94.75 369 LEU B C 1
ATOM 6475 O O . LEU B 1 369 ? 8.789 -29.516 -2.502 1 94.75 369 LEU B O 1
ATOM 6479 N N . PHE B 1 370 ? 9.234 -30.844 -4.246 1 97.56 370 PHE B N 1
ATOM 6480 C CA . PHE B 1 370 ? 7.98 -30.547 -4.934 1 97.56 370 PHE B CA 1
ATOM 6481 C C . PHE B 1 370 ? 6.789 -31.047 -4.117 1 97.56 370 PHE B C 1
ATOM 6483 O O . PHE B 1 370 ? 5.828 -30.312 -3.906 1 97.56 370 PHE B O 1
ATOM 6490 N N . LEU B 1 371 ? 6.867 -32.25 -3.674 1 96.69 371 LEU B N 1
ATOM 6491 C CA . LEU B 1 371 ? 5.754 -32.844 -2.947 1 96.69 371 LEU B CA 1
ATOM 6492 C C . LEU B 1 371 ? 5.551 -32.156 -1.601 1 96.69 371 LEU B C 1
ATOM 6494 O O . LEU B 1 371 ? 4.418 -31.891 -1.199 1 96.69 371 LEU B O 1
ATOM 6498 N N . PHE B 1 372 ? 6.609 -31.922 -0.965 1 93.31 372 PHE B N 1
ATOM 6499 C CA . PHE B 1 372 ? 6.539 -31.188 0.299 1 93.31 372 PHE B CA 1
ATOM 6500 C C . PHE B 1 372 ? 5.965 -29.797 0.094 1 93.31 372 PHE B C 1
ATOM 6502 O O . PHE B 1 372 ? 5.074 -29.375 0.836 1 93.31 372 PHE B O 1
ATOM 6509 N N . GLY B 1 373 ? 6.48 -29.109 -0.888 1 95 373 GLY B N 1
ATOM 6510 C CA . GLY B 1 373 ? 5.957 -27.781 -1.224 1 95 373 GLY B CA 1
ATOM 6511 C C . GLY B 1 373 ? 4.492 -27.812 -1.614 1 95 373 GLY B C 1
ATOM 6512 O O . GLY B 1 373 ? 3.732 -26.906 -1.244 1 95 373 GLY B O 1
ATOM 6513 N N . SER B 1 374 ? 4.102 -28.812 -2.32 1 97 374 SER B N 1
ATOM 6514 C CA . SER B 1 374 ? 2.707 -28.953 -2.73 1 97 374 SER B CA 1
ATOM 6515 C C . SER B 1 374 ? 1.796 -29.172 -1.526 1 97 374 SER B C 1
ATOM 6517 O O . SER B 1 374 ? 0.693 -28.625 -1.47 1 97 374 SER B O 1
ATOM 6519 N N . ALA B 1 375 ? 2.242 -29.969 -0.63 1 93.44 375 ALA B N 1
ATOM 6520 C CA . ALA B 1 375 ? 1.473 -30.203 0.592 1 93.44 375 ALA B CA 1
ATOM 6521 C C . ALA B 1 375 ? 1.288 -28.891 1.371 1 93.44 375 ALA B C 1
ATOM 6523 O O . ALA B 1 375 ? 0.173 -28.562 1.782 1 93.44 375 ALA B O 1
ATOM 6524 N N . ILE B 1 376 ? 2.375 -28.203 1.512 1 90.25 376 ILE B N 1
ATOM 6525 C CA . ILE B 1 376 ? 2.326 -26.922 2.215 1 90.25 376 ILE B CA 1
ATOM 6526 C C . ILE B 1 376 ? 1.395 -25.969 1.48 1 90.25 376 ILE B C 1
ATOM 6528 O O . ILE B 1 376 ? 0.559 -25.297 2.102 1 90.25 376 ILE B O 1
ATOM 6532 N N . SER B 1 377 ? 1.562 -25.922 0.24 1 94.12 377 SER B N 1
ATOM 6533 C CA . SER B 1 377 ? 0.779 -25 -0.579 1 94.12 377 SER B CA 1
ATOM 6534 C C . SER B 1 377 ? -0.709 -25.344 -0.512 1 94.12 377 SER B C 1
ATOM 6536 O O . SER B 1 377 ? -1.551 -24.438 -0.536 1 94.12 377 SER B O 1
ATOM 6538 N N . TYR B 1 378 ? -1.037 -26.609 -0.471 1 93.69 378 TYR B N 1
ATOM 6539 C CA . TYR B 1 378 ? -2.43 -27.031 -0.395 1 93.69 378 TYR B CA 1
ATOM 6540 C C . TYR B 1 378 ? -3.076 -26.547 0.898 1 93.69 378 TYR B C 1
ATOM 6542 O O . TYR B 1 378 ? -4.227 -26.109 0.897 1 93.69 378 TYR B O 1
ATOM 6550 N N . PHE B 1 379 ? -2.379 -26.594 1.925 1 88.44 379 PHE B N 1
ATOM 6551 C CA . PHE B 1 379 ? -2.943 -26.281 3.23 1 88.44 379 PHE B CA 1
ATOM 6552 C C . PHE B 1 379 ? -2.939 -24.766 3.469 1 88.44 379 PHE B C 1
ATOM 6554 O O . PHE B 1 379 ? -3.783 -24.25 4.203 1 88.44 379 PHE B O 1
ATOM 6561 N N . ILE B 1 380 ? -2.037 -24.094 2.846 1 86.5 380 ILE B N 1
ATOM 6562 C CA . ILE B 1 380 ? -1.965 -22.656 3.027 1 86.5 380 ILE B CA 1
ATOM 6563 C C . ILE B 1 380 ? -2.812 -21.953 1.965 1 86.5 380 ILE B C 1
ATOM 6565 O O . ILE B 1 380 ? -3.328 -20.859 2.193 1 86.5 380 ILE B O 1
ATOM 6569 N N . GLY B 1 381 ? -2.941 -22.625 0.851 1 88.62 381 GLY B N 1
ATOM 6570 C CA . GLY B 1 381 ? -3.746 -22.109 -0.243 1 88.62 381 GLY B CA 1
ATOM 6571 C C . GLY B 1 381 ? -3.164 -20.844 -0.867 1 88.62 381 GLY B C 1
ATOM 6572 O O . GLY B 1 381 ? -3.904 -19.953 -1.273 1 88.62 381 GLY B O 1
ATOM 6573 N N . SER B 1 382 ? -1.855 -20.672 -0.806 1 89.31 382 SER B N 1
ATOM 6574 C CA . SER B 1 382 ? -1.197 -19.484 -1.344 1 89.31 382 SER B CA 1
ATOM 6575 C C . SER B 1 382 ? 0.101 -19.859 -2.057 1 89.31 382 SER B C 1
ATOM 6577 O O . SER B 1 382 ? 1.037 -20.359 -1.432 1 89.31 382 SER B O 1
ATOM 6579 N N . ALA B 1 383 ? 0.075 -19.594 -3.383 1 94.12 383 ALA B N 1
ATOM 6580 C CA . ALA B 1 383 ? 1.307 -19.797 -4.137 1 94.12 383 ALA B CA 1
ATOM 6581 C C . ALA B 1 383 ? 2.404 -18.844 -3.676 1 94.12 383 ALA B C 1
ATOM 6583 O O . ALA B 1 383 ? 3.551 -19.266 -3.479 1 94.12 383 ALA B O 1
ATOM 6584 N N . TRP B 1 384 ? 2.115 -17.594 -3.455 1 91.69 384 TRP B N 1
ATOM 6585 C CA . TRP B 1 384 ? 3.055 -16.562 -3.037 1 91.69 384 TRP B CA 1
ATOM 6586 C C . TRP B 1 384 ? 3.713 -16.922 -1.711 1 91.69 384 TRP B C 1
ATOM 6588 O O . TRP B 1 384 ? 4.938 -16.844 -1.574 1 91.69 384 TRP B O 1
ATOM 6598 N N . GLY B 1 385 ? 2.848 -17.328 -0.824 1 90.38 385 GLY B N 1
ATOM 6599 C CA . GLY B 1 385 ? 3.354 -17.719 0.479 1 90.38 385 GLY B CA 1
ATOM 6600 C C . GLY B 1 385 ? 4.266 -18.938 0.417 1 90.38 385 GLY B C 1
ATOM 6601 O O . GLY B 1 385 ? 5.328 -18.953 1.037 1 90.38 385 GLY B O 1
ATOM 6602 N N . THR B 1 386 ? 3.865 -19.891 -0.366 1 93.12 386 THR B N 1
ATOM 6603 C CA . THR B 1 386 ? 4.641 -21.109 -0.502 1 93.12 386 THR B CA 1
ATOM 6604 C C . THR B 1 386 ? 6.008 -20.828 -1.112 1 93.12 386 THR B C 1
ATOM 6606 O O . THR B 1 386 ? 7.031 -21.281 -0.603 1 93.12 386 THR B O 1
ATOM 6609 N N . TRP B 1 387 ? 5.988 -20.062 -2.17 1 96.25 387 TRP B N 1
ATOM 6610 C CA . TRP B 1 387 ? 7.242 -19.734 -2.844 1 96.25 387 TRP B CA 1
ATOM 6611 C C . TRP B 1 387 ? 8.172 -18.969 -1.912 1 96.25 387 TRP B C 1
ATOM 6613 O O . TRP B 1 387 ? 9.383 -19.219 -1.893 1 96.25 387 TRP B O 1
ATOM 6623 N N . GLY B 1 388 ? 7.625 -18.094 -1.17 1 91.19 388 GLY B N 1
ATOM 6624 C CA . GLY B 1 388 ? 8.422 -17.312 -0.237 1 91.19 388 GLY B CA 1
ATOM 6625 C C . GLY B 1 388 ? 9.086 -18.156 0.834 1 91.19 388 GLY B C 1
ATOM 6626 O O . GLY B 1 388 ? 10.227 -17.891 1.221 1 91.19 388 GLY B O 1
ATOM 6627 N N . ILE B 1 389 ? 8.422 -19.188 1.264 1 87.81 389 ILE B N 1
ATOM 6628 C CA . ILE B 1 389 ? 8.914 -20.047 2.338 1 87.81 389 ILE B CA 1
ATOM 6629 C C . ILE B 1 389 ? 9.922 -21.047 1.777 1 87.81 389 ILE B C 1
ATOM 6631 O O . ILE B 1 389 ? 10.961 -21.297 2.385 1 87.81 389 ILE B O 1
ATOM 6635 N N . LEU B 1 390 ? 9.703 -21.531 0.621 1 93.06 390 LEU B N 1
ATOM 6636 C CA . LEU B 1 390 ? 10.422 -22.703 0.156 1 93.06 390 LEU B CA 1
ATOM 6637 C C . LEU B 1 390 ? 11.625 -22.312 -0.693 1 93.06 390 LEU B C 1
ATOM 6639 O O . LEU B 1 390 ? 12.562 -23.109 -0.853 1 93.06 390 LEU B O 1
ATOM 6643 N N . MET B 1 391 ? 11.594 -21.109 -1.272 1 95.69 391 MET B N 1
ATOM 6644 C CA . MET B 1 391 ? 12.633 -20.781 -2.246 1 95.69 391 MET B CA 1
ATOM 6645 C C . MET B 1 391 ? 14.008 -20.75 -1.587 1 95.69 391 MET B C 1
ATOM 6647 O O . MET B 1 391 ? 14.969 -21.312 -2.115 1 95.69 391 MET B O 1
ATOM 6651 N N . PRO B 1 392 ? 14.109 -20.094 -0.433 1 91.81 392 PRO B N 1
ATOM 6652 C CA . PRO B 1 392 ? 15.414 -20.156 0.221 1 91.81 392 PRO B CA 1
ATOM 6653 C C . PRO B 1 392 ? 15.859 -21.578 0.515 1 91.81 392 PRO B C 1
ATOM 6655 O O . PRO B 1 392 ? 17.031 -21.906 0.343 1 91.81 392 PRO B O 1
ATOM 6658 N N . LEU B 1 393 ? 14.961 -22.391 0.941 1 90.19 393 LEU B N 1
ATOM 6659 C CA . LEU B 1 393 ? 15.25 -23.797 1.192 1 90.19 393 LEU B CA 1
ATOM 6660 C C . LEU B 1 393 ? 15.68 -24.5 -0.09 1 90.19 393 LEU B C 1
ATOM 6662 O O . LEU B 1 393 ? 16.656 -25.25 -0.092 1 90.19 393 LEU B O 1
ATOM 6666 N N . GLY B 1 394 ? 14.961 -24.266 -1.129 1 93.94 394 GLY B N 1
ATOM 6667 C CA . GLY B 1 394 ? 15.281 -24.875 -2.41 1 93.94 394 GLY B CA 1
ATOM 6668 C C . GLY B 1 394 ? 16.672 -24.5 -2.914 1 93.94 394 GLY B C 1
ATOM 6669 O O . GLY B 1 394 ? 17.438 -25.375 -3.322 1 93.94 394 GLY B O 1
ATOM 6670 N N . VAL B 1 395 ? 16.984 -23.266 -2.859 1 94.06 395 VAL B N 1
ATOM 6671 C CA . VAL B 1 395 ? 18.266 -22.781 -3.361 1 94.06 395 VAL B CA 1
ATOM 6672 C C . VAL B 1 395 ? 19.391 -23.344 -2.502 1 94.06 395 VAL B C 1
ATOM 6674 O O . VAL B 1 395 ? 20.438 -23.75 -3.021 1 94.06 395 VAL B O 1
ATOM 6677 N N . SER B 1 396 ? 19.203 -23.375 -1.237 1 91 396 SER B N 1
ATOM 6678 C CA . SER B 1 396 ? 20.203 -23.953 -0.344 1 91 396 SER B CA 1
ATOM 6679 C C . SER B 1 396 ? 20.406 -25.438 -0.635 1 91 396 SER B C 1
ATOM 6681 O O . SER B 1 396 ? 21.531 -25.938 -0.623 1 91 396 SER B O 1
ATOM 6683 N N . MET B 1 397 ? 19.359 -26.125 -0.889 1 90.94 397 MET B N 1
ATOM 6684 C CA . MET B 1 397 ? 19.438 -27.562 -1.194 1 90.94 397 MET B CA 1
ATOM 6685 C C . MET B 1 397 ? 20.156 -27.797 -2.516 1 90.94 397 MET B C 1
ATOM 6687 O O . MET B 1 397 ? 20.906 -28.766 -2.652 1 90.94 397 MET B O 1
ATOM 6691 N N . SER B 1 398 ? 19.781 -26.938 -3.451 1 92.69 398 SER B N 1
ATOM 6692 C CA . SER B 1 398 ? 20.469 -27.031 -4.734 1 92.69 398 SER B CA 1
ATOM 6693 C C . SER B 1 398 ? 21.984 -26.906 -4.559 1 92.69 398 SER B C 1
ATOM 6695 O O . SER B 1 398 ? 22.75 -27.703 -5.129 1 92.69 398 SER B O 1
ATOM 6697 N N . GLN B 1 399 ? 22.406 -26 -3.809 1 88.62 399 GLN B N 1
ATOM 6698 C CA . GLN B 1 399 ? 23.828 -25.781 -3.561 1 88.62 399 GLN B CA 1
ATOM 6699 C C . GLN B 1 399 ? 24.438 -26.969 -2.836 1 88.62 399 GLN B C 1
ATOM 6701 O O . GLN B 1 399 ? 25.547 -27.391 -3.16 1 88.62 399 GLN B O 1
ATOM 6706 N N . ALA B 1 400 ? 23.766 -27.484 -1.975 1 86.38 400 ALA B N 1
ATOM 6707 C CA . ALA B 1 400 ? 24.281 -28.594 -1.153 1 86.38 400 ALA B CA 1
ATOM 6708 C C . ALA B 1 400 ? 24.359 -29.875 -1.958 1 86.38 400 ALA B C 1
ATOM 6710 O O . ALA B 1 400 ? 25.281 -30.672 -1.772 1 86.38 400 ALA B O 1
ATOM 6711 N N . SER B 1 401 ? 23.453 -30.141 -2.793 1 88.5 401 SER B N 1
ATOM 6712 C CA . SER B 1 401 ? 23.344 -31.406 -3.492 1 88.5 401 SER B CA 1
ATOM 6713 C C . SER B 1 401 ? 23.969 -31.344 -4.879 1 88.5 401 SER B C 1
ATOM 6715 O O . SER B 1 401 ? 24.125 -32.344 -5.555 1 88.5 401 SER B O 1
ATOM 6717 N N . GLY B 1 402 ? 24.219 -30.125 -5.336 1 87.81 402 GLY B N 1
ATOM 6718 C CA . GLY B 1 402 ? 24.812 -29.953 -6.656 1 87.81 402 GLY B CA 1
ATOM 6719 C C . GLY B 1 402 ? 23.797 -30.062 -7.777 1 87.81 402 GLY B C 1
ATOM 6720 O O . GLY B 1 402 ? 24.156 -30.312 -8.93 1 87.81 402 GLY B O 1
ATOM 6721 N N . ILE B 1 403 ? 22.578 -30.031 -7.41 1 91.94 403 ILE B N 1
ATOM 6722 C CA . ILE B 1 403 ? 21.516 -30.094 -8.398 1 91.94 403 ILE B CA 1
ATOM 6723 C C . ILE B 1 403 ? 21.375 -28.734 -9.094 1 91.94 403 ILE B C 1
ATOM 6725 O O . ILE B 1 403 ? 21.609 -27.688 -8.477 1 91.94 403 ILE B O 1
ATOM 6729 N N . SER B 1 404 ? 20.938 -28.812 -10.312 1 94.12 404 SER B N 1
ATOM 6730 C CA . SER B 1 404 ? 20.797 -27.578 -11.094 1 94.12 404 SER B CA 1
ATOM 6731 C C . SER B 1 404 ? 19.797 -26.625 -10.453 1 94.12 404 SER B C 1
ATOM 6733 O O . SER B 1 404 ? 18.719 -27.047 -10.031 1 94.12 404 SER B O 1
ATOM 6735 N N . LEU B 1 405 ? 20.188 -25.359 -10.383 1 95.88 405 LEU B N 1
ATOM 6736 C CA . LEU B 1 405 ? 19.359 -24.328 -9.781 1 95.88 405 LEU B CA 1
ATOM 6737 C C . LEU B 1 405 ? 18.031 -24.188 -10.531 1 95.88 405 LEU B C 1
ATOM 6739 O O . LEU B 1 405 ? 16.969 -24.141 -9.914 1 95.88 405 LEU B O 1
ATOM 6743 N N . PRO B 1 406 ? 18.047 -24.141 -11.891 1 97 406 PRO B N 1
ATOM 6744 C CA . PRO B 1 406 ? 16.781 -24 -12.617 1 97 406 PRO B CA 1
ATOM 6745 C C . PRO B 1 406 ? 15.797 -25.125 -12.312 1 97 406 PRO B C 1
ATOM 6747 O O . PRO B 1 406 ? 14.594 -24.875 -12.219 1 97 406 PRO B O 1
ATOM 6750 N N . LEU B 1 407 ? 16.297 -26.281 -12.141 1 97.06 407 LEU B N 1
ATOM 6751 C CA . LEU B 1 407 ? 15.453 -27.438 -11.852 1 97.06 407 LEU B CA 1
ATOM 6752 C C . LEU B 1 407 ? 14.781 -27.297 -10.492 1 97.06 407 LEU B C 1
ATOM 6754 O O . LEU B 1 407 ? 13.578 -27.516 -10.359 1 97.06 407 LEU B O 1
ATOM 6758 N N . VAL B 1 408 ? 15.547 -26.922 -9.508 1 96.69 408 VAL B N 1
ATOM 6759 C CA . VAL B 1 408 ? 15.039 -26.766 -8.148 1 96.69 408 VAL B CA 1
ATOM 6760 C C . VAL B 1 408 ? 14.055 -25.594 -8.094 1 96.69 408 VAL B C 1
ATOM 6762 O O . VAL B 1 408 ? 12.992 -25.703 -7.473 1 96.69 408 VAL B O 1
ATOM 6765 N N . ILE B 1 409 ? 14.359 -24.469 -8.727 1 97.81 409 ILE B N 1
ATOM 6766 C CA . ILE B 1 409 ? 13.5 -23.281 -8.766 1 97.81 409 ILE B CA 1
ATOM 6767 C C . ILE B 1 409 ? 12.18 -23.625 -9.445 1 97.81 409 ILE B C 1
ATOM 6769 O O . ILE B 1 409 ? 11.109 -23.266 -8.961 1 97.81 409 ILE B O 1
ATOM 6773 N N . GLY B 1 410 ? 12.297 -24.359 -10.531 1 98.12 410 GLY B N 1
ATOM 6774 C CA . GLY B 1 410 ? 11.094 -24.812 -11.219 1 98.12 410 GLY B CA 1
ATOM 6775 C C . GLY B 1 410 ? 10.203 -25.672 -10.352 1 98.12 410 GLY B C 1
ATOM 6776 O O . GLY B 1 410 ? 8.977 -25.531 -10.375 1 98.12 410 GLY B O 1
ATOM 6777 N N . ALA B 1 411 ? 10.805 -26.531 -9.578 1 98.06 411 ALA B N 1
ATOM 6778 C CA . ALA B 1 411 ? 10.055 -27.422 -8.703 1 98.06 411 ALA B CA 1
ATOM 6779 C C . ALA B 1 411 ? 9.336 -26.625 -7.609 1 98.06 411 ALA B C 1
ATOM 6781 O O . ALA B 1 411 ? 8.203 -26.953 -7.238 1 98.06 411 ALA B O 1
ATOM 6782 N N . VAL B 1 412 ? 9.984 -25.641 -7.09 1 97.69 412 VAL B N 1
ATOM 6783 C CA . VAL B 1 412 ? 9.375 -24.797 -6.062 1 97.69 412 VAL B CA 1
ATOM 6784 C C . VAL B 1 412 ? 8.172 -24.062 -6.645 1 97.69 412 VAL B C 1
ATOM 6786 O O . VAL B 1 412 ? 7.094 -24.047 -6.051 1 97.69 412 VAL B O 1
ATOM 6789 N N . PHE B 1 413 ? 8.336 -23.469 -7.816 1 98.19 413 PHE B N 1
ATOM 6790 C CA . PHE B 1 413 ? 7.238 -22.75 -8.453 1 98.19 413 PHE B CA 1
ATOM 6791 C C . PHE B 1 413 ? 6.09 -23.688 -8.781 1 98.19 413 PHE B C 1
ATOM 6793 O O . PHE B 1 413 ? 4.922 -23.328 -8.641 1 98.19 413 PHE B O 1
ATOM 6800 N N . ALA B 1 414 ? 6.457 -24.891 -9.156 1 98.44 414 ALA B N 1
ATOM 6801 C CA . ALA B 1 414 ? 5.441 -25.906 -9.453 1 98.44 414 ALA B CA 1
ATOM 6802 C C . ALA B 1 414 ? 4.633 -26.234 -8.203 1 98.44 414 ALA B C 1
ATOM 6804 O O . ALA B 1 414 ? 3.414 -26.422 -8.273 1 98.44 414 ALA B O 1
ATOM 6805 N N . SER B 1 415 ? 5.273 -26.375 -7.133 1 97.44 415 SER B N 1
ATOM 6806 C CA . SER B 1 415 ? 4.613 -26.734 -5.887 1 97.44 415 SER B CA 1
ATOM 6807 C C . SER B 1 415 ? 3.584 -25.688 -5.477 1 97.44 415 SER B C 1
ATOM 6809 O O . SER B 1 415 ? 2.465 -26.031 -5.09 1 97.44 415 SER B O 1
ATOM 6811 N N . GLY B 1 416 ? 3.982 -24.422 -5.555 1 96.94 416 GLY B N 1
ATOM 6812 C CA . GLY B 1 416 ? 3.043 -23.359 -5.238 1 96.94 416 GLY B CA 1
ATOM 6813 C C . GLY B 1 416 ? 1.86 -23.312 -6.188 1 96.94 416 GLY B C 1
ATOM 6814 O O . GLY B 1 416 ? 0.734 -23.031 -5.773 1 96.94 416 GLY B O 1
ATOM 6815 N N . THR B 1 417 ? 2.137 -23.562 -7.41 1 97.12 417 THR B N 1
ATOM 6816 C CA . THR B 1 417 ? 1.077 -23.562 -8.414 1 97.12 417 THR B CA 1
ATOM 6817 C C . THR B 1 417 ? 0.033 -24.625 -8.102 1 97.12 417 THR B C 1
ATOM 6819 O O . THR B 1 417 ? -1.163 -24.406 -8.297 1 97.12 417 THR B O 1
ATOM 6822 N N . PHE B 1 418 ? 0.474 -25.734 -7.621 1 97.69 418 PHE B N 1
ATOM 6823 C CA . PHE B 1 418 ? -0.434 -26.812 -7.234 1 97.69 418 PHE B CA 1
ATOM 6824 C C . PHE B 1 418 ? -1.409 -26.328 -6.164 1 97.69 418 PHE B C 1
ATOM 6826 O O . PHE B 1 418 ? -2.619 -26.547 -6.281 1 97.69 418 PHE B O 1
ATOM 6833 N N . GLY B 1 419 ? -0.935 -25.734 -5.176 1 94.81 419 GLY B N 1
ATOM 6834 C CA . GLY B 1 419 ? -1.786 -25.25 -4.094 1 94.81 419 GLY B CA 1
ATOM 6835 C C . GLY B 1 419 ? -2.762 -24.172 -4.531 1 94.81 419 GLY B C 1
ATOM 6836 O O . GLY B 1 419 ? -3.932 -24.203 -4.145 1 94.81 419 GLY B O 1
ATOM 6837 N N . ALA B 1 420 ? -2.26 -23.25 -5.289 1 93.94 420 ALA B N 1
ATOM 6838 C CA . ALA B 1 420 ? -3.119 -22.188 -5.809 1 93.94 420 ALA B CA 1
ATOM 6839 C C . ALA B 1 420 ? -4.277 -22.766 -6.613 1 93.94 420 ALA B C 1
ATOM 6841 O O . ALA B 1 420 ? -5.383 -22.219 -6.602 1 93.94 420 ALA B O 1
ATOM 6842 N N . PHE B 1 421 ? -3.977 -23.828 -7.254 1 95.94 421 PHE B N 1
ATOM 6843 C CA . PHE B 1 421 ? -4.977 -24.438 -8.117 1 95.94 421 PHE B CA 1
ATOM 6844 C C . PHE B 1 421 ? -5.91 -25.328 -7.305 1 95.94 421 PHE B C 1
ATOM 6846 O O . PHE B 1 421 ? -7.129 -25.25 -7.441 1 95.94 421 PHE B O 1
ATOM 6853 N N . ALA B 1 422 ? -5.41 -26.109 -6.387 1 95.5 422 ALA B N 1
ATOM 6854 C CA . ALA B 1 422 ? -6.148 -27.234 -5.828 1 95.5 422 ALA B CA 1
ATOM 6855 C C . ALA B 1 422 ? -6.73 -26.891 -4.461 1 95.5 422 ALA B C 1
ATOM 6857 O O . ALA B 1 422 ? -7.73 -27.469 -4.035 1 95.5 422 ALA B O 1
ATOM 6858 N N . SER B 1 423 ? -6.23 -25.953 -3.789 1 94.81 423 SER B N 1
ATOM 6859 C CA . SER B 1 423 ? -6.586 -25.703 -2.396 1 94.81 423 SER B CA 1
ATOM 6860 C C . SER B 1 423 ? -7.945 -25.016 -2.289 1 94.81 423 SER B C 1
ATOM 6862 O O . SER B 1 423 ? -8.242 -24.094 -3.045 1 94.81 423 SER B O 1
ATOM 6864 N N . PRO B 1 424 ? -8.828 -25.453 -1.349 1 92.5 424 PRO B N 1
ATOM 6865 C CA . PRO B 1 424 ? -10.094 -24.766 -1.082 1 92.5 424 PRO B CA 1
ATOM 6866 C C . PRO B 1 424 ? -9.883 -23.391 -0.432 1 92.5 424 PRO B C 1
ATOM 6868 O O . PRO B 1 424 ? -10.805 -22.562 -0.413 1 92.5 424 PRO B O 1
ATOM 6871 N N . LEU B 1 425 ? -8.703 -23.219 0.033 1 89.75 425 LEU B N 1
ATOM 6872 C CA . LEU B 1 425 ? -8.406 -21.969 0.739 1 89.75 425 LEU B CA 1
ATOM 6873 C C . LEU B 1 425 ? -7.805 -20.938 -0.207 1 89.75 425 LEU B C 1
ATOM 6875 O O . LEU B 1 425 ? -7.637 -19.781 0.164 1 89.75 425 LEU B O 1
ATOM 6879 N N . SER B 1 426 ? -7.52 -21.328 -1.412 1 92.38 426 SER B N 1
ATOM 6880 C CA . SER B 1 426 ? -6.848 -20.422 -2.336 1 92.38 426 SER B CA 1
ATOM 6881 C C . SER B 1 426 ? -7.793 -19.328 -2.824 1 92.38 426 SER B C 1
ATOM 6883 O O . SER B 1 426 ? -8.984 -19.578 -3.006 1 92.38 426 SER B O 1
ATOM 6885 N N . ASP B 1 427 ? -7.227 -18.156 -3.023 1 88.56 427 ASP B N 1
ATOM 6886 C CA . ASP B 1 427 ? -7.996 -17.047 -3.559 1 88.56 427 ASP B CA 1
ATOM 6887 C C . ASP B 1 427 ? -8.547 -17.375 -4.945 1 88.56 427 ASP B C 1
ATOM 6889 O O . ASP B 1 427 ? -9.633 -16.922 -5.312 1 88.56 427 ASP B O 1
ATOM 6893 N N . ASP B 1 428 ? -7.773 -18.109 -5.68 1 92.81 428 ASP B N 1
ATOM 6894 C CA . ASP B 1 428 ? -8.227 -18.5 -7.012 1 92.81 428 ASP B CA 1
ATOM 6895 C C . ASP B 1 428 ? -9.516 -19.312 -6.934 1 92.81 428 ASP B C 1
ATOM 6897 O O . ASP B 1 428 ? -10.508 -18.984 -7.594 1 92.81 428 ASP B O 1
ATOM 6901 N N . THR B 1 429 ? -9.523 -20.297 -6.062 1 93.44 429 THR B N 1
ATOM 6902 C CA . THR B 1 429 ? -10.688 -21.172 -5.875 1 93.44 429 THR B CA 1
ATOM 6903 C C . THR B 1 429 ? -11.875 -20.359 -5.355 1 93.44 429 THR B C 1
ATOM 6905 O O . THR B 1 429 ? -12.992 -20.5 -5.859 1 93.44 429 THR B O 1
ATOM 6908 N N . ASN B 1 430 ? -11.672 -19.531 -4.473 1 91.5 430 ASN B N 1
ATOM 6909 C CA . ASN B 1 430 ? -12.734 -18.75 -3.852 1 91.5 430 ASN B CA 1
ATOM 6910 C C . ASN B 1 430 ? -13.336 -17.734 -4.824 1 91.5 430 ASN B C 1
ATOM 6912 O O . ASN B 1 430 ? -14.547 -17.547 -4.855 1 91.5 430 ASN B O 1
ATOM 6916 N N . THR B 1 431 ? -12.492 -17.141 -5.574 1 90.38 431 THR B N 1
ATOM 6917 C CA . THR B 1 431 ? -12.961 -16.125 -6.508 1 90.38 431 THR B CA 1
ATOM 6918 C C . THR B 1 431 ? -13.805 -16.75 -7.617 1 90.38 431 THR B C 1
ATOM 6920 O O . THR B 1 431 ? -14.891 -16.25 -7.926 1 90.38 431 THR B O 1
ATOM 6923 N N . ILE B 1 432 ? -13.328 -17.797 -8.18 1 92.06 432 ILE B N 1
ATOM 6924 C CA . ILE B 1 432 ? -14.055 -18.453 -9.258 1 92.06 432 ILE B CA 1
ATOM 6925 C C . ILE B 1 432 ? -15.375 -19 -8.719 1 92.06 432 ILE B C 1
ATOM 6927 O O . ILE B 1 432 ? -16.406 -18.906 -9.383 1 92.06 432 ILE B O 1
ATOM 6931 N N . ALA B 1 433 ? -15.352 -19.594 -7.543 1 91.69 433 ALA B N 1
ATOM 6932 C CA . ALA B 1 433 ? -16.562 -20.125 -6.938 1 91.69 433 ALA B CA 1
ATOM 6933 C C . ALA B 1 433 ? -17.594 -19.031 -6.703 1 91.69 433 ALA B C 1
ATOM 6935 O O . ALA B 1 433 ? -18.797 -19.219 -6.945 1 91.69 433 ALA B O 1
ATOM 6936 N N . ARG B 1 434 ? -17.109 -17.906 -6.32 1 88.69 434 ARG B N 1
ATOM 6937 C CA . ARG B 1 434 ? -18 -16.781 -6.062 1 88.69 434 ARG B CA 1
ATOM 6938 C C . ARG B 1 434 ? -18.625 -16.266 -7.355 1 88.69 434 ARG B C 1
ATOM 6940 O O . ARG B 1 434 ? -19.828 -16.031 -7.422 1 88.69 434 ARG B O 1
ATOM 6947 N N . ILE B 1 435 ? -17.797 -16.094 -8.344 1 88 435 ILE B N 1
ATOM 6948 C CA . ILE B 1 435 ? -18.266 -15.523 -9.602 1 88 435 ILE B CA 1
ATOM 6949 C C . ILE B 1 435 ? -19.266 -16.484 -10.266 1 88 435 ILE B C 1
ATOM 6951 O O . ILE B 1 435 ? -20.25 -16.047 -10.852 1 88 435 ILE B O 1
ATOM 6955 N N . LEU B 1 436 ? -19.078 -17.781 -10.102 1 88.31 436 LEU B N 1
ATOM 6956 C CA . LEU B 1 436 ? -19.891 -18.797 -10.773 1 88.31 436 LEU B CA 1
ATOM 6957 C C . LEU B 1 436 ? -20.953 -19.344 -9.828 1 88.31 436 LEU B C 1
ATOM 6959 O O . LEU B 1 436 ? -21.688 -20.266 -10.188 1 88.31 436 LEU B O 1
ATOM 6963 N N . ASN B 1 437 ? -21.016 -18.797 -8.656 1 86.44 437 ASN B N 1
ATOM 6964 C CA . ASN B 1 437 ? -22 -19.188 -7.648 1 86.44 437 ASN B CA 1
ATOM 6965 C C . ASN B 1 437 ? -21.906 -20.672 -7.336 1 86.44 437 ASN B C 1
ATOM 6967 O O . ASN B 1 437 ? -22.922 -21.391 -7.395 1 86.44 437 ASN B O 1
ATOM 6971 N N . LEU B 1 438 ? -20.703 -21.125 -7.098 1 88.62 438 LEU B N 1
ATOM 6972 C CA . LEU B 1 438 ? -20.422 -22.5 -6.703 1 88.62 438 LEU B CA 1
ATOM 6973 C C . LEU B 1 438 ? -20.078 -22.594 -5.223 1 88.62 438 LEU B C 1
ATOM 6975 O O . LEU B 1 438 ? -19.609 -21.609 -4.633 1 88.62 438 LEU B O 1
ATOM 6979 N N . SER B 1 439 ? -20.359 -23.75 -4.652 1 92 439 SER B N 1
ATOM 6980 C CA . SER B 1 439 ? -19.812 -24.031 -3.332 1 92 439 SER B CA 1
ATOM 6981 C C . SER B 1 439 ? -18.297 -24.203 -3.396 1 92 439 SER B C 1
ATOM 6983 O O . SER B 1 439 ? -17.797 -25.047 -4.156 1 92 439 SER B O 1
ATOM 6985 N N . VAL B 1 440 ? -17.609 -23.516 -2.613 1 92.5 440 VAL B N 1
ATOM 6986 C CA . VAL B 1 440 ? -16.156 -23.531 -2.631 1 92.5 440 VAL B CA 1
ATOM 6987 C C . VAL B 1 440 ? -15.648 -24.938 -2.355 1 92.5 440 VAL B C 1
ATOM 6989 O O . VAL B 1 440 ? -14.781 -25.453 -3.072 1 92.5 440 VAL B O 1
ATOM 6992 N N . VAL B 1 441 ? -16.219 -25.625 -1.389 1 91.69 441 VAL B N 1
ATOM 6993 C CA . VAL B 1 441 ? -15.742 -26.938 -0.95 1 91.69 441 VAL B CA 1
ATOM 6994 C C . VAL B 1 441 ? -16.031 -27.969 -2.027 1 91.69 441 VAL B C 1
ATOM 6996 O O . VAL B 1 441 ? -15.164 -28.781 -2.359 1 91.69 441 VAL B O 1
ATOM 6999 N N . GLU B 1 442 ? -17.188 -27.938 -2.559 1 91.25 442 GLU B N 1
ATOM 7000 C CA . GLU B 1 442 ? -17.562 -28.906 -3.588 1 91.25 442 GLU B CA 1
ATOM 7001 C C . GLU B 1 442 ? -16.75 -28.703 -4.855 1 91.25 442 GLU B C 1
ATOM 7003 O O . GLU B 1 442 ? -16.328 -29.672 -5.496 1 91.25 442 GLU B O 1
ATOM 7008 N N . TYR B 1 443 ? -16.562 -27.5 -5.148 1 93.5 443 TYR B N 1
ATOM 7009 C CA . TYR B 1 443 ? -15.758 -27.188 -6.332 1 93.5 443 TYR B CA 1
ATOM 7010 C C . TYR B 1 443 ? -14.312 -27.625 -6.137 1 93.5 443 TYR B C 1
ATOM 7012 O O . TYR B 1 443 ? -13.703 -28.203 -7.039 1 93.5 443 TYR B O 1
ATOM 7020 N N . ALA B 1 444 ? -13.758 -27.344 -4.984 1 94.31 444 ALA B N 1
ATOM 7021 C CA . ALA B 1 444 ? -12.391 -27.75 -4.676 1 94.31 444 ALA B CA 1
ATOM 7022 C C . ALA B 1 444 ? -12.242 -29.266 -4.754 1 94.31 444 ALA B C 1
ATOM 7024 O O . ALA B 1 444 ? -11.227 -29.766 -5.238 1 94.31 444 ALA B O 1
ATOM 7025 N N . LYS B 1 445 ? -13.211 -29.906 -4.273 1 92.81 445 LYS B N 1
ATOM 7026 C CA . LYS B 1 445 ? -13.188 -31.375 -4.328 1 92.81 445 LYS B CA 1
ATOM 7027 C C . LYS B 1 445 ? -13.234 -31.859 -5.773 1 92.81 445 LYS B C 1
ATOM 7029 O O . LYS B 1 445 ? -12.57 -32.844 -6.117 1 92.81 445 LYS B O 1
ATOM 7034 N N . TYR B 1 446 ? -14 -31.203 -6.492 1 91.44 446 TYR B N 1
ATOM 7035 C CA . TYR B 1 446 ? -14.148 -31.562 -7.902 1 91.44 446 TYR B CA 1
ATOM 7036 C C . TYR B 1 446 ? -12.812 -31.469 -8.625 1 91.44 446 TYR B C 1
ATOM 7038 O O . TYR B 1 446 ? -12.461 -32.375 -9.406 1 91.44 446 TYR B O 1
ATOM 7046 N N . LYS B 1 447 ? -12.031 -30.484 -8.391 1 94 447 LYS B N 1
ATOM 7047 C CA . LYS B 1 447 ? -10.812 -30.266 -9.172 1 94 447 LYS B CA 1
ATOM 7048 C C . LYS B 1 447 ? -9.609 -30.922 -8.492 1 94 447 LYS B C 1
ATOM 7050 O O . LYS B 1 447 ? -8.523 -30.969 -9.062 1 94 447 LYS B O 1
ATOM 7055 N N . LEU B 1 448 ? -9.812 -31.438 -7.301 1 95.06 448 LEU B N 1
ATOM 7056 C CA . LEU B 1 448 ? -8.703 -32.031 -6.562 1 95.06 448 LEU B CA 1
ATOM 7057 C C . LEU B 1 448 ? -8.203 -33.281 -7.258 1 95.06 448 LEU B C 1
ATOM 7059 O O . LEU B 1 448 ? -6.992 -33.531 -7.312 1 95.06 448 LEU B O 1
ATOM 7063 N N . LYS B 1 449 ? -9.047 -34.094 -7.75 1 93.12 449 LYS B N 1
ATOM 7064 C CA . LYS B 1 449 ? -8.648 -35.344 -8.367 1 93.12 449 LYS B CA 1
ATOM 7065 C C . LYS B 1 449 ? -7.734 -35.094 -9.57 1 93.12 449 LYS B C 1
ATOM 7067 O O . LYS B 1 449 ? -6.617 -35.625 -9.609 1 93.12 449 LYS B O 1
ATOM 7072 N N . PRO B 1 450 ? -8.219 -34.344 -10.508 1 94.62 450 PRO B N 1
ATOM 7073 C CA . PRO B 1 450 ? -7.301 -34.094 -11.617 1 94.62 450 PRO B CA 1
ATOM 7074 C C . PRO B 1 450 ? -6.004 -33.406 -11.164 1 94.62 450 PRO B C 1
ATOM 7076 O O . PRO B 1 450 ? -4.945 -33.656 -11.75 1 94.62 450 PRO B O 1
ATOM 7079 N N . ALA B 1 451 ? -6.031 -32.594 -10.211 1 96.75 451 ALA B N 1
ATOM 7080 C CA . ALA B 1 451 ? -4.844 -31.906 -9.703 1 96.75 451 ALA B CA 1
ATOM 7081 C C . ALA B 1 451 ? -3.861 -32.906 -9.094 1 96.75 451 ALA B C 1
ATOM 7083 O O . ALA B 1 451 ? -2.648 -32.781 -9.266 1 96.75 451 ALA B O 1
ATOM 7084 N N . LEU B 1 452 ? -4.402 -33.875 -8.383 1 97 452 LEU B N 1
ATOM 7085 C CA . LEU B 1 452 ? -3.561 -34.906 -7.77 1 97 452 LEU B CA 1
ATOM 7086 C C . LEU B 1 452 ? -2.92 -35.781 -8.836 1 97 452 LEU B C 1
ATOM 7088 O O . LEU B 1 452 ? -1.771 -36.219 -8.688 1 97 452 LEU B O 1
ATOM 7092 N N . ILE B 1 453 ? -3.672 -36.062 -9.828 1 95.94 453 ILE B N 1
ATOM 7093 C CA . ILE B 1 453 ? -3.119 -36.844 -10.945 1 95.94 453 ILE B CA 1
ATOM 7094 C C . ILE B 1 453 ? -1.968 -36.062 -11.578 1 95.94 453 ILE B C 1
ATOM 7096 O O . ILE B 1 453 ? -0.902 -36.625 -11.844 1 95.94 453 ILE B O 1
ATOM 7100 N N . ALA B 1 454 ? -2.203 -34.812 -11.797 1 97.38 454 ALA B N 1
ATOM 7101 C CA . ALA B 1 454 ? -1.161 -33.969 -12.367 1 97.38 454 ALA B CA 1
ATOM 7102 C C . ALA B 1 454 ? 0.056 -33.906 -11.445 1 97.38 454 ALA B C 1
ATOM 7104 O O . ALA B 1 454 ? 1.196 -33.906 -11.914 1 97.38 454 ALA B O 1
ATOM 7105 N N . ALA B 1 455 ? -0.185 -33.812 -10.148 1 97.69 455 ALA B N 1
ATOM 7106 C CA . ALA B 1 455 ? 0.903 -33.75 -9.172 1 97.69 455 ALA B CA 1
ATOM 7107 C C . ALA B 1 455 ? 1.718 -35.031 -9.188 1 97.69 455 ALA B C 1
ATOM 7109 O O . ALA B 1 455 ? 2.945 -35 -9.07 1 97.69 455 ALA B O 1
ATOM 7110 N N . PHE B 1 456 ? 1.057 -36.125 -9.289 1 96.88 456 PHE B N 1
ATOM 7111 C CA . PHE B 1 456 ? 1.734 -37.406 -9.328 1 96.88 456 PHE B CA 1
ATOM 7112 C C . PHE B 1 456 ? 2.619 -37.531 -10.562 1 96.88 456 PHE B C 1
ATOM 7114 O O . PHE B 1 456 ? 3.781 -37.938 -10.469 1 96.88 456 PHE B O 1
ATOM 7121 N N . ILE B 1 457 ? 2.076 -37.188 -11.688 1 97.56 457 ILE B N 1
ATOM 7122 C CA . ILE B 1 457 ? 2.838 -37.219 -12.93 1 97.56 457 ILE B CA 1
ATOM 7123 C C . ILE B 1 457 ? 4.051 -36.312 -12.812 1 97.56 457 ILE B C 1
ATOM 7125 O O . ILE B 1 457 ? 5.152 -36.656 -13.242 1 97.56 457 ILE B O 1
ATOM 7129 N N . THR B 1 458 ? 3.85 -35.125 -12.203 1 98.06 458 THR B N 1
ATOM 7130 C CA . THR B 1 458 ? 4.91 -34.156 -12.023 1 98.06 458 THR B CA 1
ATOM 7131 C C . THR B 1 458 ? 6.023 -34.688 -11.148 1 98.06 458 THR B C 1
ATOM 7133 O O . THR B 1 458 ? 7.207 -34.531 -11.453 1 98.06 458 THR B O 1
ATOM 7136 N N . ALA B 1 459 ? 5.664 -35.344 -10.07 1 96.75 459 ALA B N 1
ATOM 7137 C CA . ALA B 1 459 ? 6.652 -35.938 -9.172 1 96.75 459 ALA B CA 1
ATOM 7138 C C . ALA B 1 459 ? 7.5 -37 -9.898 1 96.75 459 ALA B C 1
ATOM 7140 O O . ALA B 1 459 ? 8.719 -37.062 -9.695 1 96.75 459 ALA B O 1
ATOM 7141 N N . VAL B 1 460 ? 6.898 -37.75 -10.703 1 95.81 460 VAL B N 1
ATOM 7142 C CA . VAL B 1 460 ? 7.59 -38.781 -11.469 1 95.81 460 VAL B CA 1
ATOM 7143 C C . VAL B 1 460 ? 8.523 -38.125 -12.484 1 95.81 460 VAL B C 1
ATOM 7145 O O . VAL B 1 460 ? 9.656 -38.594 -12.68 1 95.81 460 VAL B O 1
ATOM 7148 N N . LEU B 1 461 ? 8.031 -37.094 -13.102 1 96.88 461 LEU B N 1
ATOM 7149 C CA . LEU B 1 461 ? 8.859 -36.375 -14.07 1 96.88 461 LEU B CA 1
ATOM 7150 C C . LEU B 1 461 ? 10.109 -35.812 -13.406 1 96.88 461 LEU B C 1
ATOM 7152 O O . LEU B 1 461 ? 11.195 -35.812 -13.992 1 96.88 461 LEU B O 1
ATOM 7156 N N . TYR B 1 462 ? 9.969 -35.219 -12.219 1 97 462 TYR B N 1
ATOM 7157 C CA . TYR B 1 462 ? 11.117 -34.688 -11.5 1 97 462 TYR B CA 1
ATOM 7158 C C . TYR B 1 462 ? 12.109 -35.812 -11.164 1 97 462 TYR B C 1
ATOM 7160 O O . TYR B 1 462 ? 13.32 -35.625 -11.312 1 97 462 TYR B O 1
ATOM 7168 N N . GLY B 1 463 ? 11.625 -36.938 -10.695 1 93.5 463 GLY B N 1
ATOM 7169 C CA . GLY B 1 463 ? 12.492 -38.062 -10.422 1 93.5 463 GLY B CA 1
ATOM 7170 C C . GLY B 1 463 ? 13.258 -38.531 -11.648 1 93.5 463 GLY B C 1
ATOM 7171 O O . GLY B 1 463 ? 14.461 -38.781 -11.578 1 93.5 463 GLY B O 1
ATOM 7172 N N . ALA B 1 464 ? 12.602 -38.562 -12.742 1 93.56 464 ALA B N 1
ATOM 7173 C CA . ALA B 1 464 ? 13.211 -39 -13.992 1 93.56 464 ALA B CA 1
ATOM 7174 C C . ALA B 1 464 ? 14.242 -38 -14.484 1 93.56 464 ALA B C 1
ATOM 7176 O O . ALA B 1 464 ? 15.289 -38.375 -15.016 1 93.56 464 ALA B O 1
ATOM 7177 N N . THR B 1 465 ? 13.977 -36.75 -14.352 1 93.56 465 THR B N 1
ATOM 7178 C CA . THR B 1 465 ? 14.867 -35.688 -14.836 1 93.56 465 THR B CA 1
ATOM 7179 C C . THR B 1 465 ? 16.172 -35.688 -14.047 1 93.56 465 THR B C 1
ATOM 7181 O O . THR B 1 465 ? 17.25 -35.5 -14.625 1 93.56 465 THR B O 1
ATOM 7184 N N . VAL B 1 466 ? 16.047 -35.844 -12.75 1 87.44 466 VAL B N 1
ATOM 7185 C CA . VAL B 1 466 ? 17.266 -35.844 -11.93 1 87.44 466 VAL B CA 1
ATOM 7186 C C . VAL B 1 466 ? 18.109 -37.062 -12.25 1 87.44 466 VAL B C 1
ATOM 7188 O O . VAL B 1 466 ? 19.344 -37 -12.211 1 87.44 466 VAL B O 1
ATOM 7191 N N . PHE B 1 467 ? 17.484 -38.094 -12.641 1 81.5 467 PHE B N 1
ATOM 7192 C CA . PHE B 1 467 ? 18.203 -39.344 -12.977 1 81.5 467 PHE B CA 1
ATOM 7193 C C . PHE B 1 467 ? 18.953 -39.156 -14.289 1 81.5 467 PHE B C 1
ATOM 7195 O O . PHE B 1 467 ? 20.062 -39.656 -14.438 1 81.5 467 PHE B O 1
ATOM 7202 N N . PHE B 1 468 ? 18.406 -38.375 -15.211 1 77.06 468 PHE B N 1
ATOM 7203 C CA . PHE B 1 468 ? 19 -38.25 -16.531 1 77.06 468 PHE B CA 1
ATOM 7204 C C . PHE B 1 468 ? 19.812 -36.969 -16.656 1 77.06 468 PHE B C 1
ATOM 7206 O O . PHE B 1 468 ? 20.625 -36.844 -17.578 1 77.06 468 PHE B O 1
ATOM 7213 N N . TYR B 1 469 ? 19.594 -36 -15.906 1 67.75 469 TYR B N 1
ATOM 7214 C CA . TYR B 1 469 ? 20.219 -34.688 -16.031 1 67.75 469 TYR B CA 1
ATOM 7215 C C . TYR B 1 469 ? 21.469 -34.625 -15.164 1 67.75 469 TYR B C 1
ATOM 7217 O O . TYR B 1 469 ? 21.469 -35 -14 1 67.75 469 TYR B O 1
#

InterPro domains:
  IPR018461 Na+/H+ antiporter, NhaC-like, C-terminal [PF03553] (152-465)

Foldseek 3Di:
DQVLLCVLLVQQLVVLLVVLARQVSLLSSLQSLLCVVPVDPVRSVVSSVVLLVVLCVPPLLVLLLLLLLLLLLLVLLLLQQAQLLLQLVVQLVVDQELVSLLVCLQVCCVQQLQALLSQLLRNLLSVVSCLLRYVDDLLLVLLSNLLSHLLVSLLDCFSHNNNSLLLSLLVLLCVLVVHPDRSSVLSNLLSVLLQLSVLSNVLSVCCSPPNPPPPPPPVPSCVVPPVVPPPNLLPLDSSNHPPHDNDNCLRVVLSVQLRVQLLVQQQVQLCVVPVDDSVSSNVNGPSSVSSSVSSVVSSVVSLVVSVVVVDDPVSSVVSSNVSSVVCVVLSSSSSSLSSSSVSSSVSPNLVSLLVVLLVPQQLVLLLVLLVVLLVSLQSSLALSSSLSSSSSVQQSSCVNNVPDSSNSSSSSSSSNSLNPSQHLSHPSLVSSCSSSVHDSVVSSVVCNVSSVVSSVVSSVVSSVVSVVD/DLVLLCVLLVQQLVVLLVVLARQVSLLSSLQSLLCVVPVDPVRSVVSSVVLLVVLCVPPLLVLLLLLLLLLLLLVLLLLQQAQLLLQLVVQLVVDQELVSLLVCLQVCCVQQLQALLSQLLRNLLSVVSCLLRYVDDLLLVLLSNLLSHLLVSLLDCFSHNNNSLLLSLLVLLCVLVVHDDRSSVLSNLLSVLLQLSVLSNVLSVCCSPPNPPPPPPPVPSCVVPPVVPPPNLLPLDSSNHPPHDNDNCLRVVLSVQLRVQLLVQQQVQLCVVPVDDSVSSNVPGPSSVSSSVSSVVSSVVSLVVSVVVVDDPVSSVVSSNVSSVVCVVLSSLSSSLSSSSVSSSVSPVLVSLLVVLLVPQQLVLLLVLLVVLLVSLQSSLALSSSLSSSSSVQQSSCVNNVNDSSNSSSSSSSSNSLSPSQHLSHPSLVSSCSSSVHDSVVSSVVCNVSSVVSSVVSSVVSSVVSVVD

Organism: NCBI:txid2021314

Nearest PDB structures (foldseek):
  8y4x-assembly1_A  TM=7.050E-01  e=5.635E-05  Fusobacterium nucleatum
  7qha-assembly1_B  TM=6.865E-01  e=1.126E-04  Photobacterium profundum SS9
  8uvi-assembly1_A  TM=5.141E-01  e=4.687E-04  Homo sapiens
  2d1l-assembly1_A  TM=1.535E-01  e=2.433E+00  Mus musculus
  8y4x-assembly1_A  TM=7.044E-01  e=2.104E-05  Fusobacterium nucleatum

Radius of gyration: 29.02 Å; Cα contacts (8 Å, |Δi|>4): 1609; chains: 2; bounding box: 65×81×62 Å

Sequence (938 aa):
MEWLSIIPFLLVIPIAVKTKQVLPGLFAGLLVGSYLIAPSLTGGLQKMVSYLVKGLIDPKNITILLFLYVFSGLVGMIKMTGGIRGFVEEASSRIKTKREALILTYLSTLGTFAAPSFRFVTVAPIMRALLKKVKMSTQELGFVIETTATPVIVLIPIATAFVGYMTSIVDIALKNENIKADSFDLFIKSIPFNFFSFVMIAVGLYLSFFHHSKSTETSDPAKIGKEDDGDDWHDCDPAVGKELPEKPWNLILPLFLTVTLTLLLTWWDGYKKTKDGILTAFISADVMESMLTALLFTTLFSFFFFRLQKVKTSELLSGFIAGGNELMSVIVLLAVVWGLSSVTEDLGFSTFITGYAEHIPSIAVVPILFLFGSAISYFIGSAWGTWGILMPLGVSMSQASGISLPLVIGAVFASGTFGAFASPLSDDTNTIARILNLSVVEYAKYKLKPALIAAFITAVLYGATVFFYMEWLSIIPFLLVIPIAVKTKQVLPGLFAGLLVGSYLIAPSLTGGLQKMVSYLVKGLIDPKNITILLFLYVFSGLVGMIKMTGGIRGFVEEASSRIKTKREALILTYLSTLGTFAAPSFRFVTVAPIMRALLKKVKMSTQELGFVIETTATPVIVLIPIATAFVGYMTSIVDIALKNENIKADSFDLFIKSIPFNFFSFVMIAVGLYLSFFHHSKSTETSDPAKIGKEDDGDDWHDCDPAVGKELPEKPWNLILPLFLTVTLTLLLTWWDGYKKTKDGILTAFISADVMESMLTALLFTTLFSFFFFRLQKVKTSELLSGFIAGGNELMSVIVLLAVVWGLSSVTEDLGFSTFITGYAEHIPSIAVVPILFLFGSAISYFIGSAWGTWGILMPLGVSMSQASGISLPLVIGAVFASGTFGAFASPLSDDTNTIARILNLSVVEYAKYKLKPALIAAFITAVLYGATVFFY